Protein AF-A0A3Q2CVU7-F1 (afdb_monomer)

Radius of gyration: 76.42 Å; Cα contacts (8 Å, |Δi|>4): 13; chains: 1; bounding box: 165×150×262 Å

Structure (mmCIF, N/CA/C/O backbone):
data_AF-A0A3Q2CVU7-F1
#
_entry.id   AF-A0A3Q2CVU7-F1
#
loop_
_atom_site.group_PDB
_atom_site.id
_atom_site.type_symbol
_atom_site.label_atom_id
_atom_site.label_alt_id
_atom_site.label_comp_id
_atom_site.label_asym_id
_atom_site.label_entity_id
_atom_site.label_seq_id
_atom_site.pdbx_PDB_ins_code
_atom_site.Cartn_x
_atom_site.Cartn_y
_atom_site.Cartn_z
_atom_site.occupancy
_atom_site.B_iso_or_equiv
_atom_site.auth_seq_id
_atom_site.auth_comp_id
_atom_site.auth_asym_id
_atom_site.auth_atom_id
_atom_site.pdbx_PDB_model_num
ATOM 1 N N . PRO A 1 1 ? -38.931 -27.133 -11.065 1.00 41.66 1 PRO A N 1
ATOM 2 C CA . PRO A 1 1 ? -39.081 -26.027 -10.079 1.00 41.66 1 PRO A CA 1
ATOM 3 C C . PRO A 1 1 ? -40.397 -26.138 -9.289 1.00 41.66 1 PRO A C 1
ATOM 5 O O . PRO A 1 1 ? -41.156 -25.184 -9.211 1.00 41.66 1 PRO A O 1
ATOM 8 N N . THR A 1 2 ? -40.695 -27.338 -8.779 1.00 38.75 2 THR A N 1
ATOM 9 C CA . THR A 1 2 ? -42.060 -27.742 -8.374 1.00 38.75 2 THR A CA 1
ATOM 10 C C . THR A 1 2 ? -42.054 -28.839 -7.293 1.00 38.75 2 THR A C 1
ATOM 12 O O . THR A 1 2 ? -43.006 -29.603 -7.192 1.00 38.75 2 THR A O 1
ATOM 15 N N . GLY A 1 3 ? -40.966 -28.971 -6.518 1.00 38.22 3 GLY A N 1
ATOM 16 C CA . GLY A 1 3 ? -40.784 -30.096 -5.582 1.00 38.22 3 GLY A CA 1
ATOM 17 C C . GLY A 1 3 ? -40.103 -29.785 -4.244 1.00 38.22 3 GLY A C 1
ATOM 18 O O . GLY A 1 3 ? -39.911 -30.710 -3.468 1.00 38.22 3 GLY A O 1
ATOM 19 N N . GLU A 1 4 ? -39.731 -28.530 -3.960 1.00 42.94 4 GLU A N 1
ATOM 20 C CA . GLU A 1 4 ? -39.003 -28.170 -2.722 1.00 42.94 4 GLU A CA 1
ATOM 21 C C . GLU A 1 4 ? -39.871 -27.464 -1.659 1.00 42.94 4 GLU A C 1
ATOM 23 O O . GLU A 1 4 ? -39.436 -27.320 -0.521 1.00 42.94 4 GLU A O 1
ATOM 28 N N . GLU A 1 5 ? -41.096 -27.034 -1.985 1.00 41.88 5 GLU A N 1
ATOM 29 C CA . GLU A 1 5 ? -41.933 -26.247 -1.058 1.00 41.88 5 GLU A CA 1
ATOM 30 C C . GLU A 1 5 ? -42.719 -27.087 -0.033 1.00 41.88 5 GLU A C 1
ATOM 32 O O . GLU A 1 5 ? -43.178 -26.540 0.967 1.00 41.88 5 GLU A O 1
ATOM 37 N N . SER A 1 6 ? -42.854 -28.406 -0.225 1.00 40.25 6 SER A N 1
ATOM 38 C CA . SER A 1 6 ? -43.550 -29.286 0.731 1.00 40.25 6 SER A CA 1
ATOM 39 C C . SER A 1 6 ? -42.744 -29.520 2.012 1.00 40.25 6 SER A C 1
ATOM 41 O O . SER A 1 6 ? -43.261 -29.330 3.108 1.00 40.25 6 SER A O 1
ATOM 43 N N . VAL A 1 7 ? -41.452 -29.848 1.884 1.00 46.97 7 VAL A N 1
ATOM 44 C CA . VAL A 1 7 ? -40.567 -30.240 3.004 1.00 46.97 7 VAL A CA 1
ATOM 45 C C . VAL A 1 7 ? -40.453 -29.150 4.083 1.00 46.97 7 VAL A C 1
ATOM 47 O O . VAL A 1 7 ? -40.246 -29.443 5.260 1.00 46.97 7 VAL A O 1
ATOM 50 N N . GLY A 1 8 ? -40.636 -27.880 3.707 1.00 48.25 8 GLY A N 1
ATOM 51 C CA . GLY A 1 8 ? -40.639 -26.766 4.654 1.00 48.25 8 GLY A CA 1
ATOM 52 C C . GLY A 1 8 ? -41.784 -26.818 5.673 1.00 48.25 8 GLY A C 1
ATOM 53 O O . GLY A 1 8 ? -41.572 -26.423 6.819 1.00 48.25 8 GLY A O 1
ATOM 54 N N . LYS A 1 9 ? -42.966 -27.322 5.287 1.00 45.12 9 LYS A N 1
ATOM 55 C CA . LYS A 1 9 ? -44.186 -27.278 6.111 1.00 45.12 9 LYS A CA 1
ATOM 56 C C . LYS A 1 9 ? -44.217 -28.360 7.182 1.00 45.12 9 LYS A C 1
ATOM 58 O O . LYS A 1 9 ? -44.212 -28.019 8.362 1.00 45.12 9 LYS A O 1
ATOM 63 N N . ASP A 1 10 ? -44.143 -29.624 6.773 1.00 48.56 10 ASP A N 1
ATOM 64 C CA . ASP A 1 10 ? -44.214 -30.805 7.648 1.00 48.56 10 ASP A CA 1
ATOM 65 C C . ASP A 1 10 ? -43.171 -30.739 8.785 1.00 48.56 10 ASP A C 1
ATOM 67 O O . ASP A 1 10 ? -43.382 -31.206 9.903 1.00 48.56 10 ASP A O 1
ATOM 71 N N . SER A 1 11 ? -42.024 -30.098 8.524 1.00 50.81 11 SER A N 1
ATOM 72 C CA . SER A 1 11 ? -40.968 -29.922 9.522 1.00 50.81 11 SER A CA 1
ATOM 73 C C . SER A 1 11 ? -41.295 -28.889 10.614 1.00 50.81 11 SER A C 1
ATOM 75 O O . SER A 1 11 ? -40.656 -28.912 11.669 1.00 50.81 11 SER A O 1
ATOM 77 N N . SER A 1 12 ? -42.206 -27.940 10.375 1.00 53.25 12 SER A N 1
ATOM 78 C CA . SER A 1 12 ? -42.540 -26.876 11.333 1.00 53.25 12 SER A CA 1
ATOM 79 C C . SER A 1 12 ? -43.469 -27.394 12.427 1.00 53.25 12 SER A C 1
ATOM 81 O O . SER A 1 12 ? -43.179 -27.198 13.604 1.00 53.25 12 SER A O 1
ATOM 83 N N . GLU A 1 13 ? -44.508 -28.132 12.027 1.00 53.75 13 GLU A N 1
ATOM 84 C CA . GLU A 1 13 ? -45.520 -28.729 12.912 1.00 53.75 13 GLU A CA 1
ATOM 85 C C . GLU A 1 13 ? -44.857 -29.584 14.008 1.00 53.75 13 GLU A C 1
ATOM 87 O O . GLU A 1 13 ? -45.147 -29.418 15.191 1.00 53.75 13 GLU A O 1
ATOM 92 N N . SER A 1 14 ? -43.835 -30.375 13.647 1.00 59.38 14 SER A N 1
ATOM 93 C CA . SER A 1 14 ? -43.096 -31.207 14.609 1.00 59.38 14 SER A CA 1
ATOM 94 C C . SER A 1 14 ? -42.504 -30.446 15.809 1.00 59.38 14 SER A C 1
ATOM 96 O O . SER A 1 14 ? -42.464 -30.990 16.910 1.00 59.38 14 SER A O 1
ATOM 98 N N . VAL A 1 15 ? -42.044 -29.198 15.640 1.00 61.94 15 VAL A N 1
ATOM 99 C CA . VAL A 1 15 ? -41.434 -28.422 16.741 1.00 61.94 15 VAL A CA 1
ATOM 100 C C . VAL A 1 15 ? -42.507 -27.861 17.678 1.00 61.94 15 VAL A C 1
ATOM 102 O O . VAL A 1 15 ? -42.284 -27.777 18.887 1.00 61.94 15 VAL A O 1
ATOM 105 N N . GLU A 1 16 ? -43.681 -27.533 17.139 1.00 66.00 16 GLU A N 1
ATOM 106 C CA . GLU A 1 16 ? -44.840 -27.096 17.921 1.00 66.00 16 GLU A CA 1
ATOM 107 C C . GLU A 1 16 ? -45.407 -28.274 18.736 1.00 66.00 16 GLU A C 1
ATOM 109 O O . GLU A 1 16 ? -45.596 -28.137 19.947 1.00 66.00 16 GLU A O 1
ATOM 114 N N . ASP A 1 17 ? -45.520 -29.468 18.138 1.00 66.75 17 ASP A N 1
ATOM 115 C CA . ASP A 1 17 ? -45.864 -30.713 18.845 1.00 66.75 17 ASP A CA 1
ATOM 116 C C . ASP A 1 17 ? -44.896 -31.010 20.008 1.00 66.75 17 ASP A C 1
ATOM 118 O O . ASP A 1 17 ? -45.321 -31.322 21.126 1.00 66.75 17 ASP A O 1
ATOM 122 N N . PHE A 1 18 ? -43.581 -30.854 19.792 1.00 67.50 18 PHE A N 1
ATOM 123 C CA . PHE A 1 18 ? -42.576 -31.026 20.849 1.00 67.50 18 PHE A CA 1
ATOM 124 C C . PHE A 1 18 ? -42.763 -30.034 22.021 1.00 67.50 18 PHE A C 1
ATOM 126 O O . PHE A 1 18 ? -42.518 -30.408 23.172 1.00 67.50 18 PHE A O 1
ATOM 133 N N . GLN A 1 19 ? -43.236 -28.804 21.778 1.00 68.38 19 GLN A N 1
ATOM 134 C CA . GLN A 1 19 ? -43.560 -27.840 22.845 1.00 68.38 19 GLN A CA 1
ATOM 135 C C . GLN A 1 19 ? -44.886 -28.156 23.566 1.00 68.38 19 GLN A C 1
ATOM 137 O O . GLN A 1 19 ? -44.991 -27.954 24.783 1.00 68.38 19 GLN A O 1
ATOM 142 N N . VAL A 1 20 ? -45.880 -28.710 22.866 1.00 72.25 20 VAL A N 1
ATOM 143 C CA . VAL A 1 20 ? -47.128 -29.194 23.486 1.00 72.25 20 VAL A CA 1
ATOM 144 C C . VAL A 1 20 ? -46.842 -30.359 24.443 1.00 72.25 20 VAL A C 1
ATOM 146 O O . VAL A 1 20 ? -47.325 -30.363 25.575 1.00 72.25 20 VAL A O 1
ATOM 149 N N . VAL A 1 21 ? -45.973 -31.301 24.061 1.00 69.19 21 VAL A N 1
ATOM 150 C CA . VAL A 1 21 ? -45.559 -32.403 24.952 1.00 69.19 21 VAL A CA 1
ATOM 151 C C . VAL A 1 21 ? -44.789 -31.891 26.179 1.00 69.19 21 VAL A C 1
ATOM 153 O O . VAL A 1 21 ? -45.016 -32.377 27.286 1.00 69.19 21 VAL A O 1
ATOM 156 N N . LEU A 1 22 ? -43.921 -30.882 26.030 1.00 67.62 22 LEU A N 1
ATOM 157 C CA . LEU A 1 22 ? -43.201 -30.292 27.168 1.00 67.62 22 LEU A CA 1
ATOM 158 C C . LEU A 1 22 ? -44.117 -29.578 28.169 1.00 67.62 22 LEU A C 1
ATOM 160 O O . LEU A 1 22 ? -43.878 -29.673 29.373 1.00 67.62 22 LEU A O 1
ATOM 164 N N . SER A 1 23 ? -45.157 -28.888 27.696 1.00 71.06 23 SER A N 1
ATOM 165 C CA . SER A 1 23 ? -46.125 -28.230 28.584 1.00 71.06 23 SER A CA 1
ATOM 166 C C . SER A 1 23 ? -47.037 -29.237 29.298 1.00 71.06 23 SER A C 1
ATOM 168 O O . SER A 1 23 ? -47.298 -29.063 30.485 1.00 71.06 23 SER A O 1
ATOM 170 N N . GLY A 1 24 ? -47.411 -30.347 28.651 1.00 68.00 24 GLY A N 1
ATOM 171 C CA . GLY A 1 24 ? -48.114 -31.460 29.308 1.00 68.00 24 GLY A CA 1
ATOM 172 C C . GLY A 1 24 ? -47.282 -32.233 30.349 1.00 68.00 24 GLY A C 1
ATOM 173 O O . GLY A 1 24 ? -47.849 -32.886 31.220 1.00 68.00 24 GLY A O 1
ATOM 174 N N . LEU A 1 25 ? -45.947 -32.149 30.298 1.00 64.19 25 LEU A N 1
ATOM 175 C CA . LEU A 1 25 ? -45.024 -32.775 31.263 1.00 64.19 25 LEU A CA 1
ATOM 176 C C . LEU A 1 25 ? -44.633 -31.854 32.438 1.00 64.19 25 LEU A C 1
ATOM 178 O O . LEU A 1 25 ? -43.735 -32.200 33.211 1.00 64.19 25 LEU A O 1
ATOM 182 N N . ALA A 1 26 ? -45.252 -30.677 32.568 1.00 61.94 26 ALA A N 1
ATOM 183 C CA . ALA A 1 26 ? -44.899 -29.689 33.590 1.00 61.94 26 ALA A CA 1
ATOM 184 C C . ALA A 1 26 ? -45.509 -29.969 34.981 1.00 61.94 26 ALA A C 1
ATOM 186 O O . ALA A 1 26 ? -44.901 -29.597 35.984 1.00 61.94 26 ALA A O 1
ATOM 187 N N . ASP A 1 27 ? -46.669 -30.632 35.041 1.00 61.59 27 ASP A N 1
ATOM 188 C CA . ASP A 1 27 ? -47.491 -30.744 36.261 1.00 61.59 27 ASP A CA 1
ATOM 189 C C . ASP A 1 27 ? -47.119 -31.920 37.193 1.00 61.59 27 ASP A C 1
ATOM 191 O O . ASP A 1 27 ? -47.621 -32.001 38.314 1.00 61.59 27 ASP A O 1
ATOM 195 N N . ASP A 1 28 ? -46.245 -32.837 36.761 1.00 62.62 28 ASP A N 1
ATOM 196 C CA . ASP A 1 28 ? -45.935 -34.082 37.481 1.00 62.62 28 ASP A CA 1
ATOM 197 C C . ASP A 1 28 ? -44.458 -34.139 37.912 1.00 62.62 28 ASP A C 1
ATOM 199 O O . ASP A 1 28 ? -43.546 -34.274 37.087 1.00 62.62 28 ASP A O 1
ATOM 203 N N . GLU A 1 29 ? -44.205 -34.067 39.228 1.00 63.09 29 GLU A N 1
ATOM 204 C CA . GLU A 1 29 ? -42.844 -34.049 39.783 1.00 63.09 29 GLU A CA 1
ATOM 205 C C . GLU A 1 29 ? -42.000 -35.257 39.355 1.00 63.09 29 GLU A C 1
ATOM 207 O O . GLU A 1 29 ? -40.787 -35.116 39.155 1.00 63.09 29 GLU A O 1
ATOM 212 N N . SER A 1 30 ? -42.630 -36.423 39.172 1.00 67.12 30 SER A N 1
ATOM 213 C CA . SER A 1 30 ? -41.953 -37.661 38.771 1.00 67.12 30 SER A CA 1
ATOM 214 C C . SER A 1 30 ? -41.413 -37.595 37.336 1.00 67.12 30 SER A C 1
ATOM 216 O O . SER A 1 30 ? -40.364 -38.172 37.027 1.00 67.12 30 SER A O 1
ATOM 218 N N . SER A 1 31 ? -42.074 -36.814 36.477 1.00 63.53 31 SER A N 1
ATOM 219 C CA . SER A 1 31 ? -41.745 -36.659 35.059 1.00 63.53 31 SER A CA 1
ATOM 220 C C . SER A 1 31 ? -40.654 -35.623 34.784 1.00 63.53 31 SER A C 1
ATOM 222 O O . SER A 1 31 ? -40.109 -35.601 33.678 1.00 63.53 31 SER A O 1
ATOM 224 N N . ASN A 1 32 ? -40.236 -34.821 35.775 1.00 72.50 32 ASN A N 1
ATOM 225 C CA . ASN A 1 32 ? -39.194 -33.795 35.604 1.00 72.50 32 ASN A CA 1
ATOM 226 C C . ASN A 1 32 ? -37.898 -34.332 34.976 1.00 72.50 32 ASN A C 1
ATOM 228 O O . ASN A 1 32 ? -37.279 -33.640 34.171 1.00 72.50 32 ASN A O 1
ATOM 232 N N . ARG A 1 33 ? -37.486 -35.568 35.296 1.00 75.31 33 ARG A N 1
ATOM 233 C CA . ARG A 1 33 ? -36.286 -36.177 34.698 1.00 75.31 33 ARG A CA 1
ATOM 234 C C . ARG A 1 33 ? -36.466 -36.501 33.212 1.00 75.31 33 ARG A C 1
ATOM 236 O O . ARG A 1 33 ? -35.505 -36.389 32.462 1.00 75.31 33 ARG A O 1
ATOM 243 N N . ILE A 1 34 ? -37.672 -36.885 32.793 1.00 76.25 34 ILE A N 1
ATOM 244 C CA . ILE A 1 34 ? -38.001 -37.122 31.381 1.00 76.25 34 ILE A CA 1
ATOM 245 C C . ILE A 1 34 ? -38.041 -35.779 30.651 1.00 76.25 34 ILE A C 1
ATOM 247 O O . ILE A 1 34 ? -37.353 -35.627 29.644 1.00 76.25 34 ILE A O 1
ATOM 251 N N . ARG A 1 35 ? -38.740 -34.781 31.216 1.00 79.75 35 ARG A N 1
ATOM 252 C CA . ARG A 1 35 ? -38.804 -33.405 30.696 1.00 79.75 35 ARG A CA 1
ATOM 253 C C . ARG A 1 35 ? -37.409 -32.824 30.435 1.00 79.75 35 ARG A C 1
ATOM 255 O O . ARG A 1 35 ? -37.161 -32.329 29.343 1.00 79.75 35 ARG A O 1
ATOM 262 N N . LEU A 1 36 ? -36.471 -32.978 31.373 1.00 80.19 36 LEU A N 1
ATOM 263 C CA . LEU A 1 36 ? -35.099 -32.461 31.244 1.00 80.19 36 LEU A CA 1
ATOM 264 C C . LEU A 1 36 ? -34.267 -33.158 30.149 1.00 80.19 36 LEU A C 1
ATOM 266 O O . LEU A 1 36 ? -33.388 -32.529 29.566 1.00 80.19 36 LEU A O 1
ATOM 270 N N . GLU A 1 37 ? -34.509 -34.436 29.837 1.00 80.38 37 GLU A N 1
ATOM 271 C CA . GLU A 1 37 ? -33.889 -35.072 28.659 1.00 80.38 37 GLU A CA 1
ATOM 272 C C . GLU A 1 37 ? -34.604 -34.669 27.356 1.00 80.38 37 GLU A C 1
ATOM 274 O O . GLU A 1 37 ? -33.950 -34.491 26.330 1.00 80.38 37 GLU A O 1
ATOM 279 N N . TYR A 1 38 ? -35.922 -34.454 27.399 1.00 81.12 38 TYR A N 1
ATOM 280 C CA . TYR A 1 38 ? -36.731 -34.015 26.257 1.00 81.12 38 TYR A CA 1
ATOM 281 C C . TYR A 1 38 ? -36.384 -32.577 25.824 1.00 81.12 38 TYR A C 1
ATOM 283 O O . TYR A 1 38 ? -36.201 -32.323 24.637 1.00 81.12 38 TYR A O 1
ATOM 291 N N . GLU A 1 39 ? -36.165 -31.661 26.775 1.00 81.94 39 GLU A N 1
ATOM 292 C CA . GLU A 1 39 ? -35.673 -30.292 26.536 1.00 81.94 39 GLU A CA 1
ATOM 293 C C . GLU A 1 39 ? -34.299 -30.281 25.845 1.00 81.94 39 GLU A C 1
ATOM 295 O O . GLU A 1 39 ? -34.078 -29.516 24.904 1.00 81.94 39 GLU A O 1
ATOM 300 N N . LYS A 1 40 ? -33.375 -31.170 26.246 1.00 84.81 40 LYS A N 1
ATOM 301 C CA . LYS A 1 40 ? -32.079 -31.333 25.557 1.00 84.81 40 LYS A CA 1
ATOM 302 C C . LYS A 1 40 ? -32.253 -31.851 24.130 1.00 84.81 40 LYS A C 1
ATOM 304 O O . LYS A 1 40 ? -31.501 -31.444 23.247 1.00 84.81 40 LYS A O 1
ATOM 309 N N . LEU A 1 41 ? -33.205 -32.759 23.914 1.00 82.69 41 LEU A N 1
ATOM 310 C CA . LEU A 1 41 ? -33.484 -33.365 22.611 1.00 82.69 41 LEU A CA 1
ATOM 311 C C . LEU A 1 41 ? -34.105 -32.333 21.653 1.00 82.69 41 LEU A C 1
ATOM 313 O O . LEU A 1 41 ? -33.661 -32.223 20.512 1.00 82.69 41 LEU A O 1
ATOM 317 N N . LEU A 1 42 ? -35.025 -31.500 22.149 1.00 81.38 42 LEU A N 1
ATOM 318 C CA . LEU A 1 42 ? -35.602 -30.363 21.426 1.00 81.38 42 LEU A CA 1
ATOM 319 C C . LEU A 1 42 ? -34.512 -29.335 21.064 1.00 81.38 42 LEU A C 1
ATOM 321 O O . LEU A 1 42 ? -34.335 -29.026 19.887 1.00 81.38 42 LEU A O 1
ATOM 325 N N . HIS A 1 43 ? -33.683 -28.907 22.024 1.00 82.31 43 HIS A N 1
ATOM 326 C CA . HIS A 1 43 ? -32.564 -27.993 21.750 1.00 82.31 43 HIS A CA 1
ATOM 327 C C . HIS A 1 43 ? -31.551 -28.597 20.747 1.00 82.31 43 HIS A C 1
ATOM 329 O O . HIS A 1 43 ? -30.988 -27.879 19.912 1.00 82.31 43 HIS A O 1
ATOM 335 N N . ALA A 1 44 ? -31.312 -29.913 20.784 1.00 83.44 44 ALA A N 1
ATOM 336 C CA . ALA A 1 44 ? -30.473 -30.597 19.800 1.00 83.44 44 ALA A CA 1
ATOM 337 C C . ALA A 1 44 ? -31.106 -30.604 18.394 1.00 83.44 44 ALA A C 1
ATOM 339 O O . ALA A 1 44 ? -30.390 -30.389 17.414 1.00 83.44 44 ALA A O 1
ATOM 340 N N . LEU A 1 45 ? -32.427 -30.788 18.295 1.00 81.94 45 LEU A N 1
ATOM 341 C CA . LEU A 1 45 ? -33.189 -30.747 17.044 1.00 81.94 45 LEU A CA 1
ATOM 342 C C . LEU A 1 45 ? -33.207 -29.338 16.431 1.00 81.94 45 LEU A C 1
ATOM 344 O O . LEU A 1 45 ? -32.871 -29.185 15.257 1.00 81.94 45 LEU A O 1
ATOM 348 N N . GLU A 1 46 ? -33.497 -28.304 17.227 1.00 82.31 46 GLU A N 1
ATOM 349 C CA . GLU A 1 46 ? -33.398 -26.895 16.814 1.00 82.31 46 GLU A CA 1
ATOM 350 C C . GLU A 1 46 ? -32.003 -26.586 16.276 1.00 82.31 46 GLU A C 1
ATOM 352 O O . GLU A 1 46 ? -31.856 -26.102 15.157 1.00 82.31 46 GLU A O 1
ATOM 357 N N . LYS A 1 47 ? -30.957 -26.950 17.028 1.00 87.12 47 LYS A N 1
ATOM 358 C CA . LYS A 1 47 ? -29.560 -26.746 16.626 1.00 87.12 47 LYS A CA 1
ATOM 359 C C . LYS A 1 47 ? -29.181 -27.545 15.373 1.00 87.12 47 LYS A C 1
ATOM 361 O O . LYS A 1 47 ? -28.287 -27.123 14.640 1.00 87.12 47 LYS A O 1
ATOM 366 N N . SER A 1 48 ? -29.848 -28.669 15.107 1.00 83.62 48 SER A N 1
ATOM 367 C CA . SER A 1 48 ? -29.711 -29.417 13.854 1.00 83.62 48 SER A CA 1
ATOM 368 C C . SER A 1 48 ? -30.333 -28.648 12.685 1.00 83.62 48 SER A C 1
ATOM 370 O O . SER A 1 48 ? -29.632 -28.396 11.707 1.00 83.62 48 SER A O 1
ATOM 372 N N . LYS A 1 49 ? -31.582 -28.175 12.816 1.00 80.94 49 LYS A N 1
ATOM 373 C CA . LYS A 1 49 ? -32.251 -27.316 11.816 1.00 80.94 49 LYS A CA 1
ATOM 374 C C . LYS A 1 49 ? -31.468 -26.036 11.520 1.00 80.94 49 LYS A C 1
ATOM 376 O O . LYS A 1 49 ? -31.301 -25.651 10.367 1.00 80.94 49 LYS A O 1
ATOM 381 N N . ASP A 1 50 ? -30.928 -25.403 12.554 1.00 82.19 50 ASP A N 1
ATOM 382 C CA . ASP A 1 50 ? -30.118 -24.186 12.458 1.00 82.19 50 ASP A CA 1
ATOM 383 C C . ASP A 1 50 ? -28.826 -24.417 11.643 1.00 82.19 50 ASP A C 1
ATOM 385 O O . ASP A 1 50 ? -28.357 -23.545 10.909 1.00 82.19 50 ASP A O 1
ATOM 389 N N . ASN A 1 51 ? -28.250 -25.621 11.734 1.00 83.62 51 ASN A N 1
ATOM 390 C CA . ASN A 1 51 ? -27.098 -26.037 10.934 1.00 83.62 51 ASN A CA 1
ATOM 391 C C . ASN A 1 51 ? -27.495 -26.473 9.515 1.00 83.62 51 ASN A C 1
ATOM 393 O O . ASN A 1 51 ? -26.769 -26.169 8.571 1.00 83.62 51 ASN A O 1
ATOM 397 N N . GLU A 1 52 ? -28.645 -27.125 9.347 1.00 84.88 52 GLU A N 1
ATOM 398 C CA . GLU A 1 52 ? -29.206 -27.505 8.047 1.00 84.88 52 GLU A CA 1
ATOM 399 C C . GLU A 1 52 ? -29.539 -26.271 7.195 1.00 84.88 52 GLU A C 1
ATOM 401 O O . GLU A 1 52 ? -29.108 -26.183 6.047 1.00 84.88 52 GLU A O 1
ATOM 406 N N . HIS A 1 53 ? -30.192 -25.253 7.766 1.00 84.06 53 HIS A N 1
ATOM 407 C CA . HIS A 1 53 ? -30.440 -23.982 7.080 1.00 84.06 53 HIS A CA 1
ATOM 408 C C . HIS A 1 53 ? -29.138 -23.267 6.685 1.00 84.06 53 HIS A C 1
ATOM 410 O O . HIS A 1 53 ? -29.040 -22.747 5.570 1.00 84.06 53 HIS A O 1
ATOM 416 N N . ARG A 1 54 ? -28.108 -23.281 7.548 1.00 87.50 54 ARG A N 1
ATOM 417 C CA . ARG A 1 54 ? -26.772 -22.752 7.208 1.00 87.50 54 ARG A CA 1
ATOM 418 C C . ARG A 1 54 ? -26.121 -23.537 6.067 1.00 87.50 54 ARG A C 1
ATOM 420 O O . ARG A 1 54 ? -25.579 -22.918 5.155 1.00 87.50 54 ARG A O 1
ATOM 427 N N . LEU A 1 55 ? -26.200 -24.869 6.084 1.00 87.31 55 LEU A N 1
ATOM 428 C CA . LEU A 1 55 ? -25.698 -25.736 5.012 1.00 87.31 55 LEU A CA 1
ATOM 429 C C . LEU A 1 55 ? -26.430 -25.476 3.691 1.00 87.31 55 LEU A C 1
ATOM 431 O O . LEU A 1 55 ? -25.776 -25.254 2.678 1.00 87.31 55 LEU A O 1
ATOM 435 N N . MET A 1 56 ? -27.762 -25.398 3.702 1.00 85.56 56 MET A N 1
ATOM 436 C CA . MET A 1 56 ? -28.569 -25.109 2.512 1.00 85.56 56 MET A CA 1
ATOM 437 C C . MET A 1 56 ? -28.304 -23.707 1.944 1.00 85.56 56 MET A C 1
ATOM 439 O O . MET A 1 56 ? -28.224 -23.556 0.723 1.00 85.56 56 MET A O 1
ATOM 443 N N . SER A 1 57 ? -28.092 -22.689 2.791 1.00 86.62 57 SER A N 1
ATOM 444 C CA . SER A 1 57 ? -27.613 -21.373 2.331 1.00 86.62 57 SER A CA 1
AT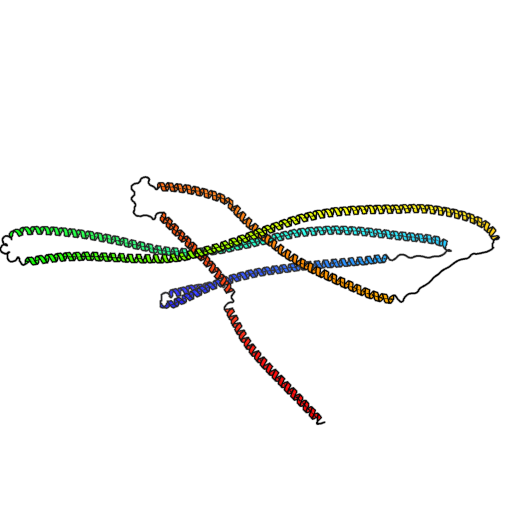OM 445 C C . SER A 1 57 ? -26.234 -21.490 1.681 1.00 86.62 57 SER A C 1
ATOM 447 O O . SER A 1 57 ? -26.042 -21.025 0.559 1.00 86.62 57 SER A O 1
ATOM 449 N N . LYS A 1 58 ? -25.299 -22.209 2.318 1.00 90.31 58 LYS A N 1
ATOM 450 C CA . LYS A 1 58 ? -23.945 -22.412 1.790 1.00 90.31 58 LYS A CA 1
ATOM 451 C C . LYS A 1 58 ? -23.938 -23.165 0.455 1.00 90.31 58 LYS A C 1
ATOM 453 O O . LYS A 1 58 ? -23.177 -22.802 -0.435 1.00 90.31 58 LYS A O 1
ATOM 458 N N . CYS A 1 59 ? -24.809 -24.156 0.271 1.00 83.88 59 CYS A N 1
ATOM 459 C CA . CYS A 1 59 ? -24.986 -24.854 -1.005 1.00 83.88 59 CYS A CA 1
ATOM 460 C C . CYS A 1 59 ? -25.579 -23.944 -2.093 1.00 83.88 59 CYS A C 1
ATOM 462 O O . CYS A 1 59 ? -25.161 -24.029 -3.246 1.00 83.88 59 CYS A O 1
ATOM 464 N N . ARG A 1 60 ? -26.506 -23.039 -1.747 1.00 89.62 60 ARG A N 1
ATOM 465 C CA . ARG A 1 60 ? -27.049 -22.034 -2.682 1.00 89.62 60 ARG A CA 1
ATOM 466 C C . ARG A 1 60 ? -25.993 -20.998 -3.085 1.00 89.62 60 ARG A C 1
ATOM 468 O O . ARG A 1 60 ? -25.875 -20.697 -4.270 1.00 89.62 60 ARG A O 1
ATOM 475 N N . GLU A 1 61 ? -25.191 -20.520 -2.134 1.00 87.31 61 GLU A N 1
ATOM 476 C CA . GLU A 1 61 ? -24.034 -19.643 -2.378 1.00 87.31 61 GLU A CA 1
ATOM 477 C C . GLU A 1 61 ? -23.014 -20.314 -3.312 1.00 87.31 61 GLU A C 1
ATOM 479 O O . GLU A 1 61 ? -22.685 -19.765 -4.363 1.00 87.31 61 GLU A O 1
ATOM 484 N N . LEU A 1 62 ? -22.578 -21.537 -2.987 1.00 88.12 62 LEU A N 1
ATOM 485 C CA . LEU A 1 62 ? -21.605 -22.286 -3.789 1.00 88.12 62 LEU A CA 1
ATOM 486 C C . LEU A 1 62 ? -22.132 -22.605 -5.196 1.00 88.12 62 LEU A C 1
ATOM 488 O O . LEU A 1 62 ? -21.385 -22.477 -6.161 1.00 88.12 62 LEU A O 1
ATOM 492 N N . ASN A 1 63 ? -23.415 -22.944 -5.357 1.00 90.44 63 ASN A N 1
ATOM 493 C CA . ASN A 1 63 ? -24.007 -23.134 -6.685 1.00 90.44 63 ASN A CA 1
ATOM 494 C C . ASN A 1 63 ? -24.037 -21.829 -7.501 1.00 90.44 63 ASN A C 1
ATOM 496 O O . ASN A 1 63 ? -23.789 -21.862 -8.707 1.00 90.44 63 ASN A O 1
ATOM 500 N N . ALA A 1 64 ? -24.284 -20.674 -6.873 1.00 90.88 64 ALA A N 1
ATOM 501 C CA . ALA A 1 64 ? -24.202 -19.380 -7.552 1.00 90.88 64 ALA A CA 1
ATOM 502 C C . ALA A 1 64 ? -22.756 -19.029 -7.962 1.00 90.88 64 ALA A C 1
ATOM 504 O O . ALA A 1 64 ? -22.532 -18.522 -9.063 1.00 90.88 64 ALA A O 1
ATOM 505 N N . GLU A 1 65 ? -21.763 -19.351 -7.127 1.00 90.06 65 GLU A N 1
ATOM 506 C CA . GLU A 1 65 ? -20.337 -19.206 -7.452 1.00 90.06 65 GLU A CA 1
ATOM 507 C C . GLU A 1 65 ? -19.895 -20.155 -8.582 1.00 90.06 65 GLU A C 1
ATOM 509 O O . GLU A 1 65 ? -19.186 -19.727 -9.497 1.00 90.06 65 GLU A O 1
ATOM 514 N N . ILE A 1 66 ? -20.364 -21.407 -8.588 1.00 89.69 66 ILE A N 1
ATOM 515 C CA . ILE A 1 66 ? -20.119 -22.393 -9.657 1.00 89.69 66 ILE A CA 1
ATOM 516 C C . ILE A 1 66 ? -20.737 -21.929 -10.984 1.00 89.69 66 ILE A C 1
ATOM 518 O O . ILE A 1 66 ? -20.065 -21.948 -12.013 1.00 89.69 66 ILE A O 1
ATOM 522 N N . LEU A 1 67 ? -21.975 -21.426 -10.982 1.00 92.31 67 LEU A N 1
ATOM 523 C CA . LEU A 1 67 ? -22.597 -20.861 -12.188 1.00 92.31 67 LEU A CA 1
ATOM 524 C C . LEU A 1 67 ? -21.875 -19.585 -12.663 1.00 92.31 67 LEU A C 1
ATOM 526 O O . LEU A 1 67 ? -21.658 -19.404 -13.860 1.00 92.31 67 LEU A O 1
ATOM 530 N N . SER A 1 68 ? -21.435 -18.720 -11.742 1.00 93.25 68 SER A N 1
ATOM 531 C CA . SER A 1 68 ? -20.654 -17.517 -12.073 1.00 93.25 68 SER A CA 1
ATOM 532 C C . SER A 1 68 ? -19.294 -17.860 -12.691 1.00 93.25 68 SER A C 1
ATOM 534 O O . SER A 1 68 ? -18.881 -17.234 -13.668 1.00 93.25 68 SER A O 1
ATOM 536 N N . THR A 1 69 ? -18.594 -18.856 -12.146 1.00 88.25 69 THR A N 1
ATOM 537 C CA . THR A 1 69 ? -17.288 -19.308 -12.651 1.00 88.25 69 THR A CA 1
ATOM 538 C C . THR A 1 69 ? -17.416 -20.094 -13.954 1.00 88.25 69 THR A C 1
ATOM 540 O O . THR A 1 69 ? -16.612 -19.871 -14.855 1.00 88.25 69 THR A O 1
ATOM 543 N N . SER A 1 70 ? -18.465 -20.904 -14.120 1.00 92.62 70 SER A N 1
ATOM 544 C CA . SER A 1 70 ? -18.803 -21.565 -15.388 1.00 92.62 70 SER A CA 1
ATOM 545 C C . SER A 1 70 ? -19.071 -20.550 -16.506 1.00 92.62 70 SER A C 1
ATOM 547 O O . SER A 1 70 ? -18.456 -20.639 -17.567 1.00 92.62 70 SER A O 1
ATOM 549 N N . ASN A 1 71 ? -19.877 -19.513 -16.248 1.00 91.56 71 ASN A N 1
ATOM 550 C CA . ASN A 1 71 ? -20.127 -18.441 -17.219 1.00 91.56 71 ASN A CA 1
ATOM 551 C C . ASN A 1 71 ? -18.844 -17.673 -17.592 1.00 91.56 71 ASN A C 1
ATOM 553 O O . ASN A 1 71 ? -18.634 -17.353 -18.761 1.00 91.56 71 ASN A O 1
ATOM 557 N N . LYS A 1 72 ? -17.956 -17.407 -16.622 1.00 91.81 72 LYS A N 1
ATOM 558 C CA . LYS A 1 72 ? -16.643 -16.782 -16.878 1.00 91.81 72 LYS A CA 1
ATOM 559 C C . LYS A 1 72 ? -15.719 -17.688 -17.696 1.00 91.81 72 LYS A C 1
ATOM 561 O O . LYS A 1 72 ? -15.042 -17.198 -18.591 1.00 91.81 72 LYS A O 1
ATOM 566 N N . MET A 1 73 ? -15.716 -18.993 -17.423 1.00 90.00 73 MET A N 1
ATOM 567 C CA . MET A 1 73 ? -14.941 -19.978 -18.181 1.00 90.00 73 MET A CA 1
ATOM 568 C C . MET A 1 73 ? -15.446 -20.093 -19.624 1.00 90.00 73 MET A C 1
ATOM 570 O O . MET A 1 73 ? -14.638 -20.092 -20.544 1.00 90.00 73 MET A O 1
ATOM 574 N N . ALA A 1 74 ? -16.764 -20.098 -19.841 1.00 90.12 74 ALA A N 1
ATOM 575 C CA . ALA A 1 74 ? -17.356 -20.089 -21.179 1.00 90.12 74 ALA A CA 1
ATOM 576 C C . ALA A 1 74 ? -17.026 -18.805 -21.967 1.00 90.12 74 ALA A C 1
ATOM 578 O O . ALA A 1 74 ? -16.767 -18.872 -23.166 1.00 90.12 74 ALA A O 1
ATOM 579 N N . ALA A 1 75 ? -16.988 -17.643 -21.304 1.00 89.62 75 ALA A N 1
ATOM 580 C CA . ALA A 1 75 ? -16.552 -16.392 -21.928 1.00 89.62 75 ALA A CA 1
ATOM 581 C C . ALA A 1 75 ? -15.051 -16.403 -22.281 1.00 89.62 75 ALA A C 1
ATOM 583 O O . ALA A 1 75 ? -14.678 -15.984 -23.372 1.00 89.62 75 ALA A O 1
ATOM 584 N N . ALA A 1 76 ? -14.198 -16.926 -21.393 1.00 86.56 76 ALA A N 1
ATOM 585 C CA . ALA A 1 76 ? -12.762 -17.055 -21.642 1.00 86.56 76 ALA A CA 1
ATOM 586 C C . ALA A 1 76 ? -12.439 -18.054 -22.769 1.00 86.56 76 ALA A C 1
ATOM 588 O O . ALA A 1 76 ? -11.534 -17.802 -23.559 1.00 86.56 76 ALA A O 1
ATOM 589 N N . LEU A 1 77 ? -13.197 -19.153 -22.880 1.00 89.25 77 LEU A N 1
ATOM 590 C CA . LEU A 1 77 ? -13.068 -20.104 -23.989 1.00 89.25 77 LEU A CA 1
ATOM 591 C C . LEU A 1 77 ? -13.410 -19.450 -25.332 1.00 89.25 77 LEU A C 1
ATOM 593 O O . LEU A 1 77 ? -12.619 -19.564 -26.259 1.00 89.25 77 LEU A O 1
ATOM 597 N N . LYS A 1 78 ? -14.510 -18.689 -25.420 1.00 92.31 78 LYS A N 1
ATOM 598 C CA . LYS A 1 78 ? -14.858 -17.952 -26.648 1.00 92.31 78 LYS A CA 1
ATOM 599 C C . LYS A 1 78 ? -13.791 -16.947 -27.071 1.00 92.31 78 LYS A C 1
ATOM 601 O O . LYS A 1 78 ? -13.434 -16.910 -28.239 1.00 92.31 78 LYS A O 1
ATOM 606 N N . LEU A 1 79 ? -13.244 -16.181 -26.125 1.00 89.81 79 LEU A N 1
ATOM 607 C CA . LEU A 1 79 ? -12.133 -15.271 -26.417 1.00 89.81 79 LEU A CA 1
ATOM 608 C C . LEU A 1 79 ? -10.900 -16.037 -26.926 1.00 89.81 79 LEU A C 1
ATOM 610 O O . LEU A 1 79 ? -10.267 -15.593 -27.873 1.00 89.81 79 LEU A O 1
ATOM 614 N N . SER A 1 80 ? -10.610 -17.223 -26.379 1.00 86.12 80 SER A N 1
ATOM 615 C CA . SER A 1 80 ? -9.529 -18.082 -26.882 1.00 86.12 80 SER A CA 1
ATOM 616 C C . SER A 1 80 ? -9.800 -18.657 -28.282 1.00 86.12 80 SER A C 1
ATOM 618 O O . SER A 1 80 ? -8.851 -18.846 -29.038 1.00 86.12 80 SER A O 1
ATOM 620 N N . GLU A 1 81 ? -11.057 -18.945 -28.633 1.00 91.50 81 GLU A N 1
ATOM 621 C CA . GLU A 1 81 ? -11.465 -19.381 -29.981 1.00 91.50 81 GLU A CA 1
ATOM 622 C C . GLU A 1 81 ? -11.354 -18.225 -30.998 1.00 91.50 81 GLU A C 1
ATOM 624 O O . GLU A 1 81 ? -10.892 -18.420 -32.124 1.00 91.50 81 GLU A O 1
ATOM 629 N N . GLU A 1 82 ? -11.722 -17.006 -30.592 1.00 91.31 82 GLU A N 1
ATOM 630 C CA . GLU A 1 82 ? -11.585 -15.773 -31.381 1.00 91.31 82 GLU A CA 1
ATOM 631 C C . GLU A 1 82 ? -10.100 -15.383 -31.577 1.00 91.31 82 GLU A C 1
ATOM 633 O O . GLU A 1 82 ? -9.675 -15.078 -32.698 1.00 91.31 82 GLU A O 1
ATOM 638 N N . ASP A 1 83 ? -9.276 -15.484 -30.528 1.00 91.06 83 ASP A N 1
ATOM 639 C CA . ASP A 1 83 ? -7.820 -15.297 -30.594 1.00 91.06 83 ASP A CA 1
ATOM 640 C C . ASP A 1 83 ? -7.155 -16.350 -31.500 1.00 91.06 83 ASP A C 1
ATOM 642 O O . ASP A 1 83 ? -6.333 -16.005 -32.350 1.00 91.06 83 ASP A O 1
ATOM 646 N N . GLU A 1 84 ? -7.521 -17.634 -31.397 1.00 90.00 84 GLU A N 1
ATOM 647 C CA . GLU A 1 84 ? -6.955 -18.679 -32.264 1.00 90.00 84 GLU A CA 1
ATOM 648 C C . GLU A 1 84 ? -7.330 -18.466 -33.743 1.00 90.00 84 GLU A C 1
ATOM 650 O O . GLU A 1 84 ? -6.481 -18.637 -34.627 1.00 90.00 84 GLU A O 1
ATOM 655 N N . ALA A 1 85 ? -8.550 -17.994 -34.025 1.00 90.69 85 ALA A N 1
ATOM 656 C CA . ALA A 1 85 ? -8.982 -17.635 -35.375 1.00 90.69 85 ALA A CA 1
ATOM 657 C C . ALA A 1 85 ? -8.198 -16.442 -35.962 1.00 90.69 85 ALA A C 1
ATOM 659 O O . ALA A 1 85 ? -7.781 -16.498 -37.123 1.00 90.69 85 ALA A O 1
ATOM 660 N N . THR A 1 86 ? -7.939 -15.388 -35.178 1.00 90.19 86 THR A N 1
ATOM 661 C CA . THR A 1 86 ? -7.129 -14.240 -35.645 1.00 90.19 86 THR A CA 1
ATOM 662 C C . THR A 1 86 ? -5.645 -14.593 -35.789 1.00 90.19 86 THR A C 1
ATOM 664 O O . THR A 1 86 ? -4.992 -14.178 -36.749 1.00 90.19 86 THR A O 1
ATOM 667 N N . ILE A 1 87 ? -5.103 -15.442 -34.912 1.00 88.88 87 ILE A N 1
ATOM 668 C CA . ILE A 1 87 ? -3.750 -15.997 -35.058 1.00 88.88 87 ILE A CA 1
ATOM 669 C C . ILE A 1 87 ? -3.646 -16.842 -36.340 1.00 88.88 87 ILE A C 1
ATOM 671 O O . ILE A 1 87 ? -2.614 -16.804 -37.016 1.00 88.88 87 ILE A O 1
ATOM 675 N N . ALA A 1 88 ? -4.692 -17.587 -36.709 1.00 89.00 88 ALA A N 1
ATOM 676 C CA . ALA A 1 88 ? -4.724 -18.355 -37.952 1.00 89.00 88 ALA A CA 1
ATOM 677 C C . ALA A 1 88 ? -4.748 -17.459 -39.207 1.00 89.00 88 ALA A C 1
ATOM 679 O O . ALA A 1 88 ? -4.021 -17.750 -40.162 1.00 89.00 88 ALA A O 1
ATOM 680 N N . SER A 1 89 ? -5.505 -16.353 -39.213 1.00 90.38 89 SER A N 1
ATOM 681 C CA . SER A 1 89 ? -5.493 -15.411 -40.345 1.00 90.38 89 SER A CA 1
ATOM 682 C C . SER A 1 89 ? -4.145 -14.699 -40.486 1.00 90.38 89 SER A C 1
ATOM 684 O O . SER A 1 89 ? -3.587 -14.672 -41.582 1.00 90.38 89 SER A O 1
ATOM 686 N N . LEU A 1 90 ? -3.559 -14.223 -39.381 1.00 87.12 90 LEU A N 1
ATOM 687 C CA . LEU A 1 90 ? -2.251 -13.555 -39.387 1.00 87.12 90 LEU A CA 1
ATOM 688 C C . LEU A 1 90 ? -1.110 -14.487 -39.835 1.00 87.12 90 LEU A C 1
ATOM 690 O O . LEU A 1 90 ? -0.206 -14.054 -40.549 1.00 87.12 90 LEU A O 1
ATOM 694 N N . LYS A 1 91 ? -1.157 -15.781 -39.484 1.00 86.75 91 LYS A N 1
ATOM 695 C CA . LYS A 1 91 ? -0.212 -16.786 -40.011 1.00 86.75 91 LYS A CA 1
ATOM 696 C C . LYS A 1 91 ? -0.338 -16.960 -41.527 1.00 86.75 91 LYS A C 1
ATOM 698 O O . LYS A 1 91 ? 0.678 -17.059 -42.206 1.00 86.75 91 LYS A O 1
ATOM 703 N N . LYS A 1 92 ? -1.560 -16.956 -42.070 1.00 91.44 92 LYS A N 1
ATOM 704 C CA . LYS A 1 92 ? -1.795 -17.060 -43.519 1.00 91.44 92 LYS A CA 1
ATOM 705 C C . LYS A 1 92 ? -1.284 -15.828 -44.274 1.00 91.44 92 LYS A C 1
ATOM 707 O O . LYS A 1 92 ? -0.643 -15.984 -45.308 1.00 91.44 92 LYS A O 1
ATOM 712 N N . GLU A 1 93 ? -1.516 -14.627 -43.746 1.00 87.81 93 GLU A N 1
ATOM 713 C CA . GLU A 1 93 ? -0.968 -13.382 -44.306 1.00 87.81 93 GLU A CA 1
ATOM 714 C C . GLU A 1 93 ? 0.570 -13.372 -44.271 1.00 87.81 93 GLU A C 1
ATOM 716 O O . GLU A 1 93 ? 1.210 -12.962 -45.240 1.00 87.81 93 GLU A O 1
ATOM 721 N N . LEU A 1 94 ? 1.175 -13.898 -43.200 1.00 83.94 94 LEU A N 1
ATOM 722 C CA . LEU A 1 94 ? 2.625 -14.065 -43.090 1.00 83.94 94 LEU A CA 1
ATOM 723 C C . LEU A 1 94 ? 3.174 -15.053 -44.138 1.00 83.94 94 LEU A C 1
ATOM 725 O O . LEU A 1 94 ? 4.155 -14.738 -44.809 1.00 83.94 94 LEU A O 1
ATOM 729 N N . ASP A 1 95 ? 2.531 -16.209 -44.333 1.00 87.69 95 ASP A N 1
ATOM 730 C CA . ASP A 1 95 ? 2.902 -17.191 -45.366 1.00 87.69 95 ASP A CA 1
ATOM 731 C C . ASP A 1 95 ? 2.741 -16.645 -46.797 1.00 87.69 95 ASP A C 1
ATOM 733 O O . ASP A 1 95 ? 3.482 -17.032 -47.704 1.00 87.69 95 ASP A O 1
ATOM 737 N N . GLU A 1 96 ? 1.759 -15.772 -47.033 1.00 89.06 96 GLU A N 1
ATOM 738 C CA . GLU A 1 96 ? 1.577 -15.072 -48.310 1.00 89.06 96 GLU A CA 1
ATOM 739 C C . GLU A 1 96 ? 2.658 -13.996 -48.517 1.00 89.06 96 GLU A C 1
ATOM 741 O O . GLU A 1 96 ? 3.204 -13.883 -49.617 1.00 89.06 96 GLU A O 1
ATOM 746 N N . ALA A 1 97 ? 3.061 -13.285 -47.458 1.00 81.75 97 ALA A N 1
ATOM 747 C CA . ALA A 1 97 ? 4.181 -12.346 -47.495 1.00 81.75 97 ALA A CA 1
ATOM 748 C C . ALA A 1 97 ? 5.532 -13.036 -47.766 1.00 81.75 97 ALA A C 1
ATOM 750 O O . ALA A 1 97 ? 6.291 -12.560 -48.612 1.00 81.75 97 ALA A O 1
ATOM 751 N N . TRP A 1 98 ? 5.819 -14.180 -47.129 1.00 85.56 98 TRP A N 1
ATOM 752 C CA . TRP A 1 98 ? 7.037 -14.960 -47.402 1.00 85.56 98 TRP A CA 1
ATOM 753 C C . TRP A 1 98 ? 7.117 -15.412 -48.862 1.00 85.56 98 TRP A C 1
ATOM 755 O O . TRP A 1 98 ? 8.136 -15.191 -49.510 1.00 85.56 98 TRP A O 1
ATOM 765 N N . LYS A 1 99 ? 6.018 -15.923 -49.434 1.00 90.56 99 LYS A N 1
ATOM 766 C CA . LYS A 1 99 ? 5.968 -16.307 -50.859 1.00 90.56 99 LYS A CA 1
ATOM 767 C C . LYS A 1 99 ? 6.230 -15.130 -51.804 1.00 90.56 99 LYS A C 1
ATOM 769 O O . LYS A 1 99 ? 6.815 -15.330 -52.866 1.00 90.56 99 LYS A O 1
ATOM 774 N N . MET A 1 100 ? 5.829 -13.910 -51.434 1.00 83.75 100 MET A N 1
ATOM 775 C CA . MET A 1 100 ? 6.159 -12.703 -52.204 1.00 83.75 100 MET A CA 1
ATOM 776 C C . MET A 1 100 ? 7.643 -12.315 -52.092 1.00 83.75 100 MET A C 1
ATOM 778 O O . MET A 1 100 ? 8.214 -11.861 -53.082 1.00 83.75 100 MET A O 1
ATOM 782 N N . VAL A 1 101 ? 8.282 -12.529 -50.936 1.00 83.88 101 VAL A N 1
ATOM 783 C CA . VAL A 1 101 ? 9.734 -12.328 -50.757 1.00 83.88 101 VAL A CA 1
ATOM 784 C C . VAL A 1 101 ? 10.532 -13.356 -51.564 1.00 83.88 101 VAL A C 1
ATOM 786 O O . VAL A 1 101 ? 11.419 -12.967 -52.324 1.00 83.88 101 VAL A O 1
ATOM 789 N N . ASP A 1 102 ? 10.173 -14.638 -51.476 1.00 85.06 102 ASP A N 1
ATOM 790 C CA . ASP A 1 102 ? 10.821 -15.707 -52.243 1.00 85.06 102 ASP A CA 1
ATOM 791 C C . ASP A 1 102 ? 10.698 -15.447 -53.751 1.00 85.06 102 ASP A C 1
ATOM 793 O O . ASP A 1 102 ? 11.698 -15.459 -54.465 1.00 85.06 102 ASP A O 1
ATOM 797 N N . ALA A 1 103 ? 9.500 -15.106 -54.242 1.00 86.38 103 ALA A N 1
ATOM 798 C CA . ALA A 1 103 ? 9.277 -14.773 -55.650 1.00 86.38 103 ALA A CA 1
ATOM 799 C C . ALA A 1 103 ? 10.051 -13.524 -56.122 1.00 86.38 103 ALA A C 1
ATOM 801 O O . ALA A 1 103 ? 10.435 -13.447 -57.292 1.00 86.38 103 ALA A O 1
ATOM 802 N N . ALA A 1 104 ? 10.302 -12.553 -55.236 1.00 79.38 104 ALA A N 1
ATOM 803 C CA . ALA A 1 104 ? 11.130 -11.390 -55.544 1.00 79.38 104 ALA A CA 1
ATOM 804 C C . ALA A 1 104 ? 12.619 -11.760 -55.651 1.00 79.38 104 ALA A C 1
ATOM 806 O O . ALA A 1 104 ? 13.277 -11.358 -56.612 1.00 79.38 104 ALA A O 1
ATOM 807 N N . HIS A 1 105 ? 13.140 -12.572 -54.726 1.00 80.38 105 HIS A N 1
ATOM 808 C CA . HIS A 1 105 ? 14.536 -13.020 -54.755 1.00 80.38 105 HIS A CA 1
ATOM 809 C C . HIS A 1 105 ? 14.809 -13.982 -55.925 1.00 80.38 105 HIS A C 1
ATOM 811 O O . HIS A 1 105 ? 15.830 -13.895 -56.608 1.00 80.38 105 HIS A O 1
ATOM 817 N N . ASP A 1 106 ? 13.843 -14.842 -56.248 1.00 84.06 106 ASP A N 1
ATOM 818 C CA . ASP A 1 106 ? 13.908 -15.747 -57.393 1.00 84.06 106 ASP A CA 1
ATOM 819 C C . ASP A 1 106 ? 13.824 -14.997 -58.740 1.00 84.06 106 ASP A C 1
ATOM 821 O O . ASP A 1 106 ? 14.225 -15.530 -59.778 1.00 84.06 106 ASP A O 1
ATOM 825 N N . LYS A 1 107 ? 13.330 -13.749 -58.746 1.00 85.38 107 LYS A N 1
ATOM 826 C CA . LYS A 1 107 ? 13.407 -12.825 -59.888 1.00 85.38 107 LYS A CA 1
ATOM 827 C C . LYS A 1 107 ? 14.760 -12.108 -59.937 1.00 85.38 107 LYS A C 1
ATOM 829 O O . LYS A 1 107 ? 15.424 -12.168 -60.967 1.00 85.38 107 LYS A O 1
ATOM 834 N N . GLU A 1 108 ? 15.200 -11.521 -58.823 1.00 81.69 108 GLU A N 1
ATOM 835 C CA . GLU A 1 108 ? 16.522 -10.887 -58.673 1.00 81.69 108 GLU A CA 1
ATOM 836 C C . GLU A 1 108 ? 17.656 -11.814 -59.140 1.00 81.69 108 GLU A C 1
ATOM 838 O O . GLU A 1 108 ? 18.558 -11.397 -59.865 1.00 81.69 108 GLU A O 1
ATOM 843 N N . LYS A 1 109 ? 17.578 -13.103 -58.791 1.00 82.81 109 LYS A N 1
ATOM 844 C CA . LYS A 1 109 ? 18.539 -14.123 -59.217 1.00 82.81 109 LYS A CA 1
ATOM 845 C C . LYS A 1 109 ? 18.572 -14.324 -60.739 1.00 82.81 109 LYS A C 1
ATOM 847 O O . LYS A 1 109 ? 19.660 -14.416 -61.306 1.00 82.81 109 LYS A O 1
ATOM 852 N N . LYS A 1 110 ? 17.411 -14.351 -61.405 1.00 85.06 110 LYS A N 1
ATOM 853 C CA . LYS A 1 110 ? 17.299 -14.467 -62.874 1.00 85.06 110 LYS A CA 1
ATOM 854 C C . LYS A 1 110 ? 17.837 -13.209 -63.564 1.00 85.06 110 LYS A C 1
ATOM 856 O O . LYS A 1 110 ? 18.603 -13.310 -64.522 1.00 85.06 110 LYS A O 1
ATOM 861 N N . ASP A 1 111 ? 17.525 -12.033 -63.025 1.00 77.31 111 ASP A N 1
ATOM 862 C CA . ASP A 1 111 ? 18.054 -10.756 -63.512 1.00 77.31 111 ASP A CA 1
ATOM 863 C C . ASP A 1 111 ? 19.598 -10.723 -63.369 1.00 77.31 111 ASP A C 1
ATOM 865 O O . ASP A 1 111 ? 20.313 -10.390 -64.314 1.00 77.31 111 ASP A O 1
ATOM 869 N N . MET A 1 112 ? 20.147 -11.206 -62.249 1.00 77.81 112 MET A N 1
ATOM 870 C CA . MET A 1 112 ? 21.597 -11.360 -62.030 1.00 77.81 112 MET A CA 1
ATOM 871 C C . MET A 1 112 ? 22.270 -12.416 -62.926 1.00 77.81 112 MET A C 1
ATOM 873 O O . MET A 1 112 ? 23.457 -12.288 -63.238 1.00 77.81 112 MET A O 1
ATOM 877 N N . GLU A 1 113 ? 21.550 -13.454 -63.350 1.00 80.81 113 GLU A N 1
ATOM 878 C CA . GLU A 1 113 ? 22.040 -14.457 -64.304 1.00 80.81 113 GLU A CA 1
ATOM 879 C C . GLU A 1 113 ? 22.092 -13.899 -65.738 1.00 80.81 113 GLU A C 1
ATOM 881 O O . GLU A 1 113 ? 23.110 -14.077 -66.408 1.00 80.81 113 GLU A O 1
ATOM 886 N N . THR A 1 114 ? 21.094 -13.119 -66.175 1.00 75.62 114 THR A N 1
ATOM 887 C CA . THR A 1 114 ? 21.132 -12.442 -67.492 1.00 75.62 114 THR A CA 1
ATOM 888 C C . THR A 1 114 ? 22.192 -11.334 -67.563 1.00 75.62 114 THR A C 1
ATOM 890 O O . THR A 1 114 ? 22.887 -11.199 -68.569 1.00 75.62 114 THR A O 1
ATOM 893 N N . ILE A 1 115 ? 22.421 -10.598 -66.467 1.00 73.38 115 ILE A N 1
ATOM 894 C CA . ILE A 1 115 ? 23.543 -9.647 -66.354 1.00 73.38 115 ILE A CA 1
ATOM 895 C C . ILE A 1 115 ? 24.904 -10.362 -66.461 1.00 73.38 115 ILE A C 1
ATOM 897 O O . ILE A 1 115 ? 25.887 -9.745 -66.879 1.00 73.38 115 ILE A O 1
ATOM 901 N N . ARG A 1 116 ? 24.993 -11.650 -66.098 1.00 74.56 116 ARG A N 1
ATOM 902 C CA . ARG A 1 116 ? 26.229 -12.438 -66.221 1.00 74.56 116 ARG A CA 1
ATOM 903 C C . ARG A 1 116 ? 26.487 -12.874 -67.663 1.00 74.56 116 ARG A C 1
ATOM 905 O O . ARG A 1 116 ? 27.603 -12.672 -68.130 1.00 74.56 116 ARG A O 1
ATOM 912 N N . SER A 1 117 ? 25.483 -13.393 -68.377 1.00 73.06 117 SER A N 1
ATOM 913 C CA . SER A 1 117 ? 25.649 -13.785 -69.788 1.00 73.06 117 SER A CA 1
ATOM 914 C C . SER A 1 117 ? 25.996 -12.586 -70.673 1.00 73.06 117 SER A C 1
ATOM 916 O O . SER A 1 117 ? 26.979 -12.634 -71.405 1.00 73.06 117 SER A O 1
ATOM 918 N N . LEU A 1 118 ? 25.298 -11.455 -70.505 1.00 71.62 118 LEU A N 1
ATOM 919 C CA . LEU A 1 118 ? 25.592 -10.221 -71.245 1.00 71.62 118 LEU A CA 1
ATOM 920 C C . LEU A 1 118 ? 27.025 -9.702 -71.011 1.00 71.62 118 LEU A C 1
ATOM 922 O O . LEU A 1 118 ? 27.602 -9.080 -71.898 1.00 71.62 118 LEU A O 1
ATOM 926 N N . LYS A 1 119 ? 27.630 -9.973 -69.846 1.00 61.25 119 LYS A N 1
ATOM 927 C CA . LYS A 1 119 ? 29.033 -9.616 -69.566 1.00 61.25 119 LYS A CA 1
ATOM 928 C C . LYS A 1 119 ? 30.040 -10.567 -70.208 1.00 61.25 119 LYS A C 1
ATOM 930 O O . LYS A 1 119 ? 31.095 -10.100 -70.629 1.00 61.25 119 LYS A O 1
ATOM 935 N N . GLU A 1 120 ? 29.732 -11.858 -70.312 1.00 65.06 120 GLU A N 1
ATOM 936 C CA . GLU A 1 120 ? 30.568 -12.781 -71.087 1.00 65.06 120 GLU A CA 1
ATOM 937 C C . GLU A 1 120 ? 30.513 -12.483 -72.589 1.00 65.06 120 GLU A C 1
ATOM 939 O O . GLU A 1 120 ? 31.522 -12.587 -73.278 1.00 65.06 120 GLU A O 1
ATOM 944 N N . ASP A 1 121 ? 29.347 -12.119 -73.119 1.00 63.84 121 ASP A N 1
ATOM 945 C CA . ASP A 1 121 ? 29.199 -11.887 -74.558 1.00 63.84 121 ASP A CA 1
ATOM 946 C C . ASP A 1 121 ? 29.871 -10.572 -74.989 1.00 63.84 121 ASP A C 1
ATOM 948 O O . ASP A 1 121 ? 30.464 -10.502 -76.065 1.00 63.84 121 ASP A O 1
ATOM 952 N N . VAL A 1 122 ? 29.927 -9.577 -74.093 1.00 53.62 122 VAL A N 1
ATOM 953 C CA . VAL A 1 122 ? 30.792 -8.393 -74.245 1.00 53.62 122 VAL A CA 1
ATOM 954 C C . VAL A 1 122 ? 32.286 -8.753 -74.198 1.00 53.62 122 VAL A C 1
ATOM 956 O O . VAL A 1 122 ? 33.054 -8.198 -74.985 1.00 53.62 122 VAL A O 1
ATOM 959 N N . SER A 1 123 ? 32.733 -9.695 -73.351 1.00 52.19 123 SER A N 1
ATOM 960 C CA . SER A 1 123 ? 34.153 -10.094 -73.358 1.00 52.19 123 SER A CA 1
ATOM 961 C C . SER A 1 123 ? 34.523 -10.870 -74.628 1.00 52.19 123 SER A C 1
ATOM 963 O O . SER A 1 123 ? 35.525 -10.550 -75.259 1.00 52.19 123 SER A O 1
ATOM 965 N N . LYS A 1 124 ? 33.674 -11.808 -75.075 1.00 50.09 124 LYS A N 1
ATOM 966 C CA . LYS A 1 124 ? 33.878 -12.608 -76.304 1.00 50.09 124 LYS A CA 1
ATOM 967 C C . LYS A 1 124 ? 34.025 -11.751 -77.573 1.00 50.09 124 LYS A C 1
ATOM 969 O O . LYS A 1 124 ? 34.669 -12.189 -78.520 1.00 50.09 124 LYS A O 1
ATOM 974 N N . LEU A 1 125 ? 33.451 -10.545 -77.595 1.00 46.47 125 LEU A N 1
ATOM 975 C CA . LEU A 1 125 ? 33.558 -9.592 -78.709 1.00 46.47 125 LEU A CA 1
ATOM 976 C C . LEU A 1 125 ? 34.771 -8.645 -78.619 1.00 46.47 125 LEU A C 1
ATOM 978 O O . LEU A 1 125 ? 35.009 -7.891 -79.560 1.00 46.47 125 LEU A O 1
ATOM 982 N N . THR A 1 126 ? 35.537 -8.667 -77.523 1.00 39.72 126 THR A N 1
ATO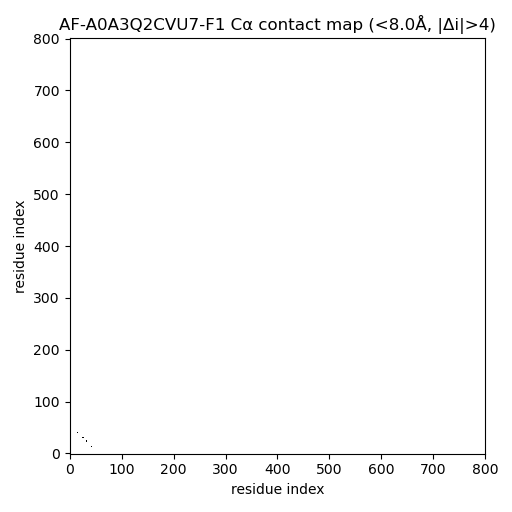M 983 C CA . THR A 1 126 ? 36.664 -7.740 -77.297 1.00 39.72 126 THR A CA 1
ATOM 984 C C . THR A 1 126 ? 38.021 -8.314 -77.744 1.00 39.72 126 THR A C 1
ATOM 986 O O . THR A 1 126 ? 38.924 -7.554 -78.083 1.00 39.72 126 THR A O 1
ATOM 989 N N . ASP A 1 127 ? 38.164 -9.641 -77.821 1.00 38.12 127 ASP A N 1
ATOM 990 C CA . ASP A 1 127 ? 39.463 -10.327 -77.968 1.00 38.12 127 ASP A CA 1
ATOM 991 C C . ASP A 1 127 ? 39.899 -10.625 -79.430 1.00 38.12 127 ASP A C 1
ATOM 993 O O . ASP A 1 127 ? 40.770 -11.466 -79.657 1.00 38.12 127 ASP A O 1
ATOM 997 N N . ALA A 1 128 ? 39.294 -9.991 -80.448 1.00 39.28 128 ALA A N 1
ATOM 998 C CA . ALA A 1 128 ? 39.332 -10.483 -81.839 1.00 39.28 128 ALA A CA 1
ATOM 999 C C . ALA A 1 128 ? 39.744 -9.464 -82.937 1.00 39.28 128 ALA A C 1
ATOM 1001 O O . ALA A 1 128 ? 39.070 -9.370 -83.965 1.00 39.28 128 ALA A O 1
ATOM 1002 N N . ALA A 1 129 ? 40.862 -8.737 -82.776 1.00 37.50 129 ALA A N 1
ATOM 1003 C CA . ALA A 1 129 ? 41.470 -7.946 -83.866 1.00 37.50 129 ALA A CA 1
ATOM 1004 C C . ALA A 1 129 ? 42.991 -7.682 -83.700 1.00 37.50 129 ALA A C 1
ATOM 1006 O O . ALA A 1 129 ? 43.371 -7.007 -82.750 1.00 37.50 129 ALA A O 1
ATOM 1007 N N . ASP A 1 130 ? 43.824 -8.207 -84.625 1.00 28.83 130 ASP A N 1
ATOM 1008 C CA . ASP A 1 130 ? 45.032 -7.592 -85.258 1.00 28.83 130 ASP A CA 1
ATOM 1009 C C . ASP A 1 130 ? 46.044 -8.641 -85.814 1.00 28.83 130 ASP A C 1
ATOM 1011 O O . ASP A 1 130 ? 46.310 -9.656 -85.173 1.00 28.83 130 ASP A O 1
ATOM 1015 N N . GLY A 1 131 ? 46.651 -8.399 -86.998 1.00 28.56 131 GLY A N 1
ATOM 1016 C CA . GLY A 1 131 ? 47.715 -9.253 -87.597 1.00 28.56 131 GLY A CA 1
ATOM 1017 C C . GLY A 1 131 ? 47.971 -9.066 -89.129 1.00 28.56 131 GLY A C 1
ATOM 1018 O O . GLY A 1 131 ? 46.980 -9.087 -89.857 1.00 28.56 131 GLY A O 1
ATOM 1019 N N . PRO A 1 132 ? 49.219 -8.893 -89.667 1.00 46.09 132 PRO A N 1
ATOM 1020 C CA . PRO A 1 132 ? 49.421 -8.385 -91.056 1.00 46.09 132 PRO A CA 1
ATOM 1021 C C . PRO A 1 132 ? 50.479 -9.045 -92.016 1.00 46.09 132 PRO A C 1
ATOM 1023 O O . PRO A 1 132 ? 51.438 -9.667 -91.566 1.00 46.09 132 PRO A O 1
ATOM 1026 N N . ALA A 1 133 ? 50.374 -8.704 -93.327 1.00 29.81 133 ALA A N 1
ATOM 1027 C CA . ALA A 1 133 ? 51.397 -8.687 -94.429 1.00 29.81 133 ALA A CA 1
ATOM 1028 C C . ALA A 1 133 ? 51.935 -10.054 -94.999 1.00 29.81 133 ALA A C 1
ATOM 1030 O O . ALA A 1 133 ? 51.640 -11.087 -94.414 1.00 29.81 1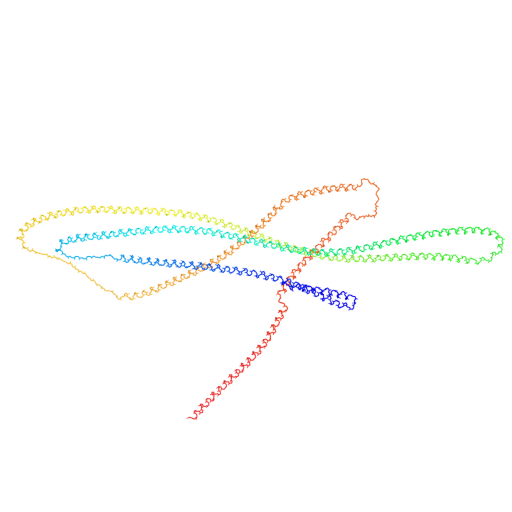33 ALA A O 1
ATOM 1031 N N . VAL A 1 134 ? 52.630 -10.216 -96.163 1.00 30.23 134 VAL A N 1
ATOM 1032 C CA . VAL A 1 134 ? 53.735 -9.471 -96.860 1.00 30.23 134 VAL A CA 1
ATOM 1033 C C . VAL A 1 134 ? 53.925 -9.890 -98.377 1.00 30.23 134 VAL A C 1
ATOM 1035 O O . VAL A 1 134 ? 54.013 -11.089 -98.609 1.00 30.23 134 VAL A O 1
ATOM 1038 N N . CYS A 1 135 ? 54.109 -8.937 -99.339 1.00 32.16 135 CYS A N 1
ATOM 1039 C CA . CYS A 1 135 ? 54.825 -8.960 -100.685 1.00 32.16 135 CYS A CA 1
ATOM 1040 C C . CYS A 1 135 ? 54.513 -10.050 -101.787 1.00 32.16 135 CYS A C 1
ATOM 1042 O O . CYS A 1 135 ? 53.939 -11.071 -101.443 1.00 32.16 135 CYS A O 1
ATOM 1044 N N . LEU A 1 136 ? 54.841 -10.012 -103.113 1.00 30.78 136 LEU A N 1
ATOM 1045 C CA . LEU A 1 136 ? 55.473 -9.131 -104.169 1.00 30.78 136 LEU A CA 1
ATOM 1046 C C . LEU A 1 136 ? 55.152 -9.750 -105.606 1.00 30.78 136 LEU A C 1
ATOM 1048 O O . LEU A 1 136 ? 54.587 -10.841 -105.601 1.00 30.78 136 LEU A O 1
ATOM 1052 N N . ASP A 1 137 ? 55.456 -9.297 -106.858 1.00 38.06 137 ASP A N 1
ATOM 1053 C CA . ASP A 1 137 ? 56.074 -8.092 -107.502 1.00 38.06 137 ASP A CA 1
ATOM 1054 C C . ASP A 1 137 ? 55.804 -7.959 -109.061 1.00 38.06 137 ASP A C 1
ATOM 1056 O O . ASP A 1 137 ? 55.961 -8.918 -109.816 1.00 38.06 137 ASP A O 1
ATOM 1060 N N . LEU A 1 138 ? 55.492 -6.751 -109.567 1.00 39.56 138 LEU A N 1
ATOM 1061 C CA . LEU A 1 138 ? 56.074 -6.026 -110.744 1.00 39.56 138 LEU A CA 1
ATOM 1062 C C . LEU A 1 138 ? 56.224 -6.539 -112.221 1.00 39.56 138 LEU A C 1
ATOM 1064 O O . LEU A 1 138 ? 57.113 -6.072 -112.934 1.00 39.56 138 LEU A O 1
ATOM 1068 N N . ILE A 1 139 ? 55.295 -7.306 -112.807 1.00 45.69 139 ILE A N 1
ATOM 1069 C CA . ILE A 1 139 ? 54.868 -7.046 -114.232 1.00 45.69 139 ILE A CA 1
ATOM 1070 C C . ILE A 1 139 ? 53.428 -6.494 -114.291 1.00 45.69 139 ILE A C 1
ATOM 1072 O O . ILE A 1 139 ? 52.873 -6.123 -115.322 1.00 45.69 139 ILE A O 1
ATOM 1076 N N . GLN A 1 140 ? 52.841 -6.366 -113.113 1.00 48.81 140 GLN A N 1
ATOM 1077 C CA . GLN A 1 140 ? 51.414 -6.346 -112.859 1.00 48.81 140 GLN A CA 1
ATOM 1078 C C . GLN A 1 140 ? 50.939 -4.908 -112.517 1.00 48.81 140 GLN A C 1
ATOM 1080 O O . GLN A 1 140 ? 49.742 -4.625 -112.491 1.00 48.81 140 GLN A O 1
ATOM 1085 N N . MET A 1 141 ? 51.889 -3.962 -112.412 1.00 46.59 141 MET A N 1
ATOM 1086 C CA . MET A 1 141 ? 51.768 -2.635 -111.786 1.00 46.59 141 MET A CA 1
ATOM 1087 C C . MET A 1 141 ? 50.719 -1.676 -112.383 1.00 46.59 141 MET A C 1
ATOM 1089 O O . MET A 1 141 ? 50.226 -0.789 -111.688 1.00 46.59 141 MET A O 1
ATOM 1093 N N . ILE A 1 142 ? 50.358 -1.824 -113.661 1.00 52.62 142 ILE A N 1
ATOM 1094 C CA . ILE A 1 142 ? 49.350 -0.966 -114.321 1.00 52.62 142 ILE A CA 1
ATOM 1095 C C . ILE A 1 142 ? 47.923 -1.471 -114.039 1.00 52.62 142 ILE A C 1
ATOM 1097 O O . ILE A 1 142 ? 46.995 -0.675 -113.878 1.00 52.62 142 ILE A O 1
ATOM 1101 N N . GLU A 1 143 ? 47.748 -2.787 -113.889 1.00 52.66 143 GLU A N 1
ATOM 1102 C CA . GLU A 1 143 ? 46.517 -3.341 -113.321 1.00 52.66 143 GLU A CA 1
ATOM 1103 C C . GLU A 1 143 ? 46.498 -3.233 -111.792 1.00 52.66 143 GLU A C 1
ATOM 1105 O O . GLU A 1 143 ? 45.430 -3.084 -111.211 1.00 52.66 143 GLU A O 1
ATOM 1110 N N . GLU A 1 144 ? 47.649 -3.286 -111.119 1.00 51.88 144 GLU A N 1
ATOM 1111 C CA . GLU A 1 144 ? 47.719 -3.126 -109.662 1.00 51.88 144 GLU A CA 1
ATOM 1112 C C . GLU A 1 144 ? 47.384 -1.703 -109.252 1.00 51.88 144 GLU A C 1
ATOM 1114 O O . GLU A 1 144 ? 46.488 -1.552 -108.450 1.00 51.88 144 GLU A O 1
ATOM 1119 N N . THR A 1 145 ? 47.940 -0.652 -109.855 1.00 51.28 145 THR A N 1
ATOM 1120 C CA . THR A 1 145 ? 47.568 0.732 -109.478 1.00 51.28 145 THR A CA 1
ATOM 1121 C C . THR A 1 145 ? 46.085 1.068 -109.711 1.00 51.28 145 THR A C 1
ATOM 1123 O O . THR A 1 145 ? 45.538 1.954 -109.050 1.00 51.28 145 THR A O 1
ATOM 1126 N N . THR A 1 146 ? 45.388 0.342 -110.596 1.00 58.78 146 THR A N 1
ATOM 1127 C CA . THR A 1 146 ? 43.921 0.431 -110.729 1.00 58.78 146 THR A CA 1
ATOM 1128 C C . THR A 1 146 ? 43.183 -0.457 -109.722 1.00 58.78 146 THR A C 1
ATOM 1130 O O . THR A 1 146 ? 42.246 0.022 -109.087 1.00 58.78 146 THR A O 1
ATOM 1133 N N . LYS A 1 147 ? 43.639 -1.693 -109.478 1.00 64.19 147 LYS A N 1
ATOM 1134 C CA . LYS A 1 147 ? 43.102 -2.577 -108.424 1.00 64.19 147 LYS A CA 1
ATOM 1135 C C . LYS A 1 147 ? 43.351 -2.041 -107.012 1.00 64.19 147 LYS A C 1
ATOM 1137 O O . LYS A 1 147 ? 42.502 -2.235 -106.162 1.00 64.19 147 LYS A O 1
ATOM 1142 N N . GLU A 1 148 ? 44.449 -1.338 -106.761 1.00 60.88 148 GLU A N 1
ATOM 1143 C CA . GLU A 1 148 ? 44.800 -0.648 -105.517 1.00 60.88 148 GLU A CA 1
ATOM 1144 C C . GLU A 1 148 ? 43.889 0.554 -105.303 1.00 60.88 148 GLU A C 1
ATOM 1146 O O . GLU A 1 148 ? 43.355 0.715 -104.214 1.00 60.88 148 GLU A O 1
ATOM 1151 N N . ARG A 1 149 ? 43.643 1.373 -106.339 1.00 69.44 149 ARG A N 1
ATOM 1152 C CA . ARG A 1 149 ? 42.618 2.428 -106.282 1.00 69.44 149 ARG A CA 1
ATOM 1153 C C . ARG A 1 149 ? 41.261 1.829 -105.919 1.00 69.44 149 ARG A C 1
ATOM 1155 O O . ARG A 1 149 ? 40.573 2.379 -105.066 1.00 69.44 149 ARG A O 1
ATOM 1162 N N . ASP A 1 150 ? 40.889 0.715 -106.541 1.00 72.44 150 ASP A N 1
ATOM 1163 C CA . ASP A 1 150 ? 39.579 0.098 -106.335 1.00 72.44 150 ASP A CA 1
ATOM 1164 C C . ASP A 1 150 ? 39.488 -0.623 -104.980 1.00 72.44 150 ASP A C 1
ATOM 1166 O O . ASP A 1 150 ? 38.472 -0.503 -104.309 1.00 72.44 150 ASP A O 1
ATOM 1170 N N . GLN A 1 151 ? 40.570 -1.239 -104.493 1.00 75.00 151 GLN A N 1
ATOM 1171 C CA . GLN A 1 151 ? 40.697 -1.778 -103.131 1.00 75.00 151 GLN A CA 1
ATOM 1172 C C . GLN A 1 151 ? 40.718 -0.674 -102.066 1.00 75.00 151 GLN A C 1
ATOM 1174 O O . GLN A 1 151 ? 40.166 -0.848 -100.980 1.00 75.00 151 GLN A O 1
ATOM 1179 N N . LEU A 1 152 ? 41.327 0.480 -102.349 1.00 73.88 152 LEU A N 1
ATOM 1180 C CA . LEU A 1 152 ? 41.284 1.657 -101.481 1.00 73.88 152 LEU A CA 1
ATOM 1181 C C . LEU A 1 152 ? 39.893 2.298 -101.486 1.00 73.88 152 LEU A C 1
ATOM 1183 O O . LEU A 1 152 ? 39.448 2.770 -100.446 1.00 73.88 152 LEU A O 1
ATOM 1187 N N . MET A 1 153 ? 39.165 2.252 -102.605 1.00 74.94 153 MET A N 1
ATOM 1188 C CA . MET A 1 153 ? 37.753 2.632 -102.649 1.00 74.94 153 MET A CA 1
ATOM 1189 C C . MET A 1 153 ? 36.883 1.653 -101.856 1.00 74.94 153 MET A C 1
ATOM 1191 O O . MET A 1 153 ? 36.165 2.111 -100.971 1.00 74.94 153 MET A O 1
ATOM 1195 N N . THR A 1 154 ? 36.997 0.334 -102.058 1.00 78.50 154 THR A N 1
ATOM 1196 C CA . THR A 1 154 ? 36.210 -0.643 -101.284 1.00 78.50 154 THR A CA 1
ATOM 1197 C C . THR A 1 154 ? 36.574 -0.628 -99.805 1.00 78.50 154 THR A C 1
ATOM 1199 O O . THR A 1 154 ? 35.687 -0.757 -98.975 1.00 78.50 154 THR A O 1
ATOM 1202 N N . THR A 1 155 ? 37.839 -0.405 -99.426 1.00 77.50 155 THR A N 1
ATOM 1203 C CA . THR A 1 155 ? 38.203 -0.260 -98.003 1.00 77.50 155 THR A CA 1
ATOM 1204 C C . THR A 1 155 ? 37.761 1.080 -97.413 1.00 77.50 155 THR A C 1
ATOM 1206 O O . THR A 1 155 ? 37.403 1.124 -96.239 1.00 77.50 155 THR A O 1
ATOM 1209 N N . VAL A 1 156 ? 37.694 2.167 -98.191 1.00 78.06 156 VAL A N 1
ATOM 1210 C CA . VAL A 1 156 ? 37.048 3.424 -97.762 1.00 78.06 156 VAL A CA 1
ATOM 1211 C C . VAL A 1 156 ? 35.530 3.262 -97.647 1.00 78.06 156 VAL A C 1
ATOM 1213 O O . VAL A 1 156 ? 34.930 3.858 -96.755 1.00 78.06 156 VAL A O 1
ATOM 1216 N N . GLU A 1 157 ? 34.899 2.450 -98.491 1.00 80.94 157 GLU A N 1
ATOM 1217 C CA . GLU A 1 157 ? 33.474 2.115 -98.412 1.00 80.94 157 GLU A CA 1
ATOM 1218 C C . GLU A 1 157 ? 33.180 1.196 -97.218 1.00 80.94 157 GLU A C 1
ATOM 1220 O O . GLU A 1 157 ? 32.329 1.549 -96.406 1.00 80.94 157 GLU A O 1
ATOM 1225 N N . ASP A 1 158 ? 33.970 0.141 -96.997 1.00 80.19 158 ASP A N 1
ATOM 1226 C CA . ASP A 1 158 ? 33.964 -0.682 -95.779 1.00 80.19 158 ASP A CA 1
ATOM 1227 C C . ASP A 1 158 ? 34.137 0.175 -94.522 1.00 80.19 158 ASP A C 1
ATOM 1229 O O . ASP A 1 158 ? 33.435 -0.018 -93.534 1.00 80.19 158 ASP A O 1
ATOM 1233 N N . LEU A 1 159 ? 35.099 1.106 -94.517 1.00 79.25 159 LEU A N 1
ATOM 1234 C CA . LEU A 1 159 ? 35.354 1.986 -93.375 1.00 79.25 159 LEU A CA 1
ATOM 1235 C C . LEU A 1 159 ? 34.217 2.990 -93.174 1.00 79.25 159 LEU A C 1
ATOM 1237 O O . LEU A 1 159 ? 33.892 3.296 -92.030 1.00 79.25 159 LEU A O 1
ATOM 1241 N N . ARG A 1 160 ? 33.564 3.462 -94.243 1.00 80.19 160 ARG A N 1
ATOM 1242 C CA . ARG A 1 160 ? 32.343 4.279 -94.156 1.00 80.19 160 ARG A CA 1
ATOM 1243 C C . ARG A 1 160 ? 31.150 3.472 -93.656 1.00 80.19 160 ARG A C 1
ATOM 1245 O O . ARG A 1 160 ? 30.382 4.002 -92.863 1.00 80.19 160 ARG A O 1
ATOM 1252 N N . GLU A 1 161 ? 30.999 2.214 -94.057 1.00 85.94 161 GLU A N 1
ATOM 1253 C CA . GLU A 1 161 ? 29.920 1.345 -93.582 1.00 85.94 161 GLU A CA 1
ATOM 1254 C C . GLU A 1 161 ? 30.148 0.921 -92.123 1.00 85.94 161 GLU A C 1
ATOM 1256 O O . GLU A 1 161 ? 29.219 0.963 -91.320 1.00 85.94 161 GLU A O 1
ATOM 1261 N N . LYS A 1 162 ? 31.392 0.604 -91.741 1.00 83.75 162 LYS A N 1
ATOM 1262 C CA . LYS A 1 162 ? 31.808 0.368 -90.347 1.00 83.75 162 LYS A CA 1
ATOM 1263 C C . LYS A 1 162 ? 31.609 1.620 -89.490 1.00 83.75 162 LYS A C 1
ATOM 1265 O O . LYS A 1 162 ? 31.064 1.506 -88.399 1.00 83.75 162 LYS A O 1
ATOM 1270 N N . LEU A 1 163 ? 31.969 2.807 -89.989 1.00 83.25 163 LEU A N 1
ATOM 1271 C CA . LEU A 1 163 ? 31.715 4.081 -89.306 1.00 83.25 163 LEU A CA 1
ATOM 1272 C C . LEU A 1 163 ? 30.212 4.351 -89.162 1.00 83.25 163 LEU A C 1
ATOM 1274 O O . LEU A 1 163 ? 29.774 4.726 -88.082 1.00 83.25 163 LEU A O 1
ATOM 1278 N N . LYS A 1 164 ? 29.419 4.114 -90.214 1.00 89.06 164 LYS A N 1
ATOM 1279 C CA . LYS A 1 164 ? 27.959 4.267 -90.194 1.00 89.06 164 LYS A CA 1
ATOM 1280 C C . LYS A 1 164 ? 27.328 3.338 -89.152 1.00 89.06 164 LYS A C 1
ATOM 1282 O O . LYS A 1 164 ? 26.639 3.829 -88.263 1.00 89.06 164 LYS A O 1
ATOM 1287 N N . LYS A 1 165 ? 27.662 2.042 -89.178 1.00 88.56 165 LYS A N 1
ATOM 1288 C CA . LYS A 1 165 ? 27.237 1.055 -88.169 1.00 88.56 165 LYS A CA 1
ATOM 1289 C C . LYS A 1 165 ? 27.679 1.456 -86.758 1.00 88.56 165 LYS A C 1
ATOM 1291 O O . LYS A 1 165 ? 26.879 1.386 -85.832 1.00 88.56 165 LYS A O 1
ATOM 1296 N N . ALA A 1 166 ? 28.908 1.948 -86.585 1.00 80.75 166 ALA A N 1
ATOM 1297 C CA . ALA A 1 166 ? 29.379 2.460 -85.299 1.00 80.75 1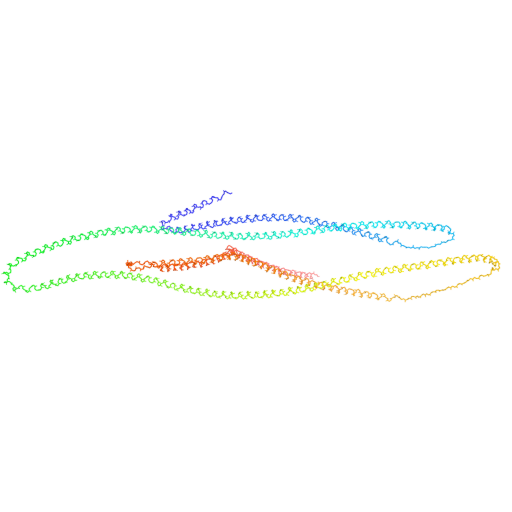66 ALA A CA 1
ATOM 1298 C C . ALA A 1 166 ? 28.534 3.656 -84.819 1.00 80.75 166 ALA A C 1
ATOM 1300 O O . ALA A 1 166 ? 28.084 3.652 -83.678 1.00 80.75 166 ALA A O 1
ATOM 1301 N N . THR A 1 167 ? 28.232 4.633 -85.681 1.00 82.31 167 THR A N 1
ATOM 1302 C CA . THR A 1 167 ? 27.359 5.765 -85.317 1.00 82.31 167 THR A CA 1
ATOM 1303 C C . THR A 1 167 ? 25.909 5.354 -85.052 1.00 82.31 167 THR A C 1
ATOM 1305 O O . THR A 1 167 ? 25.281 5.923 -84.164 1.00 82.31 167 THR A O 1
ATOM 1308 N N . GLU A 1 168 ? 25.389 4.347 -85.758 1.00 89.75 168 GLU A N 1
ATOM 1309 C CA . GLU A 1 168 ? 24.049 3.792 -85.531 1.00 89.75 168 GLU A CA 1
ATOM 1310 C C . GLU A 1 168 ? 23.991 3.089 -84.165 1.00 89.75 168 GLU A C 1
ATOM 1312 O O . GLU A 1 168 ? 23.181 3.465 -83.321 1.00 89.75 168 GLU A O 1
ATOM 1317 N N . THR A 1 169 ? 24.935 2.188 -83.870 1.00 84.69 169 THR A N 1
ATOM 1318 C CA . THR A 1 169 ? 25.032 1.545 -82.543 1.00 84.69 169 THR A CA 1
ATOM 1319 C C . THR A 1 169 ? 25.313 2.538 -81.409 1.00 84.69 169 THR A C 1
ATOM 1321 O O . THR A 1 169 ? 24.807 2.354 -80.305 1.00 84.69 169 THR A O 1
ATOM 1324 N N . GLN A 1 170 ? 26.053 3.629 -81.653 1.00 82.62 170 GLN A N 1
ATOM 1325 C CA . GLN A 1 170 ? 26.231 4.690 -80.658 1.00 82.62 170 GLN A CA 1
ATOM 1326 C C . GLN A 1 170 ? 24.904 5.404 -80.363 1.00 82.62 170 GLN A C 1
ATOM 1328 O O . GLN A 1 170 ? 24.588 5.612 -79.194 1.00 82.62 170 GLN A O 1
ATOM 1333 N N . GLN A 1 171 ? 24.104 5.730 -81.382 1.00 87.62 171 GLN A N 1
ATOM 1334 C CA . GLN A 1 171 ? 22.781 6.341 -81.195 1.00 87.62 171 GLN A CA 1
ATOM 1335 C C . GLN A 1 171 ? 21.794 5.382 -80.509 1.00 87.62 171 GLN A C 1
ATOM 1337 O O . GLN A 1 171 ? 21.011 5.807 -79.657 1.00 87.62 171 GLN A O 1
ATOM 1342 N N . GLU A 1 172 ? 21.859 4.080 -80.799 1.00 88.56 172 GLU A N 1
ATOM 1343 C CA . GLU A 1 172 ? 21.088 3.052 -80.086 1.00 88.56 172 GLU A CA 1
ATOM 1344 C C . GLU A 1 172 ? 21.495 2.949 -78.606 1.00 88.56 172 GLU A C 1
ATOM 1346 O O . GLU A 1 172 ? 20.632 2.880 -77.733 1.00 88.56 172 GLU A O 1
ATOM 1351 N N . VAL A 1 173 ? 22.793 3.002 -78.288 1.00 84.75 173 VAL A N 1
ATOM 1352 C CA . VAL A 1 173 ? 23.288 2.989 -76.899 1.00 84.75 173 VAL A CA 1
ATOM 1353 C C . VAL A 1 173 ? 22.968 4.296 -76.165 1.00 84.75 173 VAL A C 1
ATOM 1355 O O . VAL A 1 173 ? 22.611 4.265 -74.986 1.00 84.75 173 VAL A O 1
ATOM 1358 N N . GLU A 1 174 ? 23.049 5.448 -76.832 1.00 83.06 174 GLU A N 1
ATOM 1359 C CA . GLU A 1 174 ? 22.687 6.748 -76.255 1.00 83.06 174 GLU A CA 1
ATOM 1360 C C . GLU A 1 174 ? 21.184 6.836 -75.960 1.00 83.06 174 GLU A C 1
ATOM 1362 O O . GLU A 1 174 ? 20.808 7.176 -74.837 1.00 83.06 174 GLU A O 1
ATOM 1367 N N . THR A 1 175 ? 20.322 6.418 -76.892 1.00 90.31 175 THR A N 1
ATOM 1368 C CA . THR A 1 175 ? 18.869 6.358 -76.656 1.00 90.31 175 THR A CA 1
ATOM 1369 C C . THR A 1 175 ? 18.503 5.343 -75.572 1.00 90.31 175 THR A C 1
ATOM 1371 O O . THR A 1 175 ? 17.749 5.688 -74.665 1.00 90.31 175 THR A O 1
ATOM 1374 N N . GLN A 1 176 ? 19.090 4.138 -75.558 1.00 89.44 176 GLN A N 1
ATOM 1375 C CA . GLN A 1 176 ? 18.891 3.170 -74.465 1.00 89.44 176 GLN A CA 1
ATOM 1376 C C . GLN A 1 176 ? 19.340 3.716 -73.099 1.00 89.44 176 GLN A C 1
ATOM 1378 O O . GLN A 1 176 ? 18.682 3.466 -72.085 1.00 89.44 176 GLN A O 1
ATOM 1383 N N . ARG A 1 177 ? 20.434 4.487 -73.054 1.00 89.94 177 ARG A N 1
ATOM 1384 C CA . ARG A 1 177 ? 20.928 5.156 -71.841 1.00 89.94 177 ARG A CA 1
ATOM 1385 C C . ARG A 1 177 ? 19.974 6.250 -71.360 1.00 89.94 177 ARG A C 1
ATOM 1387 O O . ARG A 1 177 ? 19.753 6.352 -70.152 1.00 89.94 177 ARG A O 1
ATOM 1394 N N . GLU A 1 178 ? 19.409 7.055 -72.256 1.00 88.75 178 GLU A N 1
ATOM 1395 C CA . GLU A 1 178 ? 18.393 8.053 -71.895 1.00 88.75 178 GLU A CA 1
ATOM 1396 C C . GLU A 1 178 ? 17.116 7.386 -71.376 1.00 88.75 178 GLU A C 1
ATOM 1398 O O . GLU A 1 178 ? 16.582 7.781 -70.338 1.00 88.75 178 GLU A O 1
ATOM 1403 N N . ASP A 1 179 ? 16.679 6.311 -72.025 1.00 91.19 179 ASP A N 1
ATOM 1404 C CA . ASP A 1 179 ? 15.515 5.521 -71.630 1.00 91.19 179 ASP A CA 1
ATOM 1405 C C . ASP A 1 179 ? 15.717 4.860 -70.249 1.00 91.19 179 ASP A C 1
ATOM 1407 O O . ASP A 1 179 ? 14.812 4.839 -69.408 1.00 91.19 179 ASP A O 1
ATOM 1411 N N . ALA A 1 180 ? 16.932 4.378 -69.963 1.00 86.88 180 ALA A N 1
ATOM 1412 C CA . ALA A 1 180 ? 17.333 3.886 -68.645 1.00 86.88 180 ALA A CA 1
ATOM 1413 C C . ALA A 1 180 ? 17.366 5.006 -67.589 1.00 86.88 180 ALA A C 1
ATOM 1415 O O . ALA A 1 180 ? 16.850 4.817 -66.486 1.00 86.88 180 ALA A O 1
ATOM 1416 N N . ALA A 1 181 ? 17.894 6.189 -67.918 1.00 86.69 181 ALA A N 1
ATOM 1417 C CA . ALA A 1 181 ? 17.898 7.343 -67.018 1.00 86.69 181 ALA A CA 1
ATOM 1418 C C . ALA A 1 181 ? 16.471 7.820 -66.682 1.00 86.69 181 ALA A C 1
ATOM 1420 O O . ALA A 1 181 ? 16.166 8.093 -65.519 1.00 86.69 181 ALA A O 1
ATOM 1421 N N . GLN A 1 182 ? 15.561 7.833 -67.663 1.00 90.62 182 GLN A N 1
ATOM 1422 C CA . GLN A 1 182 ? 14.141 8.120 -67.437 1.00 90.62 182 GLN A CA 1
ATOM 1423 C C . GLN A 1 182 ? 13.467 7.066 -66.546 1.00 90.62 182 GLN A C 1
ATOM 1425 O O . GLN A 1 182 ? 12.676 7.423 -65.671 1.00 90.62 182 GLN A O 1
ATOM 1430 N N . LYS A 1 183 ? 13.773 5.773 -66.731 1.00 90.81 183 LYS A N 1
ATOM 1431 C CA . LYS A 1 183 ? 13.266 4.685 -65.871 1.00 90.81 183 LYS A CA 1
ATOM 1432 C C . LYS A 1 183 ? 13.777 4.825 -64.433 1.00 90.81 183 LYS A C 1
ATOM 1434 O O . LYS A 1 183 ? 12.979 4.737 -63.504 1.00 90.81 183 LYS A O 1
ATOM 1439 N N . ILE A 1 184 ? 15.061 5.136 -64.241 1.00 87.00 184 ILE A N 1
ATOM 1440 C CA . ILE A 1 184 ? 15.652 5.407 -62.919 1.00 87.00 184 ILE A CA 1
ATOM 1441 C C . ILE A 1 184 ? 14.976 6.614 -62.253 1.00 87.00 184 ILE A C 1
ATOM 1443 O O . ILE A 1 184 ? 14.607 6.529 -61.085 1.00 87.00 184 ILE A O 1
ATOM 1447 N N . SER A 1 185 ? 14.747 7.708 -62.987 1.00 90.31 185 SER A N 1
ATOM 1448 C CA . SER A 1 185 ? 14.062 8.898 -62.463 1.00 90.31 185 SER A CA 1
ATOM 1449 C C . SER A 1 185 ? 12.623 8.598 -62.010 1.00 90.31 185 SER A C 1
ATOM 1451 O O . SER A 1 185 ? 12.231 8.992 -60.910 1.00 90.31 185 SER A O 1
ATOM 1453 N N . LYS A 1 186 ? 11.860 7.825 -62.798 1.00 91.25 186 LYS A N 1
ATOM 1454 C CA . LYS A 1 186 ? 10.505 7.367 -62.433 1.00 91.25 186 LYS A CA 1
ATOM 1455 C C . LYS A 1 186 ? 10.524 6.491 -61.174 1.00 91.25 186 LYS A C 1
ATOM 1457 O O . LYS A 1 186 ? 9.788 6.769 -60.232 1.00 91.25 186 LYS A O 1
ATOM 1462 N N . LEU A 1 187 ? 11.431 5.513 -61.098 1.00 87.62 187 LEU A N 1
ATOM 1463 C CA . LEU A 1 187 ? 11.588 4.646 -59.921 1.00 87.62 187 LEU A CA 1
ATOM 1464 C C . LEU A 1 187 ? 12.022 5.417 -58.661 1.00 87.62 187 LEU A C 1
ATOM 1466 O O . LEU A 1 187 ? 11.566 5.104 -57.563 1.00 87.62 187 LEU A O 1
ATOM 1470 N N . GLN A 1 188 ? 12.856 6.453 -58.795 1.00 86.94 188 GLN A N 1
ATOM 1471 C CA . GLN A 1 188 ? 13.210 7.353 -57.688 1.00 86.94 188 GLN A CA 1
ATOM 1472 C C . GLN A 1 188 ? 11.995 8.154 -57.195 1.00 86.94 188 GLN A C 1
ATOM 1474 O O . GLN A 1 188 ? 11.786 8.267 -55.985 1.00 86.94 188 GLN A O 1
ATOM 1479 N N . GLN A 1 189 ? 11.163 8.665 -58.110 1.00 90.88 189 GLN A N 1
ATOM 1480 C CA . GLN A 1 189 ? 9.924 9.364 -57.764 1.00 90.88 189 GLN A CA 1
ATOM 1481 C C . GLN A 1 189 ? 8.918 8.426 -57.074 1.00 90.88 189 GLN A C 1
ATOM 1483 O O . GLN A 1 189 ? 8.321 8.796 -56.062 1.00 90.88 189 GLN A O 1
ATOM 1488 N N . GLU A 1 190 ? 8.767 7.193 -57.563 1.00 89.12 190 GLU A N 1
ATOM 1489 C CA . GLU A 1 190 ? 7.926 6.163 -56.944 1.00 89.12 190 GLU A CA 1
ATOM 1490 C C . GLU A 1 190 ? 8.425 5.784 -55.543 1.00 89.12 190 GLU A C 1
ATOM 1492 O O . GLU A 1 190 ? 7.638 5.805 -54.594 1.00 89.12 190 GLU A O 1
ATOM 1497 N N . LEU A 1 191 ? 9.730 5.541 -55.367 1.00 87.19 191 LEU A N 1
ATOM 1498 C CA . LEU A 1 191 ? 10.348 5.318 -54.053 1.00 87.19 191 LEU A CA 1
ATOM 1499 C C . LEU A 1 191 ? 10.081 6.481 -53.091 1.00 87.19 191 LEU A C 1
ATOM 1501 O O . LEU A 1 191 ? 9.717 6.249 -51.938 1.00 87.19 191 LEU A O 1
ATOM 1505 N N . GLN A 1 192 ? 10.193 7.728 -53.557 1.00 91.38 192 GLN A N 1
ATOM 1506 C CA . GLN A 1 192 ? 9.894 8.903 -52.741 1.00 91.38 192 GLN A CA 1
ATOM 1507 C C . GLN A 1 192 ? 8.404 8.975 -52.359 1.00 91.38 192 GLN A C 1
ATOM 1509 O O . GLN A 1 192 ? 8.077 9.351 -51.231 1.00 91.38 192 GLN A O 1
ATOM 1514 N N . VAL A 1 193 ? 7.484 8.578 -53.244 1.00 92.50 193 VAL A N 1
ATOM 1515 C CA . VAL A 1 193 ? 6.046 8.483 -52.933 1.00 92.50 193 VAL A CA 1
ATOM 1516 C C . VAL A 1 193 ? 5.767 7.381 -51.905 1.00 92.50 193 VAL A C 1
ATOM 1518 O O . VAL A 1 193 ? 5.041 7.636 -50.943 1.00 92.50 193 VAL A O 1
ATOM 1521 N N . GLN A 1 194 ? 6.358 6.190 -52.043 1.00 88.50 194 GLN A N 1
ATOM 1522 C CA . GLN A 1 194 ? 6.165 5.098 -51.078 1.00 88.50 194 GLN A CA 1
ATOM 1523 C C . GLN A 1 194 ? 6.794 5.432 -49.713 1.00 88.50 194 GLN A C 1
ATOM 1525 O O . GLN A 1 194 ? 6.147 5.252 -48.685 1.00 88.50 194 GLN A O 1
ATOM 1530 N N . HIS A 1 195 ? 7.991 6.029 -49.680 1.00 88.25 195 HIS A N 1
ATOM 1531 C CA . HIS A 1 195 ? 8.618 6.517 -48.445 1.00 88.25 195 HIS A CA 1
ATOM 1532 C C . HIS A 1 195 ? 7.743 7.563 -47.727 1.00 88.25 195 HIS A C 1
ATOM 1534 O O . HIS A 1 195 ? 7.606 7.535 -46.502 1.00 88.25 195 HIS A O 1
ATOM 1540 N N . ASN A 1 196 ? 7.081 8.448 -48.483 1.00 91.62 196 ASN A N 1
ATOM 1541 C CA . ASN A 1 196 ? 6.110 9.399 -47.940 1.00 91.62 196 ASN A CA 1
ATOM 1542 C C . ASN A 1 196 ? 4.823 8.734 -47.418 1.00 91.62 196 ASN A C 1
ATOM 1544 O O . ASN A 1 196 ? 4.251 9.242 -46.453 1.00 91.62 196 ASN A O 1
ATOM 1548 N N . LYS A 1 197 ? 4.355 7.622 -48.007 1.00 89.19 197 LYS A N 1
ATOM 1549 C CA . LYS A 1 197 ? 3.221 6.843 -47.467 1.00 89.19 197 LYS A CA 1
ATOM 1550 C C . LYS A 1 197 ? 3.595 6.142 -46.166 1.00 89.19 197 LYS A C 1
ATOM 1552 O O . LYS A 1 197 ? 2.953 6.401 -45.155 1.00 89.19 197 LYS A O 1
ATOM 1557 N N . ILE A 1 198 ? 4.700 5.394 -46.157 1.00 88.12 198 ILE A N 1
ATOM 1558 C CA . ILE A 1 198 ? 5.233 4.717 -44.963 1.00 88.12 198 ILE A CA 1
ATOM 1559 C C . ILE A 1 198 ? 5.435 5.732 -43.824 1.00 88.12 198 ILE A C 1
ATOM 1561 O O . ILE A 1 198 ? 5.013 5.505 -42.695 1.00 88.12 198 ILE A O 1
ATOM 1565 N N . SER A 1 199 ? 5.974 6.919 -44.124 1.00 88.38 199 SER A N 1
ATOM 1566 C CA . SER A 1 199 ? 6.137 8.005 -43.142 1.00 88.38 199 SER A CA 1
ATOM 1567 C C . SER A 1 199 ? 4.816 8.579 -42.603 1.00 88.38 199 SER A C 1
ATOM 1569 O O . SER A 1 199 ? 4.794 9.136 -41.505 1.00 88.38 199 SER A O 1
ATOM 1571 N N . ARG A 1 200 ? 3.708 8.477 -43.349 1.00 90.81 200 ARG A N 1
ATOM 1572 C CA . ARG A 1 200 ? 2.358 8.845 -42.878 1.00 90.81 200 ARG A CA 1
ATOM 1573 C C . ARG A 1 200 ? 1.732 7.720 -42.059 1.00 90.81 200 ARG A C 1
ATOM 1575 O O . ARG A 1 200 ? 1.128 8.010 -41.034 1.00 90.81 200 ARG A O 1
ATOM 1582 N N . GLU A 1 201 ? 1.910 6.472 -42.475 1.00 85.19 201 GLU A N 1
ATOM 1583 C CA . GLU A 1 201 ? 1.412 5.277 -41.785 1.00 85.19 201 GLU A CA 1
ATOM 1584 C C . GLU A 1 201 ? 2.094 5.088 -40.426 1.00 85.19 201 GLU A C 1
ATOM 1586 O O . GLU A 1 201 ? 1.401 4.893 -39.432 1.00 85.19 201 GLU A O 1
ATOM 1591 N N . ILE A 1 202 ? 3.415 5.290 -40.329 1.00 87.19 202 ILE A N 1
ATOM 1592 C CA . ILE A 1 202 ? 4.140 5.328 -39.046 1.00 87.19 202 ILE A CA 1
ATOM 1593 C C . ILE A 1 202 ? 3.565 6.422 -38.134 1.00 87.19 202 ILE A C 1
ATOM 1595 O O . ILE A 1 202 ? 3.249 6.152 -36.981 1.00 87.19 202 ILE A O 1
ATOM 1599 N N . ARG A 1 203 ? 3.336 7.639 -38.650 1.00 89.50 203 ARG A N 1
ATOM 1600 C CA . ARG A 1 203 ? 2.730 8.744 -37.876 1.00 89.50 203 ARG A CA 1
ATOM 1601 C C . ARG A 1 203 ? 1.261 8.516 -37.510 1.00 89.50 203 ARG A C 1
ATOM 1603 O O . ARG A 1 203 ? 0.781 9.139 -36.566 1.00 89.50 203 ARG A O 1
ATOM 1610 N N . LEU 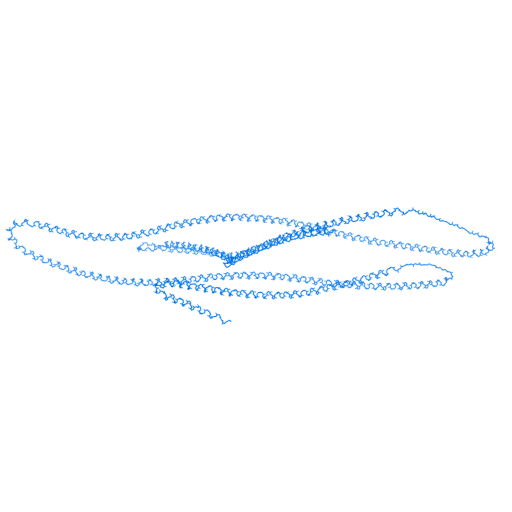A 1 204 ? 0.536 7.686 -38.259 1.00 91.44 204 LEU A N 1
ATOM 1611 C CA . LEU A 1 204 ? -0.824 7.266 -37.923 1.00 91.44 204 LEU A CA 1
ATOM 1612 C C . LEU A 1 204 ? -0.779 6.212 -36.814 1.00 91.44 204 LEU A C 1
ATOM 1614 O O . LEU A 1 204 ? -1.450 6.376 -35.799 1.00 91.44 204 LEU A O 1
ATOM 1618 N N . LYS A 1 205 ? 0.084 5.200 -36.956 1.00 91.31 205 LYS A N 1
ATOM 1619 C CA . LYS A 1 205 ? 0.326 4.183 -35.931 1.00 91.31 205 LYS A CA 1
ATOM 1620 C C . LYS A 1 205 ? 0.773 4.819 -34.614 1.00 91.31 205 LYS A C 1
ATOM 1622 O O . LYS A 1 205 ? 0.158 4.579 -33.592 1.00 91.31 205 LYS A O 1
ATOM 1627 N N . GLU A 1 206 ? 1.740 5.734 -34.641 1.00 90.75 206 GLU A N 1
ATOM 1628 C CA . GLU A 1 206 ? 2.196 6.480 -33.460 1.00 90.75 206 GLU A CA 1
ATOM 1629 C C . GLU A 1 206 ? 1.107 7.317 -32.767 1.00 90.75 206 GLU A C 1
ATOM 1631 O O . GLU A 1 206 ? 1.319 7.742 -31.628 1.00 90.75 206 GLU A O 1
ATOM 1636 N N . LYS A 1 207 ? -0.007 7.635 -33.439 1.00 92.25 207 LYS A N 1
ATOM 1637 C CA . LYS A 1 207 ? -1.178 8.264 -32.811 1.00 92.25 207 LYS A CA 1
ATOM 1638 C C . LYS A 1 207 ? -2.095 7.210 -32.213 1.00 92.25 207 LYS A C 1
ATOM 1640 O O . LYS A 1 207 ? -2.403 7.306 -31.034 1.00 92.25 207 LYS A O 1
ATOM 1645 N N . LEU A 1 208 ? -2.438 6.181 -32.987 1.00 88.50 208 LEU A N 1
ATOM 1646 C CA . LEU A 1 208 ? -3.278 5.070 -32.538 1.00 88.50 208 LEU A CA 1
ATOM 1647 C C . LEU A 1 208 ? -2.660 4.337 -31.336 1.00 88.50 208 LEU A C 1
ATOM 1649 O O . LEU A 1 208 ? -3.356 4.094 -30.361 1.00 88.50 208 LEU A O 1
ATOM 1653 N N . ASP A 1 209 ? -1.347 4.093 -31.330 1.00 87.81 209 ASP A N 1
ATOM 1654 C CA . ASP A 1 209 ? -0.610 3.519 -30.195 1.00 87.81 209 ASP A CA 1
ATOM 1655 C C . ASP A 1 209 ? -0.744 4.399 -28.930 1.00 87.81 209 ASP A C 1
ATOM 1657 O O . ASP A 1 209 ? -0.883 3.881 -27.823 1.00 87.81 209 ASP A O 1
ATOM 1661 N N . LYS A 1 210 ? -0.748 5.736 -29.076 1.00 93.06 210 LYS A N 1
ATOM 1662 C CA . LYS A 1 210 ? -0.941 6.685 -27.959 1.00 93.06 210 LYS A CA 1
ATOM 1663 C C . LYS A 1 210 ? -2.402 6.764 -27.510 1.00 93.06 210 LYS A C 1
ATOM 1665 O O . LYS A 1 210 ? -2.659 6.870 -26.316 1.00 93.06 210 LYS A O 1
ATOM 1670 N N . GLU A 1 211 ? -3.350 6.693 -28.441 1.00 91.06 211 GLU A N 1
ATOM 1671 C CA . GLU A 1 211 ? -4.789 6.651 -28.158 1.00 91.06 211 GLU A CA 1
ATOM 1672 C C . GLU A 1 211 ? -5.163 5.346 -27.436 1.00 91.06 211 GLU A C 1
ATOM 1674 O O . GLU A 1 211 ? -5.861 5.391 -26.428 1.00 91.06 211 GLU A O 1
ATOM 1679 N N . VAL A 1 212 ? -4.606 4.202 -27.850 1.00 89.25 212 VAL A N 1
ATOM 1680 C CA . VAL A 1 212 ? -4.740 2.908 -27.159 1.00 89.25 212 VAL A CA 1
ATOM 1681 C C . VAL A 1 212 ? -4.105 2.949 -25.767 1.00 89.25 212 VAL A C 1
ATOM 1683 O O . VAL A 1 212 ? -4.738 2.513 -24.809 1.00 89.25 212 VAL A O 1
ATOM 1686 N N . GLN A 1 213 ? -2.900 3.513 -25.610 1.00 90.56 213 GLN A N 1
ATOM 1687 C CA . GLN A 1 213 ? -2.274 3.684 -24.288 1.00 90.56 213 GLN A CA 1
ATOM 1688 C C . GLN A 1 213 ? -3.103 4.583 -23.357 1.00 90.56 213 GLN A C 1
ATOM 1690 O O . GLN A 1 213 ? -3.247 4.269 -22.175 1.00 90.56 213 GLN A O 1
ATOM 1695 N N . GLN A 1 214 ? -3.679 5.670 -23.879 1.00 92.69 214 GLN A N 1
ATOM 1696 C CA . GLN A 1 214 ? -4.554 6.562 -23.115 1.00 92.69 214 GLN A CA 1
ATOM 1697 C C . GLN A 1 214 ? -5.854 5.853 -22.708 1.00 92.69 214 GLN A C 1
ATOM 1699 O O . GLN A 1 214 ? -6.200 5.858 -21.530 1.00 92.69 214 GLN A O 1
ATOM 1704 N N . LEU A 1 215 ? -6.526 5.173 -23.643 1.00 89.75 215 LEU A N 1
ATOM 1705 C CA . LEU A 1 215 ? -7.738 4.395 -23.364 1.00 89.75 215 LEU A CA 1
ATOM 1706 C C . LEU A 1 215 ? -7.481 3.259 -22.363 1.00 89.75 215 LEU A C 1
ATOM 1708 O O . LEU A 1 215 ? -8.335 2.988 -21.523 1.00 89.75 215 LEU A O 1
ATOM 1712 N N . HIS A 1 216 ? -6.308 2.622 -22.404 1.00 87.12 216 HIS A N 1
ATOM 1713 C CA . HIS A 1 216 ? -5.924 1.601 -21.430 1.00 87.12 216 HIS A CA 1
ATOM 1714 C C . HIS A 1 216 ? -5.738 2.201 -20.028 1.00 87.12 216 HIS A C 1
ATOM 1716 O O . HIS A 1 216 ? -6.312 1.692 -19.069 1.00 87.12 216 HIS A O 1
ATOM 1722 N N . ALA A 1 217 ? -5.032 3.331 -19.907 1.00 91.38 217 ALA A N 1
ATOM 1723 C CA . ALA A 1 217 ? -4.874 4.043 -18.637 1.00 91.38 217 ALA A CA 1
ATOM 1724 C C . ALA A 1 217 ? -6.213 4.574 -18.076 1.00 91.38 217 ALA A C 1
ATOM 1726 O O . ALA A 1 217 ? -6.431 4.554 -16.861 1.00 91.38 217 ALA A O 1
ATOM 1727 N N . ASP A 1 218 ? -7.132 5.012 -18.942 1.00 90.00 218 ASP A N 1
ATOM 1728 C CA . ASP A 1 218 ? -8.481 5.420 -18.540 1.00 90.00 218 ASP A CA 1
ATOM 1729 C C . ASP A 1 218 ? -9.335 4.212 -18.105 1.00 90.00 218 ASP A C 1
ATOM 1731 O O . ASP A 1 218 ? -10.076 4.311 -17.124 1.00 90.00 218 ASP A O 1
ATOM 1735 N N . MET A 1 219 ? -9.185 3.048 -18.748 1.00 90.12 219 MET A N 1
ATOM 1736 C CA . MET A 1 219 ? -9.803 1.787 -18.313 1.00 90.12 219 MET A CA 1
ATOM 1737 C C . MET A 1 219 ? -9.264 1.314 -16.956 1.00 90.12 219 MET A C 1
ATOM 1739 O O . MET A 1 219 ? -10.062 1.007 -16.069 1.00 90.12 219 MET A O 1
ATOM 1743 N N . GLU A 1 220 ? -7.945 1.327 -16.734 1.00 90.69 220 GLU A N 1
ATOM 1744 C CA . GLU A 1 220 ? -7.340 1.032 -15.424 1.00 90.69 220 GLU A CA 1
ATOM 1745 C C . GLU A 1 220 ? -7.863 1.981 -14.333 1.00 90.69 220 GLU A C 1
ATOM 1747 O O . GLU A 1 220 ? -8.195 1.551 -13.222 1.00 90.69 220 GLU A O 1
ATOM 1752 N N . ALA A 1 221 ? -7.991 3.275 -14.648 1.00 91.38 221 ALA A N 1
ATOM 1753 C CA . ALA A 1 221 ? -8.555 4.264 -13.737 1.00 91.38 221 ALA A CA 1
ATOM 1754 C C . ALA A 1 221 ? -10.033 3.979 -13.417 1.00 91.38 221 ALA A C 1
ATOM 1756 O O . ALA A 1 221 ? -10.428 4.065 -12.251 1.00 91.38 221 ALA A O 1
ATOM 1757 N N . LYS A 1 222 ? -10.845 3.584 -14.408 1.00 89.38 222 LYS A N 1
ATOM 1758 C CA . LYS A 1 222 ? -12.252 3.203 -14.196 1.00 89.38 222 LYS A CA 1
ATOM 1759 C C . LYS A 1 222 ? -12.390 1.903 -13.411 1.00 89.38 222 LYS A C 1
ATOM 1761 O O . LYS A 1 222 ? -13.231 1.831 -12.518 1.00 89.38 222 LYS A O 1
ATOM 1766 N N . GLU A 1 223 ? -11.531 0.913 -13.638 1.00 87.62 223 GLU A N 1
ATOM 1767 C CA . GLU A 1 223 ? -11.469 -0.278 -12.788 1.00 87.62 223 GLU A CA 1
ATOM 1768 C C . GLU A 1 223 ? -11.103 0.063 -11.339 1.00 87.62 223 GLU A C 1
ATOM 1770 O O . GLU A 1 223 ? -11.693 -0.492 -10.411 1.00 87.62 223 GLU A O 1
ATOM 1775 N N . ALA A 1 224 ? -10.149 0.972 -11.119 1.00 90.12 224 ALA A N 1
ATOM 1776 C CA . ALA A 1 224 ? -9.773 1.420 -9.780 1.00 90.12 224 ALA A CA 1
ATOM 1777 C C . ALA A 1 224 ? -10.919 2.173 -9.078 1.00 90.12 224 ALA A C 1
ATOM 1779 O O . ALA A 1 224 ? -11.150 1.959 -7.885 1.00 90.12 224 ALA A O 1
ATOM 1780 N N . GLU A 1 225 ? -11.678 2.997 -9.807 1.00 90.75 225 GLU A N 1
ATOM 1781 C CA . GLU A 1 225 ? -12.905 3.630 -9.307 1.00 90.75 225 GLU A CA 1
ATOM 1782 C C . GLU A 1 225 ? -13.979 2.589 -8.950 1.00 90.75 225 GLU A C 1
ATOM 1784 O O . GLU A 1 225 ? -14.516 2.634 -7.844 1.00 90.75 225 GLU A O 1
ATOM 1789 N N . ILE A 1 226 ? -14.241 1.601 -9.814 1.00 88.50 226 ILE A N 1
ATOM 1790 C CA . ILE A 1 226 ? -15.203 0.513 -9.551 1.00 88.50 226 ILE A CA 1
ATOM 1791 C C . ILE A 1 226 ? -14.789 -0.302 -8.315 1.00 88.50 226 ILE A C 1
ATOM 1793 O O . ILE A 1 226 ? -15.618 -0.578 -7.448 1.00 88.50 226 ILE A O 1
ATOM 1797 N N . LYS A 1 227 ? -13.502 -0.648 -8.183 1.00 91.75 227 LYS A N 1
ATOM 1798 C CA . LYS A 1 227 ? -12.958 -1.355 -7.008 1.00 91.75 227 LYS A CA 1
ATOM 1799 C C . LYS A 1 227 ? -13.133 -0.522 -5.728 1.00 91.75 227 LYS A C 1
ATOM 1801 O O . LYS A 1 227 ? -13.556 -1.063 -4.707 1.00 91.75 227 LYS A O 1
ATOM 1806 N N . ALA A 1 228 ? -12.902 0.792 -5.786 1.00 90.62 228 ALA A N 1
ATOM 1807 C CA . ALA A 1 228 ? -13.111 1.697 -4.653 1.00 90.62 228 ALA A CA 1
ATOM 1808 C C . ALA A 1 228 ? -14.596 1.846 -4.263 1.00 90.62 228 ALA A C 1
ATOM 1810 O O . ALA A 1 228 ? -14.919 1.788 -3.075 1.00 90.62 228 ALA A O 1
ATOM 1811 N N . VAL A 1 229 ? -15.502 1.985 -5.238 1.00 90.12 229 VAL A N 1
ATOM 1812 C CA . VAL A 1 229 ? -16.956 2.063 -5.005 1.00 90.12 229 VAL A CA 1
ATOM 1813 C C . VAL A 1 229 ? -17.492 0.747 -4.437 1.00 90.12 229 VAL A C 1
ATOM 1815 O O . VAL A 1 229 ? -18.268 0.773 -3.485 1.00 90.12 229 VAL A O 1
ATOM 1818 N N . ASN A 1 230 ? -17.023 -0.405 -4.925 1.00 86.12 230 ASN A N 1
ATOM 1819 C CA . ASN A 1 230 ? -17.387 -1.708 -4.362 1.00 86.12 230 ASN A CA 1
ATOM 1820 C C . ASN A 1 230 ? -16.922 -1.858 -2.902 1.00 86.12 230 ASN A C 1
ATOM 1822 O O . ASN A 1 230 ? -17.701 -2.312 -2.066 1.00 86.12 230 ASN A O 1
ATOM 1826 N N . MET A 1 231 ? -15.708 -1.408 -2.555 1.00 91.56 231 MET A N 1
ATOM 1827 C CA . MET A 1 231 ? -15.252 -1.380 -1.156 1.00 91.56 231 MET A CA 1
ATOM 1828 C C . MET A 1 231 ? -16.085 -0.437 -0.273 1.00 91.56 231 MET A C 1
ATOM 1830 O O . MET A 1 231 ? -16.332 -0.755 0.890 1.00 91.56 231 MET A O 1
ATOM 1834 N N . GLN A 1 232 ? -16.530 0.712 -0.792 1.00 89.44 232 GLN A N 1
ATOM 1835 C CA . GLN A 1 232 ? -17.436 1.609 -0.062 1.00 89.44 232 GLN A CA 1
ATOM 1836 C C . GLN A 1 232 ? -18.820 0.976 0.132 1.00 89.44 232 GLN A C 1
ATOM 1838 O O . GLN A 1 232 ? -19.347 0.997 1.241 1.00 89.44 232 GLN A O 1
ATOM 1843 N N . GLY A 1 233 ? -19.377 0.351 -0.909 1.00 89.00 233 GLY A N 1
ATOM 1844 C CA . GLY A 1 233 ? -20.653 -0.361 -0.846 1.00 89.00 233 GLY A CA 1
ATOM 1845 C C . GLY A 1 233 ? -20.630 -1.568 0.096 1.00 89.00 233 GLY A C 1
ATOM 1846 O O . GLY A 1 233 ? -21.618 -1.823 0.779 1.00 89.00 233 GLY A O 1
ATOM 1847 N N . GLN A 1 234 ? -19.504 -2.283 0.191 1.00 89.56 234 GLN A N 1
ATOM 1848 C CA . GLN A 1 234 ? -19.329 -3.348 1.178 1.00 89.56 234 GLN A CA 1
ATOM 1849 C C . GLN A 1 234 ? -19.321 -2.789 2.609 1.00 89.56 234 GLN A C 1
ATOM 1851 O O . GLN A 1 234 ? -20.106 -3.251 3.433 1.00 89.56 234 GLN A O 1
ATOM 1856 N N . LYS A 1 235 ? -18.524 -1.749 2.889 1.00 90.56 235 LYS A N 1
ATOM 1857 C CA . LYS A 1 235 ? -18.495 -1.111 4.218 1.00 90.56 235 LYS A CA 1
ATOM 1858 C C . LYS A 1 235 ? -19.856 -0.561 4.636 1.00 90.56 235 LYS A C 1
ATOM 1860 O O . LYS A 1 235 ? -20.275 -0.783 5.763 1.00 90.56 235 LYS A O 1
ATOM 1865 N N . ALA A 1 236 ? -20.585 0.071 3.716 1.00 86.69 236 ALA A N 1
ATOM 1866 C CA . ALA A 1 236 ? -21.937 0.557 3.979 1.00 86.69 236 ALA A CA 1
ATOM 1867 C C . ALA A 1 236 ? -22.917 -0.581 4.333 1.00 86.69 236 ALA A C 1
ATOM 1869 O O . ALA A 1 236 ? -23.788 -0.391 5.177 1.00 86.69 236 ALA A O 1
ATOM 1870 N N . ARG A 1 237 ? -22.762 -1.780 3.747 1.00 87.75 237 ARG A N 1
ATOM 1871 C CA . ARG A 1 237 ? -23.546 -2.974 4.123 1.00 87.75 237 ARG A CA 1
ATOM 1872 C C . ARG A 1 237 ? -23.146 -3.525 5.493 1.00 87.75 237 ARG A C 1
ATOM 1874 O O . ARG A 1 237 ? -24.022 -3.922 6.252 1.00 87.75 237 ARG A O 1
ATOM 1881 N N . GLU A 1 238 ? -21.856 -3.541 5.816 1.00 91.44 238 GLU A N 1
ATOM 1882 C CA . GLU A 1 238 ? -21.345 -3.966 7.130 1.00 91.44 238 GLU A CA 1
ATOM 1883 C C . GLU A 1 238 ? -21.822 -3.009 8.243 1.00 91.44 238 GLU A C 1
ATOM 1885 O O . GLU A 1 238 ? -22.306 -3.448 9.289 1.00 91.44 238 GLU A O 1
ATOM 1890 N N . GLU A 1 239 ? -21.791 -1.698 7.989 1.00 90.19 239 GLU A N 1
ATOM 1891 C CA . GLU A 1 239 ? -22.350 -0.661 8.866 1.00 90.19 239 GLU A CA 1
ATOM 1892 C C . GLU A 1 239 ? -23.879 -0.773 8.986 1.00 90.19 239 GLU A C 1
ATOM 1894 O O . GLU A 1 239 ? -24.402 -0.739 10.102 1.00 90.19 239 GLU A O 1
ATOM 1899 N N . GLN A 1 240 ? -24.602 -0.997 7.880 1.00 89.50 240 GLN A N 1
ATOM 1900 C CA . GLN A 1 240 ? -26.047 -1.256 7.901 1.00 89.50 240 GLN A CA 1
ATOM 1901 C C . GLN A 1 240 ? -26.385 -2.486 8.756 1.00 89.50 240 GLN A C 1
ATOM 1903 O O . GLN A 1 240 ? -27.258 -2.403 9.615 1.00 89.50 240 GLN A O 1
ATOM 1908 N N . GLN A 1 241 ? -25.682 -3.609 8.584 1.00 90.75 241 GLN A N 1
ATOM 1909 C CA . GLN A 1 241 ? -25.910 -4.823 9.378 1.00 90.75 241 GLN A CA 1
ATOM 1910 C C . GLN A 1 241 ? -25.608 -4.608 10.870 1.00 90.75 241 GLN A C 1
ATOM 1912 O O . GLN A 1 241 ? -26.346 -5.108 11.724 1.00 90.75 241 GLN A O 1
ATOM 1917 N N . ARG A 1 242 ? -24.573 -3.821 11.206 1.00 92.81 242 ARG A N 1
ATOM 1918 C CA . ARG A 1 242 ? -24.288 -3.418 12.594 1.00 92.81 242 ARG A CA 1
ATOM 1919 C C . ARG A 1 242 ? -25.432 -2.586 13.181 1.00 92.81 242 ARG A C 1
ATOM 1921 O O . ARG A 1 242 ? -25.867 -2.875 14.296 1.00 92.81 242 ARG A O 1
ATOM 1928 N N . LEU A 1 243 ? -25.940 -1.605 12.434 1.00 87.62 243 LEU A N 1
ATOM 1929 C CA . LEU A 1 243 ? -27.060 -0.755 12.850 1.00 87.62 243 LEU A CA 1
ATOM 1930 C C . LEU A 1 243 ? -28.370 -1.549 12.975 1.00 87.62 243 LEU A C 1
ATOM 1932 O O . LEU A 1 243 ? -29.089 -1.383 13.955 1.00 87.62 243 LEU A O 1
ATOM 1936 N N . GLU A 1 244 ? -28.665 -2.463 12.048 1.00 88.00 244 GLU A N 1
ATOM 1937 C CA . GLU A 1 244 ? -29.831 -3.354 12.124 1.00 88.00 244 GLU A CA 1
ATOM 1938 C C . GLU A 1 244 ? -29.774 -4.287 13.338 1.00 88.00 244 GLU A C 1
ATOM 1940 O O . GLU A 1 244 ? -30.804 -4.528 13.974 1.00 88.00 244 GLU A O 1
ATOM 1945 N N . LYS A 1 245 ? -28.584 -4.793 13.695 1.00 90.50 245 LYS A N 1
ATOM 1946 C CA . LYS A 1 245 ? -28.386 -5.570 14.925 1.00 90.50 245 LYS A CA 1
ATOM 1947 C C . LYS A 1 245 ? -28.624 -4.703 16.165 1.00 90.50 245 LYS A C 1
ATOM 1949 O O . LYS A 1 245 ? -29.462 -5.060 16.985 1.00 90.50 245 LYS A O 1
ATOM 1954 N N . GLN A 1 246 ? -27.990 -3.532 16.252 1.00 88.50 246 GLN A N 1
ATOM 1955 C CA . GLN A 1 246 ? -28.200 -2.591 17.360 1.00 88.50 246 GLN A CA 1
ATOM 1956 C C . GLN A 1 246 ? -29.674 -2.172 17.500 1.00 88.50 246 GLN A C 1
ATOM 1958 O O . GLN A 1 246 ? -30.176 -2.049 18.613 1.00 88.50 246 GLN A O 1
ATOM 1963 N N . LEU A 1 247 ? -30.401 -2.009 16.391 1.00 86.00 247 LEU A N 1
ATOM 1964 C CA . LEU A 1 247 ? -31.825 -1.668 16.387 1.00 86.00 247 LEU A CA 1
ATOM 1965 C C . LEU A 1 247 ? -32.709 -2.841 16.853 1.00 86.00 247 LEU A C 1
ATOM 1967 O O . LEU A 1 247 ? -33.718 -2.609 17.519 1.00 86.00 247 LEU A O 1
ATOM 1971 N N . LYS A 1 248 ? -32.328 -4.097 16.573 1.00 90.19 248 LYS A N 1
ATOM 1972 C CA . LYS A 1 248 ? -32.963 -5.293 17.164 1.00 90.19 248 LYS A CA 1
ATOM 1973 C C . LYS A 1 248 ? -32.693 -5.380 18.669 1.00 90.19 248 LYS A C 1
ATOM 1975 O O . LYS A 1 248 ? -33.641 -5.529 19.435 1.00 90.19 248 LYS A O 1
ATOM 1980 N N . ASP A 1 249 ? -31.444 -5.204 19.092 1.00 89.44 249 ASP A N 1
ATOM 1981 C CA . ASP A 1 249 ? -31.051 -5.244 20.506 1.00 89.44 249 ASP A CA 1
ATOM 1982 C C . ASP A 1 249 ? -31.774 -4.143 21.315 1.00 89.44 249 ASP A C 1
ATOM 1984 O O . ASP A 1 249 ? -32.323 -4.403 22.388 1.00 89.44 249 ASP A O 1
ATOM 1988 N N . LEU A 1 250 ? -31.885 -2.928 20.759 1.00 85.81 250 LEU A N 1
ATOM 1989 C CA . LEU A 1 250 ? -32.656 -1.822 21.341 1.00 85.81 250 LEU A CA 1
ATOM 1990 C C . LEU A 1 250 ? -34.166 -2.096 21.402 1.00 85.81 250 LEU A C 1
ATOM 1992 O O . LEU A 1 250 ? -34.802 -1.688 22.373 1.00 85.81 250 LEU A O 1
ATOM 1996 N N . LYS A 1 251 ? -34.753 -2.799 20.422 1.00 87.25 251 LYS A N 1
ATOM 1997 C CA . LYS A 1 251 ? -36.166 -3.224 20.483 1.00 87.25 251 LYS A CA 1
ATOM 1998 C C . LYS A 1 251 ? -36.409 -4.223 21.613 1.00 87.25 251 LYS A C 1
ATOM 2000 O O . LYS A 1 251 ? -37.327 -4.016 22.399 1.00 87.25 251 LYS A O 1
ATOM 2005 N N . VAL A 1 252 ? -35.551 -5.235 21.757 1.00 91.38 252 VAL A N 1
ATOM 2006 C CA . VAL A 1 252 ? -35.646 -6.221 22.851 1.00 91.38 252 VAL A CA 1
ATOM 2007 C C . VAL A 1 252 ? -35.486 -5.546 24.220 1.00 91.38 252 VAL A C 1
ATOM 2009 O O . VAL A 1 252 ? -36.235 -5.846 25.151 1.00 91.38 252 VAL A O 1
ATOM 2012 N N . LEU A 1 253 ? -34.562 -4.586 24.347 1.00 88.38 253 LEU A N 1
ATOM 2013 C CA . LEU A 1 253 ? -34.428 -3.772 25.559 1.00 88.38 253 LEU A CA 1
ATOM 2014 C C . LEU A 1 253 ? -35.665 -2.899 25.816 1.00 88.38 253 LEU A C 1
ATOM 2016 O O . LEU A 1 253 ? -36.122 -2.827 26.953 1.00 88.38 253 LEU A O 1
ATOM 2020 N N . HIS A 1 254 ? -36.243 -2.277 24.785 1.00 86.06 254 HIS A N 1
ATOM 2021 C CA . HIS A 1 254 ? -37.465 -1.480 24.914 1.00 86.06 254 HIS A CA 1
ATOM 2022 C C . HIS A 1 254 ? -38.655 -2.334 25.374 1.00 86.06 254 HIS A C 1
ATOM 2024 O O . HIS A 1 254 ? -39.311 -1.976 26.347 1.00 86.06 254 HIS A O 1
ATOM 2030 N N . GLU A 1 255 ? -38.908 -3.481 24.734 1.00 88.88 255 GLU A N 1
ATOM 2031 C CA . GLU A 1 255 ? -39.969 -4.425 25.123 1.00 88.88 255 GLU A CA 1
ATOM 2032 C C . GLU A 1 255 ? -39.802 -4.961 26.548 1.00 88.88 255 GLU A C 1
ATOM 2034 O O . GLU A 1 255 ? -40.785 -5.224 27.243 1.00 88.88 255 GLU A O 1
ATOM 2039 N N . ARG A 1 256 ? -38.557 -5.135 27.001 1.00 89.38 256 ARG A N 1
ATOM 2040 C CA . ARG A 1 256 ? -38.267 -5.494 28.388 1.00 89.38 256 ARG A CA 1
ATOM 2041 C C . ARG A 1 256 ? -38.594 -4.342 29.337 1.00 89.38 256 ARG A C 1
ATOM 2043 O O . ARG A 1 256 ? -39.284 -4.558 30.329 1.00 89.38 256 ARG A O 1
ATOM 2050 N N . CYS A 1 257 ? -38.148 -3.128 29.022 1.00 84.56 257 CYS A N 1
ATOM 2051 C CA . CYS A 1 257 ? -38.420 -1.940 29.827 1.00 84.56 257 CYS A CA 1
ATOM 2052 C C . CYS A 1 257 ? -39.919 -1.607 29.905 1.00 84.56 257 CYS A C 1
ATOM 2054 O O . CYS A 1 257 ? -40.372 -1.194 30.969 1.00 84.56 257 CYS A O 1
ATOM 2056 N N . THR A 1 258 ? -40.711 -1.820 28.844 1.00 87.25 258 THR A N 1
ATOM 2057 C CA . THR A 1 258 ? -42.175 -1.644 28.912 1.00 87.25 258 THR A CA 1
ATOM 2058 C C . THR A 1 258 ? -42.827 -2.695 29.805 1.00 87.25 258 THR A C 1
ATOM 2060 O O . THR A 1 258 ? -43.599 -2.326 30.681 1.00 87.25 258 THR A O 1
ATOM 2063 N N . LYS A 1 259 ? -42.442 -3.975 29.697 1.00 90.81 259 LYS A N 1
ATOM 2064 C CA . LYS A 1 259 ? -42.936 -5.043 30.593 1.00 90.81 259 LYS A CA 1
ATOM 2065 C C . LYS A 1 259 ? -42.566 -4.791 32.063 1.00 90.81 259 LYS A C 1
ATOM 2067 O O . LYS A 1 259 ? -43.369 -5.043 32.960 1.00 90.81 259 LYS A O 1
ATOM 2072 N N . GLU A 1 260 ? -41.368 -4.269 32.333 1.00 87.12 260 GLU A N 1
ATOM 2073 C CA . GLU A 1 260 ? -40.948 -3.873 33.685 1.00 87.12 260 GLU A CA 1
ATOM 2074 C C . GLU A 1 260 ? -41.726 -2.628 34.184 1.00 87.12 260 GLU A C 1
ATOM 2076 O O . GLU A 1 260 ? -42.137 -2.594 35.347 1.00 87.12 260 GLU A O 1
ATOM 2081 N N . LEU A 1 261 ? -42.026 -1.654 33.311 1.00 83.88 261 LEU A N 1
ATOM 2082 C CA . LEU A 1 261 ? -42.875 -0.490 33.617 1.00 83.88 261 LEU A CA 1
ATOM 2083 C C . LEU A 1 261 ? -44.327 -0.894 33.931 1.00 83.88 261 LEU A C 1
ATOM 2085 O O . LEU A 1 261 ? -44.881 -0.442 34.932 1.00 83.88 261 LEU A O 1
ATOM 2089 N N . GLU A 1 262 ? -44.926 -1.765 33.117 1.00 89.00 262 GLU A N 1
ATOM 2090 C CA . GLU A 1 262 ? -46.280 -2.311 33.296 1.00 89.00 262 GLU A CA 1
ATOM 2091 C C . GLU A 1 262 ? -46.406 -3.035 34.645 1.00 89.00 262 GLU A C 1
ATOM 2093 O O . GLU A 1 262 ? -47.330 -2.774 35.418 1.00 89.00 262 GLU A O 1
ATOM 2098 N N . GLN A 1 263 ? -45.429 -3.882 34.997 1.00 88.88 263 GLN A N 1
ATOM 2099 C CA . GLN A 1 263 ? -45.385 -4.536 36.310 1.00 88.88 263 GLN A CA 1
ATOM 2100 C C . GLN A 1 263 ? -45.282 -3.534 37.469 1.00 88.88 263 GLN A C 1
ATOM 2102 O O . GLN A 1 263 ? -45.890 -3.746 38.522 1.00 88.88 263 GLN A O 1
ATOM 2107 N N . ILE A 1 264 ? -44.528 -2.443 37.303 1.00 85.44 264 ILE A N 1
ATOM 2108 C CA . ILE A 1 264 ? -44.427 -1.380 38.311 1.00 85.44 264 ILE A CA 1
ATOM 2109 C C . ILE A 1 264 ? -45.747 -0.605 38.420 1.00 85.44 264 ILE A C 1
ATOM 2111 O O . ILE A 1 264 ? -46.190 -0.345 39.538 1.00 85.44 264 ILE A O 1
ATOM 2115 N N . GLN A 1 265 ? -46.426 -0.305 37.308 1.00 85.81 265 GLN A N 1
ATOM 2116 C CA . GLN A 1 265 ? -47.752 0.322 37.318 1.00 85.81 265 GLN A CA 1
ATOM 2117 C C . GLN A 1 265 ? -48.791 -0.556 38.030 1.00 85.81 265 GLN A C 1
ATOM 2119 O O . GLN A 1 265 ? -49.484 -0.060 38.915 1.00 85.81 265 GLN A O 1
ATOM 2124 N N . VAL A 1 266 ? -48.842 -1.861 37.736 1.00 90.81 266 VAL A N 1
ATOM 2125 C CA . VAL A 1 266 ? -49.755 -2.822 38.392 1.00 90.81 266 VAL A CA 1
ATOM 2126 C C . VAL A 1 266 ? -49.463 -2.986 39.892 1.00 90.81 266 VAL A C 1
ATOM 2128 O O . VAL A 1 266 ? -50.376 -3.254 40.672 1.00 90.81 266 VAL A O 1
ATOM 2131 N N . ARG A 1 267 ? -48.211 -2.810 40.336 1.00 87.38 267 ARG A N 1
ATOM 2132 C CA . ARG A 1 267 ? -47.877 -2.757 41.773 1.00 87.38 267 ARG A CA 1
ATOM 2133 C C . ARG A 1 267 ? -48.285 -1.426 42.408 1.00 87.38 267 ARG A C 1
ATOM 2135 O O . ARG A 1 267 ? -48.804 -1.425 43.518 1.00 87.38 267 ARG A O 1
ATOM 2142 N N . ASN A 1 268 ? -48.085 -0.310 41.711 1.00 81.69 268 ASN A N 1
ATOM 2143 C CA . ASN A 1 268 ? -48.406 1.026 42.214 1.00 81.69 268 ASN A CA 1
ATOM 2144 C C . ASN A 1 268 ? -49.925 1.225 42.386 1.00 81.69 268 ASN A C 1
ATOM 2146 O O . ASN A 1 268 ? -50.362 1.717 43.421 1.00 81.69 268 ASN A O 1
ATOM 2150 N N . THR A 1 269 ? -50.745 0.760 41.436 1.00 86.44 269 THR A N 1
ATOM 2151 C CA . THR A 1 269 ? -52.214 0.828 41.555 1.00 86.44 269 THR A CA 1
ATOM 2152 C C . THR A 1 269 ? -52.750 -0.015 42.713 1.00 86.44 269 THR A C 1
ATOM 2154 O O . THR A 1 269 ? -53.635 0.448 43.430 1.00 86.44 269 THR A O 1
ATOM 2157 N N . LYS A 1 270 ? -52.177 -1.201 42.968 1.00 87.81 270 LYS A N 1
ATOM 2158 C CA . LYS A 1 270 ? -52.497 -2.013 44.159 1.00 87.81 270 LYS A CA 1
ATOM 2159 C C . LYS A 1 270 ? -52.132 -1.295 45.459 1.00 87.81 270 LYS A C 1
ATOM 2161 O O . LYS A 1 270 ? -52.979 -1.170 46.335 1.00 87.81 270 LYS A O 1
ATOM 2166 N N . LEU A 1 271 ? -50.928 -0.727 45.550 1.00 82.94 271 LEU A N 1
ATOM 2167 C CA . LEU A 1 271 ? -50.507 0.054 46.720 1.00 82.94 271 LEU A CA 1
ATOM 2168 C C . LEU A 1 271 ? -51.375 1.310 46.935 1.00 82.94 271 LEU A C 1
ATOM 2170 O O . LEU A 1 271 ? -51.646 1.674 48.077 1.00 82.94 271 LEU A O 1
ATOM 2174 N N . GLN A 1 272 ? -51.866 1.958 45.872 1.00 82.06 272 GLN A N 1
ATOM 2175 C CA . GLN A 1 272 ? -52.845 3.047 45.996 1.00 82.06 272 GLN A CA 1
ATOM 2176 C C . GLN A 1 272 ? -54.198 2.562 46.540 1.00 82.06 272 GLN A C 1
ATOM 2178 O O . GLN A 1 272 ? -54.780 3.243 47.385 1.00 82.06 272 GLN A O 1
ATOM 2183 N N . GLN A 1 273 ? -54.685 1.394 46.106 1.00 86.00 273 GLN A N 1
ATOM 2184 C CA . GLN A 1 273 ? -55.910 0.784 46.640 1.00 86.00 273 GLN A CA 1
ATOM 2185 C C . GLN A 1 273 ? -55.747 0.413 48.122 1.00 86.00 273 GLN A C 1
ATOM 2187 O O . GLN A 1 273 ? -56.584 0.789 48.941 1.00 86.00 273 GLN A O 1
ATOM 2192 N N . GLU A 1 274 ? -54.641 -0.238 48.491 1.00 85.12 274 GLU A N 1
ATOM 2193 C CA . GLU A 1 274 ? -54.303 -0.584 49.880 1.00 85.12 274 GLU A CA 1
ATOM 2194 C C . GLU A 1 274 ? -54.216 0.662 50.779 1.00 85.12 274 GLU A C 1
ATOM 2196 O O . GLU A 1 274 ? -54.826 0.694 51.849 1.00 85.12 274 GLU A O 1
ATOM 2201 N N . CYS A 1 275 ? -53.550 1.732 50.327 1.00 79.06 275 CYS A N 1
ATOM 2202 C CA . CYS A 1 275 ? -53.519 3.018 51.032 1.00 79.06 275 CYS A CA 1
ATOM 2203 C C . CYS A 1 275 ? -54.916 3.647 51.190 1.00 79.06 275 CYS A C 1
ATOM 2205 O O . CYS A 1 275 ? -55.219 4.192 52.253 1.00 79.06 275 CYS A O 1
ATOM 2207 N N . GLY A 1 276 ? -55.778 3.554 50.172 1.00 84.75 276 GLY A N 1
ATOM 2208 C CA . GLY A 1 276 ? -57.170 4.009 50.244 1.00 84.75 276 GLY A CA 1
ATOM 2209 C C . GLY A 1 276 ? -57.978 3.248 51.300 1.00 84.75 276 GLY A C 1
ATOM 2210 O O . GLY A 1 276 ? -58.607 3.863 52.164 1.00 84.75 276 GLY A O 1
ATOM 2211 N N . HIS A 1 277 ? -57.889 1.914 51.297 1.00 83.81 277 HIS A N 1
ATOM 2212 C CA . HIS A 1 277 ? -58.525 1.064 52.306 1.00 83.81 277 HIS A CA 1
ATOM 2213 C C . HIS A 1 277 ? -58.030 1.388 53.723 1.00 83.81 277 HIS A C 1
ATOM 2215 O O . HIS A 1 277 ? -58.850 1.630 54.610 1.00 83.81 277 HIS A O 1
ATOM 2221 N N . LEU A 1 278 ? -56.712 1.485 53.932 1.00 81.56 278 LEU A N 1
ATOM 2222 C CA . LEU A 1 278 ? -56.124 1.847 55.227 1.00 81.56 278 LEU A CA 1
ATOM 2223 C C . LEU A 1 278 ? -56.546 3.248 55.702 1.00 81.56 278 LEU A C 1
ATOM 2225 O O . LEU A 1 278 ? -56.775 3.436 56.897 1.00 81.56 278 LEU A O 1
ATOM 2229 N N . SER A 1 279 ? -56.706 4.217 54.793 1.00 81.69 279 SER A N 1
ATOM 2230 C CA . SER A 1 279 ? -57.229 5.545 55.140 1.00 81.69 279 SER A CA 1
ATOM 2231 C C . SER A 1 279 ? -58.686 5.476 55.610 1.00 81.69 279 SER A C 1
ATOM 2233 O O . SER A 1 279 ? -59.011 6.034 56.655 1.00 81.69 279 SER A O 1
ATOM 2235 N N . SER A 1 280 ? -59.545 4.731 54.904 1.00 83.50 280 SER A N 1
ATOM 2236 C CA . SER A 1 280 ? -60.958 4.568 55.287 1.00 83.50 280 SER A CA 1
ATOM 2237 C C . SER A 1 280 ? -61.135 3.843 56.631 1.00 83.50 280 SER A C 1
ATOM 2239 O O . SER A 1 280 ? -61.935 4.265 57.465 1.00 83.50 280 SER A O 1
ATOM 2241 N N . ALA A 1 281 ? -60.319 2.817 56.903 1.00 84.38 281 ALA A N 1
ATOM 2242 C CA . ALA A 1 281 ? -60.319 2.111 58.184 1.00 84.38 281 ALA A CA 1
ATOM 2243 C C . ALA A 1 281 ? -59.829 3.008 59.337 1.00 84.38 281 ALA A C 1
ATOM 2245 O O . ALA A 1 281 ? -60.357 2.952 60.447 1.00 84.38 281 ALA A O 1
ATOM 2246 N N . LYS A 1 282 ? -58.848 3.884 59.074 1.00 82.00 282 LYS A N 1
ATOM 2247 C CA . LYS A 1 282 ? -58.383 4.887 60.041 1.00 82.00 282 LYS A CA 1
ATOM 2248 C C . LYS A 1 282 ? -59.481 5.899 60.382 1.00 82.00 282 LYS A C 1
ATOM 2250 O O . LYS A 1 282 ? -59.620 6.254 61.550 1.00 82.00 282 LYS A O 1
ATOM 2255 N N . GLU A 1 283 ? -60.253 6.362 59.400 1.00 82.06 283 GLU A N 1
ATOM 2256 C CA . GLU A 1 283 ? -61.377 7.279 59.638 1.00 82.06 283 GLU A CA 1
ATOM 2257 C C . GLU A 1 283 ? -62.484 6.615 60.467 1.00 82.06 283 GLU A C 1
ATOM 2259 O O . GLU A 1 283 ? -62.930 7.206 61.449 1.00 82.06 283 GLU A O 1
ATOM 2264 N N . GLN A 1 284 ? -62.849 5.365 60.161 1.00 80.62 284 GLN A N 1
ATOM 2265 C CA . GLN A 1 284 ? -63.816 4.585 60.949 1.00 80.62 284 GLN A CA 1
ATOM 2266 C C . GLN A 1 284 ? -63.379 4.443 62.416 1.00 80.62 284 GLN A C 1
ATOM 2268 O O . GLN A 1 284 ? -64.113 4.846 63.319 1.00 80.62 284 GLN A O 1
ATOM 2273 N N . LEU A 1 285 ? -62.146 3.986 62.663 1.00 80.56 285 LEU A N 1
ATOM 2274 C CA . LEU A 1 285 ? -61.589 3.883 64.018 1.00 80.56 285 LEU A CA 1
ATOM 2275 C C . LEU A 1 285 ? -61.494 5.248 64.722 1.00 80.56 285 LEU A C 1
ATOM 2277 O O . LEU A 1 285 ? -61.612 5.324 65.945 1.00 80.56 285 LEU A O 1
ATOM 2281 N N . SER A 1 286 ? -61.300 6.345 63.984 1.00 84.94 286 SER A N 1
ATOM 2282 C CA . SER A 1 286 ? -61.321 7.696 64.556 1.00 84.94 286 SER A CA 1
ATOM 2283 C C . SER A 1 286 ? -62.726 8.115 65.005 1.00 84.94 286 SER A C 1
ATOM 2285 O O . SER A 1 286 ? -62.853 8.802 66.019 1.00 84.94 286 SER A O 1
ATOM 2287 N N . MET A 1 287 ? -63.777 7.701 64.288 1.00 83.44 287 MET A N 1
ATOM 2288 C CA . MET A 1 287 ? -65.169 7.955 64.677 1.00 83.44 287 MET A CA 1
ATOM 2289 C C . MET A 1 287 ? -65.580 7.110 65.889 1.00 83.44 287 MET A C 1
ATOM 2291 O O . MET A 1 287 ? -66.161 7.651 66.828 1.00 83.44 287 MET A O 1
ATOM 2295 N N . GLU A 1 288 ? -65.221 5.822 65.921 1.00 81.88 288 GLU A N 1
ATOM 2296 C CA . GLU A 1 288 ? -65.486 4.930 67.064 1.00 81.88 288 GLU A CA 1
ATOM 2297 C C . GLU A 1 288 ? -64.822 5.429 68.358 1.00 81.88 288 GLU A C 1
ATOM 2299 O O . GLU A 1 288 ? -65.455 5.462 69.416 1.00 81.88 288 GLU A O 1
ATOM 2304 N N . ASN A 1 289 ? -63.563 5.879 68.283 1.00 74.75 289 ASN A N 1
ATOM 2305 C CA . ASN A 1 289 ? -62.871 6.456 69.438 1.00 74.75 289 ASN A CA 1
ATOM 2306 C C . ASN A 1 289 ? -63.575 7.717 69.958 1.00 74.75 289 ASN A C 1
ATOM 2308 O O . ASN A 1 289 ? -63.733 7.866 71.167 1.00 74.75 289 ASN A O 1
ATOM 2312 N N . HIS A 1 290 ? -64.050 8.598 69.073 1.00 81.19 290 HIS A N 1
ATOM 2313 C CA . HIS A 1 290 ? -64.743 9.817 69.495 1.00 81.19 290 HIS A CA 1
ATOM 2314 C C . HIS A 1 290 ? -66.156 9.539 70.048 1.00 81.19 290 HIS A C 1
ATOM 2316 O O . HIS A 1 290 ? -66.623 10.247 70.939 1.00 81.19 290 HIS A O 1
ATOM 2322 N N . GLN A 1 291 ? -66.826 8.471 69.598 1.00 80.38 291 GLN A N 1
ATOM 2323 C CA . GLN A 1 291 ? -68.059 7.982 70.231 1.00 80.38 291 GLN A CA 1
ATOM 2324 C C . GLN A 1 291 ? -67.784 7.496 71.664 1.00 80.38 291 GLN A C 1
ATOM 2326 O O . GLN A 1 291 ? -68.416 7.988 72.600 1.00 80.38 291 GLN A O 1
ATOM 2331 N N . ARG A 1 292 ? -66.774 6.634 71.858 1.00 79.75 292 ARG A N 1
ATOM 2332 C CA . ARG A 1 292 ? -66.332 6.150 73.184 1.00 79.75 292 ARG A CA 1
ATOM 2333 C C . ARG A 1 292 ? -65.932 7.280 74.136 1.00 79.75 292 ARG A C 1
ATOM 2335 O O . ARG A 1 292 ? -66.238 7.231 75.324 1.00 79.75 292 ARG A O 1
ATOM 2342 N N . GLU A 1 293 ? -65.268 8.310 73.619 1.00 78.62 293 GLU A N 1
ATOM 2343 C CA . GLU A 1 293 ? -64.874 9.499 74.382 1.00 78.62 293 GLU A CA 1
ATOM 2344 C C . GLU A 1 293 ? -66.091 10.274 74.924 1.00 78.62 293 GLU A C 1
ATOM 2346 O O . GLU A 1 293 ? -66.044 10.829 76.021 1.00 78.62 293 GLU A O 1
ATOM 2351 N N . ASN A 1 294 ? -67.197 10.298 74.176 1.00 78.69 294 ASN A N 1
ATOM 2352 C CA . ASN A 1 294 ? -68.430 10.966 74.589 1.00 78.69 294 ASN A CA 1
ATOM 2353 C C . ASN A 1 294 ? -69.285 10.089 75.525 1.00 78.69 294 ASN A C 1
ATOM 2355 O O . ASN A 1 294 ? -69.869 10.617 76.469 1.00 78.69 294 ASN A O 1
ATOM 2359 N N . GLU A 1 295 ? -69.286 8.762 75.348 1.00 77.25 295 GLU A N 1
ATOM 2360 C CA . GLU A 1 295 ? -69.873 7.814 76.315 1.00 77.25 295 GLU A CA 1
ATOM 2361 C C . GLU A 1 295 ? -69.226 7.939 77.708 1.00 77.25 295 GLU A C 1
ATOM 2363 O O . GLU A 1 295 ? -69.926 7.932 78.723 1.00 77.25 295 GLU A O 1
ATOM 2368 N N . LEU A 1 296 ? -67.897 8.104 77.763 1.00 71.88 296 LEU A N 1
ATOM 2369 C CA . LEU A 1 296 ? -67.156 8.297 79.014 1.00 71.88 296 LEU A CA 1
ATOM 2370 C C . LEU A 1 296 ? -67.573 9.578 79.751 1.00 71.88 296 LEU A C 1
ATOM 2372 O O . LEU A 1 296 ? -67.859 9.511 80.945 1.00 71.88 296 LEU A O 1
ATOM 2376 N N . LYS A 1 297 ? -67.689 10.714 79.052 1.00 80.00 297 LYS A N 1
ATOM 2377 C CA . LYS A 1 297 ? -68.079 12.005 79.658 1.00 80.00 297 LYS A CA 1
ATOM 2378 C C . LYS A 1 297 ? -69.452 11.937 80.333 1.00 80.00 297 LYS A C 1
ATOM 2380 O O . LYS A 1 297 ? -69.599 12.382 81.468 1.00 80.00 297 LYS A O 1
ATOM 2385 N N . VAL A 1 298 ? -70.433 11.290 79.695 1.00 79.06 298 VAL A N 1
ATOM 2386 C CA . VAL A 1 298 ? -71.767 11.069 80.291 1.00 79.06 298 VAL A CA 1
ATOM 2387 C C . VAL A 1 298 ? -71.670 10.252 81.589 1.00 79.06 298 VAL A C 1
ATOM 2389 O O . VAL A 1 298 ? -72.346 10.557 82.572 1.00 79.06 298 VAL A O 1
ATOM 2392 N N . LYS A 1 299 ? -70.788 9.244 81.643 1.00 73.19 299 LYS A N 1
ATOM 2393 C CA . LYS A 1 299 ? -70.571 8.434 82.855 1.00 73.19 299 LYS A CA 1
ATOM 2394 C C . LYS A 1 299 ? -69.819 9.175 83.962 1.00 73.19 299 LYS A C 1
ATOM 2396 O O . LYS A 1 299 ? -70.078 8.922 85.140 1.00 73.19 299 LYS A O 1
ATOM 2401 N N . GLU A 1 300 ? -68.944 10.115 83.623 1.00 75.38 300 GLU A N 1
ATOM 2402 C CA . GLU A 1 300 ? -68.307 11.006 84.600 1.00 75.38 300 GLU A CA 1
ATOM 2403 C C . GLU A 1 300 ? -69.318 11.990 85.219 1.00 75.38 300 GLU A C 1
ATOM 2405 O O . GLU A 1 300 ? -69.298 12.209 86.435 1.00 75.38 300 GLU A O 1
ATOM 2410 N N . GLU A 1 301 ? -70.260 12.511 84.426 1.00 75.00 301 GLU A N 1
ATOM 2411 C CA . GLU A 1 301 ? -71.347 13.379 84.903 1.00 75.00 301 GLU A CA 1
ATOM 2412 C C . GLU A 1 301 ? -72.336 12.640 85.828 1.00 75.00 301 GLU A C 1
ATOM 2414 O O . GLU A 1 301 ? -72.688 13.162 86.891 1.00 75.00 301 GLU A O 1
ATOM 2419 N N . GLU A 1 302 ? -72.723 11.399 85.502 1.00 73.44 302 GLU A N 1
ATOM 2420 C CA . GLU A 1 302 ? -73.521 10.532 86.392 1.00 73.44 302 GLU A CA 1
ATOM 2421 C C . GLU A 1 302 ? -72.837 10.333 87.762 1.00 73.44 302 GLU A C 1
ATOM 2423 O O . GLU A 1 302 ? -73.457 10.496 88.820 1.00 73.44 302 GLU A O 1
ATOM 2428 N N . LEU A 1 303 ? -71.530 10.042 87.763 1.00 65.12 303 LEU A N 1
ATOM 2429 C CA . LEU A 1 303 ? -70.745 9.854 88.989 1.00 65.12 303 LEU A CA 1
ATOM 2430 C C . LEU A 1 303 ? -70.602 11.141 89.819 1.00 65.12 303 LEU A C 1
ATOM 2432 O O . LEU A 1 303 ? -70.478 11.066 91.048 1.00 65.12 303 LEU A O 1
ATOM 2436 N N . ALA A 1 304 ? -70.634 12.317 89.188 1.00 72.62 304 ALA A N 1
ATOM 2437 C CA . ALA A 1 304 ? -70.619 13.600 89.887 1.00 72.62 304 ALA A CA 1
ATOM 2438 C C . ALA A 1 304 ? -71.930 13.860 90.652 1.00 72.62 304 ALA A C 1
ATOM 2440 O O . ALA A 1 304 ? -71.889 14.343 91.789 1.00 72.62 304 ALA A O 1
ATOM 2441 N N . GLN A 1 305 ? -73.083 13.487 90.081 1.00 69.69 305 GLN A N 1
ATOM 2442 C CA . GLN A 1 305 ? -74.391 13.652 90.729 1.00 69.69 305 GLN A CA 1
ATOM 2443 C C . GLN A 1 305 ? -74.507 12.791 91.996 1.00 69.69 305 GLN A C 1
ATOM 2445 O O . GLN A 1 305 ? -74.797 13.320 93.072 1.00 69.69 305 GLN A O 1
ATOM 2450 N N . ILE A 1 306 ? -74.163 11.499 91.911 1.00 67.81 306 ILE A N 1
ATOM 2451 C CA . ILE A 1 306 ? -74.220 10.552 93.044 1.00 67.81 306 ILE A CA 1
ATOM 2452 C C . ILE A 1 306 ? -73.374 11.049 94.234 1.00 67.81 306 ILE A C 1
ATOM 2454 O O . ILE A 1 306 ? -73.807 11.009 95.390 1.00 67.81 306 ILE A O 1
ATOM 2458 N N . ARG A 1 307 ? -72.178 11.599 93.971 1.00 69.38 307 ARG A N 1
ATOM 2459 C CA . ARG A 1 307 ? -71.309 12.190 95.011 1.00 69.38 307 ARG A CA 1
ATOM 2460 C C . ARG A 1 307 ? -71.968 13.371 95.735 1.00 69.38 307 ARG A C 1
ATOM 2462 O O . ARG A 1 307 ? -71.741 13.555 96.933 1.00 69.38 307 ARG A O 1
ATOM 2469 N N . GLN A 1 308 ? -72.796 14.153 95.043 1.00 69.50 308 GLN A N 1
ATOM 2470 C CA . GLN A 1 308 ? -73.499 15.297 95.626 1.00 69.50 308 GLN A CA 1
ATOM 2471 C C . GLN A 1 308 ? -74.670 14.871 96.534 1.00 69.50 308 GLN A C 1
ATOM 2473 O O . GLN A 1 308 ? -75.003 15.581 97.485 1.00 69.50 308 GLN A O 1
ATOM 2478 N N . GLU A 1 309 ? -75.274 13.704 96.297 1.00 65.81 309 GLU A N 1
ATOM 2479 C CA . GLU A 1 309 ? -76.340 13.155 97.146 1.00 65.81 309 GLU A CA 1
ATOM 2480 C C . GLU A 1 309 ? -75.802 12.574 98.458 1.00 65.81 309 GLU A C 1
ATOM 2482 O O . GLU A 1 309 ? -76.332 12.874 99.533 1.00 65.81 309 GLU A O 1
ATOM 2487 N N . VAL A 1 310 ? -74.682 11.844 98.402 1.00 65.31 310 VAL A N 1
ATOM 2488 C CA . VAL A 1 310 ? -73.972 11.342 99.595 1.00 65.31 310 VAL A CA 1
ATOM 2489 C C . VAL A 1 310 ? -73.620 12.490 100.555 1.00 65.31 310 VAL A C 1
ATOM 2491 O O . VAL A 1 310 ? -73.801 12.375 101.770 1.00 65.31 310 VAL A O 1
ATOM 2494 N N . ALA A 1 311 ? -73.210 13.646 100.022 1.00 67.31 311 ALA A N 1
ATOM 2495 C CA . ALA A 1 311 ? -72.902 14.838 100.815 1.00 67.31 311 ALA A CA 1
ATOM 2496 C C . ALA A 1 311 ? -74.118 15.444 101.555 1.00 67.31 311 ALA A C 1
ATOM 2498 O O . ALA A 1 311 ? -73.937 16.124 102.570 1.00 67.31 311 ALA A O 1
ATOM 2499 N N . LYS A 1 312 ? -75.355 15.198 101.093 1.00 67.56 312 LYS A N 1
ATOM 2500 C CA . LYS A 1 312 ? -76.587 15.634 101.782 1.00 67.56 312 LYS A CA 1
ATOM 2501 C C . LYS A 1 312 ? -76.883 14.739 102.992 1.00 67.56 312 LYS A C 1
ATOM 2503 O O . LYS A 1 312 ? -77.137 15.257 104.078 1.00 67.56 312 LYS A O 1
ATOM 2508 N N . GLN A 1 313 ? -76.761 13.417 102.835 1.00 57.09 313 GLN A N 1
ATOM 2509 C CA . GLN A 1 313 ? -77.011 12.434 103.903 1.00 57.09 313 GLN A CA 1
ATOM 2510 C C . GLN A 1 313 ? -76.108 12.646 105.131 1.00 57.09 313 GLN A C 1
ATOM 2512 O O . GLN A 1 313 ? -76.575 12.619 106.273 1.00 57.09 313 GLN A O 1
ATOM 2517 N N . ILE A 1 314 ? -74.822 12.947 104.910 1.00 62.59 314 ILE A N 1
ATOM 2518 C CA . ILE A 1 314 ? -73.837 13.170 105.985 1.00 62.59 314 ILE A CA 1
ATOM 2519 C C . ILE A 1 314 ? -74.260 14.310 106.932 1.00 62.59 314 ILE A C 1
ATOM 2521 O O . ILE A 1 314 ? -74.066 14.204 108.144 1.00 62.59 314 ILE A O 1
ATOM 2525 N N . LYS A 1 315 ? -74.892 15.374 106.416 1.00 63.59 315 LYS A N 1
ATOM 2526 C CA . LYS A 1 315 ? -75.345 16.509 107.240 1.00 63.59 315 LYS A CA 1
ATOM 2527 C C . LYS A 1 315 ? -76.509 16.147 108.165 1.00 63.59 315 LYS A C 1
ATOM 2529 O O . LYS A 1 315 ? -76.576 16.671 109.273 1.00 63.59 315 LYS A O 1
ATOM 2534 N N . MET A 1 316 ? -77.393 15.238 107.749 1.00 56.09 316 MET A N 1
ATOM 2535 C CA . MET A 1 316 ? -78.569 14.852 108.539 1.00 56.09 316 MET A CA 1
ATOM 2536 C C . MET A 1 316 ? -78.190 13.985 109.753 1.00 56.09 316 MET A C 1
ATOM 2538 O O . MET A 1 316 ? -78.764 14.139 110.831 1.00 56.09 316 MET A O 1
ATOM 2542 N N . ARG A 1 317 ? -77.148 13.149 109.619 1.00 50.69 317 ARG A N 1
ATOM 2543 C CA . ARG A 1 317 ? -76.588 12.316 110.703 1.00 50.69 317 ARG A CA 1
ATOM 2544 C C . ARG A 1 317 ? -76.078 13.136 111.899 1.00 50.69 317 ARG A C 1
ATOM 2546 O O . ARG A 1 317 ? -76.299 12.750 113.045 1.00 50.69 317 ARG A O 1
ATOM 2553 N N . LEU A 1 318 ? -75.424 14.273 111.646 1.00 57.28 318 LEU A N 1
ATOM 2554 C CA . LEU A 1 318 ? -74.773 15.090 112.685 1.00 57.28 318 LEU A CA 1
ATOM 2555 C C . LEU A 1 318 ? -75.755 15.750 113.671 1.00 57.28 318 LEU A C 1
ATOM 2557 O O . LEU A 1 318 ? -75.367 16.073 114.793 1.00 57.28 318 LEU A O 1
ATOM 2561 N N . ALA A 1 319 ? -77.022 15.938 113.287 1.00 54.28 319 ALA A N 1
ATOM 2562 C CA . ALA A 1 319 ? -78.031 16.564 114.146 1.00 54.28 319 ALA A CA 1
ATOM 2563 C C . ALA A 1 319 ? -78.510 15.647 115.289 1.00 54.28 319 ALA A C 1
ATOM 2565 O O . ALA A 1 319 ? -78.815 16.127 116.380 1.00 54.28 319 ALA A O 1
ATOM 2566 N N . VAL A 1 320 ? -78.550 14.329 115.059 1.00 55.94 320 VAL A N 1
ATOM 2567 C CA . VAL A 1 320 ? -79.025 13.334 116.041 1.00 55.94 320 VAL A CA 1
ATOM 2568 C C . VAL A 1 320 ? -77.980 13.084 117.134 1.00 55.94 320 VAL A C 1
ATOM 2570 O O . VAL A 1 320 ? -78.315 12.915 118.306 1.00 55.94 320 VAL A O 1
ATOM 2573 N N . GLN A 1 321 ? -76.698 13.117 116.763 1.00 47.84 321 GLN A N 1
ATOM 2574 C CA . GLN A 1 321 ? -75.583 12.674 117.603 1.00 47.84 321 GLN A CA 1
ATOM 2575 C C . GLN A 1 321 ? -75.382 13.527 118.876 1.00 47.84 321 GLN A C 1
ATOM 2577 O O . GLN A 1 321 ? -74.894 13.024 119.884 1.00 47.84 321 GLN A O 1
ATOM 2582 N N . LYS A 1 322 ? -75.849 14.787 118.890 1.00 52.88 322 LYS A N 1
ATOM 2583 C CA . LYS A 1 322 ? -75.775 15.683 120.064 1.00 52.88 322 LYS A CA 1
ATOM 2584 C C . LYS A 1 322 ? -76.689 15.312 121.244 1.00 52.88 322 LYS A C 1
ATOM 2586 O O . LYS A 1 322 ? -76.552 15.928 122.295 1.00 52.88 322 LYS A O 1
ATOM 2591 N N . LYS A 1 323 ? -77.620 14.359 121.098 1.00 50.31 323 LYS A N 1
ATOM 2592 C CA . LYS A 1 323 ? -78.559 13.964 122.173 1.00 50.31 323 LYS A CA 1
ATOM 2593 C C . LYS A 1 323 ? -78.150 12.725 122.982 1.00 50.31 323 LYS A C 1
ATOM 2595 O O . LYS A 1 323 ? -78.871 12.376 123.909 1.00 50.31 323 LYS A O 1
ATOM 2600 N N . ILE A 1 324 ? -77.040 12.065 122.641 1.00 52.88 324 ILE A N 1
ATOM 2601 C CA . ILE A 1 324 ? -76.646 10.776 123.248 1.00 52.88 324 ILE A CA 1
ATOM 2602 C C . ILE A 1 324 ? -75.510 10.943 124.281 1.00 52.88 324 ILE A C 1
ATOM 2604 O O . ILE A 1 324 ? -75.558 10.321 125.340 1.00 52.88 324 ILE A O 1
ATOM 2608 N N . HIS A 1 325 ? -74.587 11.889 124.060 1.00 47.47 325 HIS A N 1
ATOM 2609 C CA . HIS A 1 325 ? -73.428 12.208 124.920 1.00 47.47 325 HIS A CA 1
ATOM 2610 C C . HIS A 1 325 ? -73.727 12.715 126.356 1.00 47.47 325 HIS A C 1
ATOM 2612 O O . HIS A 1 325 ? -72.849 13.281 126.991 1.00 47.47 325 HIS A O 1
ATOM 2618 N N . GLN A 1 326 ? -74.941 12.557 126.888 1.00 48.62 326 GLN A N 1
ATOM 2619 C CA . GLN A 1 326 ? -75.241 12.824 128.308 1.00 48.62 326 GLN A CA 1
ATOM 2620 C C . GLN A 1 326 ? -75.441 11.545 129.138 1.00 48.62 326 GLN A C 1
ATOM 2622 O O . GLN A 1 326 ? -75.672 11.638 130.339 1.00 48.62 326 GLN A O 1
ATOM 2627 N N . MET A 1 327 ? -75.367 10.360 128.516 1.00 48.19 327 MET A N 1
ATOM 2628 C CA . MET A 1 327 ? -75.644 9.068 129.165 1.00 48.19 327 MET A CA 1
ATOM 2629 C C . MET A 1 327 ? -74.465 8.077 129.117 1.00 48.19 327 MET A C 1
ATOM 2631 O O . MET A 1 327 ? -74.611 6.942 129.564 1.00 48.19 327 MET A O 1
ATOM 2635 N N . GLU A 1 328 ? -73.312 8.470 128.564 1.00 47.56 328 GLU A N 1
ATOM 2636 C CA . GLU A 1 328 ? -72.204 7.550 128.236 1.00 47.56 328 GLU A CA 1
ATOM 2637 C C . GLU A 1 328 ? -70.985 7.678 129.182 1.00 47.56 328 GLU A C 1
ATOM 2639 O O . GLU A 1 328 ? -70.213 6.727 129.316 1.00 47.56 328 GLU A O 1
ATOM 2644 N N . ASP A 1 329 ? -70.855 8.794 129.914 1.00 52.47 329 ASP A N 1
ATOM 2645 C CA . ASP A 1 329 ? -69.682 9.136 130.748 1.00 52.47 329 ASP A CA 1
ATOM 2646 C C . ASP A 1 329 ? -69.375 8.143 131.890 1.00 52.47 329 ASP A C 1
ATOM 2648 O O . ASP A 1 329 ? -68.264 8.127 132.414 1.00 52.47 329 ASP A O 1
ATOM 2652 N N . GLN A 1 330 ? -70.327 7.290 132.285 1.00 48.72 330 GLN A N 1
ATOM 2653 C CA . GLN A 1 330 ? -70.165 6.339 133.400 1.00 48.72 330 GLN A CA 1
ATOM 2654 C C . GLN A 1 330 ? -69.719 4.927 132.976 1.00 48.72 330 GLN A C 1
ATOM 2656 O O . GLN A 1 330 ? -69.683 4.022 133.808 1.00 48.72 330 GLN A O 1
ATOM 2661 N N . LYS A 1 331 ? -69.374 4.712 131.697 1.00 49.38 331 LYS A N 1
ATOM 2662 C CA . LYS A 1 331 ? -68.938 3.398 131.175 1.00 49.38 331 LYS A CA 1
ATOM 2663 C C . LYS A 1 331 ? -67.473 3.359 130.695 1.00 49.38 331 LYS A C 1
ATOM 2665 O O . LYS A 1 331 ? -66.980 2.301 130.316 1.00 49.38 331 LYS A O 1
ATOM 2670 N N . ALA A 1 332 ? -66.779 4.497 130.674 1.00 50.59 332 ALA A N 1
ATOM 2671 C CA . ALA A 1 332 ? -65.607 4.690 129.814 1.00 50.59 332 ALA A CA 1
ATOM 2672 C C . ALA A 1 332 ? -64.266 4.098 130.310 1.00 50.59 332 ALA A C 1
ATOM 2674 O O . ALA A 1 332 ? -63.352 3.957 129.504 1.00 50.59 332 ALA A O 1
ATOM 2675 N N . GLU A 1 333 ? -64.105 3.748 131.592 1.00 53.28 333 GLU A N 1
ATOM 2676 C CA . GLU A 1 333 ? -62.766 3.458 132.153 1.00 53.28 333 GLU A CA 1
ATOM 2677 C C . GLU A 1 333 ? -62.179 2.068 131.828 1.00 53.28 333 GLU A C 1
ATOM 2679 O O . GLU A 1 333 ? -60.972 1.879 131.975 1.00 53.28 333 GLU A O 1
ATOM 2684 N N . LEU A 1 334 ? -62.981 1.093 131.372 1.00 52.66 334 LEU A N 1
ATOM 2685 C CA . LEU A 1 334 ? -62.520 -0.300 131.194 1.00 52.66 334 LEU A CA 1
ATOM 2686 C C . LEU A 1 334 ? -62.264 -0.732 129.736 1.00 52.66 334 LEU A C 1
ATOM 2688 O O . LEU A 1 334 ? -61.490 -1.663 129.520 1.00 52.66 334 LEU A O 1
ATOM 2692 N N . ASP A 1 335 ? -62.839 -0.055 128.736 1.00 52.41 335 ASP A N 1
ATOM 2693 C CA . ASP A 1 335 ? -62.727 -0.457 127.317 1.00 52.41 335 ASP A CA 1
ATOM 2694 C C . ASP A 1 335 ? -61.439 0.091 126.623 1.00 52.41 335 ASP A C 1
ATOM 2696 O O . ASP A 1 335 ? -61.028 -0.389 125.563 1.00 52.41 335 ASP A O 1
ATOM 2700 N N . VAL A 1 336 ? -60.741 1.065 127.234 1.00 60.75 336 VAL A N 1
ATOM 2701 C CA . VAL A 1 336 ? -59.648 1.862 126.614 1.00 60.75 336 VAL A CA 1
ATOM 2702 C C . VAL A 1 336 ? -58.434 1.037 126.155 1.00 60.75 336 VAL A C 1
ATOM 2704 O O . VAL A 1 336 ? -57.765 1.399 125.185 1.00 60.75 336 VAL A O 1
ATOM 2707 N N . GLN A 1 337 ? -58.127 -0.085 126.813 1.00 54.56 337 GLN A N 1
ATOM 2708 C CA . GLN A 1 337 ? -56.919 -0.867 126.508 1.00 54.56 337 GLN A CA 1
ATOM 2709 C C . GLN A 1 337 ? -57.042 -1.751 125.252 1.00 54.56 337 GLN A C 1
ATOM 2711 O O . GLN A 1 337 ? -56.037 -2.299 124.805 1.00 54.56 337 GLN A O 1
ATOM 2716 N N . THR A 1 338 ? -58.238 -1.909 124.665 1.00 55.56 338 THR A N 1
ATOM 2717 C CA . THR A 1 338 ? -58.464 -2.857 123.549 1.00 55.56 338 THR A CA 1
ATOM 2718 C C . THR A 1 338 ? -58.567 -2.204 122.162 1.00 55.56 338 THR A C 1
ATOM 2720 O O . THR A 1 338 ? -58.439 -2.900 121.152 1.00 55.56 338 THR A O 1
ATOM 2723 N N . GLU A 1 339 ? -58.779 -0.887 122.068 1.00 56.94 339 GLU A N 1
ATOM 2724 C CA . GLU A 1 339 ? -58.879 -0.189 120.771 1.00 56.94 339 GLU A CA 1
ATOM 2725 C C . GLU A 1 339 ? -57.525 0.262 120.203 1.00 56.94 339 GLU A C 1
ATOM 2727 O O . GLU A 1 339 ? -57.327 0.247 118.986 1.00 56.94 339 GLU A O 1
ATOM 2732 N N . THR A 1 340 ? -56.564 0.606 121.064 1.00 63.59 340 THR A N 1
ATOM 2733 C CA . THR A 1 340 ? -55.248 1.145 120.667 1.00 63.59 340 THR A CA 1
ATOM 2734 C C . THR A 1 340 ? -54.474 0.211 119.731 1.00 63.59 340 THR A C 1
ATOM 2736 O O . THR A 1 340 ? -53.878 0.672 118.757 1.00 63.59 340 THR A O 1
ATOM 2739 N N . LEU A 1 341 ? -54.547 -1.103 119.964 1.00 52.03 341 LEU A N 1
ATOM 2740 C CA . LEU A 1 341 ? -53.925 -2.125 119.112 1.00 52.03 341 LEU A CA 1
ATOM 2741 C C . LEU A 1 341 ? -54.648 -2.325 117.767 1.00 52.03 341 LEU A C 1
ATOM 2743 O O . LEU A 1 341 ? -54.020 -2.736 116.796 1.00 52.03 341 LEU A O 1
ATOM 2747 N N . LYS A 1 342 ? -55.947 -2.008 117.669 1.00 57.75 342 LYS A N 1
ATOM 2748 C CA . LYS A 1 342 ? -56.706 -2.106 116.405 1.00 57.75 342 LYS A CA 1
ATOM 2749 C C . LYS A 1 342 ? -56.423 -0.923 115.479 1.00 57.75 342 LYS A C 1
ATOM 2751 O O . LYS A 1 342 ? -56.309 -1.110 114.270 1.00 57.75 342 LYS A O 1
ATOM 2756 N N . ALA A 1 343 ? -56.256 0.276 116.039 1.00 60.78 343 ALA A N 1
ATOM 2757 C CA . ALA A 1 343 ? -55.964 1.486 115.269 1.00 60.78 343 ALA A CA 1
ATOM 2758 C C . ALA A 1 343 ? -54.625 1.409 114.505 1.00 60.78 343 ALA A C 1
ATOM 2760 O O . ALA A 1 343 ? -54.509 1.949 113.406 1.00 60.78 343 ALA A O 1
ATOM 2761 N N . GLN A 1 344 ? -53.628 0.711 115.060 1.00 61.28 344 GLN A N 1
ATOM 2762 C CA . GLN A 1 344 ? -52.308 0.546 114.437 1.00 61.28 344 GLN A CA 1
ATOM 2763 C C . GLN A 1 344 ? -52.333 -0.395 113.219 1.00 61.28 344 GLN A C 1
ATOM 2765 O O . GLN A 1 344 ? -51.615 -0.155 112.250 1.00 61.28 344 GLN A O 1
ATOM 2770 N N . ILE A 1 345 ? -53.188 -1.424 113.228 1.00 62.28 345 ILE A N 1
ATOM 2771 C CA . ILE A 1 345 ? -53.311 -2.386 112.119 1.00 62.28 345 ILE A CA 1
ATOM 2772 C C . ILE A 1 345 ? -53.904 -1.703 110.877 1.00 62.28 345 ILE A C 1
ATOM 2774 O O . ILE A 1 345 ? -53.300 -1.742 109.808 1.00 62.28 345 ILE A O 1
ATOM 2778 N N . ALA A 1 346 ? -55.018 -0.981 111.036 1.00 71.69 346 ALA A N 1
ATOM 2779 C CA . ALA A 1 346 ? -55.704 -0.306 109.928 1.00 71.69 346 ALA A CA 1
ATOM 2780 C C . ALA A 1 346 ? -54.869 0.807 109.254 1.00 71.69 346 ALA A C 1
ATOM 2782 O O . ALA A 1 346 ? -55.113 1.162 108.098 1.00 71.69 346 ALA A O 1
ATOM 2783 N N . ALA A 1 347 ? -53.876 1.368 109.956 1.00 74.56 347 ALA A N 1
ATOM 2784 C CA . ALA A 1 347 ? -52.909 2.293 109.366 1.00 74.56 347 ALA A CA 1
ATOM 2785 C C . ALA A 1 347 ? -51.934 1.559 108.425 1.00 74.56 347 ALA A C 1
ATOM 2787 O O . ALA A 1 347 ? -51.788 1.946 107.265 1.00 74.56 347 ALA A O 1
ATOM 2788 N N . LEU A 1 348 ? -51.338 0.458 108.896 1.00 66.31 348 LEU A N 1
ATOM 2789 C CA . LEU A 1 348 ? -50.384 -0.353 108.132 1.00 66.31 348 LEU A 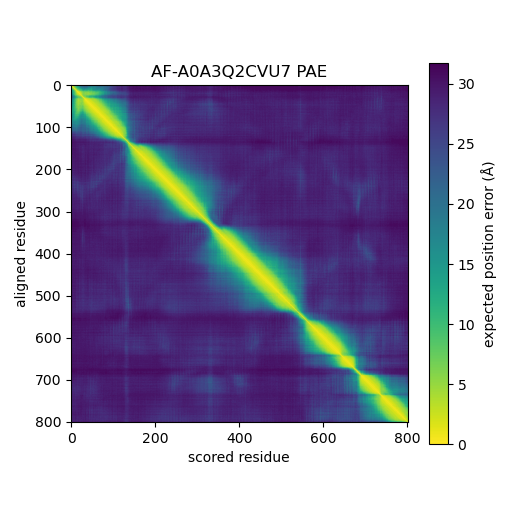CA 1
ATOM 2790 C C . LEU A 1 348 ? -51.030 -1.028 106.912 1.00 66.31 348 LEU A C 1
ATOM 2792 O O . LEU A 1 348 ? -50.418 -1.086 105.848 1.00 66.31 348 LEU A O 1
ATOM 2796 N N . GLU A 1 349 ? -52.282 -1.480 107.025 1.00 70.25 349 GLU A N 1
ATOM 2797 C CA . GLU A 1 349 ? -53.052 -2.024 105.894 1.00 70.25 349 GLU A CA 1
ATOM 2798 C C . GLU A 1 349 ? -53.223 -0.988 104.770 1.00 70.25 349 GLU A C 1
ATOM 2800 O O . GLU A 1 349 ? -53.058 -1.304 103.591 1.00 70.25 349 GLU A O 1
ATOM 2805 N N . LYS A 1 350 ? -53.478 0.278 105.123 1.00 77.81 350 LYS A N 1
ATOM 2806 C CA . LYS A 1 350 ? -53.631 1.377 104.161 1.00 77.81 350 LYS A CA 1
ATOM 2807 C C . LYS A 1 350 ? -52.305 1.782 103.509 1.00 77.81 350 LYS A C 1
ATOM 2809 O O . LYS A 1 350 ? -52.281 2.119 102.324 1.00 77.81 350 LYS A O 1
ATOM 2814 N N . GLU A 1 351 ? -51.202 1.729 104.251 1.00 73.06 351 GLU A N 1
ATOM 2815 C CA . GLU A 1 351 ? -49.859 1.954 103.705 1.00 73.06 351 GLU A CA 1
ATOM 2816 C C . GLU A 1 351 ? -49.447 0.816 102.757 1.00 73.06 351 GLU A C 1
ATOM 2818 O O . GLU A 1 351 ? -48.951 1.089 101.660 1.00 73.06 351 GLU A O 1
ATOM 2823 N N . LEU A 1 352 ? -49.770 -0.439 103.090 1.00 71.62 352 LEU A N 1
ATOM 2824 C CA . LEU A 1 352 ? -49.593 -1.596 102.207 1.00 71.62 352 LEU A CA 1
ATOM 2825 C C . LEU A 1 352 ? -50.419 -1.468 100.913 1.00 71.62 352 LEU A C 1
ATOM 2827 O O . LEU A 1 352 ? -49.925 -1.773 99.824 1.00 71.62 352 LEU A O 1
ATOM 2831 N N . GLU A 1 353 ? -51.649 -0.957 101.001 1.00 77.19 353 GLU A N 1
ATOM 2832 C CA . GLU A 1 353 ? -52.512 -0.722 99.836 1.00 77.19 353 GLU A CA 1
ATOM 2833 C C . GLU A 1 353 ? -52.014 0.426 98.934 1.00 77.19 353 GLU A C 1
ATOM 2835 O O . GLU A 1 353 ? -52.238 0.411 97.723 1.00 77.19 353 GLU A O 1
ATOM 2840 N N . SER A 1 354 ? -51.307 1.417 99.491 1.00 78.75 354 SER A N 1
ATOM 2841 C CA . SER A 1 354 ? -50.647 2.468 98.699 1.00 78.75 354 SER A CA 1
ATOM 2842 C C . SER A 1 354 ? -49.338 1.981 98.060 1.00 78.75 354 SER A C 1
ATOM 2844 O O . SER A 1 354 ? -49.090 2.236 96.882 1.00 78.75 354 SER A O 1
ATOM 2846 N N . SER A 1 355 ? -48.549 1.198 98.802 1.00 71.94 355 SER A N 1
ATOM 2847 C CA . SER A 1 355 ? -47.292 0.600 98.344 1.00 71.94 355 SER A CA 1
ATOM 2848 C C . SER A 1 355 ? -47.513 -0.380 97.186 1.00 71.94 355 SER A C 1
ATOM 2850 O O . SER A 1 355 ? -46.842 -0.297 96.160 1.00 71.94 355 SER A O 1
ATOM 2852 N N . THR A 1 356 ? -48.527 -1.245 97.278 1.00 75.62 356 THR A N 1
ATOM 2853 C CA . THR A 1 356 ? -48.898 -2.165 96.185 1.00 75.62 356 THR A CA 1
ATOM 2854 C C . THR A 1 356 ? -49.326 -1.428 94.912 1.00 75.62 356 THR A C 1
ATOM 2856 O O . THR A 1 356 ? -48.889 -1.800 93.822 1.00 75.62 356 THR A O 1
ATOM 2859 N N . LYS A 1 357 ? -50.089 -0.332 95.027 1.00 82.12 357 LYS A N 1
ATOM 2860 C CA . LYS A 1 357 ? -50.471 0.514 93.878 1.00 82.12 357 LYS A CA 1
ATOM 2861 C C . LYS A 1 357 ? -49.265 1.215 93.242 1.00 82.12 357 LYS A C 1
ATOM 2863 O O . LYS A 1 357 ? -49.200 1.292 92.017 1.00 82.12 357 LYS A O 1
ATOM 2868 N N . GLN A 1 358 ? -48.283 1.652 94.036 1.00 81.88 358 GLN A N 1
ATOM 2869 C CA . GLN A 1 358 ? -47.018 2.178 93.507 1.00 81.88 358 GLN A CA 1
ATOM 2870 C C . GLN A 1 358 ? -46.221 1.093 92.764 1.00 81.88 358 GLN A C 1
ATOM 2872 O O . GLN A 1 358 ? -45.780 1.323 91.641 1.00 81.88 358 GLN A O 1
ATOM 2877 N N . VAL A 1 359 ? -46.119 -0.119 93.322 1.00 78.12 359 VAL A N 1
ATOM 2878 C CA . VAL A 1 359 ? -45.435 -1.257 92.678 1.00 78.12 359 VAL A CA 1
ATOM 2879 C C . VAL A 1 359 ? -46.068 -1.628 91.328 1.00 78.12 359 VAL A C 1
ATOM 2881 O O . VAL A 1 359 ? -45.347 -2.001 90.401 1.00 78.12 359 VAL A O 1
ATOM 2884 N N . GLU A 1 360 ? -47.388 -1.491 91.156 1.00 80.25 360 GLU A N 1
ATOM 2885 C CA . GLU A 1 360 ? -48.028 -1.678 89.844 1.00 80.25 360 GLU A CA 1
ATOM 2886 C C . GLU A 1 360 ? -47.676 -0.586 88.822 1.00 80.25 360 GLU A C 1
ATOM 2888 O O . GLU A 1 360 ? -47.546 -0.886 87.631 1.00 80.25 360 GLU A O 1
ATOM 2893 N N . ILE A 1 361 ? -47.520 0.667 89.261 1.00 87.38 361 ILE A N 1
ATOM 2894 C CA . ILE A 1 361 ? -47.090 1.787 88.408 1.00 87.38 361 ILE A CA 1
ATOM 2895 C C . ILE A 1 361 ? -45.629 1.582 87.989 1.00 87.38 361 ILE A C 1
ATOM 2897 O O . ILE A 1 361 ? -45.324 1.585 86.795 1.00 87.38 361 ILE A O 1
ATOM 2901 N N . ASP A 1 362 ? -44.748 1.296 88.949 1.00 77.94 362 ASP A N 1
ATOM 2902 C CA . ASP A 1 362 ? -43.323 1.045 88.712 1.00 77.94 362 ASP A CA 1
ATOM 2903 C C . ASP A 1 362 ? -43.109 -0.168 87.792 1.00 77.94 362 ASP A C 1
ATOM 2905 O O . ASP A 1 362 ? -42.221 -0.170 86.936 1.00 77.94 362 ASP A O 1
ATOM 2909 N N . LYS A 1 363 ? -43.959 -1.199 87.912 1.00 86.88 363 LYS A N 1
ATOM 2910 C CA . LYS A 1 363 ? -43.955 -2.359 87.011 1.00 86.88 363 LYS A CA 1
ATOM 2911 C C . LYS A 1 363 ? -44.325 -1.976 85.574 1.00 86.88 363 LYS A C 1
ATOM 2913 O O . LYS A 1 363 ? -43.644 -2.427 84.656 1.00 86.88 363 LYS A O 1
ATOM 2918 N N . LYS A 1 364 ? -45.348 -1.138 85.364 1.00 87.12 364 LYS A N 1
ATOM 2919 C CA . LYS A 1 364 ? -45.743 -0.661 84.021 1.00 87.12 364 LYS A CA 1
ATOM 2920 C C . LYS A 1 364 ? -44.630 0.173 83.380 1.00 87.12 364 LYS A C 1
ATOM 2922 O O . LYS A 1 364 ? -44.207 -0.150 82.272 1.00 87.12 364 LYS A O 1
ATOM 2927 N N . ALA A 1 365 ? -44.065 1.130 84.119 1.00 87.69 365 ALA A N 1
ATOM 2928 C CA . ALA A 1 365 ? -42.925 1.929 83.662 1.00 87.69 365 ALA A CA 1
ATOM 2929 C C . ALA A 1 365 ? -41.699 1.053 83.320 1.00 87.69 365 ALA A C 1
ATOM 2931 O O . ALA A 1 365 ? -41.034 1.254 82.304 1.00 87.69 365 ALA A O 1
ATOM 2932 N N . LYS A 1 366 ? -41.423 0.015 84.121 1.00 81.88 366 LYS A N 1
ATOM 2933 C CA . LYS A 1 366 ? -40.362 -0.965 83.844 1.00 81.88 366 LYS A CA 1
ATOM 2934 C C . LYS A 1 366 ? -40.626 -1.786 82.576 1.00 81.88 366 LYS A C 1
ATOM 2936 O O . LYS A 1 366 ? -39.687 -2.056 81.830 1.00 81.88 366 LYS A O 1
ATOM 2941 N N . GLU A 1 367 ? -41.868 -2.191 82.317 1.00 87.44 367 GLU A N 1
ATOM 2942 C CA . GLU A 1 367 ? -42.241 -2.890 81.080 1.00 87.44 367 GLU A CA 1
ATOM 2943 C C . GLU A 1 367 ? -42.125 -1.988 79.840 1.00 87.44 367 GLU A C 1
ATOM 2945 O O . GLU A 1 367 ? -41.714 -2.458 78.779 1.00 87.44 367 GLU A O 1
ATOM 2950 N N . GLU A 1 368 ? -42.424 -0.696 79.966 1.00 86.50 368 GLU A N 1
ATOM 2951 C CA . GLU A 1 368 ? -42.249 0.298 78.899 1.00 86.50 368 GLU A CA 1
ATOM 2952 C C . GLU A 1 368 ? -40.766 0.531 78.583 1.00 86.50 368 GLU A C 1
ATOM 2954 O O . GLU A 1 368 ? -40.358 0.349 77.435 1.00 86.50 368 GLU A O 1
ATOM 2959 N N . LEU A 1 369 ? -39.927 0.764 79.599 1.00 85.12 369 LEU A N 1
ATOM 2960 C CA . LEU A 1 369 ? -38.469 0.879 79.441 1.00 85.12 369 LEU A CA 1
ATOM 2961 C C . LEU A 1 369 ? -37.830 -0.382 78.823 1.00 85.12 369 LEU A C 1
ATOM 2963 O O . LEU A 1 369 ? -36.847 -0.289 78.086 1.00 85.12 369 LEU A O 1
ATOM 2967 N N . ILE A 1 370 ? -38.390 -1.573 79.071 1.00 86.12 370 ILE A N 1
ATOM 2968 C CA . ILE A 1 370 ? -37.966 -2.822 78.411 1.00 86.12 370 ILE A CA 1
ATOM 2969 C C . ILE A 1 370 ? -38.322 -2.818 76.913 1.00 86.12 370 ILE A C 1
ATOM 2971 O O . ILE A 1 370 ? -37.492 -3.213 76.091 1.00 86.12 370 ILE A O 1
ATOM 2975 N N . ARG A 1 371 ? -39.512 -2.333 76.529 1.00 89.62 371 ARG A N 1
ATOM 2976 C CA . ARG A 1 371 ? -39.920 -2.202 75.114 1.00 89.62 371 ARG A CA 1
ATOM 2977 C C . ARG A 1 371 ? -39.067 -1.161 74.375 1.00 89.62 371 ARG A C 1
ATOM 2979 O O . ARG A 1 371 ? -38.657 -1.401 73.235 1.00 89.62 371 ARG A O 1
ATOM 2986 N N . GLU A 1 372 ? -38.747 -0.040 75.022 1.00 87.44 372 GLU A N 1
ATOM 2987 C CA . GLU A 1 372 ? -37.838 0.979 74.478 1.00 87.44 372 GLU A CA 1
ATOM 2988 C C . GLU A 1 372 ? -36.419 0.429 74.296 1.00 87.44 372 GLU A C 1
ATOM 2990 O O . GLU A 1 372 ? -35.859 0.514 73.203 1.00 87.44 372 GLU A O 1
ATOM 2995 N N . ARG A 1 373 ? -35.864 -0.242 75.316 1.00 89.31 373 ARG A N 1
ATOM 2996 C CA . ARG A 1 373 ? -34.578 -0.951 75.219 1.00 89.31 373 ARG A CA 1
ATOM 2997 C C . ARG A 1 373 ? -34.542 -1.905 74.024 1.00 89.31 373 ARG A C 1
ATOM 2999 O O . ARG A 1 373 ? -33.559 -1.910 73.289 1.00 89.31 373 ARG A O 1
ATOM 3006 N N . ASP A 1 374 ? -35.588 -2.700 73.805 1.00 89.75 374 ASP A N 1
ATOM 3007 C CA . ASP A 1 374 ? -35.589 -3.735 72.762 1.00 89.75 374 ASP A CA 1
ATOM 3008 C C . ASP A 1 374 ? -35.801 -3.177 71.349 1.00 89.75 374 ASP A C 1
ATOM 3010 O O . ASP A 1 374 ? -35.279 -3.731 70.375 1.00 89.75 374 ASP A O 1
ATOM 3014 N N . THR A 1 375 ? -36.499 -2.047 71.214 1.00 91.44 375 THR A N 1
ATOM 3015 C CA . THR A 1 375 ? -36.578 -1.313 69.941 1.00 91.44 375 THR A CA 1
ATOM 3016 C C . THR A 1 375 ? -35.277 -0.570 69.634 1.00 91.44 375 THR A C 1
ATOM 3018 O O . THR A 1 375 ? -34.778 -0.675 68.510 1.00 91.44 375 THR A O 1
ATOM 3021 N N . LEU A 1 376 ? -34.659 0.081 70.626 1.00 86.00 376 LEU A N 1
ATOM 3022 C CA . LEU A 1 376 ? -33.331 0.690 70.499 1.00 86.00 376 LEU A CA 1
ATOM 3023 C C . LEU A 1 376 ? -32.258 -0.358 70.172 1.00 86.00 376 LEU A C 1
ATOM 3025 O O . LEU A 1 376 ? -31.470 -0.146 69.252 1.00 86.00 376 LEU A O 1
ATOM 3029 N N . HIS A 1 377 ? -32.268 -1.519 70.835 1.00 89.44 377 HIS A N 1
ATOM 3030 C CA . HIS A 1 377 ? -31.332 -2.609 70.554 1.00 89.44 377 HIS A CA 1
ATOM 3031 C C . HIS A 1 377 ? -31.500 -3.129 69.120 1.00 89.44 377 HIS A C 1
ATOM 3033 O O . HIS A 1 377 ? -30.524 -3.160 68.374 1.00 89.44 377 HIS A O 1
ATOM 3039 N N . LYS A 1 378 ? -32.733 -3.427 68.674 1.00 93.31 378 LYS A N 1
ATOM 3040 C CA . LYS A 1 378 ? -33.006 -3.823 67.276 1.00 93.31 378 LYS A CA 1
ATOM 3041 C C . LYS A 1 378 ? -32.535 -2.780 66.259 1.00 93.31 378 LYS A C 1
ATOM 3043 O O . LYS A 1 378 ? -32.058 -3.152 65.187 1.00 93.31 378 LYS A O 1
ATOM 3048 N N . ASN A 1 379 ? -32.665 -1.491 66.565 1.00 89.69 379 ASN A N 1
ATOM 3049 C CA . ASN A 1 379 ? -32.193 -0.420 65.687 1.00 89.69 379 ASN A CA 1
ATOM 3050 C C . ASN A 1 379 ? -30.658 -0.313 65.686 1.00 89.69 379 ASN A C 1
ATOM 3052 O O . ASN A 1 379 ? -30.067 -0.168 64.617 1.00 89.69 379 ASN A O 1
ATOM 3056 N N . MET A 1 380 ? -30.006 -0.502 66.836 1.00 91.50 380 MET A N 1
ATOM 3057 C CA . MET A 1 380 ? -28.547 -0.574 66.961 1.00 91.50 380 MET A CA 1
ATOM 3058 C C . MET A 1 380 ? -27.960 -1.761 66.179 1.00 91.50 380 MET A C 1
ATOM 3060 O O . MET A 1 380 ? -27.001 -1.581 65.429 1.00 91.50 380 MET A O 1
ATOM 3064 N N . THR A 1 381 ? -28.565 -2.955 66.256 1.00 90.44 381 THR A N 1
ATOM 3065 C CA . THR A 1 381 ? -28.127 -4.124 65.468 1.00 90.44 381 THR A CA 1
ATOM 3066 C C . THR A 1 381 ? -28.250 -3.868 63.962 1.00 90.44 381 THR A C 1
ATOM 3068 O O . THR A 1 381 ? -27.328 -4.176 63.208 1.00 90.44 381 THR A O 1
ATO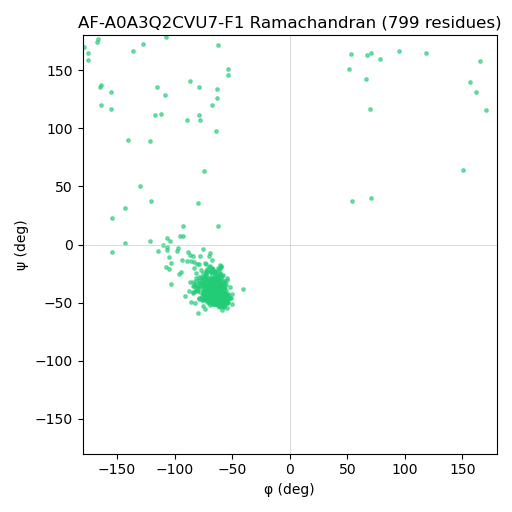M 3071 N N . LYS A 1 382 ? -29.356 -3.255 63.509 1.00 92.12 382 LYS A N 1
ATOM 3072 C CA . LYS A 1 382 ? -29.535 -2.856 62.099 1.00 92.12 382 LYS A CA 1
ATOM 3073 C C . LYS A 1 382 ? -28.481 -1.837 61.656 1.00 92.12 382 LYS A C 1
ATOM 3075 O O . LYS A 1 382 ? -27.926 -1.983 60.569 1.00 92.12 382 LYS A O 1
ATOM 3080 N N . ALA A 1 383 ? -28.189 -0.836 62.490 1.00 84.69 383 ALA A N 1
ATOM 3081 C CA . ALA A 1 383 ? -27.187 0.186 62.202 1.00 84.69 383 ALA A CA 1
ATOM 3082 C C . ALA A 1 383 ? -25.785 -0.431 62.072 1.00 84.69 383 ALA A C 1
ATOM 3084 O O . ALA A 1 383 ? -25.146 -0.252 61.033 1.00 84.69 383 ALA A O 1
ATOM 3085 N N . LEU A 1 384 ? -25.359 -1.245 63.046 1.00 87.19 384 LEU A N 1
ATOM 3086 C CA . LEU A 1 384 ? -24.093 -1.989 63.009 1.00 87.19 384 LEU A CA 1
ATOM 3087 C C . LEU A 1 384 ? -23.964 -2.834 61.736 1.00 87.19 384 LEU A C 1
ATOM 3089 O O . LEU A 1 384 ? -22.977 -2.720 61.015 1.00 87.19 384 LEU A O 1
ATOM 3093 N N . HIS A 1 385 ? -24.992 -3.615 61.403 1.00 89.25 385 HIS A N 1
ATOM 3094 C CA . HIS A 1 385 ? -24.959 -4.501 60.239 1.00 89.25 385 HIS A CA 1
ATOM 3095 C C . HIS A 1 385 ? -25.069 -3.749 58.892 1.00 89.25 385 HIS A C 1
ATOM 3097 O O . HIS A 1 385 ? -24.713 -4.288 57.842 1.00 89.25 385 HIS A O 1
ATOM 3103 N N . SER A 1 386 ? -25.517 -2.486 58.893 1.00 86.88 386 SER A N 1
ATOM 3104 C CA . SER A 1 386 ? -25.402 -1.591 57.730 1.00 86.88 386 SER A CA 1
ATOM 3105 C C . SER A 1 386 ? -24.003 -0.969 57.604 1.00 86.88 386 SER A C 1
ATOM 3107 O O . SER A 1 386 ? -23.461 -0.909 56.499 1.00 86.88 386 SER A O 1
ATOM 3109 N N . ALA A 1 387 ? -23.380 -0.591 58.726 1.00 85.19 387 ALA A N 1
ATOM 3110 C CA . ALA A 1 387 ? -22.025 -0.045 58.769 1.00 85.19 387 ALA A CA 1
ATOM 3111 C C . ALA A 1 387 ? -20.973 -1.098 58.384 1.00 85.19 387 ALA A C 1
ATOM 3113 O O . ALA A 1 387 ? -20.063 -0.807 57.616 1.00 85.19 387 ALA A O 1
ATOM 3114 N N . GLU A 1 388 ? -21.140 -2.346 58.826 1.00 90.00 388 GLU A N 1
ATOM 3115 C CA . GLU A 1 388 ? -20.309 -3.492 58.436 1.00 90.00 388 GLU A CA 1
ATOM 3116 C C . GLU A 1 388 ? -20.338 -3.733 56.914 1.00 90.00 388 GLU A C 1
ATOM 3118 O O . GLU A 1 388 ? -19.294 -3.912 56.279 1.00 90.00 388 GLU A O 1
ATOM 3123 N N . LYS A 1 389 ? -21.524 -3.647 56.293 1.00 90.56 389 LYS A N 1
ATOM 3124 C CA . LYS A 1 389 ? -21.682 -3.746 54.831 1.00 90.56 389 LYS A CA 1
ATOM 3125 C C . LYS A 1 389 ? -20.996 -2.589 54.101 1.00 90.56 389 LYS A C 1
ATOM 3127 O O . LYS A 1 389 ? -20.335 -2.827 53.092 1.00 90.56 389 LYS A O 1
ATOM 3132 N N . GLN A 1 390 ? -21.084 -1.364 54.624 1.00 84.81 390 GLN A N 1
ATOM 3133 C CA . GLN A 1 390 ? -20.341 -0.220 54.081 1.00 84.81 390 GLN A CA 1
ATOM 3134 C C . GLN A 1 390 ? -18.822 -0.380 54.254 1.00 84.81 390 GLN A C 1
ATOM 3136 O O . GLN A 1 390 ? -18.078 -0.112 53.315 1.00 84.81 390 GLN A O 1
ATOM 3141 N N . GLN A 1 391 ? -18.347 -0.880 55.398 1.00 87.88 391 GLN A N 1
ATOM 3142 C CA . GLN A 1 391 ? -16.922 -1.109 55.647 1.00 87.88 391 GLN A CA 1
ATOM 3143 C C . GLN A 1 391 ? -16.339 -2.159 54.691 1.00 87.88 391 GLN A C 1
ATOM 3145 O O . GLN A 1 391 ? -15.236 -1.985 54.176 1.00 87.88 391 GLN A O 1
ATOM 3150 N N . ASN A 1 392 ? -17.074 -3.239 54.420 1.00 90.12 392 ASN A N 1
ATOM 3151 C CA . ASN A 1 392 ? -16.630 -4.272 53.484 1.00 90.12 392 ASN A CA 1
ATOM 3152 C C . ASN A 1 392 ? -16.675 -3.791 52.022 1.00 90.12 392 ASN A C 1
ATOM 3154 O O . ASN A 1 392 ? -15.772 -4.121 51.256 1.00 90.12 392 ASN A O 1
ATOM 3158 N N . LEU A 1 393 ? -17.635 -2.933 51.655 1.00 91.56 393 LEU A N 1
ATOM 3159 C CA . LEU A 1 393 ? -17.634 -2.244 50.359 1.00 91.56 393 LEU A CA 1
ATOM 3160 C C . LEU A 1 393 ? -16.437 -1.285 50.211 1.00 91.56 393 LEU A C 1
ATOM 3162 O O . LEU A 1 393 ? -15.820 -1.245 49.151 1.00 91.56 393 LEU A O 1
ATOM 3166 N N . LEU A 1 394 ? -16.067 -0.549 51.266 1.00 87.38 394 LEU A N 1
ATOM 3167 C CA . LEU A 1 394 ? -14.891 0.330 51.254 1.00 87.38 394 LEU A CA 1
ATOM 3168 C C . LEU A 1 394 ? -13.581 -0.453 51.074 1.00 87.38 394 LEU A C 1
ATOM 3170 O O . LEU A 1 394 ? -12.743 -0.036 50.281 1.00 87.38 394 LEU A O 1
ATOM 3174 N N . LYS A 1 395 ? -13.423 -1.613 51.732 1.00 92.12 395 LYS A N 1
ATOM 3175 C CA . LYS A 1 395 ? -12.258 -2.502 51.534 1.00 92.12 395 LYS A CA 1
ATOM 3176 C C . LYS A 1 395 ? -12.132 -2.974 50.080 1.00 92.12 395 LYS A C 1
ATOM 3178 O O . LYS A 1 395 ? -11.022 -3.004 49.556 1.00 92.12 395 LYS A O 1
ATOM 3183 N N . LEU A 1 396 ? -13.253 -3.308 49.432 1.00 89.88 396 LEU A N 1
ATOM 3184 C CA . LEU A 1 396 ? -13.274 -3.690 48.016 1.00 89.88 396 LEU A CA 1
ATOM 3185 C C . LEU A 1 396 ? -12.824 -2.519 47.129 1.00 89.88 396 LEU A C 1
ATOM 3187 O O . LEU A 1 396 ? -11.884 -2.661 46.357 1.00 89.88 396 LEU A O 1
ATOM 3191 N N . LEU A 1 397 ? -13.402 -1.330 47.331 1.00 87.50 397 LEU A N 1
ATOM 3192 C CA . LEU A 1 397 ? -13.042 -0.120 46.583 1.00 87.50 397 LEU A CA 1
ATOM 3193 C C . LEU A 1 397 ? -11.580 0.316 46.802 1.00 87.50 397 LEU A C 1
ATOM 3195 O O . LEU A 1 397 ? -10.961 0.863 45.893 1.00 87.50 397 LEU A O 1
ATOM 3199 N N . GLU A 1 398 ? -10.997 0.066 47.979 1.00 88.12 398 GLU A N 1
ATOM 3200 C CA . GLU A 1 398 ? -9.559 0.256 48.207 1.00 88.12 398 GLU A CA 1
ATOM 3201 C C . GLU A 1 398 ? -8.688 -0.747 47.441 1.00 88.12 398 GLU A C 1
ATOM 3203 O O . GLU A 1 398 ? -7.575 -0.399 47.046 1.00 88.12 398 GLU A O 1
ATOM 3208 N N . GLN A 1 399 ? -9.160 -1.978 47.243 1.00 91.12 399 GLN A N 1
ATOM 3209 C CA . GLN A 1 399 ? -8.457 -2.992 46.461 1.00 91.12 399 GLN A CA 1
ATOM 3210 C C . GLN A 1 399 ? -8.540 -2.677 44.960 1.00 91.12 399 GLN A C 1
ATOM 3212 O O . GLN A 1 399 ? -7.499 -2.638 44.304 1.00 91.12 399 GLN A O 1
ATOM 3217 N N . ASP A 1 400 ? -9.731 -2.336 44.458 1.00 88.44 400 ASP A N 1
ATOM 3218 C CA . ASP A 1 400 ? -9.965 -1.891 43.075 1.00 88.44 400 ASP A CA 1
ATOM 3219 C C . ASP A 1 400 ? -9.157 -0.621 42.749 1.00 88.44 400 ASP A C 1
ATOM 3221 O O . ASP A 1 400 ? -8.566 -0.482 41.679 1.00 88.44 400 ASP A O 1
ATOM 3225 N N . LYS A 1 401 ? -9.051 0.311 43.707 1.00 90.69 401 LYS A N 1
ATOM 3226 C CA . LYS A 1 401 ? -8.182 1.486 43.569 1.00 90.69 401 LYS A CA 1
ATOM 3227 C C . LYS A 1 401 ? -6.715 1.079 43.360 1.00 90.69 401 LYS A C 1
ATOM 3229 O O . LYS A 1 401 ? -6.047 1.663 42.510 1.00 90.69 401 LYS A O 1
ATOM 3234 N N . ARG A 1 402 ? -6.206 0.097 44.113 1.00 92.94 402 ARG A N 1
ATOM 3235 C CA . ARG A 1 402 ? -4.802 -0.348 44.019 1.00 92.94 402 ARG A CA 1
ATOM 3236 C C . ARG A 1 402 ? -4.508 -1.077 42.704 1.00 92.94 402 ARG A C 1
ATOM 3238 O O . ARG A 1 402 ? -3.396 -0.944 42.198 1.00 92.94 402 ARG A O 1
ATOM 3245 N N . THR A 1 403 ? -5.461 -1.818 42.129 1.00 92.06 403 THR A N 1
ATOM 3246 C CA . THR A 1 403 ? -5.279 -2.412 40.789 1.00 92.06 403 THR A CA 1
ATOM 3247 C C . THR A 1 403 ? -5.233 -1.326 39.717 1.00 92.06 403 THR A C 1
ATOM 3249 O O . THR A 1 403 ? -4.259 -1.272 38.968 1.00 92.06 403 THR A O 1
ATOM 3252 N N . LEU A 1 404 ? -6.164 -0.366 39.747 1.00 88.69 404 LEU A N 1
ATOM 3253 C CA . LEU A 1 404 ? -6.166 0.787 38.837 1.00 88.69 404 LEU A CA 1
ATOM 3254 C C . LEU A 1 404 ? -4.892 1.648 38.961 1.00 88.69 404 LEU A C 1
ATOM 3256 O O . LEU A 1 404 ? -4.341 2.091 37.955 1.00 88.69 404 LEU A O 1
ATOM 3260 N N . GLU A 1 405 ? -4.365 1.869 40.172 1.00 91.38 405 GLU A N 1
ATOM 3261 C CA . GLU A 1 405 ? -3.092 2.583 40.377 1.00 91.38 405 GLU A CA 1
ATOM 3262 C C . GLU A 1 405 ? -1.892 1.831 39.761 1.00 91.38 405 GLU A C 1
ATOM 3264 O O . GLU A 1 405 ? -1.004 2.463 39.174 1.00 91.38 405 GLU A O 1
ATOM 3269 N N . ASN A 1 406 ? -1.885 0.494 39.815 1.00 91.56 406 ASN A N 1
ATOM 3270 C CA . ASN A 1 406 ? -0.870 -0.341 39.164 1.00 91.56 406 ASN A CA 1
ATOM 3271 C C . ASN A 1 406 ? -1.007 -0.342 37.631 1.00 91.56 406 ASN A C 1
ATOM 3273 O O . ASN A 1 406 ? -0.004 -0.220 36.928 1.00 91.56 406 ASN A O 1
ATOM 3277 N N . GLU A 1 407 ? -2.227 -0.413 37.102 1.00 90.81 407 GLU A N 1
ATOM 3278 C CA . GLU A 1 407 ? -2.509 -0.349 35.661 1.00 90.81 407 GLU A CA 1
ATOM 3279 C C . GLU A 1 407 ? -2.108 1.014 35.078 1.00 90.81 407 GLU A C 1
ATOM 3281 O O . GLU A 1 407 ? -1.374 1.079 34.091 1.00 90.81 407 GLU A O 1
ATOM 3286 N N . ILE A 1 408 ? -2.458 2.116 35.753 1.00 89.88 408 ILE A N 1
ATOM 3287 C CA . ILE A 1 408 ? -2.006 3.473 35.404 1.00 89.88 408 ILE A CA 1
ATOM 3288 C C . ILE A 1 408 ? -0.471 3.573 35.430 1.00 89.88 408 ILE A C 1
ATOM 3290 O O . ILE A 1 408 ? 0.115 4.257 34.585 1.00 89.88 408 ILE A O 1
ATOM 3294 N N . SER A 1 409 ? 0.207 2.890 36.359 1.00 94.12 409 SER A N 1
ATOM 3295 C CA . SER A 1 409 ? 1.675 2.797 36.373 1.00 94.12 409 SER A CA 1
ATOM 3296 C C . SER A 1 409 ? 2.213 2.044 35.146 1.00 94.12 409 SER A C 1
ATOM 3298 O O . SER A 1 409 ? 3.137 2.528 34.487 1.00 94.12 409 SER A O 1
ATOM 3300 N N . GLY A 1 410 ? 1.593 0.919 34.774 1.00 91.50 410 GLY A N 1
ATOM 3301 C CA . GLY A 1 410 ? 1.917 0.154 33.566 1.00 91.50 410 GLY A CA 1
ATOM 3302 C C . GLY A 1 410 ? 1.752 0.973 32.282 1.00 91.50 410 GLY A C 1
ATOM 3303 O O . GLY A 1 410 ? 2.702 1.107 31.508 1.00 91.50 410 GLY A O 1
ATOM 3304 N N . TYR A 1 411 ? 0.597 1.619 32.094 1.00 91.38 411 TYR A N 1
ATOM 3305 C CA . TYR A 1 411 ? 0.338 2.485 30.939 1.00 91.38 411 TYR A CA 1
ATOM 3306 C C . TYR A 1 411 ? 1.303 3.679 30.866 1.00 91.38 411 TYR A C 1
ATOM 3308 O O . TYR A 1 411 ? 1.743 4.048 29.776 1.00 91.38 411 TYR A O 1
ATOM 3316 N N . ARG A 1 412 ? 1.706 4.263 32.006 1.00 91.94 412 ARG A N 1
ATOM 3317 C CA . ARG A 1 412 ? 2.742 5.315 32.046 1.00 91.94 412 ARG A CA 1
ATOM 3318 C C . ARG A 1 412 ? 4.105 4.805 31.579 1.00 91.94 412 ARG A C 1
ATOM 3320 O O . ARG A 1 412 ? 4.777 5.511 30.827 1.00 91.94 412 ARG A O 1
ATOM 3327 N N . GLN A 1 413 ? 4.504 3.600 31.987 1.00 93.88 413 GLN A N 1
ATOM 3328 C CA . GLN A 1 413 ? 5.754 2.982 31.535 1.00 93.88 413 GLN A CA 1
ATOM 3329 C C . GLN A 1 413 ? 5.715 2.676 30.033 1.00 93.88 413 GLN A C 1
ATOM 3331 O O . GLN A 1 413 ? 6.666 3.000 29.322 1.00 93.88 413 GLN A O 1
ATOM 3336 N N . GLU A 1 414 ? 4.614 2.125 29.519 1.00 91.19 414 GLU A N 1
ATOM 3337 C CA . GLU A 1 414 ? 4.481 1.815 28.091 1.00 91.19 414 GLU A CA 1
ATOM 3338 C C . GLU A 1 414 ? 4.457 3.088 27.230 1.00 91.19 414 GLU A C 1
ATOM 3340 O O . GLU A 1 414 ? 5.209 3.207 26.262 1.00 91.19 414 GLU A O 1
ATOM 3345 N N . ALA A 1 415 ? 3.727 4.121 27.660 1.00 87.75 415 ALA A N 1
ATOM 3346 C CA . ALA A 1 415 ? 3.766 5.441 27.032 1.00 87.75 415 ALA A CA 1
ATOM 3347 C C . ALA A 1 415 ? 5.157 6.109 27.103 1.00 87.75 415 ALA A C 1
ATOM 3349 O O . ALA A 1 415 ? 5.440 7.012 26.313 1.00 87.75 415 ALA A O 1
ATOM 3350 N N . GLN A 1 416 ? 6.040 5.698 28.022 1.00 95.12 416 GLN A N 1
ATOM 3351 C CA . GLN A 1 416 ? 7.439 6.134 28.055 1.00 95.12 416 GLN A CA 1
ATOM 3352 C C . GLN A 1 416 ? 8.322 5.315 27.095 1.00 95.12 416 GLN A C 1
ATOM 3354 O O . GLN A 1 416 ? 9.210 5.893 26.464 1.00 95.12 416 GLN A O 1
ATOM 3359 N N . LYS A 1 417 ? 8.072 4.006 26.926 1.00 95.44 417 LYS A N 1
ATOM 3360 C CA . LYS A 1 417 ? 8.734 3.178 25.897 1.00 95.44 417 LYS A CA 1
ATOM 3361 C C . LYS A 1 417 ? 8.395 3.683 24.495 1.00 95.44 417 LYS A C 1
ATOM 3363 O O . LYS A 1 417 ? 9.305 3.968 23.720 1.00 95.44 417 LYS A O 1
ATOM 3368 N N . GLN A 1 418 ? 7.111 3.900 24.200 1.00 91.38 418 GLN A N 1
ATOM 3369 C CA . GLN A 1 418 ? 6.666 4.405 22.898 1.00 91.38 418 GLN A CA 1
ATOM 3370 C C . GLN A 1 418 ? 7.282 5.772 22.561 1.00 91.38 418 GLN A C 1
ATOM 3372 O O . GLN A 1 418 ? 7.762 5.957 21.448 1.00 91.38 418 GLN A O 1
ATOM 3377 N N . ARG A 1 419 ? 7.394 6.703 23.524 1.00 93.75 419 ARG A N 1
ATOM 3378 C CA . ARG A 1 419 ? 8.106 7.983 23.310 1.00 93.75 419 ARG A CA 1
ATOM 3379 C C . ARG A 1 419 ? 9.581 7.802 22.940 1.00 93.75 419 ARG A C 1
ATOM 3381 O O . ARG A 1 419 ? 10.070 8.544 22.095 1.00 93.75 419 ARG A O 1
ATOM 3388 N N . LYS A 1 420 ? 10.286 6.827 23.528 1.00 95.81 420 LYS A N 1
ATOM 3389 C CA . LYS A 1 420 ? 11.680 6.514 23.154 1.00 95.81 420 LYS A CA 1
ATOM 3390 C C . LYS A 1 420 ? 11.773 5.953 21.732 1.00 95.81 420 LYS A C 1
ATOM 3392 O O . LYS A 1 420 ? 12.665 6.355 20.993 1.00 95.81 420 LYS A O 1
ATOM 3397 N N . ILE A 1 421 ? 10.840 5.078 21.345 1.00 95.31 421 ILE A N 1
ATOM 3398 C CA . ILE A 1 421 ? 10.755 4.523 19.984 1.00 95.31 421 ILE A CA 1
ATOM 3399 C C . ILE A 1 421 ? 10.483 5.643 18.969 1.00 95.31 421 ILE A C 1
ATOM 3401 O O . ILE A 1 421 ? 11.202 5.751 17.980 1.00 95.31 421 ILE A O 1
ATOM 3405 N N . ILE A 1 422 ? 9.522 6.531 19.248 1.00 91.06 422 ILE A N 1
ATOM 3406 C CA . ILE A 1 422 ? 9.224 7.702 18.407 1.00 91.06 422 ILE A CA 1
ATOM 3407 C C . ILE A 1 422 ? 10.478 8.575 18.246 1.00 91.06 422 ILE A C 1
ATOM 3409 O O . ILE A 1 422 ? 10.902 8.808 17.121 1.00 91.06 422 ILE A O 1
ATOM 3413 N N . GLN A 1 423 ? 11.150 8.954 19.340 1.00 96.25 423 GLN A N 1
ATOM 3414 C CA . GLN A 1 423 ? 12.385 9.753 19.280 1.00 96.25 423 GLN A CA 1
ATOM 3415 C C . GLN A 1 423 ? 13.541 9.081 18.521 1.00 96.25 423 GLN A C 1
ATOM 3417 O O . GLN A 1 423 ? 14.452 9.772 18.059 1.00 96.25 423 GLN A O 1
ATOM 3422 N N . GLN A 1 424 ? 13.558 7.749 18.418 1.00 95.38 424 GLN A N 1
ATOM 3423 C CA . GLN A 1 424 ? 14.532 7.037 17.596 1.00 95.38 424 GLN A CA 1
ATOM 3424 C C . GLN A 1 424 ? 14.141 7.079 16.111 1.00 95.38 424 GLN A C 1
ATOM 3426 O O . GLN A 1 424 ? 14.971 7.464 15.289 1.00 95.38 424 GLN A O 1
ATOM 3431 N N . LEU A 1 425 ? 12.878 6.796 15.781 1.00 90.62 425 LEU A N 1
ATOM 3432 C CA . LEU A 1 425 ? 12.351 6.891 14.414 1.00 90.62 425 LEU A CA 1
ATOM 3433 C C . LEU A 1 425 ? 12.455 8.318 13.847 1.00 90.62 425 LEU A C 1
ATOM 3435 O O . LEU A 1 425 ? 12.728 8.494 12.663 1.00 90.62 425 LEU A O 1
ATOM 3439 N N . GLU A 1 426 ? 12.304 9.348 14.682 1.00 91.44 426 GLU A N 1
ATOM 3440 C CA . GLU A 1 426 ? 12.534 10.747 14.296 1.00 91.44 426 GLU A CA 1
ATOM 3441 C C . GLU A 1 426 ? 14.003 11.018 13.941 1.00 91.44 426 GLU A C 1
ATOM 3443 O O . GLU A 1 426 ? 14.281 11.647 12.922 1.00 91.44 426 GLU A O 1
ATOM 3448 N N . LYS A 1 427 ? 14.958 10.484 14.714 1.00 96.25 427 LYS A N 1
ATOM 3449 C CA . LYS A 1 427 ? 16.395 10.594 14.401 1.00 96.25 427 LYS A CA 1
ATOM 3450 C C . LYS A 1 427 ? 16.780 9.816 13.143 1.00 96.25 427 LYS A C 1
ATOM 3452 O O . LYS A 1 427 ? 17.676 10.240 12.419 1.00 96.25 427 LYS A O 1
ATOM 3457 N N . GLU A 1 428 ? 16.131 8.686 12.884 1.00 93.19 428 GLU A N 1
ATOM 3458 C CA . GLU A 1 428 ? 16.338 7.888 11.672 1.00 93.19 428 GLU A CA 1
ATOM 3459 C C . GLU A 1 428 ? 15.751 8.601 10.442 1.00 93.19 428 GLU A C 1
ATOM 3461 O O . GLU A 1 428 ? 16.467 8.784 9.458 1.00 93.19 428 GLU A O 1
ATOM 3466 N N . ARG A 1 429 ? 14.529 9.149 10.536 1.00 94.56 429 ARG A N 1
ATOM 3467 C CA . ARG A 1 429 ? 13.949 10.075 9.541 1.00 94.56 429 ARG A CA 1
ATOM 3468 C C . ARG A 1 429 ? 14.912 11.219 9.218 1.00 94.56 429 ARG A C 1
ATOM 3470 O O . ARG A 1 429 ? 15.198 11.460 8.049 1.00 94.56 429 ARG A O 1
ATOM 3477 N N . ASP A 1 430 ? 15.425 11.908 10.235 1.00 92.62 430 ASP A N 1
ATOM 3478 C CA . ASP A 1 430 ? 16.266 13.092 10.034 1.00 92.62 430 ASP A CA 1
ATOM 3479 C C . ASP A 1 430 ? 17.643 12.736 9.448 1.00 92.62 430 ASP A C 1
ATOM 3481 O O . ASP A 1 430 ? 18.203 13.515 8.675 1.00 92.62 430 ASP A O 1
ATOM 3485 N N . ARG A 1 431 ? 18.172 11.533 9.716 1.00 96.00 431 ARG A N 1
ATOM 3486 C CA . ARG A 1 431 ? 19.336 10.993 8.990 1.00 96.00 431 ARG A CA 1
ATOM 3487 C C . ARG A 1 431 ? 19.024 10.784 7.511 1.00 96.00 431 ARG A C 1
ATOM 3489 O O . ARG A 1 431 ? 19.738 11.334 6.678 1.00 96.00 431 ARG A O 1
ATOM 3496 N N . TYR A 1 432 ? 17.939 10.084 7.177 1.00 93.31 432 TYR A N 1
ATOM 3497 C CA . TYR A 1 432 ? 17.570 9.832 5.778 1.00 93.31 432 TYR A CA 1
ATOM 3498 C C . TYR A 1 432 ? 17.246 11.117 4.999 1.00 93.31 432 TYR A C 1
ATOM 3500 O O . TYR A 1 432 ? 17.573 11.214 3.817 1.00 93.31 432 TYR A O 1
ATOM 3508 N N . VAL A 1 433 ? 16.673 12.139 5.646 1.00 92.38 433 VAL A N 1
ATOM 3509 C CA . VAL A 1 433 ? 16.479 13.472 5.044 1.00 92.38 433 VAL A CA 1
ATOM 3510 C C . VAL A 1 433 ? 17.822 14.135 4.709 1.00 92.38 433 VAL A C 1
ATOM 3512 O O . VAL A 1 433 ? 17.972 14.675 3.614 1.00 92.38 433 VAL A O 1
ATOM 3515 N N . ASN A 1 434 ? 18.811 14.054 5.604 1.00 93.94 434 ASN A N 1
ATOM 3516 C CA . ASN A 1 434 ? 20.152 14.607 5.378 1.00 93.94 434 ASN A CA 1
ATOM 3517 C C . ASN A 1 434 ? 20.972 13.808 4.345 1.00 93.94 434 ASN A C 1
ATOM 3519 O O . ASN A 1 434 ? 21.720 14.387 3.558 1.00 93.94 434 ASN A O 1
ATOM 3523 N N . GLU A 1 435 ? 20.816 12.485 4.294 1.00 94.81 435 GLU A N 1
ATOM 3524 C CA . GLU A 1 435 ? 21.416 11.651 3.245 1.00 94.81 435 GLU A CA 1
ATOM 3525 C C . GLU A 1 435 ? 20.786 11.942 1.876 1.00 94.81 435 GLU A C 1
ATOM 3527 O O . GLU A 1 435 ? 21.504 12.111 0.890 1.00 94.81 435 GLU A O 1
ATOM 3532 N N . SER A 1 436 ? 19.458 12.084 1.817 1.00 90.06 436 SER A N 1
ATOM 3533 C CA . SER A 1 436 ? 18.723 12.432 0.596 1.00 90.06 436 SER A CA 1
ATOM 3534 C C . SER A 1 436 ? 19.091 13.825 0.072 1.00 90.06 436 SER A C 1
ATOM 3536 O O . SER A 1 436 ? 19.342 13.980 -1.124 1.00 90.06 436 SER A O 1
ATOM 3538 N N . SER A 1 437 ? 19.223 14.833 0.944 1.00 92.69 437 SER A N 1
ATOM 3539 C CA . SER A 1 437 ? 19.657 16.177 0.532 1.00 92.69 437 SER A CA 1
ATOM 3540 C C . SER A 1 437 ? 21.122 16.197 0.071 1.00 92.69 437 SER A C 1
ATOM 3542 O O . SER A 1 437 ? 21.431 16.795 -0.961 1.00 92.69 437 SER A O 1
ATOM 3544 N N . GLY A 1 438 ? 22.015 15.463 0.747 1.00 93.94 438 GLY A N 1
ATOM 3545 C CA . GLY A 1 438 ? 23.407 15.288 0.322 1.00 93.94 438 GLY A CA 1
ATOM 3546 C C . GLY A 1 438 ? 23.556 14.528 -1.005 1.00 93.94 438 GLY A C 1
ATOM 3547 O O . GLY A 1 438 ? 24.439 14.842 -1.807 1.00 93.94 438 GLY A O 1
ATOM 3548 N N . LEU A 1 439 ? 22.684 13.553 -1.284 1.00 92.50 439 LEU A N 1
ATOM 3549 C CA . LEU A 1 439 ? 22.610 12.881 -2.586 1.00 92.50 439 LEU A CA 1
ATOM 3550 C C . LEU A 1 439 ? 22.046 13.809 -3.670 1.00 92.50 439 LEU A C 1
ATOM 3552 O O . LEU A 1 439 ? 22.616 13.873 -4.757 1.00 92.50 439 LEU A O 1
ATOM 3556 N N . MET A 1 440 ? 20.998 14.580 -3.373 1.00 90.75 440 MET A N 1
ATOM 3557 C CA . MET A 1 440 ? 20.425 15.568 -4.293 1.00 90.75 440 MET A CA 1
ATOM 3558 C C . MET A 1 440 ? 21.452 16.645 -4.680 1.00 90.75 440 MET A C 1
ATOM 3560 O O . MET A 1 440 ? 21.588 16.966 -5.860 1.00 90.75 440 MET A O 1
ATOM 3564 N N . GLN A 1 441 ? 22.253 17.131 -3.726 1.00 94.62 441 GLN A N 1
ATOM 3565 C CA . GLN A 1 441 ? 23.349 18.065 -4.001 1.00 94.62 441 GLN A CA 1
ATOM 3566 C C . GLN A 1 441 ? 24.413 17.449 -4.929 1.00 94.62 441 GLN A C 1
ATOM 3568 O O . GLN A 1 441 ? 24.864 18.107 -5.867 1.00 94.62 441 GLN A O 1
ATOM 3573 N N . LYS A 1 442 ? 24.783 16.177 -4.718 1.00 94.81 442 LYS A N 1
ATOM 3574 C CA . LYS A 1 442 ? 25.711 15.447 -5.605 1.00 94.81 442 LYS A CA 1
ATOM 3575 C C . LYS A 1 442 ? 25.135 15.244 -7.008 1.00 94.81 442 LYS A C 1
ATOM 3577 O O . LYS A 1 442 ? 25.880 15.356 -7.976 1.00 94.81 442 LYS A O 1
ATOM 3582 N N . VAL A 1 443 ? 23.833 14.975 -7.135 1.00 92.69 443 VAL A N 1
ATOM 3583 C CA . VAL A 1 443 ? 23.152 14.896 -8.439 1.00 92.69 443 VAL A CA 1
ATOM 3584 C C . VAL A 1 443 ? 23.212 16.248 -9.149 1.00 92.69 443 VAL A C 1
ATOM 3586 O O . VAL A 1 443 ? 23.646 16.292 -10.296 1.00 92.69 443 VAL A O 1
ATOM 3589 N N . GLN A 1 444 ? 22.906 17.355 -8.464 1.00 93.31 444 GLN A N 1
ATOM 3590 C CA . GLN A 1 444 ? 22.991 18.693 -9.060 1.00 93.31 444 GLN A CA 1
ATOM 3591 C C . GLN A 1 444 ? 24.417 19.037 -9.528 1.00 93.31 444 GLN A C 1
ATOM 3593 O O . GLN A 1 444 ? 24.591 19.539 -10.634 1.00 93.31 444 GLN A O 1
ATOM 3598 N N . GLN A 1 445 ? 25.444 18.700 -8.737 1.00 94.38 445 GLN A N 1
ATOM 3599 C CA . GLN A 1 445 ? 26.856 18.851 -9.126 1.00 94.38 445 GLN A CA 1
ATOM 3600 C C . GLN A 1 445 ? 27.250 17.992 -10.339 1.00 94.38 445 GLN A C 1
ATOM 3602 O O . GLN A 1 445 ? 28.174 18.344 -11.071 1.00 94.38 445 GLN A O 1
ATOM 3607 N N . LYS A 1 446 ? 26.596 16.843 -10.551 1.00 93.19 446 LYS A N 1
ATOM 3608 C CA . LYS A 1 446 ? 26.827 16.003 -11.734 1.00 93.19 446 LYS A CA 1
ATOM 3609 C C . LYS A 1 446 ? 26.082 16.514 -12.960 1.00 93.19 446 LYS A C 1
ATOM 3611 O O . LYS A 1 446 ? 26.655 16.439 -14.040 1.00 93.19 446 LYS A O 1
ATOM 3616 N N . ILE A 1 447 ? 24.889 17.084 -12.796 1.00 92.94 447 ILE A N 1
ATOM 3617 C CA . ILE A 1 447 ? 24.161 17.763 -13.876 1.00 92.94 447 ILE A CA 1
ATOM 3618 C C . ILE A 1 447 ? 24.991 18.942 -14.401 1.00 92.94 447 ILE A C 1
ATOM 3620 O O . ILE A 1 447 ? 25.330 18.946 -15.579 1.00 92.94 447 ILE A O 1
ATOM 3624 N N . THR A 1 448 ? 25.453 19.851 -13.536 1.00 94.38 448 THR A N 1
ATOM 3625 C CA . THR A 1 448 ? 26.258 21.008 -13.983 1.00 94.38 448 THR A CA 1
ATOM 3626 C C . THR A 1 448 ? 27.610 20.619 -14.591 1.00 94.38 448 THR A C 1
ATOM 3628 O O . THR A 1 448 ? 28.118 21.300 -15.482 1.00 94.38 448 THR A O 1
ATOM 3631 N N . ALA A 1 449 ? 28.191 19.490 -14.170 1.00 93.31 449 ALA A N 1
ATOM 3632 C CA . ALA A 1 449 ? 29.384 18.931 -14.805 1.00 93.31 449 ALA A CA 1
ATOM 3633 C C . ALA A 1 449 ? 29.105 18.309 -16.190 1.00 93.31 449 ALA A C 1
ATOM 3635 O O . ALA A 1 449 ? 29.991 18.331 -17.043 1.00 93.31 449 ALA A O 1
ATOM 3636 N N . VAL A 1 450 ? 27.904 17.764 -16.426 1.00 93.44 450 VAL A N 1
ATOM 3637 C CA . VAL A 1 450 ? 27.470 17.288 -17.752 1.00 93.44 450 VAL A CA 1
ATOM 3638 C C . VAL A 1 450 ? 27.169 18.473 -18.667 1.00 93.44 450 VAL A C 1
ATOM 3640 O O . VAL A 1 450 ? 27.723 18.513 -19.758 1.00 93.44 450 VAL A O 1
ATOM 3643 N N . GLU A 1 451 ? 26.421 19.477 -18.202 1.00 94.19 451 GLU A N 1
ATOM 3644 C CA . GLU A 1 451 ? 26.141 20.720 -18.944 1.00 94.19 451 GLU A CA 1
ATOM 3645 C C . GLU A 1 451 ? 27.443 21.389 -19.431 1.00 94.19 451 GLU A C 1
ATOM 3647 O O . GLU A 1 451 ? 27.576 21.744 -20.603 1.00 94.19 451 GLU A O 1
ATOM 3652 N N . GLY A 1 452 ? 28.463 21.477 -18.565 1.00 93.62 452 GLY A N 1
ATOM 3653 C CA . GLY A 1 452 ? 29.790 21.973 -18.946 1.00 93.62 452 GLY A CA 1
ATOM 3654 C C . GLY A 1 452 ? 30.488 21.125 -20.021 1.00 93.62 452 GLY A C 1
ATOM 3655 O O . GLY A 1 452 ? 31.133 21.673 -20.916 1.00 93.62 452 GLY A O 1
ATOM 3656 N N . LYS A 1 453 ? 30.330 19.794 -19.991 1.00 93.19 453 LYS A N 1
ATOM 3657 C CA . LYS A 1 453 ? 30.876 18.896 -21.025 1.00 93.19 453 LYS A CA 1
ATOM 3658 C C . LYS A 1 453 ? 30.086 18.920 -22.329 1.00 93.19 453 LYS A C 1
ATOM 3660 O O . LYS A 1 453 ? 30.691 18.769 -23.386 1.00 93.19 453 LYS A O 1
ATOM 3665 N N . GLU A 1 454 ? 28.783 19.163 -22.291 1.00 91.00 454 GLU A N 1
ATOM 3666 C CA . GLU A 1 454 ? 27.977 19.377 -23.495 1.00 91.00 454 GLU A CA 1
ATOM 3667 C C . GLU A 1 454 ? 28.385 20.672 -24.211 1.00 91.00 454 GLU A C 1
ATOM 3669 O O . GLU A 1 454 ? 28.521 20.666 -25.436 1.00 91.00 454 GLU A O 1
ATOM 3674 N N . MET A 1 455 ? 28.709 21.735 -23.464 1.00 92.62 455 MET A N 1
ATOM 3675 C CA . MET A 1 455 ? 29.288 22.968 -24.019 1.00 92.62 455 MET A CA 1
ATOM 3676 C C . MET A 1 455 ? 30.684 22.739 -24.628 1.00 92.62 455 MET A C 1
ATOM 3678 O O . MET A 1 455 ? 30.931 23.164 -25.756 1.00 92.62 455 MET A O 1
ATOM 3682 N N . GLU A 1 456 ? 31.581 22.002 -23.955 1.00 94.88 456 GLU A N 1
ATOM 3683 C CA . GLU A 1 456 ? 32.879 21.612 -24.542 1.00 94.88 456 GLU A CA 1
ATOM 3684 C C . GLU A 1 456 ? 32.709 20.808 -25.846 1.00 94.88 456 GLU A C 1
ATOM 3686 O O . GLU A 1 456 ? 33.411 21.052 -26.830 1.00 94.88 456 GLU A O 1
ATOM 3691 N N . ILE A 1 457 ? 31.761 19.864 -25.883 1.00 92.12 457 ILE A N 1
ATOM 3692 C CA . ILE A 1 457 ? 31.454 19.061 -27.076 1.00 92.12 457 ILE A CA 1
ATOM 3693 C C . ILE A 1 457 ? 30.868 19.935 -28.194 1.00 92.12 457 ILE A C 1
ATOM 3695 O O . ILE A 1 457 ? 31.200 19.722 -29.361 1.00 92.12 457 ILE A O 1
ATOM 3699 N N . PHE A 1 458 ? 30.030 20.922 -27.869 1.00 95.50 458 PHE A N 1
ATOM 3700 C CA . PHE A 1 458 ? 29.485 21.877 -28.836 1.00 95.50 458 PHE A CA 1
ATOM 3701 C C . PHE A 1 458 ? 30.593 22.726 -29.481 1.00 95.50 458 PHE A C 1
ATOM 3703 O O . PHE A 1 458 ? 30.683 22.784 -30.710 1.00 95.50 458 PHE A O 1
ATOM 3710 N N . ASP A 1 459 ? 31.496 23.295 -28.678 1.00 94.31 459 ASP A N 1
ATOM 3711 C CA . ASP A 1 459 ? 32.643 24.071 -29.169 1.00 94.31 459 ASP A CA 1
ATOM 3712 C C . ASP A 1 459 ? 33.609 23.228 -30.015 1.00 94.31 459 ASP A C 1
ATOM 3714 O O . ASP A 1 459 ? 34.147 23.707 -31.019 1.00 94.31 459 ASP A O 1
ATOM 3718 N N . LEU A 1 460 ? 33.833 21.964 -29.642 1.00 93.00 460 LEU A N 1
ATOM 3719 C CA . LEU A 1 460 ? 34.643 21.035 -30.432 1.00 93.00 460 LEU A CA 1
ATOM 3720 C C . LEU A 1 460 ? 33.966 20.677 -31.761 1.00 93.00 460 LEU A C 1
ATOM 3722 O O . LEU A 1 460 ? 34.623 20.730 -32.798 1.00 93.00 460 LEU A O 1
ATOM 3726 N N . ARG A 1 461 ? 32.656 20.391 -31.769 1.00 92.62 461 ARG A N 1
ATOM 3727 C CA . ARG A 1 461 ? 31.886 20.155 -33.006 1.00 92.62 461 ARG A CA 1
ATOM 3728 C C . ARG A 1 461 ? 31.928 21.364 -33.936 1.00 92.62 461 ARG A C 1
ATOM 3730 O O . ARG A 1 461 ? 32.164 21.196 -35.129 1.00 92.62 461 ARG A O 1
ATOM 3737 N N . LYS A 1 462 ? 31.784 22.577 -33.396 1.00 96.50 462 LYS A N 1
ATOM 3738 C CA . LYS A 1 462 ? 31.914 23.817 -34.170 1.00 96.50 462 LYS A CA 1
ATOM 3739 C C . LYS A 1 462 ? 33.296 23.916 -34.829 1.00 96.50 462 LYS A C 1
ATOM 3741 O O . LYS A 1 462 ? 33.372 24.081 -36.045 1.00 96.50 462 LYS A O 1
ATOM 3746 N N . LYS A 1 463 ? 34.378 23.711 -34.068 1.00 94.56 463 LYS A N 1
ATOM 3747 C CA . LYS A 1 463 ? 35.760 23.698 -34.595 1.00 94.56 463 LYS A CA 1
ATOM 3748 C C . LYS A 1 463 ? 35.980 22.628 -35.670 1.00 94.56 463 LYS A C 1
ATOM 3750 O O . LYS A 1 463 ? 36.680 22.902 -36.642 1.00 94.56 463 LYS A O 1
ATOM 3755 N N . VAL A 1 464 ? 35.363 21.449 -35.534 1.00 92.31 464 VAL A N 1
ATOM 3756 C CA . VAL A 1 464 ? 35.371 20.411 -36.579 1.00 92.31 464 VAL A CA 1
ATOM 3757 C C . VAL A 1 464 ? 34.708 20.938 -37.853 1.00 92.31 464 VAL A C 1
ATOM 3759 O O . VAL A 1 464 ? 35.384 20.992 -38.877 1.00 92.31 464 VAL A O 1
ATOM 3762 N N . THR A 1 465 ? 33.478 21.463 -37.792 1.00 93.75 465 THR A N 1
ATOM 3763 C CA . THR A 1 465 ? 32.796 22.009 -38.987 1.00 93.75 465 THR A CA 1
ATOM 3764 C C . THR A 1 465 ? 33.540 23.188 -39.635 1.00 93.75 465 THR A C 1
ATOM 3766 O O . THR A 1 465 ? 33.597 23.296 -40.859 1.00 93.75 465 THR A O 1
ATOM 3769 N N . GLU A 1 466 ? 34.197 24.040 -38.839 1.00 95.00 466 GLU A N 1
ATOM 3770 C CA . GLU A 1 466 ? 35.072 25.110 -39.341 1.00 95.00 466 GLU A CA 1
ATOM 3771 C C . GLU A 1 466 ? 36.348 24.578 -40.020 1.00 95.00 466 GLU A C 1
ATOM 3773 O O . GLU A 1 466 ? 36.930 25.275 -40.853 1.00 95.00 466 GLU A O 1
ATOM 3778 N N . SER A 1 467 ? 36.816 23.379 -39.659 1.00 91.75 467 SER A N 1
ATOM 3779 C CA . SER A 1 467 ? 37.961 22.719 -40.297 1.00 91.75 467 SER A CA 1
ATOM 3780 C C . SER A 1 467 ? 37.561 21.957 -41.564 1.00 91.75 467 SER A C 1
ATOM 3782 O O . SER A 1 467 ? 38.236 22.096 -42.580 1.00 91.75 467 SER A O 1
ATOM 3784 N N . GLU A 1 468 ? 36.419 21.266 -41.558 1.00 92.19 468 GLU A N 1
ATOM 3785 C CA . GLU A 1 468 ? 35.841 20.589 -42.728 1.00 92.19 468 GLU A CA 1
ATOM 3786 C C . GLU A 1 468 ? 35.556 21.590 -43.858 1.00 92.19 468 GLU A C 1
ATOM 3788 O O . GLU A 1 468 ? 35.910 21.351 -45.012 1.00 92.19 468 GLU A O 1
ATOM 3793 N N . ALA A 1 469 ? 35.010 22.766 -43.524 1.00 93.62 469 ALA A N 1
ATOM 3794 C CA . ALA A 1 469 ? 34.802 23.849 -44.483 1.00 93.62 469 ALA A CA 1
ATOM 3795 C C . ALA A 1 469 ? 36.115 24.354 -45.118 1.00 93.62 469 ALA A C 1
ATOM 3797 O O . ALA A 1 469 ? 36.137 24.668 -46.309 1.00 93.62 469 ALA A O 1
ATOM 3798 N N . LYS A 1 470 ? 37.218 24.401 -44.353 1.00 94.75 470 LYS A N 1
ATOM 3799 C CA . LYS A 1 470 ? 38.548 24.804 -44.852 1.00 94.75 470 LYS A CA 1
ATOM 3800 C C . LYS A 1 470 ? 39.180 23.730 -45.735 1.00 94.75 470 LYS A C 1
ATOM 3802 O O . LYS A 1 470 ? 39.746 24.078 -46.766 1.00 94.75 470 LYS A O 1
ATOM 3807 N N . VAL A 1 471 ? 39.048 22.450 -45.374 1.00 91.69 471 VAL A N 1
ATOM 3808 C CA . VAL A 1 471 ? 39.488 21.329 -46.223 1.00 91.69 471 VAL A CA 1
ATOM 3809 C C . VAL A 1 471 ? 38.750 21.380 -47.558 1.00 91.69 471 VAL A C 1
ATOM 3811 O O . VAL A 1 471 ? 39.395 21.452 -48.598 1.00 91.69 471 VAL A O 1
ATOM 3814 N N . LYS A 1 472 ? 37.418 21.505 -47.541 1.00 93.31 472 LYS A N 1
ATOM 3815 C CA . LYS A 1 472 ? 36.612 21.606 -48.764 1.00 93.31 472 LYS A CA 1
ATOM 3816 C C . LYS A 1 472 ? 36.942 22.836 -49.618 1.00 93.31 472 LYS A C 1
ATOM 3818 O O . LYS A 1 472 ? 36.896 22.781 -50.844 1.00 93.31 472 LYS A O 1
ATOM 3823 N N . GLN A 1 473 ? 37.319 23.953 -48.992 1.00 94.19 473 GLN A N 1
ATOM 3824 C CA . GLN A 1 473 ? 37.828 25.124 -49.711 1.00 94.19 473 GLN A CA 1
ATOM 3825 C C . GLN A 1 473 ? 39.171 24.835 -50.409 1.00 94.19 473 GLN A C 1
ATOM 3827 O O . GLN A 1 473 ? 39.369 25.284 -51.537 1.00 94.19 473 GLN A O 1
ATOM 3832 N N . GLN A 1 474 ? 40.072 24.085 -49.768 1.00 91.06 474 GLN A N 1
ATOM 3833 C CA . GLN A 1 474 ? 41.358 23.681 -50.348 1.00 91.06 474 GLN A CA 1
ATOM 3834 C C . GLN A 1 474 ? 41.201 22.620 -51.447 1.00 91.06 474 GLN A C 1
ATOM 3836 O O . GLN A 1 474 ? 41.886 22.709 -52.462 1.00 91.06 474 GLN A O 1
ATOM 3841 N N . GLU A 1 475 ? 40.273 21.672 -51.299 1.00 90.38 475 GLU A N 1
ATOM 3842 C CA . GLU A 1 475 ? 39.913 20.696 -52.339 1.00 90.38 475 GLU A CA 1
ATOM 3843 C C . GLU A 1 475 ? 39.458 21.414 -53.618 1.00 90.38 475 GLU A C 1
ATOM 3845 O O . GLU A 1 475 ? 40.074 21.239 -54.668 1.00 90.38 475 GLU A O 1
ATOM 3850 N N . ASN A 1 476 ? 38.489 22.333 -53.513 1.00 93.12 476 ASN A N 1
ATOM 3851 C CA . ASN A 1 476 ? 38.024 23.150 -54.642 1.00 93.12 476 ASN A CA 1
ATOM 3852 C C . ASN A 1 476 ? 39.162 23.964 -55.305 1.00 93.12 476 ASN A C 1
ATOM 3854 O O . ASN A 1 476 ? 39.178 24.149 -56.523 1.00 93.12 476 ASN A O 1
ATOM 3858 N N . GLN A 1 477 ? 40.121 24.472 -54.519 1.00 93.62 477 GLN A N 1
ATOM 3859 C CA . GLN A 1 477 ? 41.284 25.205 -55.039 1.00 93.62 477 GLN A CA 1
ATOM 3860 C C . GLN A 1 477 ? 42.256 24.286 -55.793 1.00 93.62 477 GLN A C 1
ATOM 3862 O O . GLN A 1 477 ? 42.751 24.658 -56.858 1.00 93.62 477 GLN A O 1
ATOM 3867 N N . LEU A 1 478 ? 42.507 23.079 -55.277 1.00 91.31 478 LEU A N 1
ATOM 3868 C CA . LEU A 1 478 ? 43.327 22.070 -55.950 1.00 91.31 478 LEU A CA 1
ATOM 3869 C C . LEU A 1 478 ? 42.665 21.581 -57.244 1.00 91.31 478 LEU A C 1
ATOM 3871 O O . LEU A 1 478 ? 43.358 21.427 -58.249 1.00 91.31 478 LEU A O 1
ATOM 3875 N N . GLU A 1 479 ? 41.341 21.405 -57.259 1.00 92.69 479 GLU A N 1
ATOM 3876 C CA . GLU A 1 479 ? 40.590 21.097 -58.479 1.00 92.69 479 GLU A CA 1
ATOM 3877 C C . GLU A 1 479 ? 40.735 22.205 -59.534 1.00 92.69 479 GLU A C 1
ATOM 3879 O O . GLU A 1 479 ? 41.066 21.892 -60.680 1.00 92.69 479 GLU A O 1
ATOM 3884 N N . SER A 1 480 ? 40.607 23.489 -59.160 1.00 93.25 480 SER A N 1
ATOM 3885 C CA . SER A 1 480 ? 40.855 24.620 -60.077 1.00 93.25 480 SER A CA 1
ATOM 3886 C C . SER A 1 480 ? 42.248 24.530 -60.702 1.00 93.25 480 SER A C 1
ATOM 3888 O O . SER A 1 480 ? 42.369 24.415 -61.924 1.00 93.25 480 SER A O 1
ATOM 3890 N N . VAL A 1 481 ? 43.296 24.428 -59.876 1.00 93.25 481 VAL A N 1
ATOM 3891 C CA . VAL A 1 481 ? 44.693 24.330 -60.336 1.00 93.25 481 VAL A CA 1
ATOM 3892 C C . VAL A 1 481 ? 44.925 23.093 -61.218 1.00 93.25 481 VAL A C 1
ATOM 3894 O O . VAL A 1 481 ? 45.687 23.154 -62.186 1.00 93.25 481 VAL A O 1
ATOM 3897 N N . VAL A 1 482 ? 44.249 21.970 -60.952 1.00 92.50 482 VAL A N 1
ATOM 3898 C CA . VAL A 1 482 ? 44.296 20.782 -61.820 1.00 92.50 482 VAL A CA 1
ATOM 3899 C C . VAL A 1 482 ? 43.606 21.039 -63.163 1.00 92.50 482 VAL A C 1
ATOM 3901 O O . VAL A 1 482 ? 44.162 20.655 -64.196 1.00 92.50 482 VAL A O 1
ATOM 3904 N N . THR A 1 483 ? 42.448 21.708 -63.201 1.00 91.88 483 THR A N 1
ATOM 3905 C CA . THR A 1 483 ? 41.785 22.065 -64.472 1.00 91.88 483 THR A CA 1
ATOM 3906 C C . THR A 1 483 ? 42.608 23.061 -65.294 1.00 91.88 483 THR A C 1
ATOM 3908 O O . THR A 1 483 ? 42.782 22.848 -66.495 1.00 91.88 483 THR A O 1
ATOM 3911 N N . GLU A 1 484 ? 43.205 24.067 -64.651 1.00 90.44 484 GLU A N 1
ATOM 3912 C CA . GLU A 1 484 ? 44.117 25.043 -65.257 1.00 90.44 484 GLU A CA 1
ATOM 3913 C C . GLU A 1 484 ? 45.361 24.354 -65.834 1.00 90.44 484 GLU A C 1
ATOM 3915 O O . GLU A 1 484 ? 45.663 24.498 -67.020 1.00 90.44 484 GLU A O 1
ATOM 3920 N N . ARG A 1 485 ? 46.037 23.501 -65.052 1.00 92.81 485 ARG A N 1
ATOM 3921 C CA . ARG A 1 485 ? 47.165 22.675 -65.521 1.00 92.81 485 ARG A CA 1
ATOM 3922 C C . ARG A 1 485 ? 46.775 21.815 -66.728 1.00 92.81 485 ARG A C 1
ATOM 3924 O O . ARG A 1 485 ? 47.537 21.711 -67.688 1.00 92.81 485 ARG A O 1
ATOM 3931 N N . ASN A 1 486 ? 45.592 21.200 -66.699 1.00 91.06 486 ASN A N 1
ATOM 3932 C CA . ASN A 1 486 ? 45.085 20.366 -67.792 1.00 91.06 486 ASN A CA 1
ATOM 3933 C C . ASN A 1 486 ? 44.678 21.191 -69.031 1.00 91.06 486 ASN A C 1
ATOM 3935 O O . ASN A 1 486 ? 44.640 20.652 -70.138 1.00 91.06 486 ASN A O 1
ATOM 3939 N N . LEU A 1 487 ? 44.369 22.481 -68.878 1.00 92.88 487 LEU A N 1
ATOM 3940 C CA . LEU A 1 487 ? 44.184 23.424 -69.982 1.00 92.88 487 LEU A CA 1
ATOM 3941 C C . LEU A 1 487 ? 45.540 23.825 -70.581 1.00 92.88 487 LEU A C 1
ATOM 3943 O O . LEU A 1 487 ? 45.759 23.611 -71.770 1.00 92.88 487 LEU A O 1
ATOM 3947 N N . TYR A 1 488 ? 46.488 24.296 -69.766 1.00 89.38 488 TYR A N 1
ATOM 3948 C CA . TYR A 1 488 ? 47.826 24.680 -70.234 1.00 89.38 488 TYR A CA 1
ATOM 3949 C C . TYR A 1 488 ? 48.585 23.520 -70.898 1.00 89.38 488 TYR A C 1
ATOM 3951 O O . TYR A 1 488 ? 49.243 23.729 -71.914 1.00 89.38 488 TYR A O 1
ATOM 3959 N N . SER A 1 489 ? 48.444 22.292 -70.386 1.00 90.62 489 SER A N 1
ATOM 3960 C CA . SER A 1 489 ? 49.016 21.083 -70.998 1.00 90.62 489 SER A CA 1
ATOM 3961 C C . SER A 1 489 ? 48.456 20.818 -72.406 1.00 90.62 489 SER A C 1
ATOM 3963 O O . SER A 1 489 ? 49.224 20.594 -73.342 1.00 90.62 489 SER A O 1
ATOM 3965 N N . ARG A 1 490 ? 47.132 20.934 -72.599 1.00 91.31 490 ARG A N 1
ATOM 3966 C CA . ARG A 1 490 ? 46.504 20.817 -73.929 1.00 91.31 490 ARG A CA 1
ATOM 3967 C C . ARG A 1 490 ? 46.976 21.919 -74.875 1.00 91.31 490 ARG A C 1
ATOM 3969 O O . ARG A 1 490 ? 47.387 21.609 -75.989 1.00 91.31 490 ARG A O 1
ATOM 3976 N N . ASN A 1 491 ? 47.001 23.168 -74.412 1.00 90.44 491 ASN A N 1
ATOM 3977 C CA . ASN A 1 491 ? 47.450 24.309 -75.213 1.00 90.44 491 ASN A CA 1
ATOM 3978 C C . ASN A 1 491 ? 48.925 24.161 -75.643 1.00 90.44 491 ASN A C 1
ATOM 3980 O O . ASN A 1 491 ? 49.280 24.511 -76.766 1.00 90.44 491 ASN A O 1
ATOM 3984 N N . LEU A 1 492 ? 49.789 23.608 -74.781 1.00 87.44 492 LEU A N 1
ATOM 3985 C CA . LEU A 1 492 ? 51.189 23.322 -75.114 1.00 87.44 492 LEU A CA 1
ATOM 3986 C C . LEU A 1 492 ? 51.310 22.243 -76.202 1.00 87.44 492 LEU A C 1
ATOM 3988 O O . LEU A 1 492 ? 52.059 22.432 -77.161 1.00 87.44 492 LEU A O 1
ATOM 3992 N N . ILE A 1 493 ? 50.557 21.145 -76.078 1.00 87.31 493 ILE A N 1
ATOM 3993 C CA . ILE A 1 493 ? 50.516 20.066 -77.077 1.00 87.31 493 ILE A CA 1
ATOM 3994 C C . ILE A 1 493 ? 49.988 20.596 -78.419 1.00 87.31 493 ILE A C 1
ATOM 3996 O O . ILE A 1 493 ? 50.567 20.308 -79.465 1.00 87.31 493 ILE A O 1
ATOM 4000 N N . GLU A 1 494 ? 48.939 21.421 -78.411 1.00 88.75 494 GLU A N 1
ATOM 4001 C CA . GLU A 1 494 ? 48.402 22.041 -79.625 1.00 88.75 494 GLU A CA 1
ATOM 4002 C C . GLU A 1 494 ? 49.430 22.968 -80.293 1.00 88.75 494 GLU A C 1
ATOM 4004 O O . GLU A 1 494 ? 49.699 22.826 -81.489 1.00 88.75 494 GLU A O 1
ATOM 4009 N N . CYS A 1 495 ? 50.092 23.841 -79.526 1.00 84.56 495 CYS A N 1
ATOM 4010 C CA . CYS A 1 495 ? 51.195 24.667 -80.019 1.00 84.56 495 CYS A CA 1
ATOM 4011 C C . CYS A 1 495 ? 52.301 23.818 -80.669 1.00 84.56 495 CYS A C 1
ATOM 4013 O O . CYS A 1 495 ? 52.665 24.082 -81.819 1.00 84.56 495 CYS A O 1
ATOM 4015 N N . GLN A 1 496 ? 52.770 22.759 -79.999 1.00 83.12 496 GLN A N 1
ATOM 4016 C CA . GLN A 1 496 ? 53.768 21.829 -80.543 1.00 83.12 496 GLN A CA 1
ATOM 4017 C C . GLN A 1 496 ? 53.290 21.159 -81.842 1.00 83.12 496 GLN A C 1
ATOM 4019 O O . GLN A 1 496 ? 54.046 21.089 -82.813 1.00 83.12 496 GLN A O 1
ATOM 4024 N N . ILE A 1 497 ? 52.025 20.735 -81.918 1.00 83.50 497 ILE A N 1
ATOM 4025 C CA . ILE A 1 497 ? 51.428 20.172 -83.138 1.00 83.50 497 ILE A CA 1
ATOM 4026 C C . ILE A 1 497 ? 51.398 21.210 -84.271 1.00 83.50 497 ILE A C 1
ATOM 4028 O O . ILE A 1 497 ? 51.717 20.866 -85.411 1.00 83.50 497 ILE A O 1
ATOM 4032 N N . THR A 1 498 ? 51.058 22.478 -84.006 1.00 85.19 498 THR A N 1
ATOM 4033 C CA . THR A 1 498 ? 51.094 23.521 -85.053 1.00 85.19 498 THR A CA 1
ATOM 4034 C C . THR A 1 498 ? 52.516 23.818 -85.530 1.00 85.19 498 THR A C 1
ATOM 4036 O O . THR A 1 498 ? 52.727 24.010 -86.729 1.00 85.19 498 THR A O 1
ATOM 4039 N N . GLU A 1 499 ? 53.509 23.795 -84.638 1.00 85.75 499 GLU A N 1
ATOM 4040 C CA . GLU A 1 499 ? 54.913 23.999 -84.996 1.00 85.75 499 GLU A CA 1
ATOM 4041 C C . GLU A 1 499 ? 55.462 22.824 -85.819 1.00 85.75 499 GLU A C 1
ATOM 4043 O O . GLU A 1 499 ? 56.094 23.034 -86.856 1.00 85.75 499 GLU A O 1
ATOM 4048 N N . MET A 1 500 ? 55.148 21.586 -85.429 1.00 82.25 500 MET A N 1
ATOM 4049 C CA . MET A 1 500 ? 55.510 20.388 -86.190 1.00 82.25 500 MET A CA 1
ATOM 4050 C C . MET A 1 500 ? 54.822 20.357 -87.560 1.00 82.25 500 MET A C 1
ATOM 4052 O O . MET A 1 500 ? 55.480 20.062 -88.555 1.00 82.25 500 MET A O 1
ATOM 4056 N N . LYS A 1 501 ? 53.547 20.766 -87.664 1.00 84.62 501 LYS A N 1
ATOM 4057 C CA . LYS A 1 501 ? 52.852 20.951 -88.955 1.00 84.62 501 LYS A CA 1
ATOM 4058 C C . LYS A 1 501 ? 53.522 22.018 -89.831 1.00 84.62 501 LYS A C 1
ATOM 4060 O O . LYS A 1 501 ? 53.648 21.814 -91.039 1.00 84.62 501 LYS A O 1
ATOM 4065 N N . ARG A 1 502 ? 54.002 23.130 -89.252 1.00 86.31 502 ARG A N 1
ATOM 4066 C CA . ARG A 1 502 ? 54.800 24.140 -89.979 1.00 86.31 502 ARG A CA 1
ATOM 4067 C C . ARG A 1 502 ? 56.120 23.544 -90.476 1.00 86.31 502 ARG A C 1
ATOM 4069 O O . ARG A 1 502 ? 56.403 23.653 -91.664 1.00 86.31 502 ARG A O 1
ATOM 4076 N N . LYS A 1 503 ? 56.879 22.861 -89.611 1.00 86.62 503 LYS A N 1
ATOM 4077 C CA . LYS A 1 503 ? 58.141 22.178 -89.959 1.00 86.62 503 LYS A CA 1
ATOM 4078 C C . LYS A 1 503 ? 57.953 21.139 -91.071 1.00 86.62 503 LYS A C 1
ATOM 4080 O O . LYS A 1 503 ? 58.728 21.147 -92.022 1.00 86.62 503 LYS A O 1
ATOM 4085 N N . LEU A 1 504 ? 56.895 20.325 -91.014 1.00 81.12 504 LEU A N 1
ATOM 4086 C CA . LEU A 1 504 ? 56.522 19.381 -92.077 1.00 81.12 504 LEU A CA 1
ATOM 4087 C C . LEU A 1 504 ? 56.207 20.086 -93.401 1.00 81.12 504 LEU A C 1
ATOM 4089 O O . LEU A 1 504 ? 56.674 19.647 -94.447 1.00 81.12 504 LEU A O 1
ATOM 4093 N N . LYS A 1 505 ? 55.480 21.212 -93.379 1.00 89.81 505 LYS A N 1
ATOM 4094 C CA . LYS A 1 505 ? 55.231 22.005 -94.593 1.00 89.81 505 LYS A CA 1
ATOM 4095 C C . LYS A 1 505 ? 56.531 22.576 -95.175 1.00 89.81 505 LYS A C 1
ATOM 4097 O O . LYS A 1 505 ? 56.728 22.523 -96.385 1.00 89.81 505 LYS A O 1
ATOM 4102 N N . THR A 1 506 ? 57.446 23.059 -94.333 1.00 84.75 506 THR A N 1
ATOM 4103 C CA . THR A 1 506 ? 58.773 23.514 -94.779 1.00 84.75 506 THR A CA 1
ATOM 4104 C C . THR A 1 506 ? 59.602 22.362 -95.351 1.00 84.75 506 THR A C 1
ATOM 4106 O O . THR A 1 506 ? 60.238 22.545 -96.387 1.00 84.75 506 THR A O 1
ATOM 4109 N N . MET A 1 507 ? 59.572 21.177 -94.731 1.00 80.12 507 MET A N 1
ATOM 4110 C CA . MET A 1 507 ? 60.246 19.973 -95.227 1.00 80.12 507 MET A CA 1
ATOM 4111 C C . MET A 1 507 ? 59.682 19.547 -96.586 1.00 80.12 507 MET A C 1
ATOM 4113 O O . MET A 1 507 ? 60.452 19.428 -97.529 1.00 80.12 507 MET A O 1
ATOM 4117 N N . ASN A 1 508 ? 58.358 19.436 -96.729 1.00 84.06 508 ASN A N 1
ATOM 4118 C CA . ASN A 1 508 ? 57.711 19.094 -97.999 1.00 84.06 508 ASN A CA 1
ATOM 4119 C C . ASN A 1 508 ? 58.070 20.085 -99.117 1.00 84.06 508 ASN A C 1
ATOM 4121 O O . ASN A 1 508 ? 58.302 19.662 -100.246 1.00 84.06 508 ASN A O 1
ATOM 4125 N N . ASN A 1 509 ? 58.196 21.382 -98.813 1.00 87.12 509 ASN A N 1
ATOM 4126 C CA . ASN A 1 509 ? 58.674 22.375 -99.780 1.00 87.12 509 ASN A CA 1
ATOM 4127 C C . ASN A 1 509 ? 60.148 22.151 -100.184 1.00 87.12 509 ASN A C 1
ATOM 4129 O O . ASN A 1 509 ? 60.506 22.404 -101.331 1.00 87.12 509 ASN A O 1
ATOM 4133 N N . HIS A 1 510 ? 61.009 21.665 -99.280 1.00 83.56 510 HIS A N 1
ATOM 4134 C CA . HIS A 1 510 ? 62.376 21.257 -99.634 1.00 83.56 510 HIS A CA 1
ATOM 4135 C C . HIS A 1 510 ? 62.381 19.951 -100.434 1.00 83.56 510 HIS A C 1
ATOM 4137 O O . HIS A 1 510 ? 63.104 19.858 -101.416 1.00 83.56 510 HIS A O 1
ATOM 4143 N N . THR A 1 511 ? 61.540 18.972 -100.092 1.00 80.81 511 THR A N 1
ATOM 4144 C CA . THR A 1 511 ? 61.370 17.736 -100.871 1.00 80.81 511 THR A CA 1
ATOM 4145 C C . THR A 1 511 ? 60.838 18.019 -102.278 1.00 80.81 511 THR A C 1
ATOM 4147 O O . THR A 1 511 ? 61.268 17.364 -103.221 1.00 80.81 511 THR A O 1
ATOM 4150 N N . ALA A 1 512 ? 59.953 19.007 -102.447 1.00 82.50 512 ALA A N 1
ATOM 4151 C CA . ALA A 1 512 ? 59.489 19.462 -103.757 1.00 82.50 512 ALA A CA 1
ATOM 4152 C C . ALA A 1 512 ? 60.637 20.067 -104.582 1.00 82.50 512 ALA A C 1
ATOM 4154 O O . ALA A 1 512 ? 60.894 19.590 -105.681 1.00 82.50 512 ALA A O 1
ATOM 4155 N N . ARG A 1 513 ? 61.406 21.009 -104.014 1.00 81.19 513 ARG A N 1
ATOM 4156 C CA . ARG A 1 513 ? 62.608 21.570 -104.665 1.00 81.19 513 ARG A CA 1
ATOM 4157 C C . ARG A 1 513 ? 63.644 20.505 -105.010 1.00 81.19 513 ARG A C 1
ATOM 4159 O O . ARG A 1 513 ? 64.194 20.525 -106.099 1.00 81.19 513 ARG A O 1
ATOM 4166 N N . LEU A 1 514 ? 63.894 19.551 -104.113 1.00 80.31 514 LEU A N 1
ATOM 4167 C CA . LEU A 1 514 ? 64.818 18.446 -104.372 1.00 80.31 514 LEU A CA 1
ATOM 4168 C C . LEU A 1 514 ? 64.298 17.520 -105.479 1.00 80.31 514 LEU A C 1
ATOM 4170 O O . LEU A 1 514 ? 65.103 17.021 -106.253 1.00 80.31 514 LEU A O 1
ATOM 4174 N N . LYS A 1 515 ? 62.978 17.330 -105.612 1.00 82.25 515 LYS A N 1
ATOM 4175 C CA . LYS A 1 515 ? 62.383 16.635 -106.766 1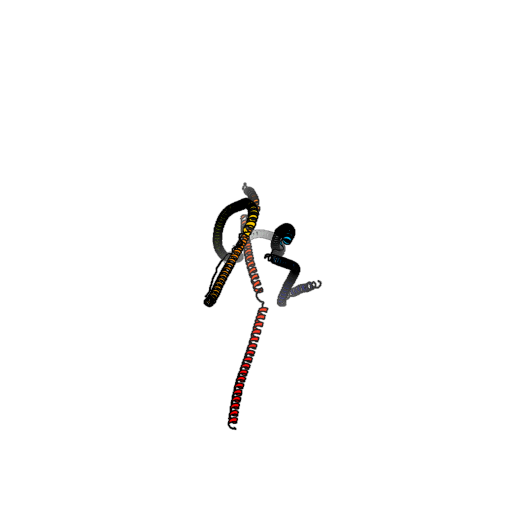.00 82.25 515 LYS A CA 1
ATOM 4176 C C . LYS A 1 515 ? 62.517 17.443 -108.059 1.00 82.25 515 LYS A C 1
ATOM 4178 O O . LYS A 1 515 ? 62.847 16.856 -109.078 1.00 82.25 515 LYS A O 1
ATOM 4183 N N . GLU A 1 516 ? 62.332 18.761 -108.029 1.00 83.44 516 GLU A N 1
ATOM 4184 C CA . GLU A 1 516 ? 62.572 19.647 -109.181 1.00 83.44 516 GLU A CA 1
ATOM 4185 C C . GLU A 1 516 ? 64.056 19.647 -109.597 1.00 83.44 516 GLU A C 1
ATOM 4187 O O . GLU A 1 516 ? 64.368 19.543 -110.781 1.00 83.44 516 GLU A O 1
ATOM 4192 N N . GLU A 1 517 ? 64.983 19.672 -108.634 1.00 81.62 517 GLU A N 1
ATOM 4193 C CA . GLU A 1 517 ? 66.421 19.503 -108.869 1.00 81.62 517 GLU A CA 1
ATOM 4194 C C . GLU A 1 517 ? 66.773 18.114 -109.404 1.00 81.62 517 GLU A C 1
ATOM 4196 O O . GLU A 1 517 ? 67.650 18.013 -110.257 1.00 81.62 517 GLU A O 1
ATOM 4201 N N . ILE A 1 518 ? 66.133 17.049 -108.908 1.00 77.31 518 ILE A N 1
ATOM 4202 C CA . ILE A 1 518 ? 66.318 15.686 -109.422 1.00 77.31 518 ILE A CA 1
ATOM 4203 C C . ILE A 1 518 ? 65.816 15.613 -110.861 1.00 77.31 518 ILE A C 1
ATOM 4205 O O . ILE A 1 518 ? 66.592 15.217 -111.714 1.00 77.31 518 ILE A O 1
ATOM 4209 N N . ILE A 1 519 ? 64.615 16.107 -111.173 1.00 81.62 519 ILE A N 1
ATOM 4210 C CA . ILE A 1 519 ? 64.086 16.156 -112.547 1.00 81.62 519 ILE A CA 1
ATOM 4211 C C . ILE A 1 519 ? 65.003 16.991 -113.459 1.00 81.62 519 ILE A C 1
ATOM 4213 O O . ILE A 1 519 ? 65.281 16.599 -114.591 1.00 81.62 519 ILE A O 1
ATOM 4217 N N . GLY A 1 520 ? 65.538 18.116 -112.974 1.00 79.81 520 GLY A N 1
ATOM 4218 C CA . GLY A 1 520 ? 66.523 18.919 -113.706 1.00 79.81 520 GLY A CA 1
ATOM 4219 C C . GLY A 1 520 ? 67.852 18.187 -113.940 1.00 79.81 520 GLY A C 1
ATOM 4220 O O . GLY A 1 520 ? 68.421 18.279 -115.029 1.00 79.81 520 GLY A O 1
ATOM 4221 N N . LYS A 1 521 ? 68.328 17.420 -112.950 1.00 79.06 521 LYS A N 1
ATOM 4222 C CA . LYS A 1 521 ? 69.533 16.574 -113.037 1.00 79.06 521 LYS A CA 1
ATOM 4223 C C . LYS A 1 521 ? 69.303 15.310 -113.864 1.00 79.06 521 LYS A C 1
ATOM 4225 O O . LYS A 1 521 ? 70.235 14.874 -114.517 1.00 79.06 521 LYS A O 1
ATOM 4230 N N . GLU A 1 522 ? 68.092 14.768 -113.920 1.00 78.94 522 GLU A N 1
ATOM 4231 C CA . GLU A 1 522 ? 67.679 13.684 -114.818 1.00 78.94 522 GLU A CA 1
ATOM 4232 C C . GLU A 1 522 ? 67.603 14.190 -116.261 1.00 78.94 522 GLU A C 1
ATOM 4234 O O . GLU A 1 522 ? 68.107 13.544 -117.170 1.00 78.94 522 GLU A O 1
ATOM 4239 N N . GLN A 1 523 ? 67.079 15.398 -116.490 1.00 79.00 523 GLN A N 1
ATOM 4240 C CA . GLN A 1 523 ? 67.131 16.054 -117.801 1.00 79.00 523 GLN A CA 1
ATOM 4241 C C . GLN A 1 523 ? 68.552 16.463 -118.215 1.00 79.00 523 GLN A C 1
ATOM 4243 O O . GLN A 1 523 ? 68.799 16.648 -119.408 1.00 79.00 523 GLN A O 1
ATOM 4248 N N . ALA A 1 524 ? 69.482 16.653 -117.274 1.00 76.12 524 ALA A N 1
ATOM 4249 C CA . ALA A 1 524 ? 70.913 16.743 -117.570 1.00 76.12 524 ALA A CA 1
ATOM 4250 C C . ALA A 1 524 ? 71.463 15.349 -117.905 1.00 76.12 524 ALA A C 1
ATOM 4252 O O . ALA A 1 524 ? 71.881 15.141 -119.034 1.00 76.12 524 ALA A O 1
ATOM 4253 N N . LEU A 1 525 ? 71.289 14.361 -117.023 1.00 74.44 525 LEU A N 1
ATOM 4254 C CA . LEU A 1 525 ? 71.701 12.969 -117.225 1.00 74.44 525 LEU A CA 1
ATOM 4255 C C . LEU A 1 525 ? 71.150 12.329 -118.501 1.00 74.44 525 LEU A C 1
ATOM 4257 O O . LEU A 1 525 ? 71.810 11.462 -119.041 1.00 74.44 525 LEU A O 1
ATOM 4261 N N . VAL A 1 526 ? 69.992 12.728 -119.029 1.00 78.12 526 VAL A N 1
ATOM 4262 C CA . VAL A 1 526 ? 69.479 12.237 -120.323 1.00 78.12 526 VAL A CA 1
ATOM 4263 C C . VAL A 1 526 ? 70.206 12.876 -121.514 1.00 78.12 526 VAL A C 1
ATOM 4265 O O . VAL A 1 526 ? 70.338 12.229 -122.552 1.00 78.12 526 VAL A O 1
ATOM 4268 N N . ARG A 1 527 ? 70.714 14.109 -121.383 1.00 72.56 527 ARG A N 1
ATOM 4269 C CA . ARG A 1 527 ? 71.634 14.724 -122.359 1.00 72.56 527 ARG A CA 1
ATOM 4270 C C . ARG A 1 527 ? 73.026 14.116 -122.221 1.00 72.56 527 ARG A C 1
ATOM 4272 O O . ARG A 1 527 ? 73.564 13.625 -123.209 1.00 72.56 527 ARG A O 1
ATOM 4279 N N . ASP A 1 528 ? 73.530 14.020 -120.997 1.00 67.12 528 ASP A N 1
ATOM 4280 C CA . ASP A 1 528 ? 74.811 13.394 -120.691 1.00 67.12 528 ASP A CA 1
ATOM 4281 C C . ASP A 1 528 ? 74.799 11.916 -121.114 1.00 67.12 528 ASP A C 1
ATOM 4283 O O . ASP A 1 528 ? 75.779 11.456 -121.666 1.00 67.12 528 ASP A O 1
ATOM 4287 N N . GLN A 1 529 ? 73.680 11.183 -121.007 1.00 67.38 529 GLN A N 1
ATOM 4288 C CA . GLN A 1 529 ? 73.513 9.820 -121.543 1.00 67.38 529 GLN A CA 1
ATOM 4289 C C . GLN A 1 529 ? 73.400 9.763 -123.072 1.00 67.38 529 GLN A C 1
ATOM 4291 O O . GLN A 1 529 ? 73.644 8.709 -123.655 1.00 67.38 529 GLN A O 1
ATOM 4296 N N . GLN A 1 530 ? 73.030 10.849 -123.755 1.00 69.31 530 GLN A N 1
ATOM 4297 C CA . GLN A 1 530 ? 73.090 10.923 -125.221 1.00 69.31 530 GLN A CA 1
ATOM 4298 C C . GLN A 1 530 ? 74.518 11.191 -125.715 1.00 69.31 530 GLN A C 1
ATOM 4300 O O . GLN A 1 530 ? 74.873 10.729 -126.800 1.00 69.31 530 GLN A O 1
ATOM 4305 N N . GLU A 1 531 ? 75.352 11.861 -124.916 1.00 60.03 531 GLU A N 1
ATOM 4306 C CA . GLU A 1 531 ? 76.798 11.979 -125.153 1.00 60.03 531 GLU A CA 1
ATOM 4307 C C . GLU A 1 531 ? 77.552 10.723 -124.684 1.00 60.03 531 GLU A C 1
ATOM 4309 O O . GLU A 1 531 ? 78.395 10.194 -125.406 1.00 60.03 531 GLU A O 1
ATOM 4314 N N . GLN A 1 532 ? 77.169 10.143 -123.549 1.00 53.53 532 GLN A N 1
ATOM 4315 C CA . GLN A 1 532 ? 77.713 8.898 -123.018 1.00 53.53 532 GLN A CA 1
ATOM 4316 C C . GLN A 1 532 ? 77.357 7.717 -123.927 1.00 53.53 532 GLN A C 1
ATOM 4318 O O . GLN A 1 532 ? 78.225 6.905 -124.175 1.00 53.53 532 GLN A O 1
ATOM 4323 N N . LYS A 1 533 ? 76.193 7.678 -124.596 1.00 57.69 533 LYS A N 1
ATOM 4324 C CA . LYS A 1 533 ? 75.924 6.699 -125.677 1.00 57.69 533 LYS A CA 1
ATOM 4325 C C . LYS A 1 533 ? 76.739 6.915 -126.961 1.00 57.69 533 LYS A C 1
ATOM 4327 O O . LYS A 1 533 ? 76.692 6.070 -127.857 1.00 57.69 533 LYS A O 1
ATOM 4332 N N . ARG A 1 534 ? 77.488 8.019 -127.077 1.00 55.44 534 ARG A N 1
ATOM 4333 C CA . ARG A 1 534 ? 78.558 8.167 -128.082 1.00 55.44 534 ARG A CA 1
ATOM 4334 C C . ARG A 1 534 ? 79.885 7.627 -127.541 1.00 55.44 534 ARG A C 1
ATOM 4336 O O . ARG A 1 534 ? 80.566 6.938 -128.284 1.00 55.44 534 ARG A O 1
ATOM 4343 N N . LEU A 1 535 ? 80.191 7.865 -126.263 1.00 48.78 535 LEU A N 1
ATOM 4344 C CA . LEU A 1 535 ? 81.441 7.463 -125.593 1.00 48.78 535 LEU A CA 1
ATOM 4345 C C . LEU A 1 535 ? 81.457 6.006 -125.075 1.00 48.78 535 LEU A C 1
ATOM 4347 O O . LEU A 1 535 ? 82.518 5.423 -124.897 1.00 48.78 535 LEU A O 1
ATOM 4351 N N . GLU A 1 536 ? 80.303 5.369 -124.879 1.00 45.41 536 GLU A N 1
ATOM 4352 C CA . GLU A 1 536 ? 80.159 3.952 -124.503 1.00 45.41 536 GLU A CA 1
ATOM 4353 C C . GLU A 1 536 ? 80.470 3.017 -125.676 1.00 45.41 536 GLU A C 1
ATOM 4355 O O . GLU A 1 536 ? 80.781 1.851 -125.457 1.00 45.41 536 GLU A O 1
ATOM 4360 N N . LYS A 1 537 ? 80.493 3.537 -126.912 1.00 50.88 537 LYS A N 1
ATOM 4361 C CA . LYS A 1 537 ? 81.117 2.841 -128.049 1.00 50.88 537 LYS A CA 1
ATOM 4362 C C . LYS A 1 537 ? 82.644 2.789 -127.956 1.00 50.88 537 LYS A C 1
ATOM 4364 O O . LYS A 1 537 ? 83.242 1.925 -128.588 1.00 50.88 537 LYS A O 1
ATOM 4369 N N . ASP A 1 538 ? 83.243 3.664 -127.152 1.00 41.88 538 ASP A N 1
ATOM 4370 C CA . ASP A 1 538 ? 84.690 3.779 -126.962 1.00 41.88 538 ASP A CA 1
ATOM 4371 C C . ASP A 1 538 ? 85.145 3.227 -125.587 1.00 41.88 538 ASP A C 1
ATOM 4373 O O . ASP A 1 538 ? 86.317 3.352 -125.236 1.00 41.88 538 ASP A O 1
ATOM 4377 N N . SER A 1 539 ? 84.240 2.622 -124.793 1.00 38.34 539 SER A N 1
ATOM 4378 C CA . SER A 1 539 ? 84.490 2.290 -123.374 1.00 38.34 539 SER A CA 1
ATOM 4379 C C . SER A 1 539 ? 83.889 0.955 -122.877 1.00 38.34 539 SER A C 1
ATOM 4381 O O . SER A 1 539 ? 83.571 0.801 -121.697 1.00 38.34 539 SER A O 1
ATOM 4383 N N . GLU A 1 540 ? 83.767 -0.069 -123.733 1.00 36.22 540 GLU A N 1
ATOM 4384 C CA . GLU A 1 540 ? 83.464 -1.449 -123.287 1.00 36.22 540 GLU A CA 1
ATOM 4385 C C . GLU A 1 540 ? 84.691 -2.130 -122.626 1.00 36.22 540 GLU A C 1
ATOM 4387 O O . GLU A 1 540 ? 85.218 -3.132 -123.114 1.00 36.22 540 GLU A O 1
ATOM 4392 N N . ALA A 1 541 ? 85.172 -1.594 -121.494 1.00 30.83 541 ALA A N 1
ATOM 4393 C CA . ALA A 1 541 ? 86.388 -2.070 -120.823 1.00 30.83 541 ALA A CA 1
ATOM 4394 C C . ALA A 1 541 ? 86.310 -2.095 -119.274 1.00 30.83 541 ALA A C 1
ATOM 4396 O O . ALA A 1 541 ? 86.771 -1.174 -118.613 1.00 30.83 541 ALA A O 1
ATOM 4397 N N . LEU A 1 542 ? 85.861 -3.240 -118.721 1.00 29.33 542 LEU A N 1
ATOM 4398 C CA . LEU A 1 542 ? 86.048 -3.723 -117.322 1.00 29.33 542 LEU A CA 1
ATOM 4399 C C . LEU A 1 542 ? 85.284 -2.936 -116.208 1.00 29.33 542 LEU A C 1
ATOM 4401 O O . LEU A 1 542 ? 85.456 -1.739 -116.052 1.00 29.33 542 LEU A O 1
ATOM 4405 N N . LYS A 1 543 ? 84.322 -3.515 -115.455 1.00 29.59 543 LYS A N 1
ATOM 4406 C CA . LYS A 1 543 ? 84.397 -4.550 -114.371 1.00 29.59 543 LYS A CA 1
ATOM 4407 C C . LYS A 1 543 ? 85.125 -4.092 -113.079 1.00 29.59 543 LYS A C 1
ATOM 4409 O O . LYS A 1 543 ? 86.189 -3.512 -113.204 1.00 29.59 543 LYS A O 1
ATOM 4414 N N . VAL A 1 544 ? 84.753 -4.437 -111.824 1.00 31.47 544 VAL A N 1
ATOM 4415 C CA . VAL A 1 544 ? 83.530 -4.950 -111.113 1.00 31.47 544 VAL A CA 1
ATOM 4416 C C . VAL A 1 544 ? 83.851 -5.008 -109.564 1.00 31.47 544 VAL A C 1
ATOM 4418 O O . VAL A 1 544 ? 85.031 -4.884 -109.240 1.00 31.47 544 VAL A O 1
ATOM 4421 N N . PRO A 1 545 ? 82.901 -5.139 -108.592 1.00 59.59 545 PRO A N 1
ATOM 4422 C CA . PRO A 1 545 ? 83.113 -4.815 -107.145 1.00 59.59 545 PRO A CA 1
ATOM 4423 C C . PRO A 1 545 ? 83.215 -6.006 -106.131 1.00 59.59 545 PRO A C 1
ATOM 4425 O O . PRO A 1 545 ? 83.029 -7.151 -106.529 1.00 59.59 545 PRO A O 1
ATOM 4428 N N . LEU A 1 546 ? 83.430 -5.730 -104.815 1.00 28.28 546 LEU A N 1
ATOM 4429 C CA . LEU A 1 546 ? 83.452 -6.650 -103.624 1.00 28.28 546 LEU A CA 1
ATOM 4430 C C . LEU A 1 546 ? 83.110 -5.870 -102.294 1.00 28.28 546 LEU A C 1
ATOM 4432 O O . LEU A 1 546 ? 83.528 -4.722 -102.200 1.00 28.28 546 LEU A O 1
ATOM 4436 N N . GLN A 1 547 ? 82.195 -6.285 -101.374 1.00 32.06 547 GLN A N 1
ATOM 4437 C CA . GLN A 1 547 ? 82.259 -7.201 -100.170 1.00 32.06 547 GLN A CA 1
ATOM 4438 C C . GLN A 1 547 ? 82.875 -6.633 -98.840 1.00 32.06 547 GLN A C 1
ATOM 4440 O O . GLN A 1 547 ? 83.653 -5.694 -98.930 1.00 32.06 547 GLN A O 1
ATOM 4445 N N . ALA A 1 548 ? 82.670 -7.141 -97.587 1.00 30.55 548 ALA A N 1
ATOM 4446 C CA . ALA A 1 548 ? 81.609 -7.937 -96.881 1.00 30.55 548 ALA A CA 1
ATOM 4447 C C . ALA A 1 548 ? 81.933 -8.214 -95.354 1.00 30.55 548 ALA A C 1
ATOM 4449 O O . ALA A 1 548 ? 83.081 -8.053 -94.953 1.00 30.55 548 ALA A O 1
ATOM 4450 N N . GLY A 1 549 ? 80.976 -8.745 -94.546 1.00 28.41 549 GLY A N 1
ATOM 4451 C CA . GLY A 1 549 ? 81.196 -9.595 -93.318 1.00 28.41 549 GLY A CA 1
ATOM 4452 C C . GLY A 1 549 ? 81.218 -8.933 -91.906 1.00 28.41 549 GLY A C 1
ATOM 4453 O O . GLY A 1 549 ? 81.313 -7.714 -91.833 1.00 28.41 549 GLY A O 1
ATOM 4454 N N . SER A 1 550 ? 81.151 -9.628 -90.735 1.00 27.28 550 SER A N 1
ATOM 4455 C CA . SER A 1 550 ? 81.010 -11.077 -90.355 1.00 27.28 550 SER A CA 1
ATOM 4456 C C . SER A 1 550 ? 80.677 -11.303 -88.820 1.00 27.28 550 SER A C 1
ATOM 4458 O O . SER A 1 550 ? 80.653 -10.307 -88.099 1.00 27.28 550 SER A O 1
ATOM 4460 N N . PRO A 1 551 ? 80.389 -12.537 -88.285 1.00 46.47 551 PRO A N 1
ATOM 4461 C CA . PRO A 1 551 ? 79.593 -12.755 -87.027 1.00 46.47 551 PRO A CA 1
ATOM 4462 C C . PRO A 1 551 ? 80.155 -13.652 -85.853 1.00 46.47 551 PRO A C 1
ATOM 4464 O O . PRO A 1 551 ? 81.105 -14.404 -86.055 1.00 46.47 551 PRO A O 1
ATOM 4467 N N . GLY A 1 552 ? 79.461 -13.693 -84.678 1.00 32.09 552 GLY A N 1
ATOM 4468 C CA . GLY A 1 552 ? 79.477 -14.789 -83.638 1.00 32.09 552 GLY A CA 1
ATOM 4469 C C . GLY A 1 552 ? 79.974 -14.439 -82.197 1.00 32.09 552 GLY A C 1
ATOM 4470 O O . GLY A 1 552 ? 80.600 -13.399 -82.039 1.00 32.09 552 GLY A O 1
ATOM 4471 N N . GLY A 1 553 ? 79.770 -15.210 -81.092 1.00 35.12 553 GLY A N 1
ATOM 4472 C CA . GLY A 1 553 ? 78.926 -16.403 -80.775 1.00 35.12 553 GLY A CA 1
ATOM 4473 C C . GLY A 1 553 ? 79.298 -17.175 -79.448 1.00 35.12 553 GLY A C 1
ATOM 4474 O O . GLY A 1 553 ? 80.450 -17.109 -79.039 1.00 35.12 553 GLY A O 1
ATOM 4475 N N . ALA A 1 554 ? 78.358 -17.953 -78.841 1.00 33.75 554 ALA A N 1
ATOM 4476 C CA . ALA A 1 554 ? 78.491 -18.978 -77.736 1.00 33.75 554 ALA A CA 1
ATOM 4477 C C . ALA A 1 554 ? 78.895 -18.545 -76.277 1.00 33.75 554 ALA A C 1
ATOM 4479 O O . ALA A 1 554 ? 79.399 -17.445 -76.093 1.00 33.75 554 ALA A O 1
ATOM 4480 N N . GLY A 1 555 ? 78.711 -19.323 -75.173 1.00 38.09 555 GLY A N 1
ATOM 4481 C CA . GLY A 1 555 ? 77.922 -20.566 -74.921 1.00 38.09 555 GLY A CA 1
ATOM 4482 C C . GLY A 1 555 ? 78.140 -21.318 -73.554 1.00 38.09 555 GLY A C 1
ATOM 4483 O O . GLY A 1 555 ? 79.212 -21.862 -73.337 1.00 38.09 555 GLY A O 1
ATOM 4484 N N . GLU A 1 556 ? 77.088 -21.387 -72.704 1.00 39.69 556 GLU A N 1
ATOM 4485 C CA . GLU A 1 556 ? 76.645 -22.405 -71.679 1.00 39.69 556 GLU A CA 1
ATOM 4486 C C . GLU A 1 556 ? 77.503 -23.029 -70.523 1.00 39.69 556 GLU A C 1
ATOM 4488 O O . GLU A 1 556 ? 78.695 -23.282 -70.651 1.00 39.69 556 GLU A O 1
ATOM 4493 N N . GLY A 1 557 ? 76.822 -23.421 -69.407 1.00 38.94 557 GLY A N 1
ATOM 4494 C CA . GLY A 1 557 ? 77.273 -24.528 -68.517 1.00 38.94 557 GLY A CA 1
ATOM 4495 C C . GLY A 1 557 ? 76.949 -24.550 -66.991 1.00 38.94 557 GLY A C 1
ATOM 4496 O O . GLY A 1 557 ? 77.893 -24.564 -66.204 1.00 38.94 557 GLY A O 1
ATOM 4497 N N . PHE A 1 558 ? 75.686 -24.640 -66.509 1.00 41.12 558 PHE A N 1
ATOM 4498 C CA . PHE A 1 558 ? 75.387 -24.945 -65.072 1.00 41.12 558 PHE A CA 1
ATOM 4499 C C . PHE A 1 558 ? 73.922 -25.397 -64.804 1.00 41.12 558 PHE A C 1
ATOM 4501 O O . PHE A 1 558 ? 73.013 -24.610 -65.056 1.00 41.12 558 PHE A O 1
ATOM 4508 N N . CYS A 1 559 ? 73.636 -26.608 -64.264 1.00 51.34 559 CYS A N 1
ATOM 4509 C CA . CYS A 1 559 ? 72.220 -26.996 -64.001 1.00 51.34 559 CYS A CA 1
ATOM 4510 C C . CYS A 1 559 ? 71.851 -28.034 -62.898 1.00 51.34 559 CYS A C 1
ATOM 4512 O O . CYS A 1 559 ? 70.665 -28.190 -62.628 1.00 51.34 559 CYS A O 1
ATOM 4514 N N . PHE A 1 560 ? 72.773 -28.729 -62.209 1.00 39.19 560 PHE A N 1
ATOM 4515 C CA . PHE A 1 560 ? 72.385 -29.834 -61.287 1.00 39.19 560 PHE A CA 1
ATOM 4516 C C . PHE A 1 560 ? 72.423 -29.544 -59.768 1.00 39.19 560 PHE A C 1
ATOM 4518 O O . PHE A 1 560 ? 72.124 -30.426 -58.967 1.00 39.19 560 PHE A O 1
ATOM 4525 N N . SER A 1 561 ? 72.745 -28.314 -59.345 1.00 45.09 561 SER A N 1
ATOM 4526 C CA . SER A 1 561 ? 72.881 -27.956 -57.913 1.00 45.09 561 SER A CA 1
ATOM 4527 C C . SER A 1 561 ? 71.623 -27.312 -57.289 1.00 45.09 561 SER A C 1
ATOM 4529 O O . SER A 1 561 ? 71.385 -27.416 -56.086 1.00 45.09 561 SER A O 1
ATOM 4531 N N . SER A 1 562 ? 70.766 -26.667 -58.089 1.00 54.69 562 SER A N 1
ATOM 4532 C CA . SER A 1 562 ? 69.637 -25.855 -57.593 1.00 54.69 562 SER A CA 1
ATOM 4533 C C . SER A 1 562 ? 68.454 -26.669 -57.041 1.00 54.69 562 SER A C 1
ATOM 4535 O O . SER A 1 562 ? 67.783 -26.234 -56.102 1.00 54.69 562 SER A O 1
ATOM 4537 N N . ILE A 1 563 ? 68.202 -27.859 -57.595 1.00 56.34 563 ILE A N 1
ATOM 4538 C CA . ILE A 1 563 ? 66.958 -28.629 -57.391 1.00 56.34 563 ILE A CA 1
ATOM 4539 C C . ILE A 1 563 ? 66.863 -29.246 -55.980 1.00 56.34 563 ILE A C 1
ATOM 4541 O O . ILE A 1 563 ? 65.780 -29.346 -55.406 1.00 56.34 563 ILE A O 1
ATOM 4545 N N . LEU A 1 564 ? 67.992 -29.612 -55.363 1.00 52.59 564 LEU A N 1
ATOM 4546 C CA . LEU A 1 564 ? 68.008 -30.137 -53.987 1.00 52.59 564 LEU A CA 1
ATOM 4547 C C . LEU A 1 564 ? 67.850 -29.039 -52.917 1.00 52.59 564 LEU A C 1
ATOM 4549 O O . LEU A 1 564 ? 67.423 -29.323 -51.792 1.00 52.59 564 LEU A O 1
ATOM 4553 N N . LEU A 1 565 ? 68.160 -27.785 -53.259 1.00 57.22 565 LEU A N 1
ATOM 4554 C CA . LEU A 1 565 ? 68.044 -26.637 -52.357 1.00 57.22 565 LEU A CA 1
ATOM 4555 C C . LEU A 1 565 ? 66.613 -26.064 -52.337 1.00 57.22 565 LEU A C 1
ATOM 4557 O O . LEU A 1 565 ? 66.119 -25.664 -51.275 1.00 57.22 565 LEU A O 1
ATOM 4561 N N . SER A 1 566 ? 65.914 -26.077 -53.478 1.00 59.75 566 SER A N 1
ATOM 4562 C CA . SER A 1 566 ? 64.523 -25.612 -53.588 1.00 59.75 566 SER A CA 1
ATOM 4563 C C . SER A 1 566 ? 63.557 -26.464 -52.754 1.00 59.75 566 SER A C 1
ATOM 4565 O O . SER A 1 566 ? 62.818 -25.924 -51.933 1.00 59.75 566 SER A O 1
ATOM 4567 N N . LEU A 1 567 ? 63.622 -27.796 -52.850 1.00 58.03 567 LEU A N 1
ATOM 4568 C CA . LEU A 1 567 ? 62.720 -28.691 -52.108 1.00 58.03 567 LEU A CA 1
ATOM 4569 C C . LEU A 1 567 ? 62.861 -28.565 -50.579 1.00 58.03 567 LEU A C 1
ATOM 4571 O O . LEU A 1 567 ? 61.864 -28.600 -49.851 1.00 58.03 567 LEU A O 1
ATOM 4575 N N . ARG A 1 568 ? 64.084 -28.357 -50.065 1.00 61.56 568 ARG A N 1
ATOM 4576 C CA . ARG A 1 568 ? 64.302 -28.097 -48.629 1.00 61.56 568 ARG A CA 1
ATOM 4577 C C . ARG A 1 568 ? 63.746 -26.737 -48.207 1.00 61.56 568 ARG A C 1
ATOM 4579 O O . ARG A 1 568 ? 63.027 -26.664 -47.211 1.00 61.56 568 ARG A O 1
ATOM 4586 N N . THR A 1 569 ? 64.037 -25.672 -48.956 1.00 65.12 569 THR A N 1
ATOM 4587 C CA . THR A 1 569 ? 63.540 -24.321 -48.629 1.00 65.12 569 THR A CA 1
ATOM 4588 C C . THR A 1 569 ? 62.013 -24.225 -48.713 1.00 65.12 569 THR A C 1
ATOM 4590 O O . THR A 1 569 ? 61.401 -23.579 -47.861 1.00 65.12 569 THR A O 1
ATOM 4593 N N . GLN A 1 570 ? 61.377 -24.945 -49.641 1.00 68.25 570 GLN A N 1
ATOM 4594 C CA . GLN A 1 570 ? 59.920 -25.028 -49.763 1.00 68.25 570 GLN A CA 1
ATOM 4595 C C . GLN A 1 570 ? 59.265 -25.720 -48.551 1.00 68.25 570 GLN A C 1
ATOM 4597 O O . GLN A 1 570 ? 58.278 -25.209 -48.022 1.00 68.25 570 GLN A O 1
ATOM 4602 N N . LYS A 1 571 ? 59.849 -26.804 -48.013 1.00 70.75 571 LYS A N 1
ATOM 4603 C CA . LYS A 1 571 ? 59.350 -27.443 -46.776 1.00 70.75 571 LYS A CA 1
ATOM 4604 C C . LYS A 1 571 ? 59.454 -26.524 -45.550 1.00 70.75 571 LYS A C 1
ATOM 4606 O O . LYS A 1 571 ? 58.541 -26.503 -44.720 1.00 70.75 571 LYS A O 1
ATOM 4611 N N . TYR A 1 572 ? 60.527 -25.738 -45.436 1.00 70.38 572 TYR A N 1
ATOM 4612 C CA . TYR A 1 572 ? 60.654 -24.741 -44.365 1.00 70.38 572 TYR A CA 1
ATOM 4613 C C . TYR A 1 572 ? 59.670 -23.570 -44.522 1.00 70.38 572 TYR A C 1
ATOM 4615 O O . TYR A 1 572 ? 59.142 -23.110 -43.509 1.00 70.38 572 TYR A O 1
ATOM 4623 N N . ARG A 1 573 ? 59.361 -23.132 -45.755 1.00 75.25 573 ARG A N 1
ATOM 4624 C CA . ARG A 1 573 ? 58.297 -22.144 -46.022 1.00 75.25 573 ARG A CA 1
ATOM 4625 C C . ARG A 1 573 ? 56.935 -22.629 -45.529 1.00 75.25 573 ARG A C 1
ATOM 4627 O O . ARG A 1 573 ? 56.388 -22.008 -44.625 1.00 75.25 573 ARG A O 1
ATOM 4634 N N . VAL A 1 574 ? 56.472 -23.794 -45.990 1.00 77.56 574 VAL A N 1
ATOM 4635 C CA . VAL A 1 574 ? 55.164 -24.360 -45.596 1.00 77.56 574 VAL A CA 1
ATOM 4636 C C . VAL A 1 574 ? 55.060 -24.567 -44.078 1.00 77.56 574 VAL A C 1
ATOM 4638 O O . VAL A 1 574 ? 54.017 -24.307 -43.481 1.00 77.56 574 VAL A O 1
ATOM 4641 N N . THR A 1 575 ? 56.152 -24.973 -43.417 1.00 76.69 575 THR A N 1
ATOM 4642 C CA . THR A 1 575 ? 56.175 -25.101 -41.946 1.00 76.69 575 THR A CA 1
ATOM 4643 C C . THR A 1 575 ? 56.026 -23.736 -41.262 1.00 76.69 575 THR A C 1
ATOM 4645 O O . THR A 1 575 ? 55.228 -23.591 -40.340 1.00 76.69 575 THR A O 1
ATOM 4648 N N . ARG A 1 576 ? 56.741 -22.708 -41.742 1.00 82.19 576 ARG A N 1
ATOM 4649 C CA . ARG A 1 576 ? 56.664 -21.335 -41.215 1.00 82.19 576 ARG A CA 1
ATOM 4650 C C . ARG A 1 576 ? 55.307 -20.676 -41.480 1.00 82.19 576 ARG A C 1
ATOM 4652 O O . ARG A 1 576 ? 54.823 -19.939 -40.627 1.00 82.19 576 ARG A O 1
ATOM 4659 N N . GLU A 1 577 ? 54.696 -20.947 -42.628 1.00 82.19 577 GLU A N 1
ATOM 4660 C CA . GLU A 1 577 ? 53.353 -20.487 -42.998 1.00 82.19 577 GLU A CA 1
ATOM 4661 C C . GLU A 1 577 ? 52.297 -21.120 -42.081 1.00 82.19 577 GLU A C 1
ATOM 4663 O O . GLU A 1 577 ? 51.528 -20.393 -41.453 1.00 82.19 577 GLU A O 1
ATOM 4668 N N . ARG A 1 578 ? 52.337 -22.446 -41.879 1.00 87.50 578 ARG A N 1
ATOM 4669 C CA . ARG A 1 578 ? 51.505 -23.159 -40.888 1.00 87.50 578 ARG A CA 1
ATOM 4670 C C . ARG A 1 578 ? 51.658 -22.587 -39.476 1.00 87.50 578 ARG A C 1
ATOM 4672 O O . ARG A 1 578 ? 50.661 -22.403 -38.776 1.00 87.50 578 ARG A O 1
ATOM 4679 N N . ASP A 1 579 ? 52.887 -22.314 -39.045 1.00 84.44 579 ASP A N 1
ATOM 4680 C CA . ASP A 1 579 ? 53.163 -21.826 -37.688 1.00 84.44 579 ASP A CA 1
ATOM 4681 C C . ASP A 1 579 ? 52.787 -20.345 -37.515 1.00 84.44 579 ASP A C 1
ATOM 4683 O O . ASP A 1 579 ? 52.465 -19.916 -36.407 1.00 84.44 579 ASP A O 1
ATOM 4687 N N . SER A 1 580 ? 52.763 -19.571 -38.604 1.00 88.19 580 SER A N 1
ATOM 4688 C CA . SER A 1 580 ? 52.200 -18.217 -38.641 1.00 88.19 580 SER A CA 1
ATOM 4689 C C . SER A 1 580 ? 50.672 -18.249 -38.560 1.00 88.19 580 SER A C 1
ATOM 4691 O O . SER A 1 580 ? 50.092 -17.560 -37.723 1.00 88.19 580 SER A O 1
ATOM 4693 N N . LEU A 1 581 ? 50.022 -19.095 -39.367 1.00 88.69 581 LEU A N 1
ATOM 4694 C CA . LEU A 1 581 ? 48.567 -19.268 -39.367 1.00 88.69 581 LEU A CA 1
ATOM 4695 C C . LEU A 1 581 ? 48.065 -19.784 -38.014 1.00 88.69 581 LEU A C 1
ATOM 4697 O O . LEU A 1 581 ? 47.110 -19.238 -37.476 1.00 88.69 581 LEU A O 1
ATOM 4701 N N . SER A 1 582 ? 48.749 -20.761 -37.407 1.00 87.38 582 SER A N 1
ATOM 4702 C CA . SER A 1 582 ? 48.426 -21.257 -36.058 1.00 87.38 582 SER A CA 1
ATOM 4703 C C . SER A 1 582 ? 48.495 -20.158 -34.990 1.00 87.38 582 SER A C 1
ATOM 4705 O O . SER A 1 582 ? 47.660 -20.129 -34.089 1.00 87.38 582 SER A O 1
ATOM 4707 N N . LYS A 1 583 ? 49.456 -19.227 -35.093 1.00 88.50 583 LYS A N 1
ATOM 4708 C CA . LYS A 1 583 ? 49.561 -18.076 -34.178 1.00 88.50 583 LYS A CA 1
ATOM 4709 C C . LYS A 1 583 ? 48.439 -17.064 -34.396 1.00 88.50 583 LYS A C 1
ATOM 4711 O O . LYS A 1 583 ? 47.856 -16.616 -33.417 1.00 88.50 583 LYS A O 1
ATOM 4716 N N . GLN A 1 584 ? 48.099 -16.763 -35.648 1.00 89.50 584 GLN A N 1
ATOM 4717 C CA . GLN A 1 584 ? 46.976 -15.882 -35.990 1.00 89.50 584 GLN A CA 1
ATOM 4718 C C . GLN A 1 584 ? 45.629 -16.470 -35.536 1.00 89.50 584 GLN A C 1
ATOM 4720 O O . GLN A 1 584 ? 44.796 -15.749 -34.995 1.00 89.50 584 GLN A O 1
ATOM 4725 N N . LEU A 1 585 ? 45.436 -17.787 -35.680 1.00 88.88 585 LEU A N 1
ATOM 4726 C CA . LEU A 1 585 ? 44.251 -18.496 -35.185 1.00 88.88 585 LEU A CA 1
ATOM 4727 C C . LEU A 1 585 ? 44.149 -18.458 -33.656 1.00 88.88 585 LEU A C 1
ATOM 4729 O O . LEU A 1 585 ? 43.057 -18.255 -33.129 1.00 88.88 585 LEU A O 1
ATOM 4733 N N . LEU A 1 586 ? 45.273 -18.614 -32.946 1.00 91.81 586 LEU A N 1
ATOM 4734 C CA . LEU A 1 586 ? 45.313 -18.488 -31.489 1.00 91.81 586 LEU A CA 1
ATOM 4735 C C . LEU A 1 586 ? 44.964 -17.056 -31.054 1.00 91.81 586 LEU A C 1
ATOM 4737 O O . LEU A 1 586 ? 44.041 -16.876 -30.269 1.00 91.81 586 LEU A O 1
ATOM 4741 N N . GLN A 1 587 ? 45.615 -16.048 -31.646 1.00 90.31 587 GLN A N 1
ATOM 4742 C CA . GLN A 1 587 ? 45.363 -14.629 -31.368 1.00 90.31 587 GLN A CA 1
ATOM 4743 C C . GLN A 1 587 ? 43.898 -14.245 -31.608 1.00 90.31 587 GLN A C 1
ATOM 4745 O O . GLN A 1 587 ? 43.270 -13.666 -30.729 1.00 90.31 587 GLN A O 1
ATOM 4750 N N . SER A 1 588 ? 43.316 -14.639 -32.744 1.00 88.12 588 SER A N 1
ATOM 4751 C CA . SER A 1 588 ? 41.905 -14.363 -33.046 1.00 88.12 588 SER A CA 1
ATOM 4752 C C . SER A 1 588 ? 40.942 -15.087 -32.090 1.00 88.12 588 SER A C 1
ATOM 4754 O O . SER A 1 588 ? 39.872 -14.571 -31.760 1.00 88.12 588 SER A O 1
ATOM 4756 N N . ASN A 1 589 ? 41.319 -16.265 -31.579 1.00 91.31 589 ASN A N 1
ATOM 4757 C CA . ASN A 1 589 ? 40.535 -16.977 -30.571 1.00 91.31 589 ASN A CA 1
ATOM 4758 C C . ASN A 1 589 ? 40.635 -16.321 -29.177 1.00 91.31 589 ASN A C 1
ATOM 4760 O O . ASN A 1 589 ? 39.624 -16.234 -28.479 1.00 91.31 589 ASN A O 1
ATOM 4764 N N . ASP A 1 590 ? 41.809 -15.806 -28.805 1.00 92.44 590 ASP A N 1
ATOM 4765 C CA . ASP A 1 590 ? 42.028 -15.038 -27.572 1.00 92.44 590 ASP A CA 1
ATOM 4766 C C . ASP A 1 590 ? 41.296 -13.684 -27.619 1.00 92.44 590 ASP A C 1
ATOM 4768 O O . ASP A 1 590 ? 40.625 -13.299 -26.660 1.00 92.44 590 ASP A O 1
ATOM 4772 N N . GLU A 1 591 ? 41.341 -12.982 -28.755 1.00 93.38 591 GLU A N 1
ATOM 4773 C CA . GLU A 1 591 ? 40.548 -11.774 -29.025 1.00 93.38 591 GLU A CA 1
ATOM 4774 C C . GLU A 1 591 ? 39.047 -12.059 -28.909 1.00 93.38 591 GLU A C 1
ATOM 4776 O O . GLU A 1 591 ? 38.321 -11.322 -28.238 1.00 93.38 591 GLU A O 1
ATOM 4781 N N . ARG A 1 592 ? 38.575 -13.169 -29.491 1.00 89.00 592 ARG A N 1
ATOM 4782 C CA . ARG A 1 592 ? 37.182 -13.620 -29.375 1.00 89.00 592 ARG A CA 1
ATOM 4783 C C . ARG A 1 592 ? 36.791 -13.915 -27.924 1.00 89.00 592 ARG A C 1
ATOM 4785 O O . ARG A 1 592 ? 35.701 -13.526 -27.509 1.00 89.00 592 ARG A O 1
ATOM 4792 N N . ALA A 1 593 ? 37.665 -14.538 -27.133 1.00 91.56 593 ALA A N 1
ATOM 4793 C CA . ALA A 1 593 ? 37.428 -14.764 -25.705 1.00 91.56 593 ALA A CA 1
ATOM 4794 C C . ALA A 1 593 ? 37.354 -13.442 -24.915 1.00 91.56 593 ALA A C 1
ATOM 4796 O O . ALA A 1 593 ? 36.440 -13.250 -24.110 1.00 91.56 593 ALA A O 1
ATOM 4797 N N . GLN A 1 594 ? 38.247 -12.486 -25.199 1.00 93.81 594 GLN A N 1
ATOM 4798 C CA . GLN A 1 594 ? 38.195 -11.142 -24.613 1.00 93.81 594 GLN A CA 1
ATOM 4799 C C . GLN A 1 594 ? 36.922 -10.377 -25.006 1.00 93.81 594 GLN A C 1
ATOM 4801 O O . GLN A 1 594 ? 36.385 -9.629 -24.189 1.00 93.81 594 GLN A O 1
ATOM 4806 N N . LEU A 1 595 ? 36.426 -10.544 -26.236 1.00 93.81 595 LEU A N 1
ATOM 4807 C CA . LEU A 1 595 ? 35.160 -9.958 -26.679 1.00 93.81 595 LEU A CA 1
ATOM 4808 C C . LEU A 1 595 ? 33.961 -10.586 -25.955 1.00 93.81 595 LEU A C 1
ATOM 4810 O O . LEU A 1 595 ? 33.091 -9.844 -25.504 1.00 93.81 595 LEU A O 1
ATOM 4814 N N . PHE A 1 596 ? 33.936 -11.907 -25.752 1.00 94.56 596 PHE A N 1
ATOM 4815 C CA . PHE A 1 596 ? 32.880 -12.556 -24.966 1.00 94.56 596 PHE A CA 1
ATOM 4816 C C . PHE A 1 596 ? 32.854 -12.088 -23.503 1.00 94.56 596 PHE A C 1
ATOM 4818 O O . PHE A 1 596 ? 31.780 -11.755 -23.002 1.00 94.56 596 PHE A O 1
ATOM 4825 N N . GLU A 1 597 ? 34.002 -11.977 -22.823 1.00 93.31 597 GLU A N 1
ATOM 4826 C CA . GLU A 1 597 ? 34.027 -11.423 -21.458 1.00 93.31 597 GLU A CA 1
ATOM 4827 C C . GLU A 1 597 ? 33.663 -9.926 -21.429 1.00 93.31 597 GLU A C 1
ATOM 4829 O O . GLU A 1 597 ? 32.938 -9.503 -20.530 1.00 93.31 597 GLU A O 1
ATOM 4834 N N . LYS A 1 598 ? 34.048 -9.122 -22.434 1.00 96.12 598 LYS A N 1
ATOM 4835 C CA . LYS A 1 598 ? 33.575 -7.726 -22.564 1.00 96.12 598 LYS A CA 1
ATOM 4836 C C . LYS A 1 598 ? 32.050 -7.646 -22.701 1.00 96.12 598 LYS A C 1
ATOM 4838 O O . LYS A 1 598 ? 31.433 -6.864 -21.980 1.00 96.12 598 LYS A O 1
ATOM 4843 N N . ILE A 1 599 ? 31.441 -8.471 -23.557 1.00 94.06 599 ILE A N 1
ATOM 4844 C CA . ILE A 1 599 ? 29.980 -8.542 -23.744 1.00 94.06 599 ILE A CA 1
ATOM 4845 C C . ILE A 1 599 ? 29.287 -8.955 -22.438 1.00 94.06 599 ILE A C 1
ATOM 4847 O O . ILE A 1 599 ? 28.329 -8.316 -22.015 1.00 94.06 599 ILE A O 1
ATOM 4851 N N . LYS A 1 600 ? 29.806 -9.974 -21.749 1.00 94.94 600 LYS A N 1
ATOM 4852 C CA . LYS A 1 600 ? 29.290 -10.480 -20.466 1.00 94.94 600 LYS A CA 1
ATOM 4853 C C . LYS A 1 600 ? 29.392 -9.446 -19.335 1.00 94.94 600 LYS A C 1
ATOM 4855 O O . LYS A 1 600 ? 28.458 -9.291 -18.546 1.00 94.94 600 LYS A O 1
ATOM 4860 N N . ILE A 1 601 ? 30.483 -8.677 -19.283 1.00 93.62 601 ILE A N 1
ATOM 4861 C CA . ILE A 1 601 ? 30.635 -7.533 -18.370 1.00 93.62 601 ILE A CA 1
ATOM 4862 C C . ILE A 1 601 ? 29.629 -6.427 -18.724 1.00 93.62 601 ILE A C 1
ATOM 4864 O O . ILE A 1 601 ? 28.953 -5.921 -17.829 1.00 93.62 601 ILE A O 1
ATOM 4868 N N . GLN A 1 602 ? 29.463 -6.090 -20.007 1.00 93.12 602 GLN A N 1
ATOM 4869 C CA . GLN A 1 602 ? 28.476 -5.104 -20.463 1.00 93.12 602 GLN A CA 1
ATOM 4870 C C . GLN A 1 602 ? 27.038 -5.528 -20.129 1.00 93.12 602 GLN A C 1
ATOM 4872 O O . GLN A 1 602 ? 26.289 -4.719 -19.594 1.00 93.12 602 GLN A O 1
ATOM 4877 N N . GLN A 1 603 ? 26.672 -6.797 -20.323 1.00 92.12 603 GLN A N 1
ATOM 4878 C CA . GLN A 1 603 ? 25.376 -7.355 -19.911 1.00 92.12 603 GLN A CA 1
ATOM 4879 C C . GLN A 1 603 ? 25.166 -7.277 -18.387 1.00 92.12 603 GLN A C 1
ATOM 4881 O O . GLN A 1 603 ? 24.076 -6.930 -17.929 1.00 92.12 603 GLN A O 1
ATOM 4886 N N . SER A 1 604 ? 26.207 -7.522 -17.577 1.00 94.94 604 SER A N 1
ATOM 4887 C CA . SER A 1 604 ? 26.132 -7.345 -16.116 1.00 94.94 604 SER A CA 1
ATOM 4888 C C . SER A 1 604 ? 25.985 -5.876 -15.697 1.00 94.94 604 SER A C 1
ATOM 4890 O O . SER A 1 604 ? 25.357 -5.592 -14.679 1.00 94.94 604 SER A O 1
ATOM 4892 N N . ILE A 1 605 ? 26.555 -4.936 -16.455 1.00 94.62 605 ILE A N 1
ATOM 4893 C CA . ILE A 1 605 ? 26.400 -3.494 -16.216 1.00 94.62 605 ILE A CA 1
ATOM 4894 C C . ILE A 1 605 ? 25.001 -3.024 -16.640 1.00 94.62 605 ILE A C 1
ATOM 4896 O O . ILE A 1 605 ? 24.364 -2.301 -15.878 1.00 94.62 605 ILE A O 1
ATOM 4900 N N . LEU A 1 606 ? 24.500 -3.471 -17.797 1.00 94.50 606 LEU A N 1
ATOM 4901 C CA . LEU A 1 606 ? 23.164 -3.140 -18.306 1.00 94.50 606 LEU A CA 1
ATOM 4902 C C . LEU A 1 606 ? 22.063 -3.626 -17.360 1.00 94.50 606 LEU A C 1
ATOM 4904 O O . LEU A 1 606 ? 21.285 -2.806 -16.893 1.00 94.50 606 LEU A O 1
ATOM 4908 N N . SER A 1 607 ? 22.072 -4.900 -16.964 1.00 93.44 607 SER A N 1
ATOM 4909 C CA . SER A 1 607 ? 21.082 -5.458 -16.020 1.00 93.44 607 SER A CA 1
ATOM 4910 C C . SER A 1 607 ? 21.087 -4.777 -14.640 1.00 93.44 607 SER A C 1
ATOM 4912 O O . SER A 1 607 ? 20.034 -4.594 -14.028 1.00 93.44 607 SER A O 1
ATOM 4914 N N . LYS A 1 608 ? 22.250 -4.321 -14.152 1.00 95.00 608 LYS A N 1
ATOM 4915 C CA . LYS A 1 608 ? 22.334 -3.466 -12.949 1.00 95.00 608 LYS A CA 1
ATOM 4916 C C . LYS A 1 608 ? 21.784 -2.059 -13.203 1.00 95.00 608 LYS A C 1
ATOM 4918 O O . LYS A 1 608 ? 21.121 -1.501 -12.332 1.00 95.00 608 LYS A O 1
ATOM 4923 N N . GLY A 1 609 ? 22.043 -1.492 -14.381 1.00 93.88 609 GLY A N 1
ATOM 4924 C CA . GLY A 1 609 ? 21.487 -0.211 -14.818 1.00 93.88 609 GLY A CA 1
ATOM 4925 C C . GLY A 1 609 ? 19.961 -0.241 -14.912 1.00 93.88 609 GLY A C 1
ATOM 4926 O O . GLY A 1 609 ? 19.309 0.631 -14.351 1.00 93.88 609 GLY A O 1
ATOM 4927 N N . GLU A 1 610 ? 19.398 -1.277 -15.533 1.00 93.75 610 GLU A N 1
ATOM 4928 C CA . GLU A 1 610 ? 17.959 -1.553 -15.629 1.00 93.75 610 GLU A CA 1
ATOM 4929 C C . GLU A 1 610 ? 17.324 -1.711 -14.244 1.00 93.75 610 GLU A C 1
ATOM 4931 O O . GLU A 1 610 ? 16.323 -1.060 -13.951 1.00 93.75 610 GLU A O 1
ATOM 4936 N N . PHE A 1 611 ? 17.936 -2.499 -13.351 1.00 95.44 611 PHE A N 1
ATOM 4937 C CA . PHE A 1 611 ? 17.467 -2.643 -11.970 1.00 95.44 611 PHE A CA 1
ATOM 4938 C C . PHE A 1 611 ? 17.410 -1.294 -11.236 1.00 95.44 611 PHE A C 1
ATOM 4940 O O . PHE A 1 611 ? 16.381 -0.945 -10.656 1.00 95.44 611 PHE A O 1
ATOM 4947 N N . HIS A 1 612 ? 18.483 -0.498 -11.295 1.00 93.25 612 HIS A N 1
ATOM 4948 C CA . HIS A 1 612 ? 18.508 0.821 -10.659 1.00 93.25 612 HIS A CA 1
ATOM 4949 C C . HIS A 1 612 ? 17.577 1.834 -11.341 1.00 93.25 612 HIS A C 1
ATOM 4951 O O . HIS A 1 612 ? 17.003 2.679 -10.658 1.00 93.25 612 HIS A O 1
ATOM 4957 N N . TYR A 1 613 ? 17.384 1.754 -12.658 1.00 95.31 613 TYR A N 1
ATOM 4958 C CA . TYR A 1 613 ? 16.428 2.586 -13.387 1.00 95.31 613 TYR A CA 1
ATOM 4959 C C . TYR A 1 613 ? 14.989 2.280 -12.956 1.00 95.31 613 TYR A C 1
ATOM 4961 O O . TYR A 1 613 ? 14.257 3.195 -12.581 1.00 95.31 613 TYR A O 1
ATOM 4969 N N . ASN A 1 614 ? 14.620 0.999 -12.890 1.00 93.94 614 ASN A N 1
ATOM 4970 C CA . ASN A 1 614 ? 13.316 0.552 -12.403 1.00 93.94 614 ASN A CA 1
ATOM 4971 C C . ASN A 1 614 ? 13.093 0.963 -10.937 1.00 93.94 614 ASN A C 1
ATOM 4973 O O . ASN A 1 614 ? 12.025 1.469 -10.601 1.00 93.94 614 ASN A O 1
ATOM 4977 N N . GLN A 1 615 ? 14.121 0.867 -10.086 1.00 94.62 615 GLN A N 1
ATOM 4978 C CA . GLN A 1 615 ? 14.076 1.379 -8.712 1.00 94.62 615 GLN A CA 1
ATOM 4979 C C . GLN A 1 615 ? 13.791 2.895 -8.661 1.00 94.62 615 GLN A C 1
ATOM 4981 O O . GLN A 1 615 ? 12.989 3.339 -7.842 1.00 94.62 615 GLN A O 1
ATOM 4986 N N . ARG A 1 616 ? 14.380 3.703 -9.556 1.00 95.75 616 ARG A N 1
ATOM 4987 C CA . ARG A 1 616 ? 14.065 5.143 -9.644 1.00 95.75 616 ARG A CA 1
ATOM 4988 C C . ARG A 1 616 ? 12.677 5.419 -10.225 1.00 95.75 616 ARG A C 1
ATOM 4990 O O . ARG A 1 616 ? 12.046 6.383 -9.801 1.00 95.75 616 ARG A O 1
ATOM 4997 N N . LEU A 1 617 ? 12.168 4.598 -11.147 1.00 94.56 617 LEU A N 1
ATOM 4998 C CA . LEU A 1 617 ? 10.778 4.706 -11.612 1.00 94.56 617 LEU A CA 1
ATOM 4999 C C . LEU A 1 617 ? 9.779 4.435 -10.478 1.00 94.56 617 LEU A C 1
ATOM 5001 O O . LEU A 1 617 ? 8.805 5.177 -10.343 1.00 94.56 617 LEU A O 1
ATOM 5005 N N . GLU A 1 618 ? 10.056 3.437 -9.639 1.00 93.94 618 GLU A N 1
ATOM 5006 C CA . GLU A 1 618 ? 9.271 3.089 -8.451 1.00 93.94 618 GLU A CA 1
ATOM 5007 C C . GLU A 1 618 ? 9.267 4.239 -7.422 1.00 93.94 618 GLU A C 1
ATOM 5009 O O . GLU A 1 618 ? 8.205 4.717 -7.016 1.00 93.94 618 GLU A O 1
ATOM 5014 N N . GLU A 1 619 ? 10.437 4.798 -7.090 1.00 95.56 619 GLU A N 1
ATOM 5015 C CA . GLU A 1 619 ? 10.552 6.004 -6.251 1.00 95.56 619 GLU A CA 1
ATOM 5016 C C . GLU A 1 619 ? 9.775 7.200 -6.836 1.00 95.56 619 GLU A C 1
ATOM 5018 O O . GLU A 1 619 ? 9.045 7.893 -6.123 1.00 95.56 619 GLU A O 1
ATOM 5023 N N . ILE A 1 620 ? 9.878 7.437 -8.150 1.00 93.25 620 ILE A N 1
ATOM 5024 C CA . ILE A 1 620 ? 9.136 8.497 -8.849 1.00 93.25 620 ILE A CA 1
ATOM 5025 C C . ILE A 1 620 ? 7.622 8.240 -8.798 1.00 93.25 620 ILE A C 1
ATOM 5027 O O . ILE A 1 620 ? 6.849 9.196 -8.680 1.00 93.25 620 ILE A O 1
ATOM 5031 N N . HIS A 1 621 ? 7.169 6.985 -8.863 1.00 95.19 621 HIS A N 1
ATOM 5032 C CA . HIS A 1 621 ? 5.758 6.632 -8.699 1.00 95.19 621 HIS A CA 1
ATOM 5033 C C . HIS A 1 621 ? 5.277 6.953 -7.276 1.00 95.19 621 HIS A C 1
ATOM 5035 O O . HIS A 1 621 ? 4.266 7.640 -7.104 1.00 95.19 621 HIS A O 1
ATOM 5041 N N . GLN A 1 622 ? 6.031 6.540 -6.256 1.00 94.12 622 GLN A N 1
ATOM 5042 C CA . GLN A 1 622 ? 5.717 6.802 -4.849 1.00 94.12 622 GLN A CA 1
ATOM 5043 C C . GLN A 1 622 ? 5.683 8.309 -4.542 1.00 94.12 622 GLN A C 1
ATOM 5045 O O . GLN A 1 622 ? 4.726 8.799 -3.938 1.00 94.12 622 GLN A O 1
ATOM 5050 N N . LEU A 1 623 ? 6.644 9.085 -5.056 1.00 93.31 623 LEU A N 1
ATOM 5051 C CA . LEU A 1 623 ? 6.646 10.549 -4.943 1.00 93.31 623 LEU A CA 1
ATOM 5052 C C . LEU A 1 623 ? 5.449 11.193 -5.665 1.00 93.31 623 LEU A C 1
ATOM 5054 O O . LEU A 1 623 ? 4.837 12.119 -5.130 1.00 93.31 623 LEU A O 1
ATOM 5058 N N . LYS A 1 624 ? 5.043 10.690 -6.841 1.00 94.38 624 LYS A N 1
ATOM 5059 C CA . LYS A 1 624 ? 3.817 11.143 -7.531 1.00 94.38 624 LYS A CA 1
ATOM 5060 C C . LYS A 1 624 ? 2.554 10.851 -6.708 1.00 94.38 624 LYS A C 1
ATOM 5062 O O . LYS A 1 624 ? 1.644 11.685 -6.698 1.00 94.38 624 LYS A O 1
ATOM 5067 N N . LEU A 1 625 ? 2.484 9.718 -6.005 1.00 93.25 625 LEU A N 1
ATOM 5068 C CA . LEU A 1 625 ? 1.383 9.401 -5.086 1.00 93.25 625 LEU A CA 1
ATOM 5069 C C . LEU A 1 625 ? 1.376 10.326 -3.861 1.00 93.25 625 LEU A C 1
ATOM 5071 O O . LEU A 1 625 ? 0.320 10.870 -3.525 1.00 93.25 625 LEU A O 1
ATOM 5075 N N . GLU A 1 626 ? 2.530 10.582 -3.241 1.00 94.25 626 GLU A N 1
ATOM 5076 C CA . GLU A 1 626 ? 2.627 11.496 -2.096 1.00 94.25 626 GLU A CA 1
ATOM 5077 C C . GLU A 1 626 ? 2.265 12.937 -2.501 1.00 94.25 626 GLU A C 1
ATOM 5079 O O . GLU A 1 626 ? 1.497 13.598 -1.805 1.00 94.25 626 GLU A O 1
ATOM 5084 N N . ILE A 1 627 ? 2.676 13.400 -3.689 1.00 92.38 627 ILE A N 1
ATOM 5085 C CA . ILE A 1 627 ? 2.248 14.695 -4.248 1.00 92.38 627 ILE A CA 1
ATOM 5086 C C . ILE A 1 627 ? 0.726 14.732 -4.476 1.00 92.38 627 ILE A C 1
ATOM 5088 O O . ILE A 1 627 ? 0.083 15.720 -4.112 1.00 92.38 627 ILE A O 1
ATOM 5092 N N . LYS A 1 628 ? 0.109 13.674 -5.029 1.00 94.81 628 LYS A N 1
ATOM 5093 C CA . LYS A 1 628 ? -1.363 13.586 -5.175 1.00 94.81 628 LYS A CA 1
ATOM 5094 C C . LYS A 1 628 ? -2.068 13.651 -3.808 1.00 94.81 628 LYS A C 1
ATOM 5096 O O . LYS A 1 628 ? -3.063 14.362 -3.664 1.00 94.81 628 LYS A O 1
ATOM 5101 N N . LYS A 1 629 ? -1.541 12.955 -2.798 1.00 95.06 629 LYS A N 1
ATOM 5102 C CA . LYS A 1 629 ? -2.033 12.911 -1.407 1.00 95.06 629 LYS A CA 1
ATOM 5103 C C . LYS A 1 629 ? -1.896 14.263 -0.695 1.00 95.06 629 LYS A C 1
ATOM 5105 O O . LYS A 1 629 ? -2.857 14.719 -0.076 1.00 95.06 629 LYS A O 1
ATOM 5110 N N . LEU A 1 630 ? -0.762 14.948 -0.841 1.00 92.06 630 LEU A N 1
ATOM 5111 C CA . LEU A 1 630 ? -0.530 16.290 -0.299 1.00 92.06 630 LEU A CA 1
ATOM 5112 C C . LEU A 1 630 ? -1.405 17.348 -0.985 1.00 92.06 630 LEU A C 1
ATOM 5114 O O . LEU A 1 630 ? -2.006 18.165 -0.293 1.00 92.06 630 LEU A O 1
ATOM 5118 N N . ARG A 1 631 ? -1.579 17.289 -2.315 1.00 95.12 631 ARG A N 1
ATOM 5119 C CA . ARG A 1 631 ? -2.534 18.151 -3.041 1.00 95.12 631 ARG A CA 1
ATOM 5120 C C . ARG A 1 631 ? -3.975 17.930 -2.570 1.00 95.12 631 ARG A C 1
ATOM 5122 O O . ARG A 1 631 ? -4.678 18.901 -2.323 1.00 95.12 631 ARG A O 1
ATOM 5129 N N . ARG A 1 632 ? -4.404 16.676 -2.364 1.00 92.69 632 ARG A N 1
ATOM 5130 C CA . ARG A 1 632 ? -5.722 16.366 -1.771 1.00 92.69 632 ARG A CA 1
ATOM 5131 C C . ARG A 1 632 ? -5.869 16.962 -0.366 1.00 92.69 632 ARG A C 1
ATOM 5133 O O . ARG A 1 632 ? -6.877 17.609 -0.108 1.00 92.69 632 ARG A O 1
ATOM 5140 N N . LYS A 1 633 ? -4.864 16.813 0.511 1.00 91.62 633 LYS A N 1
ATOM 5141 C CA . LYS A 1 633 ? -4.860 17.447 1.844 1.00 91.62 633 LYS A CA 1
ATOM 5142 C C . LYS A 1 633 ? -4.957 18.973 1.759 1.00 91.62 633 LYS A C 1
ATOM 5144 O O . LYS A 1 633 ? -5.784 19.545 2.461 1.00 91.62 633 LYS A O 1
ATOM 5149 N N . ARG A 1 634 ? -4.173 19.621 0.886 1.00 91.56 634 ARG A N 1
ATOM 5150 C CA . ARG A 1 634 ? -4.226 21.079 0.688 1.00 91.56 634 ARG A CA 1
ATOM 5151 C C . ARG A 1 634 ? -5.617 21.519 0.239 1.00 91.56 634 ARG A C 1
ATOM 5153 O O . ARG A 1 634 ? -6.209 22.357 0.891 1.00 91.56 634 ARG A O 1
ATOM 5160 N N . ASN A 1 635 ? -6.190 20.871 -0.775 1.00 92.19 635 ASN A N 1
ATOM 5161 C CA . ASN A 1 635 ? -7.523 21.205 -1.284 1.00 92.19 635 ASN A CA 1
ATOM 5162 C C . ASN A 1 635 ? -8.651 20.994 -0.252 1.00 92.19 635 ASN A C 1
ATOM 5164 O O . ASN A 1 635 ? -9.701 21.617 -0.378 1.00 92.19 635 ASN A O 1
ATOM 5168 N N . ILE A 1 636 ? -8.472 20.113 0.740 1.00 88.19 636 ILE A N 1
ATOM 5169 C CA . ILE A 1 636 ? -9.403 19.974 1.871 1.00 88.19 636 ILE A CA 1
ATOM 5170 C C . ILE A 1 636 ? -9.214 21.141 2.849 1.00 88.19 636 ILE A C 1
ATOM 5172 O O . ILE A 1 636 ? -10.195 21.780 3.213 1.00 88.19 636 ILE A O 1
ATOM 5176 N N . LEU A 1 637 ? -7.970 21.466 3.215 1.00 84.12 637 LEU A N 1
ATOM 5177 C CA . LEU A 1 637 ? -7.658 22.581 4.118 1.00 84.12 637 LEU A CA 1
ATOM 5178 C C . LEU A 1 637 ? -8.086 23.939 3.536 1.00 84.12 637 LEU A C 1
ATOM 5180 O O . LEU A 1 637 ? -8.744 24.711 4.229 1.00 84.12 637 LEU A O 1
ATOM 5184 N N . ASP A 1 638 ? -7.813 24.180 2.251 1.00 84.88 638 ASP A N 1
ATOM 5185 C CA . ASP A 1 638 ? -8.252 25.351 1.479 1.00 84.88 638 ASP A CA 1
ATOM 5186 C C . ASP A 1 638 ? -9.785 25.505 1.478 1.00 84.88 638 ASP A C 1
ATOM 5188 O O . ASP A 1 638 ? -10.290 26.623 1.437 1.00 84.88 638 ASP A O 1
ATOM 5192 N N . ARG A 1 639 ? -10.534 24.391 1.538 1.00 82.88 639 ARG A N 1
ATOM 5193 C CA . ARG A 1 639 ? -12.005 24.389 1.635 1.00 82.88 639 ARG A CA 1
ATOM 5194 C C . ARG A 1 639 ? -12.517 24.603 3.055 1.00 82.88 639 ARG A C 1
ATOM 5196 O O . ARG A 1 639 ? -13.583 25.177 3.204 1.00 82.88 639 ARG A O 1
ATOM 5203 N N . THR A 1 640 ? -11.791 24.160 4.082 1.00 77.12 640 THR A N 1
ATOM 5204 C CA . THR A 1 640 ? -12.173 24.398 5.488 1.00 77.12 640 THR A CA 1
ATOM 5205 C C . THR A 1 640 ? -11.772 25.780 5.999 1.00 77.12 640 THR A C 1
ATOM 5207 O O . THR A 1 640 ? -12.387 26.278 6.934 1.00 77.12 640 THR A O 1
ATOM 5210 N N . LEU A 1 641 ? -10.753 26.408 5.400 1.00 75.81 641 LEU A N 1
ATOM 5211 C CA . LEU A 1 641 ? -10.262 27.738 5.768 1.00 75.81 641 LEU A CA 1
ATOM 5212 C C . LEU A 1 641 ? -11.337 28.846 5.774 1.00 75.81 641 LEU A C 1
ATOM 5214 O O . LEU A 1 641 ? -11.415 29.520 6.802 1.00 75.81 641 LEU A O 1
ATOM 5218 N N . PRO A 1 642 ? -12.181 29.048 4.736 1.00 74.44 642 PRO A N 1
ATOM 5219 C CA . PRO A 1 642 ? -13.215 30.092 4.767 1.00 74.44 642 PRO A CA 1
ATOM 5220 C C . PRO A 1 642 ? -14.178 29.939 5.955 1.00 74.44 642 PRO A C 1
ATOM 5222 O O . PRO A 1 642 ? -14.402 30.903 6.686 1.00 74.44 642 PRO A O 1
ATOM 5225 N N . ASN A 1 643 ? -14.632 28.713 6.240 1.00 73.31 643 ASN A N 1
ATOM 5226 C CA . ASN A 1 643 ? -15.489 28.426 7.393 1.00 73.31 643 ASN A CA 1
ATOM 5227 C C . ASN A 1 643 ? -14.832 28.770 8.743 1.00 73.31 643 ASN A C 1
ATOM 5229 O O . ASN A 1 643 ? -15.544 28.942 9.728 1.00 73.31 643 ASN A O 1
ATOM 5233 N N . THR A 1 644 ? -13.498 28.882 8.839 1.00 76.88 644 THR A N 1
ATOM 5234 C CA . THR A 1 644 ? -12.854 29.250 10.114 1.00 76.88 644 THR A CA 1
ATOM 5235 C C . THR A 1 644 ? -13.048 30.713 10.502 1.00 76.88 644 THR A C 1
ATOM 5237 O O . THR A 1 644 ? -13.043 30.995 11.697 1.00 76.88 644 THR A O 1
ATOM 5240 N N . GLU A 1 645 ? -13.263 31.632 9.553 1.00 77.12 645 GLU A N 1
ATOM 5241 C CA . GLU A 1 645 ? -13.614 33.020 9.893 1.00 77.12 645 GLU A CA 1
ATOM 5242 C C . GLU A 1 645 ? -15.109 33.154 10.211 1.00 77.12 645 GLU A C 1
ATOM 5244 O O . GLU A 1 645 ? -15.460 33.825 11.179 1.00 77.12 645 GLU A O 1
ATOM 5249 N N . GLU A 1 646 ? -15.983 32.430 9.501 1.00 78.75 646 GLU A N 1
ATOM 5250 C CA . GLU A 1 646 ? -17.414 32.329 9.839 1.00 78.75 646 GLU A CA 1
ATOM 5251 C C . GLU A 1 646 ? -17.589 31.807 11.277 1.00 78.75 646 GLU A C 1
ATOM 5253 O O . GLU A 1 646 ? -18.137 32.510 12.128 1.00 78.75 646 GLU A O 1
ATOM 5258 N N . LEU A 1 647 ? -16.981 30.659 11.604 1.00 80.25 647 LEU A N 1
ATOM 5259 C CA . LEU A 1 647 ? -16.981 30.078 12.954 1.00 80.25 647 LEU A CA 1
ATOM 5260 C C . LEU A 1 647 ? -16.336 30.989 14.013 1.00 80.25 647 LEU A C 1
ATOM 5262 O O . LEU A 1 647 ? -16.701 30.912 15.185 1.00 80.25 647 LEU A O 1
ATOM 5266 N N . ARG A 1 648 ? -15.391 31.867 13.646 1.00 82.06 648 ARG A N 1
ATOM 5267 C CA . ARG A 1 648 ? -14.864 32.895 14.564 1.00 82.06 648 ARG A CA 1
ATOM 5268 C C . ARG A 1 648 ? -15.883 33.997 14.816 1.00 82.06 648 ARG A C 1
ATOM 5270 O O . ARG A 1 648 ? -16.038 34.397 15.967 1.00 82.06 648 ARG A O 1
ATOM 5277 N N . THR A 1 649 ? -16.582 34.471 13.785 1.00 85.25 649 THR A N 1
ATOM 5278 C CA . THR A 1 649 ? -17.645 35.472 13.957 1.00 85.25 649 THR A CA 1
ATOM 5279 C C . THR A 1 649 ? -18.823 34.919 14.757 1.00 85.25 649 THR A C 1
ATOM 5281 O O . THR A 1 649 ? -19.282 35.595 15.674 1.00 85.25 649 THR A O 1
ATOM 5284 N N . GLU A 1 650 ? -19.230 33.667 14.526 1.00 85.56 650 GLU A N 1
ATOM 5285 C CA . GLU A 1 650 ? -20.227 32.970 15.349 1.00 85.56 650 GLU A CA 1
ATOM 5286 C C . GLU A 1 650 ? -19.753 32.800 16.797 1.00 85.56 650 GLU A C 1
ATOM 5288 O O . GLU A 1 650 ? -20.502 33.084 17.727 1.00 85.56 650 GLU A O 1
ATOM 5293 N N . LEU A 1 651 ? -18.495 32.402 17.022 1.00 86.75 651 LEU A N 1
ATOM 5294 C CA . LEU A 1 651 ? -17.932 32.253 18.367 1.00 86.75 651 LEU A CA 1
ATOM 5295 C C . LEU A 1 651 ? -17.884 33.587 19.125 1.00 86.75 651 LEU A C 1
ATOM 5297 O O . LEU A 1 651 ? -18.199 33.613 20.314 1.00 86.75 651 LEU A O 1
ATOM 5301 N N . VAL A 1 652 ? -17.530 34.693 18.461 1.00 90.56 652 VAL A N 1
ATOM 5302 C CA . VAL A 1 652 ? -17.586 36.040 19.055 1.00 90.56 652 VAL A CA 1
ATOM 5303 C C . VAL A 1 652 ? -19.034 36.444 19.338 1.00 90.56 652 VAL A C 1
ATOM 5305 O O . VAL A 1 652 ? -19.327 36.892 20.444 1.00 90.56 652 VAL A O 1
ATOM 5308 N N . HIS A 1 653 ? -19.957 36.218 18.400 1.00 90.62 653 HIS A N 1
ATOM 5309 C CA . HIS A 1 653 ? -21.377 36.526 18.573 1.00 90.62 653 HIS A CA 1
ATOM 5310 C C . HIS A 1 653 ? -21.984 35.767 19.766 1.00 90.62 653 HIS A C 1
ATOM 5312 O O . HIS A 1 653 ? -22.545 36.386 20.669 1.00 90.62 653 HIS A O 1
ATOM 5318 N N . LEU A 1 654 ? -21.757 34.453 19.848 1.00 89.94 654 LEU A N 1
ATOM 5319 C CA . LEU A 1 654 ? -22.178 33.602 20.965 1.00 89.94 654 LEU A CA 1
ATOM 5320 C C . LEU A 1 654 ? -21.503 33.989 22.291 1.00 89.94 654 LEU A C 1
ATOM 5322 O O . LEU A 1 654 ? -22.113 33.849 23.351 1.00 89.94 654 LEU A O 1
ATOM 5326 N N . GLN A 1 655 ? -20.265 34.501 22.273 1.00 87.19 655 GLN A N 1
ATOM 5327 C CA . GLN A 1 655 ? -19.631 35.065 23.471 1.00 87.19 655 GLN A CA 1
ATOM 5328 C C . GLN A 1 655 ? -20.306 36.365 23.922 1.00 87.19 655 GLN A C 1
ATOM 5330 O O . GLN A 1 655 ? -20.536 36.535 25.121 1.00 87.19 655 GLN A O 1
ATOM 5335 N N . GLU A 1 656 ? -20.668 37.261 23.001 1.00 92.00 656 GLU A N 1
ATOM 5336 C CA . GLU A 1 656 ? -21.436 38.461 23.337 1.00 92.00 656 GLU A CA 1
ATOM 5337 C C . GLU A 1 656 ? -22.838 38.117 23.858 1.00 92.00 656 GLU A C 1
ATOM 5339 O O . GLU A 1 656 ? -23.269 38.686 24.858 1.00 92.00 656 GLU A O 1
ATOM 5344 N N . GLU A 1 657 ? -23.554 37.184 23.226 1.00 88.88 657 GLU A N 1
ATOM 5345 C CA . GLU A 1 657 ? -24.864 36.712 23.692 1.00 88.88 657 GLU A CA 1
ATOM 5346 C C . GLU A 1 657 ? -24.777 36.060 25.074 1.00 88.88 657 GLU A C 1
ATOM 5348 O O . GLU A 1 657 ? -25.550 36.404 25.969 1.00 88.88 657 GLU A O 1
ATOM 5353 N N . LEU A 1 658 ? -23.779 35.203 25.305 1.00 89.56 658 LEU A N 1
ATOM 5354 C CA . LEU A 1 658 ? -23.515 34.620 26.618 1.00 89.56 658 LEU A CA 1
ATOM 5355 C C . LEU A 1 658 ? -23.181 35.693 27.669 1.00 89.56 658 LEU A C 1
ATOM 5357 O O . LEU A 1 658 ? -23.559 35.541 28.830 1.00 89.56 658 LEU A O 1
ATOM 5361 N N . LEU A 1 659 ? -22.503 36.785 27.301 1.00 90.50 659 LEU A N 1
ATOM 5362 C CA . LEU A 1 659 ? -22.257 37.922 28.197 1.00 90.50 659 LEU A CA 1
ATOM 5363 C C . LEU A 1 659 ? -23.527 38.749 28.453 1.00 90.50 659 LEU A C 1
ATOM 5365 O O . LEU A 1 659 ? -23.779 39.111 29.606 1.00 90.50 659 LEU A O 1
ATOM 5369 N N . ARG A 1 660 ? -24.356 38.995 27.430 1.00 89.25 660 ARG A N 1
ATOM 5370 C CA . ARG A 1 660 ? -25.674 39.646 27.556 1.00 89.25 660 ARG A CA 1
ATOM 5371 C C . ARG A 1 660 ? -26.568 38.852 28.507 1.00 89.25 660 ARG A C 1
ATOM 5373 O O . ARG A 1 660 ? -27.042 39.406 29.497 1.00 89.25 660 ARG A O 1
ATOM 5380 N N . GLU A 1 661 ? -26.712 37.547 28.289 1.00 82.56 661 GLU A N 1
ATOM 5381 C CA . GLU A 1 661 ? -27.549 36.682 29.123 1.00 82.56 661 GLU A CA 1
ATOM 5382 C C . GLU A 1 661 ? -26.960 36.425 30.516 1.00 82.56 661 GLU A C 1
ATOM 5384 O O . GLU A 1 661 ? -27.713 36.393 31.487 1.00 82.56 661 GLU A O 1
ATOM 5389 N N . ARG A 1 662 ? -25.632 36.356 30.695 1.00 86.69 662 ARG A N 1
ATOM 5390 C CA . ARG A 1 662 ? -25.027 36.363 32.045 1.00 86.69 662 ARG A CA 1
ATOM 5391 C C . ARG A 1 662 ? -25.318 37.658 32.799 1.00 86.69 662 ARG A C 1
ATOM 5393 O O . ARG A 1 662 ? -25.605 37.613 33.992 1.00 86.69 662 ARG A O 1
ATOM 5400 N N . THR A 1 663 ? -25.272 38.801 32.117 1.00 83.56 663 THR A N 1
ATOM 5401 C CA . THR A 1 663 ? -25.580 40.107 32.721 1.00 83.56 663 THR A CA 1
ATOM 5402 C C . THR A 1 663 ? -27.067 40.207 33.070 1.00 83.56 663 THR A C 1
ATOM 5404 O O . THR A 1 663 ? -27.408 40.618 34.177 1.00 83.56 663 THR A O 1
ATOM 5407 N N . ARG A 1 664 ? -27.952 39.738 32.181 1.00 86.38 664 ARG A N 1
ATOM 5408 C CA . ARG A 1 664 ? -29.401 39.642 32.410 1.00 86.38 664 ARG A CA 1
ATOM 5409 C C . ARG A 1 664 ? -29.739 38.736 33.592 1.00 86.38 664 ARG A C 1
ATOM 5411 O O . ARG A 1 664 ? -30.478 39.156 34.477 1.00 86.38 664 ARG A O 1
ATOM 5418 N N . ASN A 1 665 ? -29.165 37.533 33.645 1.00 79.44 665 ASN A N 1
ATOM 5419 C CA . ASN A 1 665 ? -29.350 36.611 34.767 1.00 79.44 665 ASN A CA 1
ATOM 5420 C C . ASN A 1 665 ? -28.848 37.224 36.077 1.00 79.44 665 ASN A C 1
ATOM 5422 O O . ASN A 1 665 ? -29.558 37.152 37.068 1.00 79.44 665 ASN A O 1
ATOM 5426 N N . ARG A 1 666 ? -27.700 37.914 36.079 1.00 81.19 666 ARG A N 1
ATOM 5427 C CA . ARG A 1 666 ? -27.195 38.606 37.274 1.00 81.19 666 ARG A CA 1
ATOM 5428 C C . ARG A 1 666 ? -28.146 39.702 37.768 1.00 81.19 666 ARG A C 1
ATOM 5430 O O . ARG A 1 666 ? -28.417 39.768 38.960 1.00 81.19 666 ARG A O 1
ATOM 5437 N N . VAL A 1 667 ? -28.712 40.508 36.865 1.00 77.25 667 VAL A N 1
ATOM 5438 C CA . VAL A 1 667 ? -29.744 41.505 37.216 1.00 77.25 667 VAL A CA 1
ATOM 5439 C C . VAL A 1 667 ? -31.005 40.835 37.777 1.00 77.25 667 VAL A C 1
ATOM 5441 O O . VAL A 1 667 ? -31.579 41.340 38.737 1.00 77.25 667 VAL A O 1
ATOM 5444 N N . LEU A 1 668 ? -31.419 39.684 37.237 1.00 76.19 668 LEU A N 1
ATOM 5445 C CA . LEU A 1 668 ? -32.560 38.913 37.748 1.00 76.19 668 LEU A CA 1
ATOM 5446 C C . LEU A 1 668 ? -32.266 38.240 39.105 1.00 76.19 668 LEU A C 1
ATOM 5448 O O . LEU A 1 668 ? -33.148 38.188 39.958 1.00 76.19 668 LEU A O 1
ATOM 5452 N N . GLU A 1 669 ? -31.041 37.765 39.343 1.00 71.62 669 GLU A N 1
ATOM 5453 C CA . GLU A 1 669 ? -30.594 37.230 40.639 1.00 71.62 669 GLU A CA 1
ATOM 5454 C C . GLU A 1 669 ? -30.500 38.328 41.707 1.00 71.62 669 GLU A C 1
ATOM 5456 O O . GLU A 1 669 ? -30.899 38.110 42.850 1.00 71.62 669 GLU A O 1
ATOM 5461 N N . ASP A 1 670 ? -30.046 39.529 41.343 1.00 70.25 670 ASP A N 1
ATOM 5462 C CA . ASP A 1 670 ? -30.039 40.673 42.254 1.00 70.25 670 ASP A CA 1
ATOM 5463 C C . ASP A 1 670 ? -31.462 41.220 42.500 1.00 70.25 670 ASP A C 1
ATOM 5465 O O . ASP A 1 670 ? -31.759 41.636 43.618 1.00 70.25 670 ASP A O 1
ATOM 5469 N N . GLN A 1 671 ? -32.391 41.103 41.539 1.00 64.88 671 GLN A N 1
ATOM 5470 C CA . GLN A 1 671 ? -33.832 41.336 41.759 1.00 64.88 671 GLN A CA 1
ATOM 5471 C C . GLN A 1 671 ? -34.504 40.265 42.642 1.00 64.88 671 GLN A C 1
ATOM 5473 O O . GLN A 1 671 ? -35.518 40.554 43.277 1.00 64.88 671 GLN A O 1
ATOM 5478 N N . GLN A 1 672 ? -33.947 39.051 42.741 1.00 57.44 672 GLN A N 1
ATOM 5479 C CA . GLN A 1 672 ? -34.402 38.031 43.701 1.00 57.44 672 GLN A CA 1
ATOM 5480 C C . GLN A 1 672 ? -33.951 38.316 45.147 1.00 57.44 672 GLN A C 1
ATOM 5482 O O . GLN A 1 672 ? -34.369 37.607 46.064 1.00 57.44 672 GLN A O 1
ATOM 5487 N N . ARG A 1 673 ? -33.150 39.366 45.389 1.00 55.06 673 ARG A N 1
ATOM 5488 C CA . ARG A 1 673 ? -32.844 39.868 46.736 1.00 55.06 673 ARG A CA 1
ATOM 5489 C C . ARG A 1 673 ? -33.901 40.915 47.137 1.00 55.06 673 ARG A C 1
ATOM 5491 O O . ARG A 1 673 ? -33.871 42.027 46.612 1.00 55.06 673 ARG A O 1
ATOM 5498 N N . PRO A 1 674 ? -34.835 40.623 48.063 1.00 49.97 674 PRO A N 1
ATOM 5499 C CA . PRO A 1 674 ? -35.859 41.592 48.448 1.00 49.97 674 PRO A CA 1
ATOM 5500 C C . PRO A 1 674 ? -35.233 42.780 49.192 1.00 49.97 674 PRO A C 1
ATOM 5502 O O . PRO A 1 674 ? -34.648 42.618 50.260 1.00 49.97 674 PRO A O 1
ATOM 5505 N N . ILE A 1 675 ? -35.397 43.987 48.642 1.00 53.41 675 ILE A N 1
ATOM 5506 C CA . ILE A 1 675 ? -34.819 45.231 49.189 1.00 53.41 675 ILE A CA 1
ATOM 5507 C C . ILE A 1 675 ? -35.434 45.628 50.547 1.00 53.41 675 ILE A C 1
ATOM 5509 O O . ILE A 1 675 ? -34.794 46.333 51.321 1.00 53.41 675 ILE A O 1
ATOM 5513 N N . ASN A 1 676 ? -36.632 45.133 50.881 1.00 48.88 676 ASN A N 1
ATOM 5514 C CA . ASN A 1 676 ? -37.257 45.332 52.191 1.00 48.88 676 ASN A CA 1
ATOM 5515 C C . ASN A 1 676 ? -37.334 44.019 52.977 1.00 48.88 676 ASN A C 1
ATOM 5517 O O . ASN A 1 676 ? -38.109 43.118 52.650 1.00 48.88 676 ASN A O 1
ATOM 5521 N N . ILE A 1 677 ? -36.563 43.941 54.062 1.00 49.97 677 ILE A N 1
ATOM 5522 C CA . ILE A 1 677 ? -36.639 42.853 55.037 1.00 49.97 677 ILE A CA 1
ATOM 5523 C C . ILE A 1 677 ? -37.853 43.096 55.938 1.00 49.97 677 ILE A C 1
ATOM 5525 O O . ILE A 1 677 ? -37.783 43.965 56.796 1.00 49.97 677 ILE A O 1
ATOM 5529 N N . HIS A 1 678 ? -38.927 42.312 55.778 1.00 46.78 678 HIS A N 1
ATOM 5530 C CA . HIS A 1 678 ? -39.743 41.765 56.879 1.00 46.78 678 HIS A CA 1
ATOM 5531 C C . HIS A 1 678 ? -40.837 40.796 56.375 1.00 46.78 678 HIS A C 1
ATOM 5533 O O . HIS A 1 678 ? -41.276 40.847 55.230 1.00 46.78 678 HIS A O 1
ATOM 5539 N N . ARG A 1 679 ? -41.315 39.937 57.291 1.00 51.09 679 ARG A N 1
ATOM 5540 C CA . ARG A 1 679 ? -42.518 39.082 57.175 1.00 51.09 679 ARG A CA 1
ATOM 5541 C C . ARG A 1 679 ? -42.476 37.887 56.200 1.00 51.09 679 ARG A C 1
ATOM 5543 O O . ARG A 1 679 ? -43.497 37.537 55.618 1.00 51.09 679 ARG A O 1
ATOM 5550 N N . TRP A 1 680 ? -41.348 37.181 56.130 1.00 40.88 680 TRP A N 1
ATOM 5551 C CA . TRP A 1 680 ? -41.308 35.768 55.711 1.00 40.88 680 TRP A CA 1
ATOM 5552 C C . TRP A 1 680 ? -40.834 34.911 56.898 1.00 40.88 680 TRP A C 1
ATOM 5554 O O . TRP A 1 680 ? -39.895 35.294 57.593 1.00 40.88 680 TRP A O 1
ATOM 5564 N N . ARG A 1 681 ? -41.488 33.770 57.152 1.00 48.94 681 ARG A N 1
ATOM 5565 C CA . ARG A 1 681 ? -41.059 32.747 58.128 1.00 48.94 681 ARG A CA 1
ATOM 5566 C C . ARG A 1 681 ? -40.569 31.541 57.328 1.00 48.94 681 ARG A C 1
ATOM 5568 O O . ARG A 1 681 ? -41.296 31.086 56.449 1.00 48.94 681 ARG A O 1
ATOM 5575 N N . GLN A 1 682 ? -39.370 31.031 57.615 1.00 42.47 682 GLN A N 1
ATOM 5576 C CA . GLN A 1 682 ? -38.904 29.788 56.993 1.00 42.47 682 GLN A CA 1
ATOM 5577 C C . GLN A 1 682 ? -39.810 28.620 57.402 1.00 42.47 682 GLN A C 1
ATOM 5579 O O . GLN A 1 682 ? -40.141 28.464 58.576 1.00 42.47 682 GLN A O 1
ATOM 5584 N N . LEU A 1 683 ? -40.200 27.814 56.417 1.00 51.50 683 LEU A N 1
ATOM 5585 C CA . LEU A 1 683 ? -40.739 26.475 56.630 1.00 51.50 683 LEU A CA 1
ATOM 5586 C C . LEU A 1 683 ? -39.558 25.503 56.700 1.00 51.50 683 LEU A C 1
ATOM 5588 O O . LEU A 1 683 ? -38.606 25.637 55.934 1.00 51.50 683 LEU A O 1
ATOM 5592 N N . GLU A 1 684 ? -39.620 24.515 57.589 1.00 43.34 684 GLU A N 1
ATOM 5593 C CA . GLU A 1 684 ? -38.517 23.578 57.870 1.00 43.34 684 GLU A CA 1
ATOM 5594 C C . GLU A 1 684 ? -38.394 22.451 56.819 1.00 43.34 684 GLU A C 1
ATOM 5596 O O . GLU A 1 684 ? -38.065 21.308 57.124 1.00 43.34 684 GLU A O 1
ATOM 5601 N N . GLY A 1 685 ? -38.661 22.783 55.553 1.00 50.25 685 GLY A N 1
ATOM 5602 C CA . GLY A 1 685 ? -38.514 21.912 54.391 1.00 50.25 685 GLY A CA 1
ATOM 5603 C C . GLY A 1 685 ? -37.544 22.532 53.392 1.00 50.25 685 GLY A C 1
ATOM 5604 O O . GLY A 1 685 ? -37.957 23.272 52.504 1.00 50.25 685 GLY A O 1
ATOM 5605 N N . ASN A 1 686 ? -36.250 22.241 53.538 1.00 48.28 686 ASN A N 1
ATOM 5606 C CA . ASN A 1 686 ? -35.251 22.627 52.543 1.00 48.28 686 ASN A CA 1
ATOM 5607 C C . ASN A 1 686 ? -35.297 21.656 51.357 1.00 48.28 686 ASN A C 1
ATOM 5609 O O . ASN A 1 686 ? -34.849 20.513 51.479 1.00 48.28 686 ASN A O 1
ATOM 5613 N N . ASP A 1 687 ? -35.749 22.134 50.197 1.00 57.50 687 ASP A N 1
ATOM 5614 C CA . ASP A 1 687 ? -35.434 21.484 48.923 1.00 57.50 687 ASP A CA 1
ATOM 5615 C C . ASP A 1 687 ? -33.907 21.317 48.772 1.00 57.50 687 ASP A C 1
ATOM 5617 O O . ASP A 1 687 ? -33.143 22.189 49.211 1.00 57.50 687 ASP A O 1
ATOM 5621 N N . PRO A 1 688 ? -33.422 20.232 48.136 1.00 63.50 688 PRO A N 1
ATOM 5622 C CA . PRO A 1 688 ? -31.996 20.013 47.921 1.00 63.50 688 PRO A CA 1
ATOM 5623 C C . PRO A 1 688 ? -31.434 21.106 47.004 1.00 63.50 688 PRO A C 1
ATOM 5625 O O . PRO A 1 688 ? -31.562 21.049 45.779 1.00 63.50 688 PRO A O 1
ATOM 5628 N N . GLY A 1 689 ? -30.827 22.128 47.615 1.00 75.25 689 GLY A N 1
ATOM 5629 C CA . GLY A 1 689 ? -30.439 23.363 46.936 1.00 75.25 689 GLY A CA 1
ATOM 5630 C C . GLY A 1 689 ? -29.573 23.119 45.699 1.00 75.25 689 GLY A C 1
ATOM 5631 O O . GLY A 1 689 ? -28.809 22.155 45.653 1.00 75.25 689 GLY A O 1
ATOM 5632 N N . LYS A 1 690 ? -29.658 24.018 44.703 1.00 69.88 690 LYS A N 1
ATOM 5633 C CA . LYS A 1 690 ? -29.068 23.871 43.349 1.00 69.88 690 LYS A CA 1
ATOM 5634 C C . LYS A 1 690 ? -27.653 23.259 43.332 1.00 69.88 690 LYS A C 1
ATOM 5636 O O . LYS A 1 690 ? -27.354 22.434 42.475 1.00 69.88 690 LYS A O 1
ATOM 5641 N N . TYR A 1 691 ? -26.803 23.604 44.302 1.00 76.06 691 TYR A N 1
ATOM 5642 C CA . TYR A 1 691 ? -25.465 23.031 44.485 1.00 76.06 691 TYR A CA 1
ATOM 5643 C C . TYR A 1 691 ? -25.445 21.502 44.704 1.00 76.06 691 TYR A C 1
ATOM 5645 O O . TYR A 1 691 ? -24.644 20.815 44.075 1.00 76.06 691 TYR A O 1
ATOM 5653 N N . GLN A 1 692 ? -26.337 20.946 45.530 1.00 81.81 692 GLN A N 1
ATOM 5654 C CA . GLN A 1 692 ? -26.459 19.497 45.758 1.00 81.81 692 GLN A CA 1
ATOM 5655 C C . GLN A 1 692 ? -26.945 18.765 44.498 1.00 81.81 692 GLN A C 1
ATOM 5657 O O . GLN A 1 692 ? -26.446 17.686 44.173 1.00 81.81 692 GLN A O 1
ATOM 5662 N N . LEU A 1 693 ? -27.870 19.369 43.744 1.00 81.44 693 LEU A N 1
ATOM 5663 C CA . LEU A 1 693 ? -28.302 18.851 42.442 1.00 81.44 693 LEU A CA 1
ATOM 5664 C C . LEU A 1 693 ? -27.148 18.851 41.427 1.00 81.44 693 LEU A C 1
ATOM 5666 O O . LEU A 1 693 ? -26.926 17.840 40.766 1.00 81.44 693 LEU A O 1
ATOM 5670 N N . ILE A 1 694 ? -26.349 19.922 41.367 1.00 82.00 694 ILE A N 1
ATOM 5671 C CA . ILE A 1 694 ? -25.141 20.000 40.526 1.00 82.00 694 ILE A CA 1
ATOM 5672 C C . ILE A 1 694 ? -24.093 18.957 40.952 1.00 82.00 694 ILE A C 1
ATOM 5674 O O . ILE A 1 694 ? -23.535 18.271 40.098 1.00 82.00 694 ILE A O 1
ATOM 5678 N N . GLN A 1 695 ? -23.858 18.759 42.255 1.00 85.25 695 GLN A N 1
ATOM 5679 C CA . GLN A 1 695 ? -22.993 17.680 42.751 1.00 85.25 695 GLN A CA 1
ATOM 5680 C C . GLN A 1 695 ? -23.504 16.295 42.325 1.00 85.25 695 GLN A C 1
ATOM 5682 O O . GLN A 1 695 ? -22.711 15.465 41.879 1.00 85.25 695 GLN A O 1
ATOM 5687 N N . LYS A 1 696 ? -24.820 16.049 42.402 1.00 87.75 696 LYS A N 1
ATOM 5688 C CA . LYS A 1 696 ? -25.447 14.793 41.965 1.00 87.75 696 LYS A CA 1
ATOM 5689 C C . LYS A 1 696 ? -25.317 14.586 40.452 1.00 87.75 696 LYS A C 1
ATOM 5691 O O . LYS A 1 696 ? -24.997 13.477 40.031 1.00 87.75 696 LYS A O 1
ATOM 5696 N N . ILE A 1 697 ? -25.480 15.638 39.647 1.00 85.56 697 ILE A N 1
ATOM 5697 C CA . ILE A 1 697 ? -25.251 15.612 38.192 1.00 85.56 697 ILE A CA 1
ATOM 5698 C C . ILE A 1 697 ? -23.784 15.283 37.886 1.00 85.56 697 ILE A C 1
ATOM 5700 O O . ILE A 1 697 ? -23.529 14.331 37.155 1.00 85.56 697 ILE A O 1
ATOM 5704 N N . HIS A 1 698 ? -22.817 15.972 38.500 1.00 86.31 698 HIS A N 1
ATOM 5705 C CA . HIS A 1 698 ? -21.391 15.680 38.306 1.00 86.31 698 HIS A CA 1
ATOM 5706 C C . HIS A 1 698 ? -21.004 14.261 38.762 1.00 86.31 698 HIS A C 1
ATOM 5708 O O . HIS A 1 698 ? -20.174 13.614 38.124 1.00 86.31 698 HIS A O 1
ATOM 5714 N N . ALA A 1 699 ? -21.599 13.748 39.844 1.00 86.38 699 ALA A N 1
ATOM 5715 C CA . ALA A 1 699 ? -21.381 12.375 40.300 1.00 86.38 699 ALA A CA 1
ATOM 5716 C C . ALA A 1 699 ? -21.945 11.342 39.306 1.00 86.38 699 ALA A C 1
ATOM 5718 O O . ALA A 1 699 ? -21.274 10.357 38.998 1.00 86.38 699 ALA A O 1
ATOM 5719 N N . LEU A 1 700 ? -23.143 11.585 38.762 1.00 91.31 700 LEU A N 1
ATOM 5720 C CA . LEU A 1 700 ? -23.751 10.738 37.733 1.00 91.31 700 LEU A CA 1
ATOM 5721 C C . LEU A 1 700 ? -22.978 10.798 36.409 1.00 91.31 700 LEU A C 1
ATOM 5723 O O . LEU A 1 700 ? -22.729 9.751 35.825 1.00 91.31 700 LEU A O 1
ATOM 5727 N N . GLN A 1 701 ? -22.520 11.975 35.977 1.00 83.75 701 GLN A N 1
ATOM 5728 C CA . GLN A 1 701 ? -21.682 12.141 34.783 1.00 83.75 701 GLN A CA 1
ATOM 5729 C C . GLN A 1 701 ? -20.342 11.409 34.917 1.00 83.75 701 GLN A C 1
ATOM 5731 O O . GLN A 1 701 ? -19.961 10.674 34.013 1.00 83.75 701 GLN A O 1
ATOM 5736 N N . LYS A 1 702 ? -19.651 11.527 36.061 1.00 90.94 702 LYS A N 1
ATOM 5737 C CA . LYS A 1 702 ? -18.426 10.750 36.325 1.00 90.94 702 LYS A CA 1
ATOM 5738 C C . LYS A 1 702 ? -18.692 9.244 36.298 1.00 90.94 702 LYS A C 1
ATOM 5740 O O . LYS A 1 702 ? -17.914 8.503 35.708 1.00 90.94 702 LYS A O 1
ATOM 5745 N N . ARG A 1 703 ? -19.801 8.791 36.893 1.00 94.25 703 ARG A N 1
ATOM 5746 C CA . ARG A 1 703 ? -20.195 7.373 36.885 1.00 94.25 703 ARG A CA 1
ATOM 5747 C C . ARG A 1 703 ? -20.568 6.874 35.485 1.00 94.25 703 ARG A C 1
ATOM 5749 O O . ARG A 1 703 ? -20.283 5.723 35.177 1.00 94.25 703 ARG A O 1
ATOM 5756 N N . LEU A 1 704 ? -21.168 7.729 34.654 1.00 91.19 704 LEU A N 1
ATOM 5757 C CA . LEU A 1 704 ? -21.467 7.441 33.253 1.00 91.19 704 LEU A CA 1
ATOM 5758 C C . LEU A 1 704 ? -20.174 7.292 32.446 1.00 91.19 704 LEU A C 1
ATOM 5760 O O . LEU A 1 704 ? -19.999 6.259 31.821 1.00 91.19 704 LEU A O 1
ATOM 5764 N N . ILE A 1 705 ? -19.245 8.253 32.539 1.00 89.88 705 ILE A N 1
ATOM 5765 C CA . ILE A 1 705 ? -17.944 8.211 31.844 1.00 89.88 705 ILE A CA 1
ATOM 5766 C C . ILE A 1 705 ? -17.175 6.932 32.196 1.00 89.88 705 ILE A C 1
ATOM 5768 O O . ILE A 1 705 ? -16.753 6.217 31.292 1.00 89.88 705 ILE A O 1
ATOM 5772 N N . VAL A 1 706 ? -17.072 6.593 33.488 1.00 93.12 706 VAL A N 1
ATOM 5773 C CA . VAL A 1 706 ? -16.432 5.341 33.928 1.00 93.12 706 VAL A CA 1
ATOM 5774 C C . VAL A 1 706 ? -17.143 4.119 33.343 1.00 93.12 706 VAL A C 1
ATOM 5776 O O . VAL A 1 706 ? -16.470 3.192 32.910 1.00 93.12 706 VAL A O 1
ATOM 5779 N N . LYS A 1 707 ? -18.484 4.110 33.263 1.00 92.81 707 LYS A N 1
ATOM 5780 C CA . LYS A 1 707 ? -19.228 3.006 32.635 1.00 92.81 707 LYS A CA 1
ATOM 5781 C C . LYS A 1 707 ? -19.134 2.958 31.109 1.00 92.81 707 LYS A C 1
ATOM 5783 O O . LYS A 1 707 ? -19.229 1.861 30.574 1.00 92.81 707 LYS A O 1
ATOM 5788 N N . THR A 1 708 ? -18.902 4.074 30.422 1.00 88.81 708 THR A N 1
ATOM 5789 C CA . THR A 1 708 ? -18.582 4.081 28.987 1.00 88.81 708 THR A CA 1
ATOM 5790 C C . THR A 1 708 ? -17.190 3.496 28.747 1.00 88.81 708 THR A C 1
ATOM 5792 O O . THR A 1 708 ? -17.055 2.586 27.937 1.00 88.81 708 THR A O 1
ATOM 5795 N N . GLN A 1 709 ? -16.184 3.921 29.518 1.00 90.25 709 GLN A N 1
ATOM 5796 C CA . GLN A 1 709 ? -14.815 3.386 29.448 1.00 90.25 709 GLN A CA 1
ATOM 5797 C C . GLN A 1 709 ? -14.784 1.876 29.737 1.00 90.25 709 GLN A C 1
ATOM 5799 O O . GLN A 1 709 ? -14.242 1.101 28.958 1.00 90.25 709 GLN A O 1
ATOM 5804 N N . GLU A 1 710 ? -15.494 1.434 30.779 1.00 91.94 710 GLU A N 1
ATOM 5805 C CA . GLU A 1 710 ? -15.697 0.015 31.104 1.00 91.94 710 GLU A CA 1
ATOM 5806 C C . GLU A 1 710 ? -16.404 -0.801 29.999 1.00 91.94 710 GLU A C 1
ATOM 5808 O O . GLU A 1 710 ? -16.388 -2.034 30.046 1.00 91.94 710 GLU A O 1
ATOM 5813 N N . VAL A 1 711 ? -17.092 -0.159 29.050 1.00 92.69 711 VAL A N 1
ATOM 5814 C CA . VAL A 1 711 ? -17.684 -0.822 27.877 1.00 92.69 711 VAL A CA 1
ATOM 5815 C C . VAL A 1 711 ? -16.693 -0.819 26.716 1.00 92.69 711 VAL A C 1
ATOM 5817 O O . VAL A 1 711 ? -16.488 -1.872 26.123 1.00 92.69 711 VAL A O 1
ATOM 5820 N N . GLU A 1 712 ? -16.009 0.296 26.452 1.00 91.50 712 GLU A N 1
ATOM 5821 C CA . GLU A 1 712 ? -14.952 0.404 25.434 1.00 91.50 712 GLU A CA 1
ATOM 5822 C C . GLU A 1 712 ? -13.813 -0.607 25.675 1.00 91.50 712 GLU A C 1
ATOM 5824 O O . GLU A 1 712 ? -13.411 -1.323 24.758 1.00 91.50 712 GLU A O 1
ATOM 5829 N N . GLU A 1 713 ? -13.350 -0.753 26.920 1.00 91.19 713 GLU A N 1
ATOM 5830 C CA . GLU A 1 713 ? -12.351 -1.759 27.320 1.00 91.19 713 GLU A CA 1
ATOM 5831 C C . GLU A 1 713 ? -12.839 -3.195 27.073 1.00 91.19 713 GLU A C 1
ATOM 5833 O O . GLU A 1 713 ? -12.074 -4.058 26.633 1.00 91.19 713 GLU A O 1
ATOM 5838 N N . ARG A 1 714 ? -14.130 -3.463 27.312 1.00 91.19 714 ARG A N 1
ATOM 5839 C CA . ARG A 1 714 ? -14.736 -4.779 27.065 1.00 91.19 714 ARG A CA 1
ATOM 5840 C C . ARG A 1 714 ? -14.959 -5.043 25.577 1.00 91.19 714 ARG A C 1
ATOM 5842 O O . ARG A 1 714 ? -14.755 -6.178 25.158 1.00 91.19 714 ARG A O 1
ATOM 5849 N N . GLU A 1 715 ? -15.307 -4.036 24.774 1.00 89.00 715 GLU A N 1
ATOM 5850 C CA . GLU A 1 715 ? -15.366 -4.156 23.311 1.00 89.00 715 GLU A CA 1
ATOM 5851 C C . GLU A 1 715 ? -13.977 -4.424 22.713 1.00 89.00 715 GLU A C 1
ATOM 5853 O O . GLU A 1 715 ? -13.852 -5.282 21.841 1.00 89.00 715 GLU A O 1
ATOM 5858 N N . LEU A 1 716 ? -12.923 -3.762 23.204 1.00 90.25 716 LEU A N 1
ATOM 5859 C CA . LEU A 1 716 ? -11.543 -4.010 22.771 1.00 90.25 716 LEU A CA 1
ATOM 5860 C C . LEU A 1 716 ? -11.087 -5.438 23.104 1.00 90.25 716 LEU A C 1
ATOM 5862 O O . LEU A 1 716 ? -10.629 -6.157 22.215 1.00 90.25 716 LEU A O 1
ATOM 5866 N N . LEU A 1 717 ? -11.282 -5.885 24.350 1.00 92.06 717 LEU A N 1
ATOM 5867 C CA . LEU A 1 717 ? -10.984 -7.263 24.756 1.00 92.06 717 LEU A CA 1
ATOM 5868 C C . LEU A 1 717 ? -11.788 -8.290 23.947 1.00 92.06 717 LEU A C 1
ATOM 5870 O O . LEU A 1 717 ? -11.260 -9.346 23.598 1.00 92.06 717 LEU A O 1
ATOM 5874 N N . LEU A 1 718 ? -13.050 -7.995 23.625 1.00 91.69 718 LEU A N 1
ATOM 5875 C CA . LEU A 1 718 ? -13.894 -8.874 22.819 1.00 91.69 718 LEU A CA 1
ATOM 5876 C C . LEU A 1 718 ? -13.385 -8.962 21.371 1.00 91.69 718 LEU A C 1
ATOM 5878 O O . LEU A 1 718 ? -13.215 -10.073 20.880 1.00 91.69 718 LEU A O 1
ATOM 5882 N N . GLN A 1 719 ? -13.000 -7.844 20.745 1.00 91.50 719 GLN A N 1
ATOM 5883 C CA . GLN A 1 719 ? -12.356 -7.836 19.422 1.00 91.50 719 GLN A CA 1
ATOM 5884 C C . GLN A 1 719 ? -11.020 -8.600 19.399 1.00 91.50 719 GLN A C 1
ATOM 5886 O O . GLN A 1 719 ? -10.683 -9.228 18.395 1.00 91.50 719 GLN A O 1
ATOM 5891 N N . GLU A 1 720 ? -10.229 -8.556 20.476 1.00 92.44 720 GLU A N 1
ATOM 5892 C CA . GLU A 1 720 ? -9.016 -9.377 20.600 1.00 92.44 720 GLU A CA 1
ATOM 5893 C C . GLU A 1 720 ? -9.343 -10.873 20.694 1.00 92.44 720 GLU A C 1
ATOM 5895 O O . GLU A 1 720 ? -8.674 -11.689 20.056 1.00 92.44 720 GLU A O 1
ATOM 5900 N N . LYS A 1 721 ? -10.384 -11.255 21.448 1.00 91.19 721 LYS A N 1
ATOM 5901 C CA . LYS A 1 721 ? -10.830 -12.657 21.520 1.00 91.19 721 LYS A CA 1
ATOM 5902 C C . LYS A 1 721 ? -11.463 -13.142 20.220 1.00 91.19 721 LYS A C 1
ATOM 5904 O O . LYS A 1 721 ? -11.236 -14.295 19.869 1.00 91.19 721 LYS A O 1
ATOM 5909 N N . GLU A 1 722 ? -12.184 -12.295 19.492 1.00 91.75 722 GLU A N 1
ATOM 5910 C CA . GLU A 1 722 ? -12.723 -12.617 18.166 1.00 91.75 722 GLU A CA 1
ATOM 5911 C C . GLU A 1 722 ? -11.594 -12.875 17.160 1.00 91.75 722 GLU A C 1
ATOM 5913 O O . GLU A 1 722 ? -11.586 -13.932 16.536 1.00 91.75 722 GLU A O 1
ATOM 5918 N N . LYS A 1 723 ? -10.575 -12.004 17.086 1.00 92.44 723 LYS A N 1
ATOM 5919 C CA . LYS A 1 723 ? -9.389 -12.219 16.230 1.00 92.44 723 LYS A CA 1
ATOM 5920 C C . LYS A 1 723 ? -8.659 -13.518 16.573 1.00 92.44 723 LYS A C 1
ATOM 5922 O O . LYS A 1 723 ? -8.433 -14.340 15.691 1.00 92.44 723 LYS A O 1
ATOM 5927 N N . LEU A 1 724 ? -8.363 -13.752 17.855 1.00 90.94 724 LEU A N 1
ATOM 5928 C CA . LEU A 1 724 ? -7.727 -14.996 18.310 1.00 90.94 724 LEU A CA 1
ATOM 5929 C C . LEU A 1 724 ? -8.590 -16.234 18.012 1.00 90.94 724 LEU A C 1
ATOM 5931 O O . LEU A 1 724 ? -8.057 -17.294 17.687 1.00 90.94 724 LEU A O 1
ATOM 5935 N N . TYR A 1 725 ? -9.917 -16.121 18.099 1.00 91.31 725 TYR A N 1
ATOM 5936 C CA . TYR A 1 725 ? -10.840 -17.196 17.741 1.00 91.31 725 TYR A CA 1
ATOM 5937 C C . TYR A 1 725 ? -10.857 -17.459 16.228 1.00 91.31 725 TYR A C 1
ATOM 5939 O O . TYR A 1 725 ? -10.842 -18.619 15.821 1.00 91.31 725 TYR A O 1
ATOM 5947 N N . GLU A 1 726 ? -10.832 -16.423 15.387 1.00 91.44 726 GLU A N 1
ATOM 5948 C CA . GLU A 1 726 ? -10.719 -16.571 13.932 1.00 91.44 726 GLU A CA 1
ATOM 5949 C C . GLU A 1 726 ? -9.368 -17.156 13.509 1.00 91.44 726 GLU A C 1
ATOM 5951 O O . GLU A 1 726 ? -9.337 -18.059 12.673 1.00 91.44 726 GLU A O 1
ATOM 5956 N N . GLU A 1 727 ? -8.264 -16.721 14.116 1.00 90.25 727 GLU A N 1
ATOM 5957 C CA . GLU A 1 727 ? -6.929 -17.294 13.911 1.00 90.25 727 GLU A CA 1
ATOM 5958 C C . GLU A 1 727 ? -6.900 -18.781 14.296 1.00 90.25 727 GLU A C 1
ATOM 5960 O O . GLU A 1 727 ? -6.502 -19.623 13.488 1.00 90.25 727 GLU A O 1
ATOM 5965 N N . LEU A 1 728 ? -7.405 -19.138 15.484 1.00 88.44 728 LEU A N 1
ATOM 5966 C CA . LEU A 1 728 ? -7.525 -20.533 15.922 1.00 88.44 728 LEU A CA 1
ATOM 5967 C C . LEU A 1 728 ? -8.442 -21.350 15.003 1.00 88.44 728 LEU A C 1
ATOM 5969 O O . LEU A 1 728 ? -8.124 -22.495 14.687 1.00 88.44 728 LEU A O 1
ATOM 5973 N N . LYS A 1 729 ? -9.547 -20.773 14.521 1.00 86.06 729 LYS A N 1
ATOM 5974 C CA . LYS A 1 729 ? -10.472 -21.412 13.575 1.00 86.06 729 LYS A CA 1
ATOM 5975 C C . LYS A 1 729 ? -9.825 -21.634 12.206 1.00 86.06 729 LYS A C 1
ATOM 5977 O O . LYS A 1 729 ? -10.015 -22.699 11.625 1.00 86.06 729 LYS A O 1
ATOM 5982 N N . GLN A 1 730 ? -9.016 -20.694 11.713 1.00 84.81 730 GLN A N 1
ATOM 5983 C CA . GLN A 1 730 ? -8.213 -20.874 10.499 1.00 84.81 730 GLN A CA 1
ATOM 5984 C C . GLN A 1 730 ? -7.121 -21.935 10.686 1.00 84.81 730 GLN A C 1
ATOM 5986 O O . GLN A 1 730 ? -6.891 -22.733 9.780 1.00 84.81 730 GLN A O 1
ATOM 5991 N N . ILE A 1 731 ? -6.466 -21.983 11.849 1.00 83.50 731 ILE A N 1
ATOM 5992 C CA . ILE A 1 731 ? -5.467 -23.012 12.174 1.00 83.50 731 ILE A CA 1
ATOM 5993 C C . ILE A 1 731 ? -6.127 -24.396 12.233 1.00 83.50 731 ILE A C 1
ATOM 5995 O O . ILE A 1 731 ? -5.626 -25.323 11.604 1.00 83.50 731 ILE A O 1
ATOM 5999 N N . LEU A 1 732 ? -7.271 -24.534 12.910 1.00 79.06 732 LEU A N 1
ATOM 6000 C CA . LEU A 1 732 ? -8.031 -25.787 12.981 1.00 79.06 732 LEU A CA 1
ATOM 6001 C C . LEU A 1 732 ? -8.562 -26.223 11.608 1.00 79.06 732 LEU A C 1
ATOM 6003 O O . LEU A 1 732 ? -8.467 -27.398 11.279 1.00 79.06 732 LEU A O 1
ATOM 6007 N N . ALA A 1 733 ? -9.038 -25.295 10.771 1.00 78.19 733 ALA A N 1
ATOM 6008 C CA . ALA A 1 733 ? -9.462 -25.597 9.399 1.00 78.19 733 ALA A CA 1
ATOM 6009 C C . ALA A 1 733 ? -8.302 -26.005 8.467 1.00 78.19 733 ALA A C 1
ATOM 6011 O O . ALA A 1 733 ? -8.533 -26.649 7.446 1.00 78.19 733 ALA A O 1
ATOM 6012 N N . ARG A 1 734 ? -7.054 -25.645 8.806 1.00 79.06 734 ARG A N 1
ATOM 6013 C CA . ARG A 1 734 ? -5.833 -26.105 8.118 1.00 79.06 734 ARG A CA 1
ATOM 6014 C C . ARG A 1 734 ? -5.267 -27.404 8.697 1.00 79.06 734 ARG A C 1
ATOM 6016 O O . ARG A 1 734 ? -4.397 -28.004 8.069 1.00 79.06 734 ARG A O 1
ATOM 6023 N N . GLN A 1 735 ? -5.710 -27.836 9.878 1.00 73.81 735 GLN A N 1
ATOM 6024 C CA . GLN A 1 735 ? -5.302 -29.121 10.437 1.00 73.81 735 GLN A CA 1
ATOM 6025 C C . GLN A 1 735 ? -6.097 -30.256 9.772 1.00 73.81 735 GLN A C 1
ATOM 6027 O O . GLN A 1 735 ? -7.313 -30.148 9.616 1.00 73.81 735 GLN A O 1
ATOM 6032 N N . PRO A 1 736 ? -5.440 -31.363 9.381 1.00 74.62 736 PRO A N 1
ATOM 6033 C CA . PRO A 1 736 ? -6.143 -32.529 8.863 1.00 74.62 736 PRO A CA 1
ATOM 6034 C C . PRO A 1 736 ? -7.056 -33.100 9.958 1.00 74.62 736 PRO A C 1
ATOM 6036 O O . PRO A 1 736 ? -6.603 -33.362 11.073 1.00 74.62 736 PRO A O 1
ATOM 6039 N N . GLY A 1 737 ? -8.343 -33.268 9.640 1.00 76.25 737 GLY A N 1
ATOM 6040 C CA . GLY A 1 737 ? -9.370 -33.672 10.605 1.00 76.25 737 GLY A CA 1
ATOM 6041 C C . GLY A 1 737 ? -9.143 -35.058 11.235 1.00 76.25 737 GLY A C 1
ATOM 6042 O O . GLY A 1 737 ? -8.278 -35.817 10.787 1.00 76.25 737 GLY A O 1
ATOM 6043 N N . PRO A 1 738 ? -9.943 -35.440 12.250 1.00 77.31 738 PRO A N 1
ATOM 6044 C CA . PRO A 1 738 ? -9.771 -36.708 12.968 1.00 77.31 738 PRO A CA 1
ATOM 6045 C C . PRO A 1 738 ? -9.817 -37.931 12.039 1.00 77.31 738 PRO A C 1
ATOM 6047 O O . PRO A 1 738 ? -9.057 -38.876 12.234 1.00 77.31 738 PRO A O 1
ATOM 6050 N N . GLU A 1 739 ? -10.616 -37.880 10.969 1.00 75.81 739 GLU A N 1
ATOM 6051 C CA . GLU A 1 739 ? -10.652 -38.927 9.946 1.00 75.81 739 GLU A CA 1
ATOM 6052 C C . GLU A 1 739 ? -9.301 -39.097 9.230 1.00 75.81 739 GLU A C 1
ATOM 6054 O O . GLU A 1 739 ? -8.847 -40.217 9.016 1.00 75.81 739 GLU A O 1
ATOM 6059 N N . ALA A 1 740 ? -8.595 -38.009 8.917 1.00 79.44 740 ALA A N 1
ATOM 6060 C CA . ALA A 1 740 ? -7.268 -38.082 8.311 1.00 79.44 740 ALA A CA 1
ATOM 6061 C C . ALA A 1 740 ? -6.219 -38.628 9.301 1.00 79.44 740 ALA A C 1
ATOM 6063 O O . ALA A 1 740 ? -5.319 -39.367 8.897 1.00 79.44 740 ALA A O 1
ATOM 6064 N N . ALA A 1 741 ? -6.358 -38.350 10.603 1.00 80.12 741 ALA A N 1
ATOM 6065 C CA . ALA A 1 741 ? -5.546 -38.994 11.637 1.00 80.12 741 ALA A CA 1
ATOM 6066 C C . ALA A 1 741 ? -5.829 -40.508 11.731 1.00 80.12 741 ALA A C 1
ATOM 6068 O O . ALA A 1 741 ? -4.889 -41.303 11.835 1.00 80.12 741 ALA A O 1
ATOM 6069 N N . GLU A 1 742 ? -7.093 -40.930 11.615 1.00 84.44 742 GLU A N 1
ATOM 6070 C CA . GLU A 1 742 ? -7.461 -42.344 11.487 1.00 84.44 742 GLU A CA 1
ATOM 6071 C C . GLU A 1 742 ? -6.897 -42.982 10.216 1.00 84.44 742 GLU A C 1
ATOM 6073 O O . GLU A 1 742 ? -6.305 -44.056 10.295 1.00 84.44 742 GLU A O 1
ATOM 6078 N N . GLN A 1 743 ? -7.024 -42.340 9.053 1.00 82.94 743 GLN A N 1
ATOM 6079 C CA . GLN A 1 743 ? -6.458 -42.822 7.790 1.00 82.94 743 GLN A CA 1
ATOM 6080 C C . GLN A 1 743 ? -4.935 -43.004 7.913 1.00 82.94 743 GLN A C 1
ATOM 6082 O O . GLN A 1 743 ? -4.402 -44.036 7.506 1.00 82.94 743 GLN A O 1
ATOM 6087 N N . LEU A 1 744 ? -4.230 -42.077 8.572 1.00 84.06 744 LEU A N 1
ATOM 6088 C CA . LEU A 1 744 ? -2.790 -42.179 8.835 1.00 84.06 744 LEU A CA 1
ATOM 6089 C C . LEU A 1 744 ? -2.462 -43.348 9.791 1.00 84.06 744 LEU A C 1
ATOM 6091 O O . LEU A 1 744 ? -1.478 -44.061 9.575 1.00 84.06 744 LEU A O 1
ATOM 6095 N N . GLN A 1 745 ? -3.300 -43.622 10.798 1.00 88.50 745 GLN A N 1
ATOM 6096 C CA . GLN A 1 745 ? -3.173 -44.824 11.638 1.00 88.50 745 GLN A CA 1
ATOM 6097 C C . GLN A 1 745 ? -3.446 -46.115 10.851 1.00 88.50 745 GLN A C 1
ATOM 6099 O O . GLN A 1 745 ? -2.655 -47.055 10.944 1.00 88.50 745 GLN A O 1
ATOM 6104 N N . ARG A 1 746 ? -4.506 -46.164 10.032 1.00 89.19 746 ARG A N 1
ATOM 6105 C CA . ARG A 1 746 ? -4.836 -47.301 9.153 1.00 89.19 746 ARG A CA 1
ATOM 6106 C C . ARG A 1 746 ? -3.671 -47.584 8.195 1.00 89.19 746 ARG A C 1
ATOM 6108 O O . ARG A 1 746 ? -3.197 -48.714 8.134 1.00 89.19 746 ARG A O 1
ATOM 6115 N N . CYS A 1 747 ? -3.106 -46.557 7.559 1.00 87.19 747 CYS A N 1
ATOM 6116 C CA . CYS A 1 747 ? -1.902 -46.668 6.731 1.00 87.19 747 CYS A CA 1
ATOM 6117 C C . CYS A 1 747 ? -0.682 -47.180 7.516 1.00 87.19 747 CYS A C 1
ATOM 6119 O O . CYS A 1 747 ? 0.012 -48.074 7.035 1.00 87.19 747 CYS A O 1
ATOM 6121 N N . ARG A 1 748 ? -0.433 -46.697 8.743 1.00 89.75 748 ARG A N 1
ATOM 6122 C CA . ARG A 1 748 ? 0.640 -47.223 9.616 1.00 89.75 748 ARG A CA 1
ATOM 6123 C C . ARG A 1 748 ? 0.440 -48.702 9.966 1.00 89.75 748 ARG A C 1
ATOM 6125 O O . ARG A 1 748 ? 1.420 -49.446 10.002 1.00 89.75 748 ARG A O 1
ATOM 6132 N N . TRP A 1 749 ? -0.796 -49.144 10.195 1.00 92.12 749 TRP A N 1
ATOM 6133 C CA . TRP A 1 749 ? -1.127 -50.558 10.402 1.00 92.12 749 TRP A CA 1
ATOM 6134 C C . TRP A 1 749 ? -0.888 -51.396 9.142 1.00 92.12 749 TRP A C 1
ATOM 6136 O O . TRP A 1 749 ? -0.178 -52.400 9.219 1.00 92.12 749 TRP A O 1
ATOM 6146 N N . THR A 1 750 ? -1.375 -50.954 7.980 1.00 92.56 750 THR A N 1
ATOM 6147 C CA . THR A 1 750 ? -1.140 -51.626 6.691 1.00 92.56 750 THR A CA 1
ATOM 6148 C C . THR A 1 750 ? 0.351 -51.722 6.366 1.00 92.56 750 THR A C 1
ATOM 6150 O O . THR A 1 750 ? 0.815 -52.781 5.952 1.00 92.56 750 THR A O 1
ATOM 6153 N N . ILE A 1 751 ? 1.133 -50.663 6.609 1.00 89.44 751 ILE A N 1
ATOM 6154 C CA . ILE A 1 751 ? 2.594 -50.680 6.439 1.00 89.44 751 ILE A CA 1
ATOM 6155 C C . ILE A 1 751 ? 3.226 -51.722 7.368 1.00 89.44 751 ILE A C 1
ATOM 6157 O O . ILE A 1 751 ? 3.953 -52.583 6.885 1.00 89.44 751 ILE A O 1
ATOM 6161 N N . ARG A 1 752 ? 2.904 -51.724 8.672 1.00 94.25 752 ARG A N 1
ATOM 6162 C CA . ARG A 1 752 ? 3.412 -52.729 9.630 1.00 94.25 752 ARG A CA 1
ATOM 6163 C C . ARG A 1 752 ? 3.086 -54.162 9.201 1.00 94.25 752 ARG A C 1
ATOM 6165 O O . ARG A 1 752 ? 3.936 -55.044 9.316 1.00 94.25 752 ARG A O 1
ATOM 6172 N N . GLU A 1 753 ? 1.876 -54.407 8.704 1.00 93.31 753 GLU A N 1
ATOM 6173 C CA . GLU A 1 753 ? 1.463 -55.728 8.223 1.00 93.31 753 GLU A CA 1
ATOM 6174 C C . GLU A 1 753 ? 2.209 -56.129 6.935 1.00 93.31 753 GLU A C 1
ATOM 6176 O O . GLU A 1 753 ? 2.696 -57.257 6.821 1.00 93.31 753 GLU A O 1
ATOM 6181 N N . ARG A 1 754 ? 2.383 -55.195 5.991 1.00 92.06 754 ARG A N 1
ATOM 6182 C CA . ARG A 1 754 ? 3.183 -55.399 4.773 1.00 92.06 754 ARG A CA 1
ATOM 6183 C C . ARG A 1 754 ? 4.659 -55.635 5.096 1.00 92.06 754 ARG A C 1
ATOM 6185 O O . ARG A 1 754 ? 5.247 -56.522 4.488 1.00 92.06 754 ARG A O 1
ATOM 6192 N N . THR A 1 755 ? 5.240 -54.950 6.084 1.00 92.44 755 THR A N 1
ATOM 6193 C CA . THR A 1 755 ? 6.611 -55.207 6.562 1.00 92.44 755 THR A CA 1
ATOM 6194 C C . THR A 1 755 ? 6.751 -56.609 7.155 1.00 92.44 755 THR A C 1
ATOM 6196 O O . THR A 1 755 ? 7.712 -57.296 6.824 1.00 92.44 755 THR A O 1
ATOM 6199 N N . LYS A 1 756 ? 5.782 -57.089 7.953 1.00 93.62 756 LYS A N 1
ATOM 6200 C CA . LYS A 1 756 ? 5.779 -58.484 8.442 1.00 93.62 756 LYS A CA 1
ATOM 6201 C C . LYS A 1 756 ? 5.720 -59.495 7.290 1.00 93.62 756 LYS A C 1
ATOM 6203 O O . LYS A 1 756 ? 6.480 -60.460 7.283 1.00 93.62 756 LYS A O 1
ATOM 6208 N N . LYS A 1 757 ? 4.860 -59.259 6.291 1.00 92.56 757 LYS A N 1
ATOM 6209 C CA . LYS A 1 757 ? 4.765 -60.106 5.085 1.00 92.56 757 LYS A CA 1
ATOM 6210 C C . LYS A 1 757 ? 6.067 -60.075 4.270 1.00 92.56 757 LYS A C 1
ATOM 6212 O O . LYS A 1 757 ? 6.525 -61.126 3.836 1.00 92.56 757 LYS A O 1
ATOM 6217 N N . LEU A 1 758 ? 6.708 -58.911 4.136 1.00 91.50 758 LEU A N 1
ATOM 6218 C CA . LEU A 1 758 ? 8.016 -58.766 3.491 1.00 91.50 758 LEU A CA 1
ATOM 6219 C C . LEU A 1 758 ? 9.107 -59.545 4.242 1.00 91.50 758 LEU A C 1
ATOM 6221 O O . LEU A 1 758 ? 9.863 -60.274 3.615 1.00 91.50 758 LEU A O 1
ATOM 6225 N N . GLN A 1 759 ? 9.157 -59.455 5.575 1.00 92.88 759 GLN A N 1
ATOM 6226 C CA . GLN A 1 759 ? 10.104 -60.211 6.404 1.00 92.88 759 GLN A CA 1
ATOM 6227 C C . GLN A 1 759 ? 9.920 -61.729 6.256 1.00 92.88 759 GLN A C 1
ATOM 6229 O O . GLN A 1 759 ? 10.911 -62.446 6.137 1.00 92.88 759 GLN A O 1
ATOM 6234 N N . ALA A 1 760 ? 8.676 -62.217 6.191 1.00 93.12 760 ALA A N 1
ATOM 6235 C CA . ALA A 1 760 ? 8.392 -63.626 5.919 1.00 93.12 760 ALA A CA 1
ATOM 6236 C C . ALA A 1 760 ? 8.863 -64.053 4.514 1.00 93.12 760 ALA A C 1
ATOM 6238 O O . ALA A 1 760 ? 9.512 -65.086 4.373 1.00 93.12 760 ALA A O 1
ATOM 6239 N N . VAL A 1 761 ? 8.620 -63.233 3.483 1.00 90.94 761 VAL A N 1
ATOM 6240 C CA . VAL A 1 761 ? 9.123 -63.490 2.120 1.00 90.94 761 VAL A CA 1
ATOM 6241 C C . VAL A 1 761 ? 10.654 -63.463 2.072 1.00 90.94 761 VAL A C 1
ATOM 6243 O O . VAL A 1 761 ? 11.246 -64.354 1.476 1.00 90.94 761 VAL A O 1
ATOM 6246 N N . MET A 1 762 ? 11.317 -62.521 2.749 1.00 91.56 762 MET A N 1
ATOM 6247 C CA . MET A 1 762 ? 12.783 -62.486 2.862 1.00 91.56 762 MET A CA 1
ATOM 6248 C C . MET A 1 762 ? 13.342 -63.712 3.599 1.00 91.56 762 MET A C 1
ATOM 6250 O O . MET A 1 762 ? 14.416 -64.192 3.246 1.00 91.56 762 MET A O 1
ATOM 6254 N N . GLY A 1 763 ? 12.626 -64.235 4.599 1.00 92.56 763 GLY A N 1
ATOM 6255 C CA . GLY A 1 763 ? 12.953 -65.507 5.247 1.00 92.56 763 GLY A CA 1
ATOM 6256 C C . GLY A 1 763 ? 12.845 -66.687 4.280 1.00 92.56 763 GLY A C 1
ATOM 6257 O O . GLY A 1 763 ? 13.775 -67.481 4.178 1.00 92.56 763 GLY A O 1
ATOM 6258 N N . ASN A 1 764 ? 11.758 -66.754 3.508 1.00 92.44 764 ASN A N 1
ATOM 6259 C CA . ASN A 1 764 ? 11.558 -67.787 2.490 1.00 92.44 764 ASN A CA 1
ATOM 6260 C C . ASN A 1 764 ? 12.620 -67.724 1.380 1.00 92.44 764 ASN A C 1
ATOM 6262 O O . ASN A 1 764 ? 13.122 -68.769 0.983 1.00 92.44 764 ASN A O 1
ATOM 6266 N N . VAL A 1 765 ? 12.998 -66.526 0.918 1.00 91.50 765 VAL A N 1
ATOM 6267 C CA . VAL A 1 765 ? 14.084 -66.336 -0.060 1.00 91.50 765 VAL A CA 1
ATOM 6268 C C . VAL A 1 765 ? 15.404 -66.857 0.507 1.00 91.50 765 VAL A C 1
ATOM 6270 O O . VAL A 1 765 ? 15.989 -67.741 -0.100 1.00 91.50 765 VAL A O 1
ATOM 6273 N N . LYS A 1 766 ? 15.797 -66.463 1.727 1.00 93.62 766 LYS A N 1
ATOM 6274 C CA . LYS A 1 766 ? 17.016 -66.991 2.374 1.00 93.62 766 LYS A CA 1
ATOM 6275 C C . LYS A 1 766 ? 17.008 -68.516 2.554 1.00 93.62 766 LYS A C 1
ATOM 6277 O O . LYS A 1 766 ? 18.051 -69.150 2.428 1.00 93.62 766 LYS A O 1
ATOM 6282 N N . MET A 1 767 ? 15.849 -69.112 2.839 1.00 92.81 767 MET A N 1
ATOM 6283 C CA . MET A 1 767 ? 15.695 -70.573 2.913 1.00 92.81 767 MET A CA 1
ATOM 6284 C C . MET A 1 767 ? 15.792 -71.254 1.541 1.00 92.81 767 MET A C 1
ATOM 6286 O O . MET A 1 767 ? 16.221 -72.403 1.466 1.00 92.81 767 MET A O 1
ATOM 6290 N N . LEU A 1 768 ? 15.391 -70.576 0.462 1.00 90.88 768 LEU A N 1
ATOM 6291 C CA . LEU A 1 768 ? 15.592 -71.053 -0.906 1.00 90.88 768 LEU A CA 1
ATOM 6292 C C . LEU A 1 768 ? 17.055 -70.897 -1.332 1.00 90.88 768 LEU A C 1
ATOM 6294 O O . LEU A 1 768 ? 17.593 -71.842 -1.895 1.00 90.88 768 LEU A O 1
ATOM 6298 N N . ASP A 1 769 ? 17.705 -69.778 -1.001 1.00 90.75 769 ASP A N 1
ATOM 6299 C CA . ASP A 1 769 ? 19.130 -69.537 -1.259 1.00 90.75 769 ASP A CA 1
ATOM 6300 C C . ASP A 1 769 ? 20.002 -70.601 -0.568 1.00 90.75 769 ASP A C 1
ATOM 6302 O O . ASP A 1 769 ? 20.818 -71.234 -1.232 1.00 90.75 769 ASP A O 1
ATOM 6306 N N . SER A 1 770 ? 19.751 -70.891 0.722 1.00 93.31 770 SER A N 1
ATOM 6307 C CA . SER A 1 770 ? 20.423 -71.975 1.467 1.00 93.31 770 SER A CA 1
ATOM 6308 C C . SER A 1 770 ? 20.298 -73.318 0.750 1.00 93.31 770 SER A C 1
ATOM 6310 O O . SER A 1 770 ? 21.299 -73.980 0.499 1.00 93.31 770 SER A O 1
ATOM 6312 N N . LYS A 1 771 ? 19.082 -73.688 0.325 1.00 92.38 771 LYS A N 1
ATOM 6313 C CA . LYS A 1 771 ? 18.849 -74.922 -0.442 1.00 92.38 771 LYS A CA 1
ATOM 6314 C C . LYS A 1 771 ? 19.536 -74.912 -1.804 1.00 92.38 771 LYS A C 1
ATOM 6316 O O . LYS A 1 771 ? 19.967 -75.957 -2.277 1.00 92.38 771 LYS A O 1
ATOM 6321 N N . LEU A 1 772 ? 19.645 -73.754 -2.450 1.00 92.19 772 LEU A N 1
ATOM 6322 C CA . LEU A 1 772 ? 20.347 -73.605 -3.722 1.00 92.19 772 LEU A CA 1
ATOM 6323 C C . LEU A 1 772 ? 21.859 -73.805 -3.530 1.00 92.19 772 LEU A C 1
ATOM 6325 O O . LEU A 1 772 ? 22.489 -74.457 -4.359 1.00 92.19 772 LEU A O 1
ATOM 6329 N N . ASP A 1 773 ? 22.429 -73.327 -2.424 1.00 93.12 773 ASP A N 1
ATOM 6330 C CA . ASP A 1 773 ? 23.834 -73.543 -2.055 1.00 93.12 773 ASP A CA 1
ATOM 6331 C C . ASP A 1 773 ? 24.113 -74.977 -1.561 1.00 93.12 773 ASP A C 1
ATOM 6333 O O . ASP A 1 773 ? 25.146 -75.559 -1.908 1.00 93.12 773 ASP A O 1
ATOM 6337 N N . GLU A 1 774 ? 23.165 -75.607 -0.862 1.00 93.00 774 GLU A N 1
ATOM 6338 C CA . GLU A 1 774 ? 23.162 -77.049 -0.574 1.00 93.00 774 GLU A CA 1
ATOM 6339 C C . GLU A 1 774 ? 23.184 -77.855 -1.888 1.00 93.00 774 GLU A C 1
ATOM 6341 O O . GLU A 1 774 ? 24.054 -78.705 -2.080 1.00 93.00 774 GLU A O 1
ATOM 6346 N N . TYR A 1 775 ? 22.307 -77.538 -2.851 1.00 92.00 775 TYR A N 1
ATOM 6347 C CA . TYR A 1 775 ? 22.283 -78.199 -4.162 1.00 92.00 775 TYR A CA 1
ATOM 6348 C C . TYR A 1 775 ? 23.524 -77.908 -5.024 1.00 92.00 775 TYR A C 1
ATOM 6350 O O . TYR A 1 775 ? 23.922 -78.777 -5.802 1.00 92.00 775 TYR A O 1
ATOM 6358 N N . LYS A 1 776 ? 24.171 -76.738 -4.913 1.00 92.75 776 LYS A N 1
ATOM 6359 C CA . LYS A 1 776 ? 25.488 -76.494 -5.542 1.00 92.75 776 LYS A CA 1
ATOM 6360 C C . LYS A 1 776 ? 26.542 -77.421 -4.940 1.00 92.75 776 LYS A C 1
ATOM 6362 O O . LYS A 1 776 ? 27.208 -78.136 -5.682 1.00 92.75 776 LYS A O 1
ATOM 6367 N N . SER A 1 777 ? 26.621 -77.470 -3.611 1.00 93.06 777 SER A N 1
ATOM 6368 C CA . SER A 1 777 ? 27.574 -78.305 -2.868 1.00 93.06 777 SER A CA 1
ATOM 6369 C C . SER A 1 777 ? 27.402 -79.797 -3.190 1.00 93.06 777 SER A C 1
ATOM 6371 O O . SER A 1 777 ? 28.378 -80.510 -3.423 1.00 93.06 777 SER A O 1
ATOM 6373 N N . GLU A 1 778 ? 26.153 -80.262 -3.288 1.00 93.38 778 GLU A N 1
ATOM 6374 C CA . GLU A 1 778 ? 25.795 -81.618 -3.722 1.00 93.38 778 GLU A CA 1
ATOM 6375 C C . GLU A 1 778 ? 26.245 -81.889 -5.171 1.00 93.38 778 GLU A C 1
ATOM 6377 O O . GLU A 1 778 ? 26.872 -82.911 -5.453 1.00 93.38 778 GLU A O 1
ATOM 6382 N N . ASN A 1 779 ? 26.002 -80.955 -6.100 1.00 90.88 779 ASN A N 1
ATOM 6383 C CA . ASN A 1 779 ? 26.456 -81.074 -7.490 1.00 90.88 779 ASN A CA 1
ATOM 6384 C C . ASN A 1 779 ? 27.988 -81.057 -7.625 1.00 90.88 779 ASN A C 1
ATOM 6386 O O . ASN A 1 779 ? 28.531 -81.774 -8.468 1.00 90.88 779 ASN A O 1
ATOM 6390 N N . GLU A 1 780 ? 28.704 -80.288 -6.804 1.00 93.00 780 GLU A N 1
ATOM 6391 C CA . GLU A 1 780 ? 30.172 -80.268 -6.768 1.00 93.00 780 GLU A CA 1
ATOM 6392 C C . GLU A 1 780 ? 30.745 -81.575 -6.199 1.00 93.00 780 GLU A C 1
ATOM 6394 O O . GLU A 1 780 ? 31.695 -82.133 -6.768 1.00 93.00 780 GLU A O 1
ATOM 6399 N N . ARG A 1 781 ? 30.120 -82.132 -5.149 1.00 94.06 781 ARG A N 1
ATOM 6400 C CA . ARG A 1 781 ? 30.432 -83.468 -4.612 1.00 94.06 781 ARG A CA 1
ATOM 6401 C C . ARG A 1 781 ? 30.224 -84.548 -5.674 1.00 94.06 781 ARG A C 1
ATOM 6403 O O . ARG A 1 781 ? 31.157 -85.293 -5.975 1.00 94.06 781 ARG A O 1
ATOM 6410 N N . LEU A 1 782 ? 29.046 -84.592 -6.299 1.00 91.62 782 LEU A N 1
ATOM 6411 C CA . LEU A 1 782 ? 28.711 -85.563 -7.347 1.00 91.62 782 LEU A CA 1
ATOM 6412 C C . LEU A 1 782 ? 29.610 -85.414 -8.583 1.00 91.62 782 LEU A C 1
ATOM 6414 O O . LEU A 1 782 ? 30.052 -86.415 -9.145 1.00 91.62 782 LEU A O 1
ATOM 6418 N N . SER A 1 783 ? 29.959 -84.187 -8.978 1.00 91.44 783 SER A N 1
ATOM 6419 C CA . SER A 1 783 ? 30.909 -83.930 -10.070 1.00 91.44 783 SER A CA 1
ATOM 6420 C C . SER A 1 783 ? 32.315 -84.435 -9.735 1.00 91.44 783 SER A C 1
ATOM 6422 O O . SER A 1 783 ? 32.981 -85.030 -10.587 1.00 91.44 783 SER A O 1
ATOM 6424 N N . SER A 1 784 ? 32.753 -84.263 -8.485 1.00 92.62 784 SER A N 1
ATOM 6425 C CA . SER A 1 784 ? 34.043 -84.754 -7.985 1.00 92.62 784 SER A CA 1
ATOM 6426 C C . SER A 1 784 ? 34.084 -86.283 -7.894 1.00 92.62 784 SER A C 1
ATOM 6428 O O . SER A 1 784 ? 35.068 -86.908 -8.298 1.00 92.62 784 SER A O 1
ATOM 6430 N N . GLU A 1 785 ? 33.002 -86.912 -7.437 1.00 92.56 785 GLU A N 1
ATOM 6431 C CA . GLU A 1 785 ? 32.841 -88.368 -7.421 1.00 92.56 785 GLU A CA 1
ATOM 6432 C C . GLU A 1 785 ? 32.822 -88.943 -8.839 1.00 92.56 785 GLU A C 1
ATOM 6434 O O . GLU A 1 785 ? 33.568 -89.878 -9.129 1.00 92.56 785 GLU A O 1
ATOM 6439 N N . LEU A 1 786 ? 32.080 -88.331 -9.763 1.00 90.44 786 LEU A N 1
ATOM 6440 C CA . LEU A 1 786 ? 32.029 -88.725 -11.171 1.00 90.44 786 LEU A CA 1
ATOM 6441 C C . LEU A 1 786 ? 33.383 -88.525 -11.878 1.00 90.44 786 LEU A C 1
ATOM 6443 O O . LEU A 1 786 ? 33.776 -89.352 -12.705 1.00 90.44 786 LEU A O 1
ATOM 6447 N N . ALA A 1 787 ? 34.152 -87.492 -11.521 1.00 90.62 787 ALA A N 1
ATOM 6448 C CA . ALA A 1 787 ? 35.535 -87.322 -11.970 1.00 90.62 787 ALA A CA 1
ATOM 6449 C C . ALA A 1 787 ? 36.473 -88.404 -11.396 1.00 90.62 787 ALA A C 1
ATOM 6451 O O . ALA A 1 787 ? 37.329 -88.925 -12.115 1.00 90.62 787 ALA A O 1
ATOM 6452 N N . ASN A 1 788 ? 36.297 -88.797 -10.133 1.00 91.88 788 ASN A N 1
ATOM 6453 C CA . ASN A 1 788 ? 37.074 -89.866 -9.502 1.00 91.88 788 ASN A CA 1
ATOM 6454 C C . ASN A 1 788 ? 36.710 -91.261 -10.045 1.00 91.88 788 ASN A C 1
ATOM 6456 O O . ASN A 1 788 ? 37.604 -92.083 -10.249 1.00 91.88 788 ASN A O 1
ATOM 6460 N N . VAL A 1 789 ? 35.440 -91.518 -10.372 1.00 90.81 789 VAL A N 1
ATOM 6461 C CA . VAL A 1 789 ? 35.000 -92.726 -11.089 1.00 90.81 789 VAL A CA 1
ATOM 6462 C C . VAL A 1 789 ? 35.578 -92.746 -12.505 1.00 90.81 789 VAL A C 1
ATOM 6464 O O . VAL A 1 789 ? 36.155 -93.758 -12.897 1.00 90.81 789 VAL A O 1
ATOM 6467 N N . LYS A 1 790 ? 35.552 -91.624 -13.243 1.00 88.62 790 LYS A N 1
ATOM 6468 C CA . LYS A 1 790 ? 36.238 -91.504 -14.545 1.00 88.62 790 LYS A CA 1
ATOM 6469 C C . LYS A 1 790 ? 37.739 -91.806 -14.434 1.00 88.62 790 LYS A C 1
ATOM 6471 O O . LYS A 1 790 ? 38.255 -92.556 -15.257 1.00 88.62 790 LYS A O 1
ATOM 6476 N N . LYS A 1 791 ? 38.435 -91.299 -13.406 1.00 89.06 791 LYS A N 1
ATOM 6477 C CA . LYS A 1 791 ? 39.852 -91.631 -13.140 1.00 89.06 791 LYS A CA 1
ATOM 6478 C C . LYS A 1 791 ? 40.056 -93.131 -12.878 1.00 89.06 791 LYS A C 1
ATOM 6480 O O . LYS A 1 791 ? 40.923 -93.721 -13.515 1.00 89.06 791 LYS A O 1
ATOM 6485 N N . LYS A 1 792 ? 39.251 -93.750 -12.002 1.00 89.25 792 LYS A N 1
ATOM 6486 C CA . LYS A 1 792 ? 39.315 -95.196 -11.689 1.00 89.25 792 LYS A CA 1
ATOM 6487 C C . LYS A 1 792 ? 39.032 -96.076 -12.914 1.00 89.25 792 LYS A C 1
ATOM 6489 O O . LYS A 1 792 ? 39.751 -97.038 -13.157 1.00 89.25 792 LYS A O 1
ATOM 6494 N N . TYR A 1 793 ? 38.039 -95.717 -13.725 1.00 86.06 793 TYR A N 1
ATOM 6495 C CA . TYR A 1 793 ? 37.728 -96.416 -14.973 1.00 86.06 793 TYR A CA 1
ATOM 6496 C C . TYR A 1 793 ? 38.864 -96.286 -16.000 1.00 86.06 793 TYR A C 1
ATOM 6498 O O . TYR A 1 793 ? 39.237 -97.263 -16.646 1.00 86.06 793 TYR A O 1
ATOM 6506 N N . LEU A 1 794 ? 39.474 -95.101 -16.123 1.00 85.44 794 LEU A N 1
ATOM 6507 C CA . LEU A 1 794 ? 40.626 -94.887 -17.003 1.00 85.44 794 LEU A CA 1
ATOM 6508 C C . LEU A 1 794 ? 41.891 -95.619 -16.527 1.00 85.44 794 LEU A C 1
ATOM 6510 O O . LEU A 1 794 ? 42.660 -96.065 -17.377 1.00 85.44 794 LEU A O 1
ATOM 6514 N N . SER A 1 795 ? 42.116 -95.785 -15.218 1.00 83.88 795 SER A N 1
ATOM 6515 C CA . SER A 1 795 ? 43.228 -96.605 -14.716 1.00 83.88 795 SER A CA 1
ATOM 6516 C C . SER A 1 795 ? 42.964 -98.104 -14.879 1.00 83.88 795 SER A C 1
ATOM 6518 O O . SER A 1 795 ? 43.853 -98.810 -15.342 1.00 83.88 795 SER A O 1
ATOM 6520 N N . GLN A 1 796 ? 41.741 -98.590 -14.636 1.00 82.38 796 GLN A N 1
ATOM 6521 C CA . GLN A 1 796 ? 41.354 -99.974 -14.955 1.00 82.38 796 GLN A CA 1
ATOM 6522 C C . GLN A 1 796 ? 41.502 -100.275 -16.456 1.00 82.38 796 GLN A C 1
ATOM 6524 O O . GLN A 1 796 ? 42.105 -101.276 -16.829 1.00 82.38 796 GLN A O 1
ATOM 6529 N N . LYS A 1 797 ? 41.077 -99.363 -17.341 1.00 80.44 797 LYS A N 1
ATOM 6530 C CA . LYS A 1 797 ? 41.257 -99.489 -18.801 1.00 80.44 797 LYS A CA 1
ATOM 6531 C C . LYS A 1 797 ? 42.726 -99.402 -19.264 1.00 80.44 797 LYS A C 1
ATOM 6533 O O . LYS A 1 797 ? 43.018 -99.751 -20.406 1.00 80.44 797 LYS A O 1
ATOM 6538 N N . ARG A 1 798 ? 43.647 -98.957 -18.399 1.00 75.81 798 ARG A N 1
ATOM 6539 C CA . ARG A 1 798 ? 45.112 -99.035 -18.589 1.00 75.81 798 ARG A CA 1
ATOM 6540 C C . ARG A 1 798 ? 45.751 -100.278 -17.951 1.00 75.81 798 ARG A C 1
ATOM 6542 O O . ARG A 1 798 ? 46.899 -100.552 -18.254 1.00 75.81 798 ARG A O 1
ATOM 6549 N N . LEU A 1 799 ? 45.032 -100.993 -17.083 1.00 72.19 799 LEU A N 1
ATOM 6550 C CA . LEU A 1 799 ? 45.428 -102.272 -16.468 1.00 72.19 799 LEU A CA 1
ATOM 6551 C C . LEU A 1 799 ? 44.823 -103.492 -17.188 1.00 72.19 799 LEU A C 1
ATOM 6553 O O . LEU A 1 799 ? 45.106 -104.631 -16.828 1.00 72.19 799 LEU A O 1
ATOM 6557 N N . HIS A 1 800 ? 43.957 -103.260 -18.176 1.00 63.88 800 HIS A N 1
ATOM 6558 C CA . HIS A 1 800 ? 43.376 -104.267 -19.075 1.00 63.88 800 HIS A CA 1
ATOM 6559 C C . HIS A 1 800 ? 43.730 -103.949 -20.543 1.00 63.88 800 HIS A C 1
ATOM 6561 O O . HIS A 1 800 ? 42.909 -104.082 -21.452 1.00 63.88 800 HIS A O 1
ATOM 6567 N N . ARG A 1 801 ? 44.957 -103.458 -20.735 1.00 51.06 801 ARG A N 1
ATOM 6568 C CA . ARG A 1 801 ? 45.672 -103.210 -21.989 1.00 51.06 801 ARG A CA 1
ATOM 6569 C C . ARG A 1 801 ? 47.143 -103.533 -21.765 1.00 51.06 801 ARG A C 1
ATOM 6571 O O . ARG A 1 801 ? 47.776 -103.905 -22.769 1.00 51.06 801 ARG A O 1
#

InterPro domains:
  IPR049270 Cilia- and flagella-associated protein 58, central coiled coil [PF21771] (353-547)
  IPR049270 Cilia- and flagella-associated protein 58, central coiled coil [PF21771] (573-639)

pLDDT: mean 79.88, std 16.22, range [27.28, 96.5]

Organism: Cyprinodon variegatus (NCBI:txid28743)

Secondary structure (DSSP, 8-state):
--SSSSHHHHHHHHHHHHHHHHHHTSS-GGGHHHHHHHHHHHHHHHHHHHHHHHHHHHHHHHHHHHHHHHHHHHHHHHHHHHHHHHHHHHHHHHHHHHHHHHHHHHHHHHHHHHHHHHHHHHHHTTS----------SS-HHHHHHHHHHHHHHHHHHHHHHHHHHHHHHHHHHHHHHHHHHHHHHHHHHHHHHHHHHHHHHHHHHHHHHHHHHHHHHHHHHHHHHHHHHHHHHHHHHHHHHHHHHHHHHHHHHHHHHHHHHHHHHHHHHHHHHHHHHHHHHHHHHHHHHHHHHHHHHHHHHHHHHHHHHHHHHHHHHHHHTTTTTS-TTST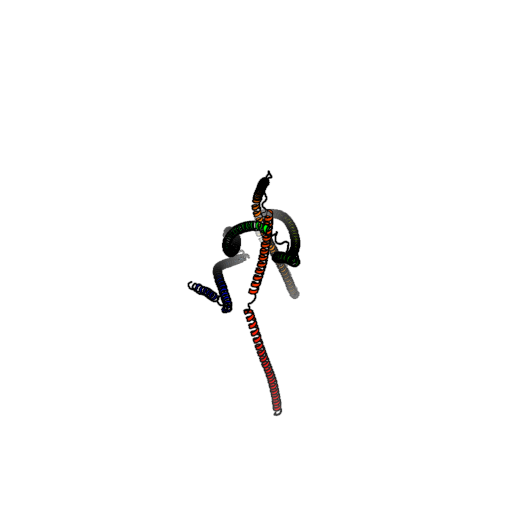TSSHHHHHHHHHHHHHHHHHHHHHHHHHHHHHHHHHHHHHHHHHHHHHHHHHHHHHHHHHHHHHHHHHHHHHHHHHHHHHHHHHHHHHHHHHHHHHHHHHHHHHHHHHHHHHHHHHHHHHHHHHHHHHHHHHHHHHHHHHHHHHHHHHHHHHHHHHHHHHHHHHHHHHHHHHHHHHHHHHHHHHHHHHHHHHHHHHHHHHHHHGGG---------------------SSSHHHHHHHHHHHHHHHHHHHHHHHHHHHHHHHHHHHHHHHHHHHHHHHHHHHHHHHHHHHHHHHHHHHHHHHHHHHHHHHHHHHHHHHHHHHHHHHHHHHHHHHHHHHHHTS-SS-------S-----HHHHHHHHHHHHHHHHHHHHHHHHHHHHHHHHHHHHHHHHHHHHHSPPHHHHHHHHHHHHHHHHHHHHHHHHHHHHHHHHHHHHHHHHHHHHHHHHHHHHHHHHHHHHHH--

Sequence (801 aa):
PTGEESVGKDSSESVEDFQVVLSGLADDESSNRIRLEYEKLLHALEKSKDNEHRLMSKCRELNAEILSTSNKMAAALKLSEEDEATIASLKKELDEAWKMVDAAHDKEKKDMETIRSLKEDVSKLTDAADGPAVCLDLIQMIEETTKERDQLMTTVEDLREKLKKATETQQEVETQREDAAQKISKLQQELQVQHNKISREIRLKEKLDKEVQQLHADMEAKEAEIKAVNMQGQKAREEQQRLEKQLKDLKVLHERCTKELEQIQVRNTKLQQECGHLSSAKEQLSMENHQRENELKVKEEELAQIRQEVAKQIKMRLAVQKKIHQMEDQKAELDVQTETLKAQIAALEKELESSTKQVEIDKKAKEELIRERDTLHKNMTKALHSAEKQQNLLKLLEQDKRTLENEISGYRQEAQKQRKIIQQLEKERDRYVNESSGLMQKVQQKITAVEGKEMEIFDLRKKVTESEAKVKQQENQLESVVTERNLYSRNLIECQITEMKRKLKTMNNHTARLKEEIIGKEQALVRDQQEQKRLEKDSEALKVPLQAGSPGGAGEGFCFSSILLSLRTQKYRVTRERDSLSKQLLQSNDERAQLFEKIKIQQSILSKGEFHYNQRLEEIHQLKLEIKKLRRKRNILDRTLPNTEELRTELVHLQEELLRERTRNRVLEDQQRPINIHRWRQLEGNDPGKYQLIQKIHALQKRLIVKTQEVEERELLLQEKEKLYEELKQILARQPGPEAAEQLQRCRWTIRERTKKLQAVMGNVKMLDSKLDEYKSENERLSSELANVKKKYLSQKRLHR

Foldseek 3Di:
DPPDVPVVPVVVVVLVVLVVVLVVQPPDPVSVVVSVVSVVVSVVVVVVVVVVVVVVVVVVVVVVVVVVVVVVVVVVVVVVVVVVVVVVVVVVVVVVVVVVVVVVVVVVVVVVVVVVVVVVVVVVVPPDDDDDDDDDDDPCVVVVVVVVVVVVVVVVVVVVVVVVVVVVVVVVVVVVVVVVVVVVVVVVVVVVVVVVVVVVVVVVVVVVVVVVVVVVVVVVVVVVVVVVVVVVVVVVVVVVVVVVVVVVVVVVVVVVVVVVVVVVVVVVVVVVVVVVVVVVVVVVVVVVVVVVVVVVVVVVVVVVVVVVVVVVVVVVVVVVVVPPVVPPVVPPDPPVVPVVVVVVVVVVVVVVVVVVVVVVVVVVVVVVVVVVVVVVVVVVVVVVVVVVVVVVVVVVVVVVVVVVVVVVVVVVVVVVVVVVVVVVVVVVVVVVVVVVVVVVVVVVVVVVVVVVVVVVVVVVVVVVVVVVVVVVVVVVVVVVVVVVVVVVVVVVVVVVVVVVVVVVVVVVVVVVVVVVVVVVVVVVVVVVVVVVVVCVVVDPDDDDDDDDDDDDDDDDDDDDPVPVVVVVVVVVVVVVVVVVVVVVVVVVVVVVVVVVVVVVVVVVVVVVVVVVVVVVVVVVVVVVVVVVVVVVVVVVCVVCVVVVVVVVVVVVVVVVVVVVVVVVVVVVVVVVPDPDDDDDDDDPDDDCDPVNVVVVVVVVVVVVVVVVVVVVVVVVVVVVVVVVVVVVVVVVVPDDDPVVVVVVVVVVVVVVVVVVVVVVVVVVVVVVVVVVVVVVVVVVVVVVVVVVVVVVVVVVVVVVD

Solvent-accessible surface area (backbone atoms only — not comparable to full-atom values): 44472 Å² total; per-residue (Å²): 146,87,79,72,76,62,70,66,52,72,61,50,56,56,57,55,52,55,50,53,54,52,61,73,42,65,86,43,81,86,40,46,68,56,44,59,53,48,54,53,52,48,55,50,50,53,54,45,52,59,47,48,56,50,49,55,50,50,52,53,51,50,50,51,52,50,51,54,50,50,54,49,48,56,52,52,50,51,52,51,54,53,51,51,51,52,53,52,53,54,51,50,54,49,56,53,50,50,53,54,50,51,56,48,51,63,43,54,52,51,56,54,49,53,58,47,52,59,51,50,57,55,52,73,69,66,80,79,87,89,88,87,91,83,92,90,85,84,88,50,57,76,60,41,62,52,50,48,52,49,51,51,47,50,50,52,48,51,51,48,50,50,48,48,52,49,53,51,53,48,51,53,52,51,51,52,48,51,53,48,52,53,50,50,52,52,51,52,51,50,50,54,52,50,53,53,47,52,58,48,50,53,56,47,47,63,44,52,57,50,50,51,52,49,54,49,54,52,48,54,50,51,52,52,51,51,54,51,51,51,54,50,53,48,50,54,49,54,50,47,53,51,50,54,49,54,53,49,56,50,48,56,51,48,58,48,51,50,55,54,49,51,54,50,49,61,49,50,56,50,52,52,50,54,50,50,52,54,51,54,53,51,51,51,54,53,52,53,52,54,50,53,56,52,57,49,52,57,54,53,53,54,56,54,53,56,56,57,53,57,60,54,55,60,60,61,57,62,70,61,60,76,77,53,82,85,76,52,86,89,68,62,88,76,63,65,84,67,51,65,70,52,61,56,49,62,51,52,54,52,52,51,57,51,51,54,53,48,52,54,51,54,48,50,54,50,54,49,54,49,53,50,51,53,52,51,47,55,48,49,54,52,50,52,60,48,50,53,54,50,53,55,51,48,55,49,53,55,50,56,48,52,51,52,54,50,49,54,49,50,53,52,52,51,60,50,52,51,50,52,52,49,59,46,54,50,53,51,50,53,47,54,52,52,52,50,52,56,48,50,53,52,50,52,57,48,49,56,53,46,54,54,48,51,50,53,50,49,55,49,51,50,52,48,55,61,46,54,56,50,50,54,53,49,51,56,51,51,51,49,53,50,53,51,50,57,46,54,52,50,55,50,53,50,51,53,52,54,51,50,52,49,51,51,53,55,47,50,54,49,54,49,51,51,48,54,51,44,54,53,49,47,60,43,48,56,50,52,46,59,52,42,66,57,49,52,80,77,56,89,68,83,90,87,92,83,91,86,91,87,90,90,85,90,84,92,91,88,86,85,72,61,68,72,52,51,60,54,53,51,54,52,46,55,52,52,51,52,56,48,51,53,49,52,54,48,51,56,49,52,53,49,51,54,49,51,53,50,51,54,52,49,51,57,50,48,57,51,48,51,53,53,49,51,52,50,53,51,51,51,50,53,49,53,50,51,50,54,52,50,51,53,52,47,60,50,51,66,63,52,49,66,55,53,55,55,53,46,52,50,51,52,50,53,50,50,49,52,49,51,50,51,52,49,49,48,54,52,56,57,64,69,52,71,92,69,90,78,94,79,79,89,69,100,70,81,72,79,51,71,67,57,50,51,52,51,50,54,52,50,52,53,54,46,53,53,54,50,50,62,42,53,55,50,51,52,54,46,54,53,51,50,51,53,49,51,53,50,48,52,52,54,72,69,45,80,50,73,67,53,55,48,50,52,50,52,51,52,50,54,49,54,52,50,50,52,52,48,52,52,50,54,49,52,48,52,56,48,51,51,51,52,53,50,52,48,54,51,51,53,50,51,49,51,50,52,50,49,49,52,49,52,51,55,49,50,60,62,74,74,109

Mean predicted aligned error: 25.52 Å